Protein 4LCD (pdb70)

B-factor: mean 96.41, std 29.05, range [37.35, 209.16]

Secondary structure (DSSP, 8-state):
-TTS-PPPTTEEEE--TT---EEEETTTTEEESS-TTSPPPPPSS--HHHHHHHHHHHHHTTSGGG-PPSSEEEEEE-GGGHHHHHHHHHHTS-TTGGGSEEEEEE---TTHHHHHHHHHHHHHT-GGGTSEEESSSS---EEE-GGGGGSTTHHHHHHHHHHHHHHHHHTT------B-HHHHHHHTTPPP-GGGHHHH-HHHHHHHTTTTTS--TTT--EESEEEEEETTEEEEEESSTTTTTSEE-TTTHHHHHHHHHIIIIIGGGHHHHHHHHHHHTTTS-HHHHTTS-HHHHHHHHH-B-S--HHHHHHTEEEES--TT-HHHHHHHHHHHHS-HHHHHHHHHHHTS-S-B-TTGGGG-B-SSSB--EEEE--S-TTSPPEEETTTTEEE----SSHHHHHHHHHHHHHHHS--/--S-PPPTTEEEEE-TT--EEEEETTTTEEESS-TTSPPPP-SS--HHHHHHHHHHHHHHHSGGG--EEEEEEEEEEGGGHHHHHHHHHHTS-HHHHHEEEEEEEE----STTHHHHHHHHHT-GGGSSEEESSSS---EEE-TTGGGSTTHHHHHHHHHHHHHHHHHTT------B-HHHHHHHHTPPP-GGGHHHH-TTHHHHHHHHHHS----BSEEEEEETTEEEEEESSTTGGGSB--TTSTTHHHHHHHIIIIIGGGHHHHHHHHHHHTTTS-HHHHTTS-HHHHHHHHH-B-S--HHHHHTSEE-SS--TTSHHHHHHHHHHHHS-HHHHHHHHHHHHS-S-B-TT-GGG-B-SSSB--EE--B-S-TTSPPEEEGGGTEEEB---SSHHHHHHHHHHHHHHTS--/----S---/---S-GGGGGG---/--EEEE-TT--EEE----TTSBHHHHHHHHHHHH---TTTEEEESTT----TTSBTTTT---TTEEEEEEE----/-EEEEEETTS-EEEEE--TT-BHHHHHHHHHHHH---STTEEEESSS-B--TTSBTTTTT--TT--EEEEE--B-

Structure (mmCIF, N/CA/C/O backbone):
data_4LCD
#
_entry.id   4LCD
#
_cell.length_a   83.046
_cell.length_b   78.923
_cell.length_c   96.722
_cell.angle_alpha   90.00
_cell.angle_beta   101.67
_cell.angle_gamma   90.00
#
_symmetry.space_group_name_H-M   'P 1 21 1'
#
loop_
_entity.id
_entity.type
_entity.pdbx_description
1 polymer 'E3 ubiquitin-protein ligase RSP5'
2 polymer 'Protein SNA3'
3 polymer Ubiquitin
#
loop_
_atom_site.group_PDB
_atom_site.id
_atom_site.type_symbol
_atom_site.label_atom_id
_atom_site.label_alt_id
_atom_site.label_comp_id
_atom_site.label_asym_id
_atom_site.label_entity_id
_atom_site.label_seq_id
_atom_site.pdbx_PDB_ins_code
_atom_site.Cartn_x
_atom_site.Cartn_y
_atom_site.Cartn_z
_atom_site.occupancy
_atom_site.B_iso_or_equiv
_atom_site.auth_seq_id
_atom_site.auth_comp_id
_atom_site.auth_asym_id
_atom_site.auth_atom_id
_atom_site.pdbx_PDB_model_num
ATOM 1 N N . VAL A 1 6 ? 28.519 13.903 -56.426 1.00 118.75 383 VAL A N 1
ATOM 2 C CA . VAL A 1 6 ? 27.084 13.852 -56.191 1.00 117.52 383 VAL A CA 1
ATOM 3 C C . VAL A 1 6 ? 26.508 15.254 -56.059 1.00 117.58 383 VAL A C 1
ATOM 4 O O . VAL A 1 6 ? 25.793 15.563 -55.105 1.00 115.37 383 VAL A O 1
ATOM 6 N N . SER A 1 7 ? 26.820 16.093 -57.047 1.00 119.91 384 SER A N 1
ATOM 7 C CA . SER A 1 7 ? 26.431 17.497 -57.041 1.00 120.01 384 SER A CA 1
ATOM 8 C C . SER A 1 7 ? 24.939 17.754 -57.313 1.00 119.51 384 SER A C 1
ATOM 9 O O . SER A 1 7 ? 24.563 18.860 -57.697 1.00 120.67 384 SER A O 1
ATOM 12 N N . GLN A 1 8 ? 24.096 16.738 -57.120 1.00 118.17 385 GLN A N 1
ATOM 13 C CA . GLN A 1 8 ? 22.645 16.938 -57.088 1.00 117.39 385 GLN A CA 1
ATOM 14 C C . GLN A 1 8 ? 22.227 17.464 -55.704 1.00 113.84 385 GLN A C 1
ATOM 15 O O . GLN A 1 8 ? 21.074 17.865 -55.484 1.00 113.39 385 GLN A O 1
ATOM 21 N N . LEU A 1 9 ? 23.187 17.458 -54.781 1.00 110.73 386 LEU A N 1
ATOM 22 C CA . LEU A 1 9 ? 22.985 17.951 -53.429 1.00 106.54 386 LEU A CA 1
ATOM 23 C C . LEU A 1 9 ? 23.732 19.280 -53.257 1.00 103.68 386 LEU A C 1
ATOM 24 O O . LEU A 1 9 ? 23.817 19.835 -52.162 1.00 101.98 386 LEU A O 1
ATOM 29 N N . GLY A 1 10 ? 24.271 19.791 -54.358 1.00 103.05 387 GLY A N 1
ATOM 30 C CA . GLY A 1 10 ? 25.086 20.994 -54.328 1.00 101.60 387 GLY A CA 1
ATOM 31 C C . GLY A 1 10 ? 26.569 20.699 -54.175 1.00 99.05 387 GLY A C 1
ATOM 32 O O . GLY A 1 10 ? 26.942 19.712 -53.545 1.00 98.33 387 GLY A O 1
ATOM 33 N N . PRO A 1 11 ? 27.424 21.547 -54.760 1.00 97.51 388 PRO A N 1
ATOM 34 C CA . PRO A 1 11 ? 28.882 21.398 -54.680 1.00 96.78 388 PRO A CA 1
ATOM 35 C C . PRO A 1 11 ? 29.413 21.744 -53.302 1.00 94.41 388 PRO A C 1
ATOM 36 O O . PRO A 1 11 ? 28.798 22.534 -52.586 1.00 93.50 388 PRO A O 1
ATOM 40 N N . LEU A 1 12 ? 30.548 21.144 -52.949 1.00 93.33 389 LEU A N 1
ATOM 41 C CA . LEU A 1 12 ? 31.159 21.274 -51.628 1.00 90.85 389 LEU A CA 1
ATOM 42 C C . LEU A 1 12 ? 31.498 22.738 -51.288 1.00 93.76 389 LEU A C 1
ATOM 43 O O . LEU A 1 12 ? 31.538 23.585 -52.180 1.00 95.94 389 LEU A O 1
ATOM 48 N N . PRO A 1 13 ? 31.712 23.044 -49.990 1.00 94.47 390 PRO A N 1
ATOM 49 C CA . PRO A 1 13 ? 32.176 24.376 -49.566 1.00 97.90 390 PRO A CA 1
ATOM 50 C C . PRO A 1 13 ? 33.658 24.624 -49.865 1.00 102.28 390 PRO A C 1
ATOM 51 O O . PRO A 1 13 ? 34.388 23.668 -50.105 1.00 102.91 390 PRO A O 1
ATOM 55 N N . SER A 1 14 ? 34.087 25.883 -49.834 1.00 105.71 391 SER A N 1
ATOM 56 C CA . SER A 1 14 ? 35.478 26.225 -50.100 1.00 110.20 391 SER A CA 1
ATOM 57 C C . SER A 1 14 ? 36.442 25.503 -49.158 1.00 110.28 391 SER A C 1
ATOM 58 O O . SER A 1 14 ? 36.253 25.491 -47.943 1.00 108.12 391 SER A O 1
ATOM 61 N N . GLY A 1 15 ? 37.471 24.893 -49.737 1.00 113.33 392 GLY A N 1
ATOM 62 C CA . GLY A 1 15 ? 38.479 24.171 -48.977 1.00 114.52 392 GLY A CA 1
ATOM 63 C C . GLY A 1 15 ? 38.048 22.798 -48.485 1.00 112.91 392 GLY A C 1
ATOM 64 O O . GLY A 1 15 ? 38.370 22.409 -47.360 1.00 112.59 392 GLY A O 1
ATOM 65 N N . TRP A 1 16 ? 37.328 22.051 -49.325 1.00 112.03 393 TRP A N 1
ATOM 66 C CA . TRP A 1 16 ? 36.807 20.739 -48.939 1.00 109.12 393 TRP A CA 1
ATOM 67 C C . TRP A 1 16 ? 37.018 19.678 -50.000 1.00 108.10 393 TRP A C 1
ATOM 68 O O . TRP A 1 16 ? 36.664 19.850 -51.167 1.00 106.77 393 TRP A O 1
ATOM 79 N N . GLU A 1 17 ? 37.555 18.548 -49.565 1.00 108.56 394 GLU A N 1
ATOM 80 C CA . GLU A 1 17 ? 37.834 17.438 -50.457 1.00 109.12 394 GLU A CA 1
ATOM 81 C C . GLU A 1 17 ? 37.110 16.193 -49.937 1.00 104.40 394 GLU A C 1
ATOM 82 O O . GLU A 1 17 ? 36.945 16.003 -48.727 1.00 101.26 394 GLU A O 1
ATOM 84 N N . MET A 1 18 ? 36.661 15.353 -50.862 1.00 105.73 395 MET A N 1
ATOM 85 C CA . MET A 1 18 ? 35.921 14.161 -50.498 1.00 105.22 395 MET A CA 1
ATOM 86 C C . MET A 1 18 ? 36.579 12.937 -51.096 1.00 107.12 395 MET A C 1
ATOM 87 O O . MET A 1 18 ? 36.502 12.721 -52.295 1.00 108.76 395 MET A O 1
ATOM 92 N N . ARG A 1 19 ? 37.230 12.137 -50.259 1.00 107.52 396 ARG A N 1
ATOM 93 C CA . ARG A 1 19 ? 37.916 10.935 -50.728 1.00 109.19 396 ARG A CA 1
ATOM 94 C C . ARG A 1 19 ? 37.201 9.665 -50.267 1.00 107.48 396 ARG A C 1
ATOM 95 O O . ARG A 1 19 ? 36.218 9.735 -49.535 1.00 105.84 396 ARG A O 1
ATOM 103 N N . LEU A 1 20 ? 37.693 8.505 -50.693 1.00 107.48 397 LEU A N 1
ATOM 104 C CA . LEU A 1 20 ? 37.075 7.251 -50.297 1.00 105.03 397 LEU A CA 1
ATOM 105 C C . LEU A 1 20 ? 38.027 6.527 -49.367 1.00 105.33 397 LEU A C 1
ATOM 106 O O . LEU A 1 20 ? 39.247 6.633 -49.511 1.00 106.77 397 LEU A O 1
ATOM 111 N N . THR A 1 21 ? 37.465 5.843 -48.378 1.00 104.34 398 THR A N 1
ATOM 112 C CA . THR A 1 21 ? 38.232 4.934 -47.540 1.00 105.67 398 THR A CA 1
ATOM 113 C C . THR A 1 21 ? 38.718 3.743 -48.373 1.00 108.04 398 THR A C 1
ATOM 114 O O . THR A 1 21 ? 38.281 3.557 -49.515 1.00 108.64 398 THR A O 1
ATOM 118 N N . ASN A 1 22 ? 39.606 2.931 -47.792 1.00 109.43 399 ASN A N 1
ATOM 119 C CA . ASN A 1 22 ? 40.141 1.723 -48.438 1.00 110.99 399 ASN A CA 1
ATOM 120 C C . ASN A 1 22 ? 39.048 0.759 -48.891 1.00 109.95 399 ASN A C 1
ATOM 121 O O . ASN A 1 22 ? 39.308 -0.192 -49.634 1.00 111.82 399 ASN A O 1
ATOM 126 N N . THR A 1 23 ? 37.829 1.020 -48.429 1.00 106.84 400 THR A N 1
ATOM 127 C CA . THR A 1 23 ? 36.673 0.195 -48.726 1.00 105.98 400 THR A CA 1
ATOM 128 C C . THR A 1 23 ? 35.539 1.005 -49.355 1.00 103.63 400 THR A C 1
ATOM 129 O O . THR A 1 23 ? 34.376 0.593 -49.304 1.00 103.22 400 THR A O 1
ATOM 133 N N . ALA A 1 24 ? 35.888 2.153 -49.937 1.00 102.14 401 ALA A N 1
ATOM 134 C CA . ALA A 1 24 ? 34.929 3.027 -50.628 1.00 100.00 401 ALA A CA 1
ATOM 135 C C . ALA A 1 24 ? 33.761 3.493 -49.750 1.00 97.31 401 ALA A C 1
ATOM 136 O O . ALA A 1 24 ? 32.594 3.453 -50.154 1.00 95.88 401 ALA A O 1
ATOM 138 N N . ARG A 1 25 ? 34.092 3.929 -48.544 1.00 97.03 402 ARG A N 1
ATOM 139 C CA . ARG A 1 25 ? 33.101 4.474 -47.637 1.00 96.40 402 ARG A CA 1
ATOM 140 C C . ARG A 1 25 ? 33.346 5.961 -47.450 1.00 94.65 402 ARG A C 1
ATOM 141 O O . ARG A 1 25 ? 34.244 6.355 -46.708 1.00 95.46 402 ARG A O 1
ATOM 149 N N . VAL A 1 26 ? 32.529 6.774 -48.118 1.00 92.16 403 VAL A N 1
ATOM 150 C CA . VAL A 1 26 ? 32.759 8.216 -48.252 1.00 89.79 403 VAL A CA 1
ATOM 151 C C . VAL A 1 26 ? 33.107 8.928 -46.939 1.00 88.04 403 VAL A C 1
ATOM 152 O O . VAL A 1 26 ? 32.445 8.744 -45.914 1.00 86.25 403 VAL A O 1
ATOM 156 N N . TYR A 1 27 ? 34.182 9.711 -46.983 1.00 88.52 404 TYR A N 1
ATOM 157 C CA . TYR A 1 27 ? 34.594 10.570 -45.873 1.00 87.28 404 TYR A CA 1
ATOM 158 C C . TYR A 1 27 ? 35.101 11.865 -46.480 1.00 86.19 404 TYR A C 1
ATOM 159 O O . TYR A 1 27 ? 35.327 11.930 -47.690 1.00 85.78 404 TYR A O 1
ATOM 168 N N . PHE A 1 28 ? 35.249 12.898 -45.651 1.00 85.95 405 PHE A N 1
ATOM 169 C CA . PHE A 1 28 ? 35.554 14.235 -46.158 1.00 85.93 405 PHE A CA 1
ATOM 170 C C . PHE A 1 28 ? 36.792 14.859 -45.540 1.00 88.88 405 PHE A C 1
ATOM 171 O O . PHE A 1 28 ? 37.232 14.471 -44.468 1.00 89.65 405 PHE A O 1
ATOM 179 N N . VAL A 1 29 ? 37.345 15.849 -46.223 1.00 90.65 406 VAL A N 1
ATOM 180 C CA . VAL A 1 29 ? 38.581 16.465 -45.779 1.00 92.82 406 VAL A CA 1
ATOM 181 C C . VAL A 1 29 ? 38.371 17.961 -45.616 1.00 94.28 406 VAL A C 1
ATOM 182 O O . VAL A 1 29 ? 38.008 18.649 -46.573 1.00 94.10 406 VAL A O 1
ATOM 186 N N . ASP A 1 30 ? 38.584 18.465 -44.404 1.00 96.60 407 ASP A N 1
ATOM 187 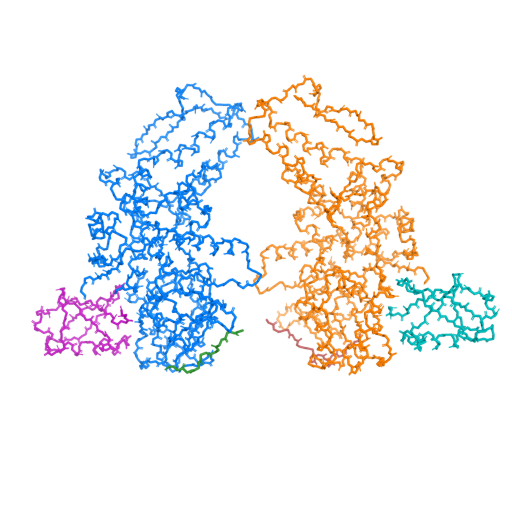C CA . ASP A 1 30 ? 38.503 19.903 -44.168 1.00 99.60 407 ASP A CA 1
ATOM 188 C C . ASP A 1 30 ? 39.880 20.544 -44.294 1.00 103.82 407 ASP A C 1
ATOM 189 O O . ASP A 1 30 ? 40.711 20.438 -43.396 1.00 104.71 407 ASP A O 1
ATOM 194 N N . HIS A 1 31 ? 40.116 21.203 -45.422 1.00 107.17 408 HIS A N 1
ATOM 195 C CA . HIS A 1 31 ? 41.399 21.843 -45.670 1.00 112.12 408 HIS A CA 1
ATOM 196 C C . HIS A 1 31 ? 41.536 23.072 -44.790 1.00 115.43 408 HIS A C 1
ATOM 197 O O . HIS A 1 31 ? 42.617 23.636 -44.634 1.00 117.91 408 HIS A O 1
ATOM 204 N N . ASN A 1 32 ? 40.420 23.485 -44.214 1.00 115.96 409 ASN A N 1
ATOM 205 C CA . ASN A 1 32 ? 40.415 24.612 -43.314 1.00 118.84 409 ASN A CA 1
ATOM 206 C C . ASN A 1 32 ? 40.769 24.188 -41.897 1.00 118.72 409 ASN A C 1
ATOM 207 O O . ASN A 1 32 ? 41.593 24.826 -41.242 1.00 121.64 409 ASN A O 1
ATOM 212 N N . THR A 1 33 ? 40.159 23.111 -41.425 1.00 115.79 410 THR A N 1
ATOM 213 C CA . THR A 1 33 ? 40.311 22.731 -40.034 1.00 115.59 410 THR A CA 1
ATOM 214 C C . THR A 1 33 ? 41.547 21.854 -39.850 1.00 117.42 410 THR A C 1
ATOM 215 O O . THR A 1 33 ? 41.882 21.478 -38.730 1.00 118.79 410 THR A O 1
ATOM 219 N N . LYS A 1 34 ? 42.237 21.544 -40.947 1.00 119.42 411 LYS A N 1
ATOM 220 C CA . LYS A 1 34 ? 43.215 20.450 -40.942 1.00 122.17 411 LYS A CA 1
ATOM 221 C C . LYS A 1 34 ? 42.617 19.232 -40.229 1.00 119.18 411 LYS A C 1
ATOM 222 O O . LYS A 1 34 ? 43.134 18.782 -39.204 1.00 122.04 411 LYS A O 1
ATOM 224 N N . THR A 1 35 ? 41.490 18.749 -40.734 1.00 116.97 412 THR A N 1
ATOM 225 C CA . THR A 1 35 ? 40.849 17.584 -40.163 1.00 116.49 412 THR A CA 1
ATOM 226 C C . THR A 1 35 ? 40.053 16.880 -41.232 1.00 115.89 412 THR A C 1
ATOM 227 O O . THR A 1 35 ? 40.018 17.304 -42.396 1.00 117.13 412 THR A O 1
ATOM 231 N N . THR A 1 36 ? 39.412 15.792 -40.815 1.00 113.84 413 THR A N 1
ATOM 232 C CA . THR A 1 36 ? 38.588 14.980 -41.691 1.00 111.06 413 THR A CA 1
ATOM 233 C C . THR A 1 36 ? 37.361 14.471 -40.933 1.00 106.83 413 THR A C 1
ATOM 234 O O . THR A 1 36 ? 37.393 14.362 -39.712 1.00 107.27 413 THR A O 1
ATOM 238 N N . THR A 1 37 ? 36.287 14.154 -41.655 1.00 102.63 414 THR A N 1
ATOM 239 C CA . THR A 1 37 ? 35.054 13.673 -41.021 1.00 98.54 414 THR A CA 1
ATOM 240 C C . THR A 1 37 ? 34.135 12.845 -41.932 1.00 95.24 414 THR A C 1
ATOM 241 O O . THR A 1 37 ? 34.239 12.899 -43.160 1.00 94.62 414 THR A O 1
ATOM 245 N N . TRP A 1 38 ? 33.237 12.081 -41.316 1.00 93.30 415 TRP A N 1
ATOM 246 C CA . TRP A 1 38 ? 32.255 11.294 -42.059 1.00 91.91 415 TRP A CA 1
ATOM 247 C C . TRP A 1 38 ? 31.126 12.177 -42.558 1.00 88.98 415 TRP A C 1
ATOM 248 O O . TRP A 1 38 ? 30.537 11.921 -43.609 1.00 88.48 415 TRP A O 1
ATOM 259 N N . ASP A 1 39 ? 30.824 13.221 -41.790 1.00 87.12 416 ASP A N 1
ATOM 260 C CA . ASP A 1 39 ? 29.753 14.150 -42.129 1.00 84.53 416 ASP A CA 1
ATOM 261 C C . ASP A 1 39 ? 30.037 14.942 -43.390 1.00 83.07 416 ASP A C 1
ATOM 262 O O . ASP A 1 39 ? 31.131 15.483 -43.562 1.00 83.84 416 ASP A O 1
ATOM 267 N N . ASP A 1 40 ? 29.030 15.020 -44.253 1.00 81.11 417 ASP A N 1
ATOM 268 C CA . ASP A 1 40 ? 29.064 15.893 -45.411 1.00 79.26 417 ASP A CA 1
ATOM 269 C C . ASP A 1 40 ? 28.851 17.330 -44.922 1.00 77.75 417 ASP A C 1
ATOM 270 O O . ASP A 1 40 ? 27.858 17.624 -44.259 1.00 76.55 417 ASP A O 1
ATOM 275 N N . PRO A 1 41 ? 29.797 18.232 -45.226 1.00 77.16 418 PRO A N 1
ATOM 276 C CA . PRO A 1 41 ? 29.618 19.616 -44.805 1.00 75.96 418 PRO A CA 1
ATOM 277 C C . PRO A 1 41 ? 28.417 20.280 -45.481 1.00 74.28 418 PRO A C 1
ATOM 278 O O . PRO A 1 41 ? 28.005 21.348 -45.029 1.00 75.94 418 PRO A O 1
ATOM 282 N N . ARG A 1 42 ? 27.878 19.681 -46.540 1.00 70.96 419 ARG A N 1
ATOM 283 C CA . ARG A 1 42 ? 26.763 20.264 -47.274 1.00 69.08 419 ARG A CA 1
ATOM 284 C C . ARG A 1 42 ? 25.467 19.731 -46.741 1.00 68.12 419 ARG A C 1
ATOM 285 O O . ARG A 1 42 ? 24.427 19.887 -47.365 1.00 67.14 419 ARG A O 1
ATOM 293 N N . LEU A 1 43 ? 25.534 19.070 -45.600 1.00 66.33 420 LEU A N 1
ATOM 294 C CA . LEU A 1 43 ? 24.363 18.420 -45.018 1.00 69.65 420 LEU A CA 1
ATOM 295 C C . LEU A 1 43 ? 24.485 18.518 -43.508 1.00 70.48 420 LEU A C 1
ATOM 296 O O . LEU A 1 43 ? 25.594 18.627 -42.992 1.00 71.48 420 LEU A O 1
ATOM 301 N N . PRO A 1 44 ? 23.349 18.501 -42.792 1.00 64.04 421 PRO A N 1
ATOM 302 C CA . PRO A 1 44 ? 23.394 18.635 -41.341 1.00 73.24 421 PRO A CA 1
ATOM 303 C C . PRO A 1 44 ? 24.334 17.626 -40.721 1.00 72.65 421 PRO A C 1
ATOM 304 O O . PRO A 1 44 ? 24.442 16.516 -41.223 1.00 73.79 421 PRO A O 1
ATOM 308 N N . SER A 1 45 ? 25.012 18.004 -39.650 1.00 76.21 422 SER A N 1
ATOM 309 C CA . SER A 1 45 ? 25.960 17.129 -38.966 1.00 80.05 422 SER A CA 1
ATOM 310 C C . SER A 1 45 ? 25.299 15.884 -38.390 1.00 82.27 422 SER A C 1
ATOM 311 O O . SER A 1 45 ? 24.090 15.854 -38.187 1.00 83.55 422 SER A O 1
ATOM 314 N N . SER A 1 46 ? 26.097 14.868 -38.093 1.00 86.77 423 SER A N 1
ATOM 315 C CA . SER A 1 46 ? 25.562 13.618 -37.588 1.00 89.65 423 SER A CA 1
ATOM 316 C C . SER A 1 46 ? 24.991 13.826 -36.204 1.00 92.17 423 SER A C 1
ATOM 317 O O . SER A 1 46 ? 25.349 14.780 -35.505 1.00 93.32 423 SER A O 1
ATOM 320 N N . LEU A 1 47 ? 24.107 12.919 -35.812 1.00 94.06 424 LEU A N 1
ATOM 321 C CA . LEU A 1 47 ? 23.554 12.930 -34.475 1.00 95.49 424 LEU A CA 1
ATOM 322 C C . LEU A 1 47 ? 24.253 11.942 -33.541 1.00 99.45 424 LEU A C 1
ATOM 323 O O . LEU A 1 47 ? 24.434 10.768 -33.882 1.00 100.50 424 LEU A O 1
ATOM 328 N N . ASP A 1 48 ? 24.625 12.430 -32.356 1.00 101.74 425 ASP A N 1
ATOM 329 C CA . ASP A 1 48 ? 25.209 11.586 -31.319 1.00 104.60 425 ASP A CA 1
ATOM 330 C C . ASP A 1 48 ? 24.128 10.759 -30.649 1.00 106.09 425 ASP A C 1
ATOM 331 O O . ASP A 1 48 ? 23.054 11.267 -30.365 1.00 105.74 425 ASP A O 1
ATOM 333 N N . GLN A 1 49 ? 24.425 9.493 -30.381 1.00 108.22 426 GLN A N 1
ATOM 334 C CA . GLN A 1 49 ? 23.495 8.612 -29.662 1.00 110.19 426 GLN A CA 1
ATOM 335 C C . GLN A 1 49 ? 22.900 9.283 -28.409 1.00 110.74 426 GLN A C 1
ATOM 336 O O . GLN A 1 49 ? 23.510 10.195 -27.829 1.00 110.43 426 GLN A O 1
ATOM 338 N N . ASN A 1 50 ? 21.708 8.816 -28.031 1.00 111.27 427 ASN A N 1
ATOM 339 C CA . ASN A 1 50 ? 20.839 9.437 -27.020 1.00 111.71 427 ASN A CA 1
ATOM 340 C C . ASN A 1 50 ? 20.101 10.722 -27.454 1.00 108.35 427 ASN A C 1
ATOM 341 O O . ASN A 1 50 ? 19.613 11.475 -26.609 1.00 109.29 427 ASN A O 1
ATOM 343 N N . VAL A 1 51 ? 20.000 10.953 -28.759 1.00 104.70 428 VAL A N 1
ATOM 344 C CA . VAL A 1 51 ? 19.353 12.158 -29.285 1.00 101.31 428 VAL A CA 1
ATOM 345 C C . VAL A 1 51 ? 17.900 11.891 -29.716 1.00 99.90 428 VAL A C 1
ATOM 346 O O . VAL A 1 51 ? 17.625 10.927 -30.433 1.00 99.47 428 VAL A O 1
ATOM 350 N N . PRO A 1 52 ? 16.966 12.732 -29.246 1.00 99.76 429 PRO A N 1
ATOM 351 C CA . PRO A 1 52 ? 15.529 12.525 -29.448 1.00 100.35 429 PRO A CA 1
ATOM 352 C C . PRO A 1 52 ? 15.168 12.242 -30.898 1.00 99.36 429 PRO A C 1
ATOM 353 O O . PRO A 1 52 ? 15.782 12.788 -31.807 1.00 96.72 429 PRO A O 1
ATOM 357 N N . GLN A 1 53 ? 14.177 11.382 -31.096 1.00 91.89 430 GLN A N 1
ATOM 358 C CA . GLN A 1 53 ? 13.742 10.994 -32.426 1.00 91.86 430 GLN A CA 1
ATOM 359 C C . GLN A 1 53 ? 13.415 12.220 -33.249 1.00 90.45 430 GLN A C 1
ATOM 360 O O . GLN A 1 53 ? 13.815 12.302 -34.410 1.00 90.43 430 GLN A O 1
ATOM 366 N N . TYR A 1 54 ? 12.734 13.187 -32.640 1.00 89.48 431 TYR A N 1
ATOM 367 C CA . TYR A 1 54 ? 12.312 14.371 -33.370 1.00 87.32 431 TYR A CA 1
ATOM 368 C C . TYR A 1 54 ? 13.495 15.037 -34.072 1.00 85.34 431 TYR A C 1
ATOM 369 O O . TYR A 1 54 ? 13.332 15.648 -35.130 1.00 83.48 431 TYR A O 1
ATOM 378 N N . LYS A 1 55 ? 14.683 14.866 -33.491 1.00 85.32 432 LYS A N 1
ATOM 379 C CA . LYS A 1 55 ? 15.904 15.519 -33.968 1.00 83.01 432 LYS A CA 1
ATOM 380 C C . LYS A 1 55 ? 16.612 14.709 -35.044 1.00 79.91 432 LYS A C 1
ATOM 381 O O . LYS A 1 55 ? 17.054 15.253 -36.057 1.00 77.87 432 LYS A O 1
ATOM 387 N N . ARG A 1 56 ? 16.722 13.407 -34.792 1.00 79.43 433 ARG A N 1
ATOM 388 C CA . ARG A 1 56 ? 17.279 12.456 -35.740 1.00 77.98 433 ARG A CA 1
ATOM 389 C C . ARG A 1 56 ? 16.401 12.405 -36.971 1.00 74.45 433 ARG A C 1
ATOM 390 O O . ARG A 1 56 ? 16.903 12.421 -38.090 1.00 74.42 433 ARG A O 1
ATOM 398 N N . ASP A 1 57 ? 15.088 12.351 -36.759 1.00 71.79 434 ASP A N 1
ATOM 399 C CA . ASP A 1 57 ? 14.136 12.366 -37.862 1.00 69.85 434 ASP A CA 1
ATOM 400 C C . ASP A 1 57 ? 14.148 13.703 -38.590 1.00 67.48 434 ASP A C 1
ATOM 401 O O . ASP A 1 57 ? 13.721 13.816 -39.741 1.00 67.01 434 ASP A O 1
ATOM 406 N N . PHE A 1 58 ? 14.614 14.738 -37.908 1.00 65.63 435 PHE A N 1
ATOM 407 C CA . PHE A 1 58 ? 14.667 16.036 -38.528 1.00 62.63 435 PHE A CA 1
ATOM 408 C C . PHE A 1 58 ? 15.836 16.095 -39.497 1.00 61.44 435 PHE A C 1
ATOM 409 O O . PHE A 1 58 ? 15.660 16.457 -40.642 1.00 60.85 435 PHE A O 1
ATOM 417 N N . ARG A 1 59 ? 17.023 15.717 -39.039 1.00 62.10 436 ARG A N 1
ATOM 418 C CA . ARG A 1 59 ? 18.205 15.669 -39.895 1.00 63.22 436 ARG A CA 1
ATOM 419 C C . ARG A 1 59 ? 17.955 14.810 -41.130 1.00 64.70 436 ARG A C 1
ATOM 420 O O . ARG A 1 59 ? 18.498 15.078 -42.201 1.00 65.44 436 ARG A O 1
ATOM 428 N N . ARG A 1 60 ? 17.100 13.794 -40.977 1.00 65.48 437 ARG A N 1
ATOM 429 C CA . ARG A 1 60 ? 16.742 12.870 -42.047 1.00 65.82 437 ARG A CA 1
ATOM 430 C C . ARG A 1 60 ? 15.892 13.547 -43.119 1.00 64.29 437 ARG A C 1
ATOM 431 O O . ARG A 1 60 ? 16.183 13.428 -44.311 1.00 65.39 437 ARG A O 1
ATOM 439 N N . LYS A 1 61 ? 14.839 14.241 -42.696 1.00 62.31 438 LYS A N 1
ATOM 440 C CA . LYS A 1 61 ? 13.958 14.980 -43.600 1.00 61.63 438 LYS A CA 1
ATOM 441 C C . LYS A 1 61 ? 14.639 16.186 -44.259 1.00 61.66 438 LYS A C 1
ATOM 442 O O . LYS A 1 61 ? 14.236 16.625 -45.337 1.00 62.79 438 LYS A O 1
ATOM 448 N N . VAL A 1 62 ? 15.648 16.741 -43.598 1.00 59.49 439 VAL A N 1
ATOM 449 C CA . VAL A 1 62 ? 16.374 17.854 -44.163 1.00 56.25 439 VAL A CA 1
ATOM 450 C C . VAL A 1 62 ? 17.127 17.332 -45.362 1.00 55.45 439 VAL A C 1
ATOM 451 O O . VAL A 1 62 ? 17.099 17.966 -46.397 1.00 54.81 439 VAL A O 1
ATOM 455 N N . ILE A 1 63 ? 17.769 16.174 -45.261 1.00 56.56 440 ILE A N 1
ATOM 456 C CA . ILE A 1 63 ? 18.472 15.663 -46.438 1.00 58.95 440 ILE A CA 1
ATOM 457 C C . ILE A 1 63 ? 17.508 15.327 -47.553 1.00 60.65 440 ILE A C 1
ATOM 458 O O . ILE A 1 63 ? 17.839 15.468 -48.730 1.00 61.85 440 ILE A O 1
ATOM 463 N N . TYR A 1 64 ? 16.343 14.816 -47.199 1.00 61.42 441 TYR A N 1
ATOM 464 C CA . TYR A 1 64 ? 15.396 14.430 -48.220 1.00 64.43 441 TYR A CA 1
ATOM 465 C C . TYR A 1 64 ? 15.040 15.683 -48.989 1.00 65.22 441 TYR A C 1
ATOM 466 O O . TYR A 1 64 ? 15.049 15.721 -50.225 1.00 66.15 441 TYR A O 1
ATOM 475 N N . PHE A 1 65 ? 14.752 16.728 -48.224 1.00 65.19 442 PHE A N 1
ATOM 476 C CA . PHE A 1 65 ? 14.260 17.983 -48.763 1.00 65.37 442 PHE A CA 1
ATOM 477 C C . PHE A 1 65 ? 15.354 18.718 -49.515 1.00 67.57 442 PHE A C 1
ATOM 478 O O . PHE A 1 65 ? 15.079 19.516 -50.404 1.00 68.84 442 PHE A O 1
ATOM 486 N N . ARG A 1 66 ? 16.600 18.439 -49.168 1.00 68.45 443 ARG A N 1
ATOM 487 C CA . ARG A 1 66 ? 17.712 19.140 -49.780 1.00 70.05 443 ARG A CA 1
ATOM 488 C C . ARG A 1 66 ? 18.291 18.454 -51.003 1.00 74.44 443 ARG A C 1
ATOM 489 O O . ARG A 1 66 ? 19.306 18.889 -51.545 1.00 76.88 443 ARG A O 1
ATOM 497 N N . SER A 1 67 ? 17.632 17.395 -51.450 1.00 76.07 444 SER A N 1
ATOM 498 C CA . SER A 1 67 ? 18.132 16.605 -52.555 1.00 78.95 444 SER A CA 1
ATOM 499 C C . SER A 1 67 ? 17.258 16.771 -53.775 1.00 79.11 444 SER A C 1
ATOM 500 O O . SER A 1 67 ? 17.705 16.533 -54.899 1.00 81.33 444 SER A O 1
ATOM 503 N N . GLN A 1 68 ? 16.015 17.188 -53.557 1.00 77.28 445 GLN A N 1
ATOM 504 C CA . GLN A 1 68 ? 15.066 17.284 -54.657 1.00 78.49 445 GLN A CA 1
ATOM 505 C C . GLN A 1 68 ? 15.493 18.389 -55.609 1.00 79.60 445 GLN A C 1
ATOM 506 O O . GLN A 1 68 ? 16.010 1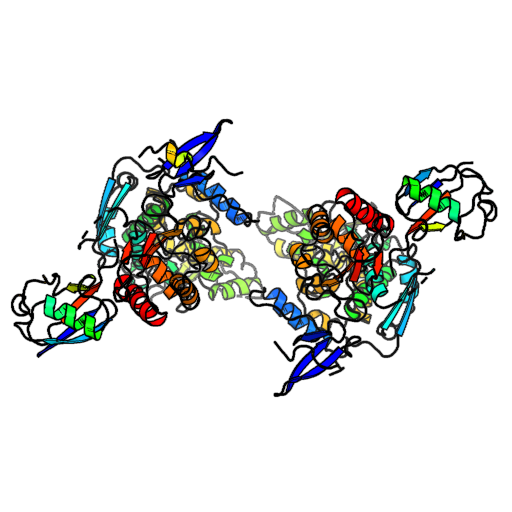9.413 -55.162 1.00 78.79 445 GLN A O 1
ATOM 512 N N . PRO A 1 69 ? 15.317 18.161 -56.926 1.00 80.61 446 PRO A N 1
ATOM 513 C CA . PRO A 1 69 ? 15.730 19.118 -57.962 1.00 81.74 446 PRO A CA 1
ATOM 514 C C . PRO A 1 69 ? 15.135 20.513 -57.731 1.00 80.12 446 PRO A C 1
ATOM 515 O O . PRO A 1 69 ? 15.760 21.532 -58.041 1.00 81.17 446 PRO A O 1
ATOM 519 N N . ALA A 1 70 ? 13.936 20.540 -57.170 1.00 77.46 447 ALA A N 1
ATOM 520 C CA . ALA A 1 70 ? 13.258 21.773 -56.863 1.00 76.16 447 ALA A CA 1
ATOM 521 C C . ALA A 1 70 ? 13.993 22.653 -55.842 1.00 74.76 447 ALA A C 1
ATOM 522 O O . ALA A 1 70 ? 13.742 23.848 -55.769 1.00 74.92 447 ALA A O 1
ATOM 524 N N . LEU A 1 71 ? 14.878 22.070 -55.044 1.00 73.44 448 LEU A N 1
ATOM 525 C CA . LEU A 1 71 ? 15.599 22.835 -54.026 1.00 70.62 448 LEU A CA 1
ATOM 526 C C . LEU A 1 71 ? 17.068 23.024 -54.403 1.00 71.61 448 LEU A C 1
ATOM 527 O O . LEU A 1 71 ? 17.942 22.986 -53.542 1.00 71.42 448 LEU A O 1
ATOM 532 N N . ARG A 1 72 ? 17.335 23.227 -55.689 1.00 72.98 449 ARG A N 1
ATOM 533 C CA . ARG A 1 72 ? 18.707 23.248 -56.170 1.00 75.46 449 ARG A CA 1
ATOM 534 C C . ARG A 1 72 ? 19.051 24.632 -56.695 1.00 75.02 449 ARG A C 1
ATOM 535 O O . ARG A 1 72 ? 18.355 25.164 -57.566 1.00 75.12 449 ARG A O 1
ATOM 543 N N . ILE A 1 73 ? 20.124 25.214 -56.165 1.00 74.40 450 ILE A N 1
ATOM 544 C CA . ILE A 1 73 ? 20.556 26.548 -56.574 1.00 74.24 450 ILE A CA 1
ATOM 545 C C . ILE A 1 73 ? 20.810 26.553 -58.067 1.00 77.27 450 ILE A C 1
ATOM 546 O O . ILE A 1 73 ? 21.312 25.576 -58.613 1.00 80.13 450 ILE A O 1
ATOM 551 N N . LEU A 1 74 ? 20.436 27.646 -58.729 1.00 76.59 451 LEU A N 1
ATOM 552 C CA . LEU A 1 74 ? 20.627 27.781 -60.164 1.00 78.30 451 LEU A CA 1
ATOM 553 C C . LEU A 1 74 ? 21.977 28.412 -60.487 1.00 81.48 451 LEU A C 1
ATOM 554 O O . LEU A 1 74 ? 22.560 29.099 -59.648 1.00 79.71 451 LEU A O 1
ATOM 559 N N . PRO A 1 75 ? 22.497 28.149 -61.698 1.00 87.25 452 PRO A N 1
ATOM 560 C CA . PRO A 1 75 ? 23.803 28.718 -62.042 1.00 91.75 452 PRO A CA 1
ATOM 561 C C . PRO A 1 75 ? 23.747 30.237 -62.076 1.00 93.53 452 PRO A C 1
ATOM 562 O O . PRO A 1 75 ? 22.716 30.820 -62.448 1.00 92.51 452 PRO A O 1
ATOM 566 N N . GLY A 1 76 ? 24.858 30.868 -61.705 1.00 96.00 453 GLY A N 1
ATOM 567 C CA . GLY A 1 76 ? 24.941 32.318 -61.693 1.00 96.04 453 GLY A CA 1
ATOM 568 C C . GLY A 1 76 ? 24.661 32.887 -60.317 1.00 92.70 453 GLY A C 1
ATOM 569 O O . GLY A 1 76 ? 24.779 32.186 -59.311 1.00 91.66 453 GLY A O 1
ATOM 570 N N . GLN A 1 77 ? 24.308 34.164 -60.271 1.00 91.43 454 GLN A N 1
ATOM 571 C CA . GLN A 1 77 ? 24.104 34.865 -59.009 1.00 88.62 454 GLN A CA 1
ATOM 572 C C . GLN A 1 77 ? 22.992 35.909 -59.116 1.00 86.01 454 GLN A C 1
ATOM 573 O O . GLN A 1 77 ? 22.595 36.292 -60.220 1.00 87.04 454 GLN A O 1
ATOM 579 N N . LEU A 1 78 ? 22.492 36.353 -57.964 1.00 82.56 455 LEU A N 1
ATOM 580 C CA . LEU A 1 78 ? 21.493 37.423 -57.909 1.00 80.10 455 LEU A CA 1
ATOM 581 C C . LEU A 1 78 ? 21.944 38.505 -56.937 1.00 78.59 455 LEU A C 1
ATOM 582 O O . LEU A 1 78 ? 22.416 38.209 -55.835 1.00 76.98 455 LEU A O 1
ATOM 587 N N . HIS A 1 79 ? 21.809 39.761 -57.350 1.00 78.83 456 HIS A N 1
ATOM 588 C CA . HIS A 1 79 ? 22.307 40.860 -56.530 1.00 78.03 456 HIS A CA 1
ATOM 589 C C . HIS A 1 79 ? 21.182 41.575 -55.805 1.00 74.27 456 HIS A C 1
ATOM 590 O O . HIS A 1 79 ? 20.179 41.959 -56.406 1.00 74.03 456 HIS A O 1
ATOM 597 N N . ILE A 1 80 ? 21.349 41.744 -54.501 1.00 71.67 457 ILE A N 1
ATOM 598 C CA . ILE A 1 80 ? 20.402 42.540 -53.755 1.00 69.55 457 ILE A CA 1
ATOM 599 C C . ILE A 1 80 ? 21.101 43.742 -53.129 1.00 68.98 457 ILE A C 1
ATOM 600 O O . ILE A 1 80 ? 21.889 43.601 -52.197 1.00 66.78 457 ILE A O 1
ATOM 605 N N . LYS A 1 81 ? 20.821 44.916 -53.682 1.00 70.00 458 LYS A N 1
ATOM 606 C CA . LYS A 1 81 ? 21.328 46.157 -53.138 1.00 68.60 458 LYS A CA 1
ATOM 607 C C . LYS A 1 81 ? 20.295 46.804 -52.211 1.00 62.53 458 LYS A C 1
ATOM 608 O O . LYS A 1 81 ? 19.248 47.269 -52.660 1.00 59.33 458 LYS A O 1
ATOM 610 N N . VAL A 1 82 ? 20.586 46.825 -50.915 1.00 60.12 459 VAL A N 1
ATOM 611 C CA . VAL A 1 82 ? 19.713 47.491 -49.958 1.00 58.40 459 VAL A CA 1
ATOM 612 C C . VAL A 1 82 ? 20.484 48.406 -48.972 1.00 66.96 459 VAL A C 1
ATOM 613 O O . VAL A 1 82 ? 21.684 48.243 -48.755 1.00 67.81 459 VAL A O 1
ATOM 617 N N . ARG A 1 83 ? 19.810 49.404 -48.412 1.00 67.16 460 ARG A N 1
ATOM 618 C CA . ARG A 1 83 ? 20.432 50.198 -47.361 1.00 69.03 460 ARG A CA 1
ATOM 619 C C . ARG A 1 83 ? 19.891 49.743 -46.022 1.00 68.71 460 ARG A C 1
ATOM 620 O O . ARG A 1 83 ? 18.720 49.395 -45.907 1.00 66.49 460 ARG A O 1
ATOM 628 N N . ARG A 1 84 ? 20.746 49.747 -45.010 1.00 71.38 461 ARG A N 1
ATOM 629 C CA . ARG A 1 84 ? 20.378 49.153 -43.734 1.00 72.26 461 ARG A CA 1
ATOM 630 C C . ARG A 1 84 ? 19.155 49.848 -43.119 1.00 73.01 461 ARG A C 1
ATOM 631 O O . ARG A 1 84 ? 18.188 49.190 -42.748 1.00 72.75 461 ARG A O 1
ATOM 639 N N . LYS A 1 85 ? 19.168 51.176 -43.038 1.00 73.63 462 LYS A N 1
ATOM 640 C CA . LYS A 1 85 ? 18.010 51.884 -42.499 1.00 72.48 462 LYS A CA 1
ATOM 641 C C . LYS A 1 85 ? 16.779 51.784 -43.406 1.00 69.63 462 LYS A C 1
ATOM 642 O O . LYS A 1 85 ? 15.724 52.330 -43.079 1.00 70.01 462 LYS A O 1
ATOM 648 N N . ASN A 1 86 ? 16.912 51.120 -44.547 1.00 66.84 463 ASN A N 1
ATOM 649 C CA . ASN A 1 86 ? 15.827 51.068 -45.506 1.00 64.30 463 ASN A CA 1
ATOM 650 C C . ASN A 1 86 ? 15.586 49.649 -45.950 1.00 62.08 463 ASN A C 1
ATOM 651 O O . ASN A 1 86 ? 14.880 49.400 -46.930 1.00 61.58 463 ASN A O 1
ATOM 656 N N . ILE A 1 87 ? 16.170 48.720 -45.203 1.00 60.27 464 ILE A N 1
ATOM 657 C CA . ILE A 1 87 ? 16.160 47.300 -45.552 1.00 57.93 464 ILE A CA 1
ATOM 658 C C . ILE A 1 87 ? 14.777 46.801 -45.936 1.00 54.10 464 ILE A C 1
ATOM 659 O O . ILE A 1 87 ? 14.663 45.973 -46.813 1.00 53.27 464 ILE A O 1
ATOM 664 N N . PHE A 1 88 ? 13.717 47.315 -45.324 1.00 51.75 465 PHE A N 1
ATOM 665 C CA . PHE A 1 88 ? 12.416 46.762 -45.660 1.00 49.76 465 PHE A CA 1
ATOM 666 C C . PHE A 1 88 ? 11.894 47.181 -47.010 1.00 49.49 465 PHE A C 1
ATOM 667 O O . PHE A 1 88 ? 11.540 46.348 -47.819 1.00 49.69 465 PHE A O 1
ATOM 675 N N . GLU A 1 89 ? 11.836 48.478 -47.249 1.00 52.11 466 GLU A N 1
ATOM 676 C CA . GLU A 1 89 ? 11.292 49.002 -48.492 1.00 52.54 466 GLU A CA 1
ATOM 677 C C . GLU A 1 89 ? 12.229 48.754 -49.644 1.00 55.38 466 GLU A C 1
ATOM 678 O O . GLU A 1 89 ? 11.795 48.622 -50.777 1.00 55.76 466 GLU A O 1
ATOM 684 N N . ASP A 1 90 ? 13.519 48.689 -49.350 1.00 57.16 467 ASP A N 1
ATOM 685 C CA . ASP A 1 90 ? 14.518 48.387 -50.362 1.00 50.78 467 ASP A CA 1
ATOM 686 C C . ASP A 1 90 ? 14.425 46.934 -50.807 1.00 59.21 467 ASP A C 1
ATOM 687 O O . ASP A 1 90 ? 14.396 46.657 -52.006 1.00 62.16 467 ASP A O 1
ATOM 692 N N . ALA A 1 91 ? 14.407 46.010 -49.836 1.00 55.94 468 ALA A N 1
ATOM 693 C CA . ALA A 1 91 ? 14.270 44.600 -50.109 1.00 48.82 468 ALA A CA 1
ATOM 694 C C . ALA A 1 91 ? 13.034 44.378 -50.935 1.00 59.57 468 ALA A C 1
ATOM 695 O O . ALA A 1 91 ? 13.047 43.584 -51.868 1.00 60.32 468 ALA A O 1
ATOM 697 N N . TYR A 1 92 ? 11.961 45.080 -50.608 1.00 57.11 469 TYR A N 1
ATOM 698 C CA . TYR A 1 92 ? 10.717 44.873 -51.324 1.00 56.88 469 TYR A CA 1
ATOM 699 C C . TYR A 1 92 ? 10.939 45.092 -52.794 1.00 59.00 469 TYR A C 1
ATOM 700 O O . TYR A 1 92 ? 10.520 44.278 -53.620 1.00 60.74 469 TYR A O 1
ATOM 709 N N . GLN A 1 93 ? 11.579 46.207 -53.135 1.00 60.70 470 GLN A N 1
ATOM 710 C CA . GLN A 1 93 ? 11.778 46.510 -54.531 1.00 61.76 470 GLN A CA 1
ATOM 711 C C . GLN A 1 93 ? 12.752 45.515 -55.088 1.00 61.60 470 GLN A C 1
ATOM 712 O O . GLN A 1 93 ? 12.407 44.800 -56.010 1.00 63.01 470 GLN A O 1
ATOM 718 N N . GLU A 1 94 ? 13.937 45.417 -54.482 1.00 60.45 471 GLU A N 1
ATOM 719 C CA . GLU A 1 94 ? 15.012 44.559 -54.996 1.00 61.44 471 GLU A CA 1
ATOM 720 C C . GLU A 1 94 ? 14.609 43.107 -55.256 1.00 60.45 471 GLU A C 1
ATOM 721 O O . GLU A 1 94 ? 15.287 42.411 -56.001 1.00 62.10 471 GLU A O 1
ATOM 727 N N . ILE A 1 95 ? 13.506 42.675 -54.649 1.00 57.61 472 ILE A N 1
ATOM 728 C CA . ILE A 1 95 ? 13.055 41.282 -54.696 1.00 56.45 472 ILE A CA 1
ATOM 729 C C . ILE A 1 95 ? 11.781 41.033 -55.512 1.00 55.11 472 ILE A C 1
ATOM 730 O O . ILE A 1 95 ? 11.742 40.113 -56.318 1.00 56.32 472 ILE A O 1
ATOM 735 N N . MET A 1 96 ? 10.743 41.834 -55.310 1.00 53.26 473 MET A N 1
ATOM 736 C CA . MET A 1 96 ? 9.495 41.662 -56.051 1.00 53.35 473 MET A CA 1
ATOM 737 C C . MET A 1 96 ? 9.625 41.939 -57.552 1.00 58.10 473 MET A C 1
ATOM 738 O O . MET A 1 96 ? 8.657 41.803 -58.305 1.00 59.09 473 MET A O 1
ATOM 743 N N . ARG A 1 97 ? 10.825 42.337 -57.974 1.00 61.61 474 ARG A N 1
ATOM 744 C CA . ARG A 1 97 ? 11.125 42.651 -59.367 1.00 65.93 474 ARG A CA 1
ATOM 745 C C . ARG A 1 97 ? 11.877 41.523 -60.045 1.00 67.85 474 ARG A C 1
ATOM 746 O O . ARG A 1 97 ? 12.156 41.594 -61.249 1.00 70.22 474 ARG A O 1
ATOM 754 N N . GLN A 1 98 ? 12.225 40.487 -59.273 1.00 66.97 475 GLN A N 1
ATOM 755 C CA . GLN A 1 98 ? 12.858 39.301 -59.821 1.00 67.77 475 GLN A CA 1
ATOM 756 C C . GLN A 1 98 ? 11.828 38.188 -59.954 1.00 67.41 475 GLN A C 1
ATOM 757 O O . GLN A 1 98 ? 10.914 38.096 -59.162 1.00 65.85 475 GLN A O 1
ATOM 763 N N . THR A 1 99 ? 11.974 37.355 -60.975 1.00 69.81 476 THR A N 1
ATOM 764 C CA . THR A 1 99 ? 11.131 36.181 -61.136 1.00 69.96 476 THR A CA 1
ATOM 765 C C . THR A 1 99 ? 11.544 35.087 -60.130 1.00 68.37 476 THR A C 1
ATOM 766 O O . THR A 1 99 ? 12.587 35.195 -59.488 1.00 65.44 476 THR A O 1
ATOM 770 N N . PRO A 1 100 ? 10.725 34.029 -59.988 1.00 71.19 477 PRO A N 1
ATOM 771 C CA . PRO A 1 100 ? 11.148 32.934 -59.101 1.00 72.01 477 PRO A CA 1
ATOM 772 C C . PRO A 1 100 ? 12.476 32.263 -59.495 1.00 75.34 477 PRO A C 1
ATOM 773 O O . PRO A 1 100 ? 13.233 31.874 -58.612 1.00 74.41 477 PRO A O 1
ATOM 777 N N . GLU A 1 101 ? 12.748 32.129 -60.788 1.00 79.64 478 GLU A N 1
ATOM 778 C CA . GLU A 1 101 ? 13.941 31.410 -61.252 1.00 84.09 478 GLU A CA 1
ATOM 779 C C . GLU A 1 101 ? 15.156 32.252 -60.951 1.00 84.88 478 GLU A C 1
ATOM 780 O O . GLU A 1 101 ? 16.168 31.761 -60.455 1.00 85.68 478 GLU A O 1
ATOM 786 N N . ASP A 1 102 ? 15.040 33.536 -61.259 1.00 84.79 479 ASP A N 1
ATOM 787 C CA . ASP A 1 102 ? 16.091 34.480 -60.961 1.00 84.04 479 ASP A CA 1
ATOM 788 C C . ASP A 1 102 ? 16.371 34.442 -59.457 1.00 79.44 479 ASP A C 1
ATOM 789 O O . ASP A 1 102 ? 17.524 34.443 -59.035 1.00 79.29 479 ASP A O 1
ATOM 794 N N . LEU A 1 103 ? 15.313 34.362 -58.659 1.00 75.88 480 LEU A N 1
ATOM 795 C CA . LEU A 1 103 ? 15.446 34.332 -57.192 1.00 72.90 480 LEU A CA 1
ATOM 796 C C . LEU A 1 103 ? 16.065 33.056 -56.610 1.00 72.16 480 LEU A C 1
ATOM 797 O O . LEU A 1 103 ? 16.213 32.944 -55.391 1.00 69.56 480 LEU A O 1
ATOM 802 N N . LYS A 1 104 ? 16.412 32.103 -57.476 1.00 74.17 481 LYS A N 1
ATOM 803 C CA . LYS A 1 104 ? 16.999 30.837 -57.031 1.00 74.17 481 LYS A CA 1
ATOM 804 C C . LYS A 1 104 ? 18.523 30.769 -57.208 1.00 76.11 481 LYS A C 1
ATOM 805 O O . LYS A 1 104 ? 19.163 29.836 -56.724 1.00 76.82 481 LYS A O 1
ATOM 811 N N . LYS A 1 105 ? 19.102 31.762 -57.884 1.00 76.96 482 LYS A N 1
ATOM 812 C CA . LYS A 1 105 ? 20.550 31.831 -58.037 1.00 78.94 482 LYS A CA 1
ATOM 813 C C . LYS A 1 105 ? 21.207 32.168 -56.703 1.00 78.31 482 LYS A C 1
ATOM 814 O O . LYS A 1 105 ? 20.516 32.390 -55.719 1.00 76.31 482 LYS A O 1
ATOM 820 N N . ARG A 1 106 ? 22.532 32.197 -56.645 1.00 80.85 483 ARG A N 1
ATOM 821 C CA . ARG A 1 106 ? 23.198 32.591 -55.402 1.00 81.07 483 ARG A CA 1
ATOM 822 C C . ARG A 1 106 ? 22.819 34.022 -55.026 1.00 80.61 483 ARG A C 1
ATOM 823 O O . ARG A 1 106 ? 22.500 34.827 -55.897 1.00 80.59 483 ARG A O 1
ATOM 831 N N . LEU A 1 107 ? 22.837 34.327 -53.731 1.00 80.99 484 LEU A N 1
ATOM 832 C CA . LEU A 1 107 ? 22.532 35.677 -53.240 1.00 82.05 484 LEU A CA 1
ATOM 833 C C . LEU A 1 107 ? 23.778 36.507 -52.910 1.00 87.28 484 LEU A C 1
ATOM 834 O O . LEU A 1 107 ? 24.530 36.187 -51.996 1.00 87.98 484 LEU A O 1
ATOM 839 N N . MET A 1 108 ? 23.991 37.587 -53.645 1.00 91.77 485 MET A N 1
ATOM 840 C CA . MET A 1 108 ? 25.079 38.497 -53.317 1.00 96.17 485 MET A CA 1
ATOM 841 C C . MET A 1 108 ? 24.466 39.771 -52.768 1.00 95.88 485 MET A C 1
ATOM 842 O O . MET A 1 108 ? 24.081 40.668 -53.519 1.00 97.46 485 MET A O 1
ATOM 847 N N . ILE A 1 109 ? 24.339 39.846 -51.452 1.00 93.59 486 ILE A N 1
ATOM 848 C CA . ILE A 1 109 ? 23.687 40.999 -50.861 1.00 91.46 486 ILE A CA 1
ATOM 849 C C . ILE A 1 109 ? 24.724 42.022 -50.424 1.00 91.44 486 ILE A C 1
ATOM 850 O O . ILE A 1 109 ? 25.724 41.669 -49.792 1.00 91.01 486 ILE A O 1
ATOM 855 N N . LYS A 1 110 ? 24.499 43.282 -50.797 1.00 91.38 487 LYS A N 1
ATOM 856 C CA . LYS A 1 110 ? 25.418 44.348 -50.445 1.00 91.64 487 LYS A CA 1
ATOM 857 C C . LYS A 1 110 ? 24.672 45.488 -49.787 1.00 89.73 487 LYS A C 1
ATOM 858 O O . LYS A 1 110 ? 23.811 46.103 -50.406 1.00 87.56 487 LYS A O 1
ATOM 860 N N . PHE A 1 111 ? 24.984 45.757 -48.520 1.00 91.69 488 PHE A N 1
ATOM 861 C CA . PHE A 1 111 ? 24.494 46.968 -47.859 1.00 93.74 488 PHE A CA 1
ATOM 862 C C . PHE A 1 111 ? 25.212 48.180 -48.447 1.00 97.49 488 PHE A C 1
ATOM 863 O O . PHE A 1 111 ? 26.441 48.181 -48.566 1.00 100.08 488 PHE A O 1
ATOM 871 N N . ASP A 1 112 ? 24.455 49.209 -48.821 1.00 98.41 489 ASP A N 1
ATOM 872 C CA . ASP A 1 112 ? 25.058 50.398 -49.420 1.00 102.30 489 ASP A CA 1
ATOM 873 C C . ASP A 1 112 ? 26.031 51.139 -48.505 1.00 105.38 489 ASP A C 1
ATOM 874 O O . ASP A 1 112 ? 25.726 51.431 -47.345 1.00 104.14 489 ASP A O 1
ATOM 879 N N . GLY A 1 113 ? 27.208 51.433 -49.050 1.00 109.98 490 GLY A N 1
ATOM 880 C CA . GLY A 1 113 ? 28.215 52.225 -48.363 1.00 114.35 490 GLY A CA 1
ATOM 881 C C . GLY A 1 113 ? 29.143 51.491 -47.408 1.00 117.04 490 GLY A C 1
ATOM 882 O O . GLY A 1 113 ? 29.946 52.126 -46.705 1.00 119.96 490 GLY A O 1
ATOM 883 N N . TYR A 1 119 ? 29.266 39.618 -48.859 1.00 101.79 496 TYR A N 1
ATOM 884 C CA . TYR A 1 119 ? 28.654 38.585 -49.698 1.00 100.11 496 TYR A CA 1
ATOM 885 C C . TYR A 1 119 ? 27.941 37.481 -48.919 1.00 97.12 496 TYR A C 1
ATOM 886 O O . TYR A 1 119 ? 26.896 37.702 -48.308 1.00 93.08 496 TYR A O 1
ATOM 888 N N . GLY A 1 120 ? 28.517 36.285 -48.998 1.00 99.47 497 GLY A N 1
ATOM 889 C CA . GLY A 1 120 ? 27.989 35.086 -48.352 1.00 98.32 497 GLY A CA 1
ATOM 890 C C . GLY A 1 120 ? 27.495 35.278 -46.927 1.00 96.47 497 GLY A C 1
ATOM 891 O O . GLY A 1 120 ? 26.327 35.025 -46.642 1.00 94.46 497 GLY A O 1
ATOM 892 N N . GLY A 1 121 ? 28.365 35.768 -46.046 1.00 96.94 498 GLY A N 1
ATOM 893 C CA . GLY A 1 121 ? 28.003 36.030 -44.660 1.00 94.46 498 GLY A CA 1
ATOM 894 C C . GLY A 1 121 ? 27.090 37.227 -44.450 1.00 91.11 498 GLY A C 1
ATOM 895 O O . GLY A 1 121 ? 26.567 37.440 -43.350 1.00 90.51 498 GLY A O 1
ATOM 896 N N . VAL A 1 122 ? 26.913 38.022 -45.506 1.00 88.48 499 VAL A N 1
ATOM 897 C CA . VAL A 1 122 ? 25.954 39.123 -45.492 1.00 83.61 499 VAL A CA 1
ATOM 898 C C . VAL A 1 122 ? 24.531 38.580 -45.613 1.00 78.20 499 VAL A C 1
ATOM 899 O O . VAL A 1 122 ? 23.566 39.244 -45.240 1.00 75.34 499 VAL A O 1
ATOM 903 N N . SER A 1 123 ? 24.410 37.342 -46.100 1.00 76.31 500 SER A N 1
ATOM 904 C CA . SER A 1 123 ? 23.102 36.716 -46.281 1.00 70.97 500 SER A CA 1
ATOM 905 C C . SER A 1 123 ? 22.435 36.460 -44.939 1.00 66.76 500 SER A C 1
ATOM 906 O O . SER A 1 123 ? 21.229 36.641 -44.796 1.00 63.57 500 SER A O 1
ATOM 909 N N . ARG A 1 124 ? 23.236 36.055 -43.953 1.00 66.71 501 ARG A N 1
ATOM 910 C CA . ARG A 1 124 ? 22.730 35.752 -42.614 1.00 64.48 501 ARG A CA 1
ATOM 911 C C . ARG A 1 124 ? 22.236 37.010 -41.964 1.00 63.69 501 ARG A C 1
ATOM 912 O O . ARG A 1 124 ? 21.095 37.072 -41.508 1.00 61.76 501 ARG A O 1
ATOM 920 N N . GLU A 1 125 ? 23.107 38.022 -41.950 1.00 65.93 502 GLU A N 1
ATOM 921 C CA . GLU A 1 125 ? 22.782 39.362 -41.438 1.00 66.57 502 GLU A CA 1
ATOM 922 C C . GLU A 1 125 ? 21.622 40.025 -42.182 1.00 63.74 502 GLU A C 1
ATOM 923 O O . GLU A 1 125 ? 20.844 40.757 -41.615 1.00 62.89 502 GLU A O 1
ATOM 929 N N . PHE A 1 126 ? 21.503 39.749 -43.463 1.00 63.50 503 PHE A N 1
ATOM 930 C CA . PHE A 1 126 ? 20.386 40.248 -44.247 1.00 61.58 503 PHE A CA 1
ATOM 931 C C . PHE A 1 126 ? 19.037 39.664 -43.818 1.00 58.36 503 PHE A C 1
ATOM 932 O O . PHE A 1 126 ? 18.062 40.394 -43.646 1.00 56.68 503 PHE A O 1
ATOM 940 N N . PHE A 1 127 ? 18.982 38.347 -43.664 1.00 57.65 504 PHE A N 1
ATOM 941 C CA . PHE A 1 127 ? 17.712 37.693 -43.402 1.00 55.90 504 PHE A CA 1
ATOM 942 C C . PHE A 1 127 ? 17.301 37.880 -41.978 1.00 56.28 504 PHE A C 1
ATOM 943 O O . PHE A 1 127 ? 16.125 38.061 -41.669 1.00 54.90 504 PHE A O 1
ATOM 951 N N . PHE A 1 128 ? 18.282 37.830 -41.103 1.00 57.99 505 PHE A N 1
ATOM 952 C CA . PHE A 1 128 ? 17.987 38.037 -39.719 1.00 58.70 505 PHE A CA 1
ATOM 953 C C . PHE A 1 128 ? 17.367 39.426 -39.528 1.00 58.76 505 PHE A C 1
ATOM 954 O O . PHE A 1 128 ? 16.377 39.585 -38.828 1.00 59.53 505 PHE A O 1
ATOM 962 N N . LEU A 1 129 ? 17.942 40.427 -40.177 1.00 58.65 506 LEU A N 1
ATOM 963 C CA . LEU A 1 129 ? 17.490 41.817 -40.063 1.00 58.06 506 LEU A CA 1
ATOM 964 C C . LEU A 1 129 ? 16.193 42.172 -40.785 1.00 57.23 506 LEU A C 1
ATOM 965 O O . LEU A 1 129 ? 15.434 43.017 -40.325 1.00 58.29 506 LEU A O 1
ATOM 970 N N . LEU A 1 130 ? 15.973 41.590 -41.945 1.00 56.15 507 LEU A N 1
ATOM 971 C CA . LEU A 1 130 ? 14.792 41.910 -42.707 1.00 55.91 507 LEU A CA 1
ATOM 972 C C . LEU A 1 130 ? 13.565 41.330 -42.023 1.00 59.13 507 LEU A C 1
ATOM 973 O O . LEU A 1 130 ? 12.493 41.913 -42.059 1.00 59.54 507 LEU A O 1
ATOM 978 N N . SER A 1 131 ? 13.736 40.184 -41.384 1.00 62.39 508 SER A N 1
ATOM 979 C CA . SER A 1 131 ? 12.626 39.477 -40.744 1.00 64.32 508 SER A CA 1
ATOM 980 C C . SER A 1 131 ? 12.141 40.223 -39.529 1.00 65.17 508 SER A C 1
ATOM 981 O O . SER A 1 131 ? 10.949 40.212 -39.206 1.00 64.75 508 SER A O 1
ATOM 984 N N . HIS A 1 132 ? 13.074 40.873 -38.860 1.00 67.45 509 HIS A N 1
ATOM 985 C CA . HIS A 1 132 ? 12.720 41.840 -37.816 1.00 70.10 509 HIS A CA 1
ATOM 986 C C . HIS A 1 132 ? 11.748 42.909 -38.279 1.00 67.21 509 HIS A C 1
ATOM 987 O O . HIS A 1 132 ? 10.828 43.256 -37.554 1.00 67.34 509 HIS A O 1
ATOM 994 N N . GLU A 1 133 ? 11.949 43.411 -39.493 1.00 64.32 510 GLU A N 1
ATOM 995 C CA . GLU A 1 133 ? 11.060 44.410 -40.068 1.00 62.72 510 GLU A CA 1
ATOM 996 C C . GLU A 1 133 ? 9.694 43.885 -40.471 1.00 61.80 510 GLU A C 1
ATOM 997 O O . GLU A 1 133 ? 8.691 44.458 -40.069 1.00 62.24 510 GLU A O 1
ATOM 1003 N N . MET A 1 134 ? 9.654 42.831 -41.291 1.00 60.91 511 MET A N 1
ATOM 1004 C CA . MET A 1 134 ? 8.396 42.323 -41.839 1.00 60.45 511 MET A CA 1
ATOM 1005 C C . MET A 1 134 ? 7.452 41.895 -40.729 1.00 59.91 511 MET A C 1
ATOM 1006 O O . MET A 1 134 ? 6.249 42.199 -40.736 1.00 59.32 511 MET A O 1
ATOM 1011 N N . PHE A 1 135 ? 8.034 41.166 -39.785 1.00 55.90 512 PHE A N 1
ATOM 1012 C CA . PHE A 1 135 ? 7.313 40.513 -38.705 1.00 55.23 512 PHE A CA 1
ATOM 1013 C C . PHE A 1 135 ? 7.129 41.429 -37.485 1.00 58.42 512 PHE A C 1
ATOM 1014 O O . PHE A 1 135 ? 6.861 40.961 -36.377 1.00 58.34 512 PHE A O 1
ATOM 1022 N N . ASN A 1 136 ? 7.291 42.727 -37.702 1.00 60.92 513 ASN A N 1
ATOM 1023 C CA . ASN A 1 136 ? 7.051 43.706 -36.671 1.00 65.47 513 ASN A CA 1
ATOM 1024 C C . ASN A 1 136 ? 5.631 44.204 -36.789 1.00 67.60 513 ASN A C 1
ATOM 1025 O O . ASN A 1 136 ? 5.212 44.609 -37.869 1.00 68.43 513 ASN A O 1
ATOM 1030 N N . PRO A 1 137 ? 4.874 44.166 -35.680 1.00 68.55 514 PRO A N 1
ATOM 1031 C CA . PRO A 1 137 ? 3.466 44.587 -35.702 1.00 67.38 514 PRO A CA 1
ATOM 1032 C C . PRO A 1 137 ? 3.307 46.054 -36.031 1.00 67.55 514 PRO A C 1
ATOM 1033 O O . PRO A 1 137 ? 2.200 46.475 -36.353 1.00 67.50 514 PRO A O 1
ATOM 1037 N N . PHE A 1 138 ? 4.398 46.806 -35.958 1.00 68.59 515 PHE A N 1
ATOM 1038 C CA . PHE A 1 138 ? 4.419 48.174 -36.428 1.00 70.34 515 PHE A CA 1
ATOM 1039 C C . PHE A 1 138 ? 3.682 48.319 -37.758 1.00 68.26 515 PHE A C 1
ATOM 1040 O O . PHE A 1 138 ? 2.648 48.979 -37.823 1.00 69.66 515 PHE A O 1
ATOM 1048 N N . TYR A 1 139 ? 4.177 47.666 -38.810 1.00 65.16 516 TYR A N 1
ATOM 1049 C CA . TYR A 1 139 ? 3.622 47.873 -40.147 1.00 63.73 516 TYR A CA 1
ATOM 1050 C C . TYR A 1 139 ? 2.219 47.329 -40.372 1.00 60.69 516 TYR A C 1
ATOM 1051 O O . TYR A 1 139 ? 1.706 47.405 -41.483 1.00 59.89 516 TYR A O 1
ATOM 1060 N N . GLY A 1 140 ? 1.612 46.769 -39.330 1.00 59.90 517 GLY A N 1
ATOM 1061 C CA . GLY A 1 140 ? 0.254 46.243 -39.402 1.00 58.42 517 GLY A CA 1
ATOM 1062 C C . GLY A 1 140 ? 0.127 44.976 -40.223 1.00 54.96 517 GLY A C 1
ATOM 1063 O O . GLY A 1 140 ? -0.985 44.518 -40.500 1.00 55.05 517 GLY A O 1
ATOM 1064 N N . LEU A 1 141 ? 1.268 44.419 -40.619 1.00 51.79 518 LEU A N 1
ATOM 1065 C CA . LEU A 1 141 ? 1.304 43.243 -41.432 1.00 49.28 518 LEU A CA 1
ATOM 1066 C C . LEU A 1 141 ? 1.030 42.054 -40.514 1.00 50.67 518 LEU A C 1
ATOM 1067 O O . LEU A 1 141 ? 0.296 41.121 -40.845 1.00 49.44 518 LEU A O 1
ATOM 1072 N N . PHE A 1 142 ? 1.617 42.112 -39.328 1.00 52.94 519 PHE A N 1
ATOM 1073 C CA . PHE A 1 142 ? 1.422 41.080 -38.348 1.00 53.49 519 PHE A CA 1
ATOM 1074 C C . PHE A 1 142 ? 1.063 41.784 -37.069 1.00 57.51 519 PHE A C 1
ATOM 1075 O O . PHE A 1 142 ? 1.115 43.005 -36.991 1.00 59.67 519 PHE A O 1
ATOM 1083 N N . GLU A 1 143 ? 0.728 41.007 -36.046 1.00 59.16 520 GLU A N 1
ATOM 1084 C CA . GLU A 1 143 ? 0.362 41.536 -34.755 1.00 61.80 520 GLU A CA 1
ATOM 1085 C C . GLU A 1 143 ? 0.715 40.525 -33.714 1.00 65.36 520 GLU A C 1
ATOM 1086 O O . GLU A 1 143 ? 0.537 39.334 -33.930 1.00 64.21 520 GLU A O 1
ATOM 1092 N N . TYR A 1 144 ? 1.225 40.982 -32.576 1.00 70.73 521 TYR A N 1
ATOM 1093 C CA . TYR A 1 144 ? 1.403 40.110 -31.422 1.00 73.55 521 TYR A CA 1
ATOM 1094 C C . TYR A 1 144 ? 0.043 39.580 -31.009 1.00 76.44 521 TYR A C 1
ATOM 1095 O O . TYR A 1 144 ? -0.851 40.360 -30.701 1.00 77.99 521 TYR A O 1
ATOM 1104 N N . SER A 1 145 ? -0.112 38.259 -31.023 1.00 78.58 522 SER A N 1
ATOM 1105 C CA . SER A 1 145 ? -1.358 37.585 -30.607 1.00 82.11 522 SER A CA 1
ATOM 1106 C C . SER A 1 145 ? -1.859 38.088 -29.265 1.00 89.89 522 SER A C 1
ATOM 1107 O O . SER A 1 145 ? -3.055 38.347 -29.082 1.00 92.53 522 SER A O 1
ATOM 1110 N N . ALA A 1 146 ? -0.938 38.219 -28.320 1.00 93.92 523 ALA A N 1
ATOM 1111 C CA . ALA A 1 146 ? -1.275 38.768 -27.019 1.00 99.61 523 ALA A CA 1
ATOM 1112 C C . ALA A 1 146 ? -0.191 39.745 -26.557 1.00 103.04 523 ALA A C 1
ATOM 1113 O O . ALA A 1 146 ? 0.867 39.878 -27.185 1.00 101.31 523 ALA A O 1
ATOM 1115 N N . TYR A 1 147 ? -0.468 40.429 -25.452 1.00 108.01 524 TYR A N 1
ATOM 1116 C CA . TYR A 1 147 ? 0.492 41.348 -24.844 1.00 112.01 524 TYR A CA 1
ATOM 1117 C C . TYR A 1 147 ? 1.536 40.601 -24.023 1.00 112.82 524 TYR A C 1
ATOM 1118 O O . TYR A 1 147 ? 2.494 41.203 -23.518 1.00 114.83 524 TYR A O 1
ATOM 1127 N N . ASP A 1 148 ? 1.310 39.288 -23.884 1.00 111.19 525 ASP A N 1
ATOM 1128 C CA . ASP A 1 148 ? 2.145 38.396 -23.080 1.00 111.68 525 ASP A CA 1
ATOM 1129 C C . ASP A 1 148 ? 3.156 37.684 -23.956 1.00 107.20 525 ASP A C 1
ATOM 1130 O O . ASP A 1 148 ? 4.362 37.883 -23.831 1.00 108.13 525 ASP A O 1
ATOM 1135 N N . ASN A 1 149 ? 2.653 36.835 -24.837 1.00 103.00 526 ASN A N 1
ATOM 1136 C CA . ASN A 1 149 ? 3.521 36.120 -25.754 1.00 100.30 526 ASN A CA 1
ATOM 1137 C C . ASN A 1 149 ? 3.887 37.005 -26.951 1.00 97.32 526 ASN A C 1
ATOM 1138 O O . ASN A 1 149 ? 3.016 37.600 -27.596 1.00 96.09 526 ASN A O 1
ATOM 1143 N N . TYR A 1 150 ? 5.184 37.105 -27.229 1.00 95.89 527 TYR A N 1
ATOM 1144 C CA . TYR A 1 150 ? 5.658 37.954 -28.311 1.00 91.88 527 TYR A CA 1
ATOM 1145 C C . TYR A 1 150 ? 5.807 37.220 -29.639 1.00 85.57 527 TYR A C 1
ATOM 1146 O O . TYR A 1 150 ? 6.505 37.664 -30.543 1.00 83.54 527 TYR A O 1
ATOM 1155 N N . THR A 1 151 ? 5.126 36.089 -29.735 1.00 82.73 528 THR A N 1
ATOM 1156 C CA . THR A 1 151 ? 4.878 35.451 -31.015 1.00 77.65 528 THR A CA 1
ATOM 1157 C C . THR A 1 151 ? 3.805 36.185 -31.820 1.00 73.61 528 THR A C 1
ATOM 1158 O O . THR A 1 151 ? 2.861 36.743 -31.260 1.00 74.31 528 THR A O 1
ATOM 1162 N N . ILE A 1 152 ? 3.940 36.142 -33.140 1.00 69.08 529 ILE A N 1
ATOM 1163 C CA . ILE A 1 152 ? 3.105 36.947 -34.013 1.00 66.27 529 ILE A CA 1
ATOM 1164 C C . ILE A 1 152 ? 2.147 36.112 -34.846 1.00 64.69 529 ILE A C 1
ATOM 1165 O O . ILE A 1 152 ? 2.252 34.900 -34.914 1.00 64.06 529 ILE A O 1
ATOM 1170 N N . GLN A 1 153 ? 1.222 36.790 -35.510 1.00 64.39 530 GLN A N 1
ATOM 1171 C CA . GLN A 1 153 ? 0.278 36.143 -36.416 1.00 62.74 530 GLN A CA 1
ATOM 1172 C C . GLN A 1 153 ? -0.287 37.222 -37.343 1.00 62.88 530 GLN A C 1
ATOM 1173 O O . GLN A 1 153 ? -0.113 38.417 -37.092 1.00 62.93 530 GLN A O 1
ATOM 1179 N N . ILE A 1 154 ? -0.946 36.801 -38.422 1.00 62.57 531 ILE A N 1
ATOM 1180 C CA . ILE A 1 154 ? -1.438 37.750 -39.417 1.00 62.46 531 ILE A CA 1
ATOM 1181 C C . ILE A 1 154 ? -2.449 38.695 -38.815 1.00 65.15 531 ILE A C 1
ATOM 1182 O O . ILE A 1 154 ? -3.437 38.261 -38.229 1.00 66.51 531 ILE A O 1
ATOM 1187 N N . ASN A 1 155 ? -2.194 39.987 -38.943 1.00 66.71 532 ASN A N 1
ATOM 1188 C CA . ASN A 1 155 ? -3.161 40.995 -38.536 1.00 69.32 532 ASN A CA 1
ATOM 1189 C C . ASN A 1 155 ? -4.281 41.087 -39.569 1.00 70.26 532 ASN A C 1
ATOM 1190 O O . ASN A 1 155 ? -4.034 41.428 -40.715 1.00 70.89 532 ASN A O 1
ATOM 1195 N N . PRO A 1 156 ? -5.525 40.795 -39.156 1.00 70.58 533 PRO A N 1
ATOM 1196 C CA . PRO A 1 156 ? -6.674 40.878 -40.067 1.00 71.19 533 PRO A CA 1
ATOM 1197 C C . PRO A 1 156 ? -6.971 42.306 -40.502 1.00 73.67 533 PRO A C 1
ATOM 1198 O O . PRO A 1 156 ? -7.703 42.490 -41.475 1.00 76.34 533 PRO A O 1
ATOM 1202 N N . ASN A 1 157 ? -6.413 43.296 -39.800 1.00 72.88 534 ASN A N 1
ATOM 1203 C CA . ASN A 1 157 ? -6.624 44.706 -40.136 1.00 72.17 534 ASN A CA 1
ATOM 1204 C C . ASN A 1 157 ? -5.575 45.244 -41.099 1.00 68.05 534 ASN A C 1
ATOM 1205 O O . ASN A 1 157 ? -5.472 46.455 -41.287 1.00 69.16 534 ASN A O 1
ATOM 1210 N N . SER A 1 158 ? -4.800 44.340 -41.699 1.00 63.15 535 SER A N 1
ATOM 1211 C CA . SER A 1 158 ? -3.712 44.729 -42.577 1.00 60.75 535 SER A CA 1
ATOM 1212 C C . SER A 1 158 ? -4.205 45.488 -43.820 1.00 60.18 535 SER A C 1
ATOM 1213 O O . SER A 1 158 ? -3.487 46.280 -44.420 1.00 56.40 535 SER A O 1
ATOM 1216 N N . GLY A 1 159 ? -5.454 45.219 -44.182 1.00 63.69 536 GLY A N 1
ATOM 1217 C CA . GLY A 1 159 ? -6.038 45.733 -45.412 1.00 65.79 536 GLY A CA 1
ATOM 1218 C C . GLY A 1 159 ? -6.404 47.200 -45.436 1.00 68.29 536 GLY A C 1
ATOM 1219 O O . GLY A 1 159 ? -6.947 47.700 -46.430 1.00 70.31 536 GLY A O 1
ATOM 1220 N N . ILE A 1 160 ? -6.117 47.893 -44.339 1.00 68.17 537 ILE A N 1
ATOM 1221 C CA . ILE A 1 160 ? -6.267 49.335 -44.291 1.00 69.04 537 ILE A CA 1
ATOM 1222 C C . ILE A 1 160 ? -5.306 49.946 -45.279 1.00 68.17 537 ILE A C 1
ATOM 1223 O O . ILE A 1 160 ? -5.482 51.079 -45.733 1.00 70.28 537 ILE A O 1
ATOM 1228 N N . ASN A 1 161 ? -4.272 49.186 -45.598 1.00 65.58 538 ASN A N 1
ATOM 1229 C CA . ASN A 1 161 ? -3.362 49.565 -46.630 1.00 64.98 538 ASN A CA 1
ATOM 1230 C C . ASN A 1 161 ? -3.664 48.808 -47.875 1.00 63.39 538 ASN A C 1
ATOM 1231 O O . ASN A 1 161 ? -3.325 47.653 -47.953 1.00 61.67 538 ASN A O 1
ATOM 1236 N N . PRO A 1 162 ? -4.219 49.488 -48.884 1.00 64.63 539 PRO A N 1
ATOM 1237 C CA . PRO A 1 162 ? -4.685 48.801 -50.092 1.00 64.36 539 PRO A CA 1
ATOM 1238 C C . PRO A 1 162 ? -3.667 47.826 -50.712 1.00 62.47 539 PRO A C 1
ATOM 1239 O O . PRO A 1 162 ? -4.059 46.738 -51.132 1.00 61.82 539 PRO A O 1
ATOM 1243 N N . GLU A 1 163 ? -2.390 48.190 -50.741 1.00 61.12 540 GLU A N 1
ATOM 1244 C CA . GLU A 1 163 ? -1.389 47.325 -51.332 1.00 60.18 540 GLU A CA 1
ATOM 1245 C C . GLU A 1 163 ? -0.861 46.203 -50.400 1.00 54.86 540 GLU A C 1
ATOM 1246 O O . GLU A 1 163 ? 0.195 45.619 -50.649 1.00 50.87 540 GLU A O 1
ATOM 1252 N N . HIS A 1 164 ? -1.608 45.898 -49.342 1.00 54.50 541 HIS A N 1
ATOM 1253 C CA . HIS A 1 164 ? -1.111 45.023 -48.257 1.00 52.69 541 HIS A CA 1
ATOM 1254 C C . HIS A 1 164 ? -0.907 43.569 -48.655 1.00 52.01 541 HIS A C 1
ATOM 1255 O O . HIS A 1 164 ? -0.045 42.891 -48.102 1.00 50.85 541 HIS A O 1
ATOM 1262 N N . LEU A 1 165 ? -1.717 43.087 -49.601 1.00 52.27 542 LEU A N 1
ATOM 1263 C CA . LEU A 1 165 ? -1.588 41.743 -50.144 1.00 49.83 542 LEU A CA 1
ATOM 1264 C C . LEU A 1 165 ? -0.282 41.557 -50.906 1.00 50.36 542 LEU A C 1
ATOM 1265 O O . LEU A 1 165 ? 0.142 40.429 -51.135 1.00 50.87 542 LEU A O 1
ATOM 1270 N N . ASN A 1 166 ? 0.341 42.647 -51.330 1.00 51.29 543 ASN A N 1
ATOM 1271 C CA . ASN A 1 166 ? 1.620 42.580 -52.003 1.00 51.95 543 ASN A CA 1
ATOM 1272 C C . ASN A 1 166 ? 2.714 42.351 -51.006 1.00 50.35 543 ASN A C 1
ATOM 1273 O O . ASN A 1 166 ? 3.552 41.474 -51.178 1.00 51.45 543 ASN A O 1
ATOM 1278 N N . TYR A 1 167 ? 2.701 43.140 -49.946 1.00 48.80 544 TYR A N 1
ATOM 1279 C CA . TYR A 1 167 ? 3.673 42.988 -48.873 1.00 46.18 544 TYR A CA 1
ATOM 1280 C C . TYR A 1 167 ? 3.708 41.530 -48.381 1.00 43.96 544 TYR A C 1
ATOM 1281 O O . TYR A 1 167 ? 4.773 40.950 -48.141 1.00 42.63 544 TYR A O 1
ATOM 1290 N N . PHE A 1 168 ? 2.545 40.928 -48.215 1.00 43.86 545 PHE A N 1
ATOM 1291 C CA . PHE A 1 168 ? 2.506 39.496 -47.888 1.00 43.96 545 PHE A CA 1
ATOM 1292 C C . PHE A 1 168 ? 3.178 38.576 -48.904 1.00 44.84 545 PHE A C 1
ATOM 1293 O O . PHE A 1 168 ? 3.992 37.728 -48.520 1.00 44.91 545 PHE A O 1
ATOM 1301 N N . LYS A 1 169 ? 2.840 38.723 -50.189 1.00 45.52 546 LYS A N 1
ATOM 1302 C CA . LYS A 1 169 ? 3.540 37.968 -51.235 1.00 45.07 546 LYS A CA 1
ATOM 1303 C C . LYS A 1 169 ? 5.053 38.139 -51.132 1.00 45.45 546 LYS A C 1
ATOM 1304 O O . LYS A 1 169 ? 5.810 37.139 -51.236 1.00 46.59 546 LYS A O 1
ATOM 1310 N N . PHE A 1 170 ? 5.488 39.386 -50.929 1.00 44.36 547 PHE A N 1
ATOM 1311 C CA . PHE A 1 170 ? 6.894 39.693 -50.695 1.00 45.79 547 PHE A CA 1
ATOM 1312 C C . PHE A 1 170 ? 7.446 38.963 -49.479 1.00 46.51 547 PHE A C 1
ATOM 1313 O O . PHE A 1 170 ? 8.517 38.364 -49.537 1.00 46.91 547 PHE A O 1
ATOM 1321 N N . ILE A 1 171 ? 6.714 39.005 -48.372 1.00 46.88 548 ILE A N 1
ATOM 1322 C CA . ILE A 1 171 ? 7.165 38.325 -47.158 1.00 46.92 548 ILE A CA 1
ATOM 1323 C C . ILE A 1 171 ? 7.280 36.822 -47.390 1.00 47.01 548 ILE A C 1
ATOM 1324 O O . ILE A 1 171 ? 8.301 36.208 -47.072 1.00 48.37 548 ILE A O 1
ATOM 1329 N N . GLY A 1 172 ? 6.230 36.247 -47.965 1.00 45.83 549 GLY A N 1
ATOM 1330 C CA . GLY A 1 172 ? 6.235 34.849 -48.372 1.00 45.19 549 GLY A CA 1
ATOM 1331 C C . GLY A 1 172 ? 7.400 34.459 -49.286 1.00 44.26 549 GLY A C 1
ATOM 1332 O O . GLY A 1 172 ? 8.009 33.415 -49.082 1.00 44.67 549 GLY A O 1
ATOM 1333 N N . ARG A 1 173 ? 7.710 35.300 -50.275 1.00 42.74 550 ARG A N 1
ATOM 1334 C CA . ARG A 1 173 ? 8.917 35.129 -51.027 1.00 42.78 550 ARG A CA 1
ATOM 1335 C C . ARG A 1 173 ? 10.126 35.076 -50.132 1.00 42.87 550 ARG A C 1
ATOM 1336 O O . ARG A 1 173 ? 11.025 34.300 -50.340 1.00 42.42 550 ARG A O 1
ATOM 1344 N N . VAL A 1 174 ? 10.145 35.924 -49.126 1.00 43.68 551 VAL A N 1
ATOM 1345 C CA . VAL A 1 174 ? 11.335 36.098 -48.309 1.00 44.31 551 VAL A CA 1
ATOM 1346 C C . VAL A 1 174 ? 11.506 34.962 -47.304 1.00 45.07 551 VAL A C 1
ATOM 1347 O O . VAL A 1 174 ? 12.614 34.482 -47.045 1.00 44.98 551 VAL A O 1
ATOM 1351 N N . VAL A 1 175 ? 10.393 34.538 -46.738 1.00 46.15 552 VAL A N 1
ATOM 1352 C CA . VAL A 1 175 ? 10.431 33.443 -45.805 1.00 46.92 552 VAL A CA 1
ATOM 1353 C C . VAL A 1 175 ? 10.871 32.195 -46.547 1.00 49.15 552 VAL A C 1
ATOM 1354 O O . VAL A 1 175 ? 11.652 31.396 -46.022 1.00 50.20 552 VAL A O 1
ATOM 1358 N N . GLY A 1 176 ? 10.378 32.040 -47.779 1.00 48.99 553 GLY A N 1
ATOM 1359 C CA . GLY A 1 176 ? 10.737 30.918 -48.630 1.00 48.05 553 GLY A CA 1
ATOM 1360 C C . GLY A 1 176 ? 12.160 31.010 -49.125 1.00 48.87 553 GLY A C 1
ATOM 1361 O O . GLY A 1 176 ? 12.839 30.033 -49.336 1.00 49.84 553 GLY A O 1
ATOM 1362 N N . LEU A 1 177 ? 12.623 32.221 -49.307 1.00 50.30 554 LEU A N 1
ATOM 1363 C CA . LEU A 1 177 ? 13.958 32.469 -49.826 1.00 52.16 554 LEU A CA 1
ATOM 1364 C C . LEU A 1 177 ? 14.990 32.106 -48.772 1.00 53.11 554 LEU A C 1
ATOM 1365 O O . LEU A 1 177 ? 16.105 31.756 -49.091 1.00 53.72 554 LEU A O 1
ATOM 1370 N N . GLY A 1 178 ? 14.603 32.229 -47.505 1.00 54.01 555 GLY A N 1
ATOM 1371 C CA . GLY A 1 178 ? 15.484 31.954 -46.388 1.00 55.11 555 GLY A CA 1
ATOM 1372 C C . GLY A 1 178 ? 15.541 30.467 -46.198 1.00 55.69 555 GLY A C 1
ATOM 1373 O O . GLY A 1 178 ? 16.586 29.912 -45.845 1.00 57.54 555 GLY A O 1
ATOM 1374 N N . VAL A 1 179 ? 14.410 29.817 -46.449 1.00 54.52 556 VAL A N 1
ATOM 1375 C CA . VAL A 1 179 ? 14.361 28.358 -46.471 1.00 55.26 556 VAL A CA 1
ATOM 1376 C C . VAL A 1 179 ? 15.150 27.817 -47.655 1.00 56.93 556 VAL A C 1
ATOM 1377 O O . VAL A 1 179 ? 15.847 26.807 -47.527 1.00 58.36 556 VAL A O 1
ATOM 1381 N N . PHE A 1 180 ? 15.051 28.504 -48.797 1.00 56.68 557 PHE A N 1
ATOM 1382 C CA . PHE A 1 180 ? 15.678 28.063 -50.032 1.00 57.27 557 PHE A CA 1
ATOM 1383 C C . PHE A 1 180 ? 17.175 28.218 -49.972 1.00 58.74 557 PHE A C 1
ATOM 1384 O O . PHE A 1 180 ? 17.900 27.322 -50.386 1.00 63.01 557 PHE A O 1
ATOM 1392 N N . HIS A 1 181 ? 17.652 29.328 -49.456 1.00 56.78 558 HIS A N 1
ATOM 1393 C CA . HIS A 1 181 ? 19.087 29.557 -49.419 1.00 58.86 558 HIS A CA 1
ATOM 1394 C C . HIS A 1 181 ? 19.714 29.343 -48.072 1.00 59.39 558 HIS A C 1
ATOM 1395 O O . HIS A 1 181 ? 20.779 29.905 -47.785 1.00 59.21 558 HIS A O 1
ATOM 1402 N N . ARG A 1 182 ? 19.041 28.529 -47.258 1.00 61.46 559 ARG A N 1
ATOM 1403 C CA . ARG A 1 182 ? 19.570 28.050 -45.980 1.00 65.73 559 ARG A CA 1
ATOM 1404 C C . ARG A 1 182 ? 19.876 29.211 -45.060 1.00 66.64 559 ARG A C 1
ATOM 1405 O O . ARG A 1 182 ? 20.974 29.304 -44.485 1.00 69.11 559 ARG A O 1
ATOM 1413 N N . ARG A 1 183 ? 18.903 30.108 -44.944 1.00 64.48 560 ARG A N 1
ATOM 1414 C CA . ARG A 1 183 ? 19.034 31.267 -44.076 1.00 64.68 560 ARG A CA 1
ATOM 1415 C C . ARG A 1 183 ? 17.892 31.320 -43.056 1.00 62.72 560 ARG A C 1
ATOM 1416 O O . ARG A 1 183 ? 16.710 31.123 -43.389 1.00 59.54 560 ARG A O 1
ATOM 1424 N N . PHE A 1 184 ? 18.264 31.579 -41.802 1.00 64.62 561 PHE A N 1
ATOM 1425 C CA . PHE A 1 184 ? 17.299 31.629 -40.709 1.00 64.02 561 PHE A CA 1
ATOM 1426 C C . PHE A 1 184 ? 16.564 32.968 -40.625 1.00 63.64 561 PHE A C 1
ATOM 1427 O O . PHE A 1 184 ? 17.081 34.032 -41.003 1.00 62.88 561 PHE A O 1
ATOM 1435 N N . LEU A 1 185 ? 15.348 32.894 -40.109 1.00 63.35 562 LEU A N 1
ATOM 1436 C CA . LEU A 1 185 ? 14.526 34.051 -39.968 1.00 63.44 562 LEU A CA 1
ATOM 1437 C C . LEU A 1 185 ? 14.125 34.182 -38.511 1.00 67.96 562 LEU A C 1
ATOM 1438 O O . LEU A 1 185 ? 13.929 33.163 -37.837 1.00 68.05 562 LEU A O 1
ATOM 1443 N N . ASP A 1 186 ? 13.994 35.433 -38.028 1.00 71.61 563 ASP A N 1
ATOM 1444 C CA . ASP A 1 186 ? 13.353 35.721 -36.741 1.00 74.87 563 ASP A CA 1
ATOM 1445 C C . ASP A 1 186 ? 11.849 35.478 -36.852 1.00 73.91 563 ASP A C 1
ATOM 1446 O O . ASP A 1 186 ? 11.033 36.354 -36.608 1.00 73.72 563 ASP A O 1
ATOM 1451 N N . ALA A 1 187 ? 11.491 34.272 -37.250 1.00 74.10 564 ALA A N 1
ATOM 1452 C CA . ALA A 1 187 ? 10.105 33.885 -37.298 1.00 73.88 564 ALA A CA 1
ATOM 1453 C C . ALA A 1 187 ? 9.716 33.388 -35.921 1.00 75.90 564 ALA A C 1
ATOM 1454 O O . ALA A 1 187 ? 10.117 32.299 -35.485 1.00 77.46 564 ALA A O 1
ATOM 1456 N N . PHE A 1 188 ? 8.959 34.221 -35.228 1.00 75.17 565 PHE A N 1
ATOM 1457 C CA . PHE A 1 188 ? 8.289 33.796 -34.019 1.00 74.94 565 PHE A CA 1
ATOM 1458 C C . PHE A 1 188 ? 6.793 33.662 -34.310 1.00 70.75 565 PHE A C 1
ATOM 1459 O O . PHE A 1 188 ? 5.988 34.405 -33.771 1.00 71.54 565 PHE A O 1
ATOM 1467 N N . PHE A 1 189 ? 6.422 32.740 -35.191 1.00 66.67 566 PHE A N 1
ATOM 1468 C CA . PHE A 1 189 ? 5.025 32.586 -35.542 1.00 64.54 566 PHE A CA 1
ATOM 1469 C C . PHE A 1 189 ? 4.268 31.836 -34.458 1.00 62.49 566 PHE A C 1
ATOM 1470 O O . PHE A 1 189 ? 4.867 31.091 -33.697 1.00 63.63 566 PHE A O 1
ATOM 1478 N N . VAL A 1 190 ? 2.952 32.030 -34.399 1.00 59.73 567 VAL A N 1
ATOM 1479 C CA . VAL A 1 190 ? 2.073 31.149 -33.654 1.00 58.58 567 VAL A CA 1
ATOM 1480 C C . VAL A 1 190 ? 2.067 29.767 -34.281 1.00 58.25 567 VAL A C 1
ATOM 1481 O O . VAL A 1 190 ? 2.122 29.629 -35.506 1.00 56.18 567 VAL A O 1
ATOM 1485 N N . GLY A 1 191 ? 1.951 28.742 -33.440 1.00 60.20 568 GLY A N 1
ATOM 1486 C CA . GLY A 1 191 ? 1.964 27.369 -33.916 1.00 60.47 568 GLY A CA 1
ATOM 1487 C C . GLY A 1 191 ? 0.996 27.020 -35.042 1.00 58.49 568 GLY A C 1
ATOM 1488 O O . GLY A 1 191 ? 1.240 26.076 -35.803 1.00 57.48 568 GLY A O 1
ATOM 1489 N N . ALA A 1 192 ? -0.097 27.774 -35.145 1.00 57.39 569 ALA A N 1
ATOM 1490 C CA . ALA A 1 192 ? -1.140 27.466 -36.104 1.00 55.83 569 ALA A CA 1
ATOM 1491 C C . ALA A 1 192 ? -0.740 27.888 -37.515 1.00 55.24 569 ALA A C 1
ATOM 1492 O O . ALA A 1 192 ? -1.237 27.359 -38.504 1.00 55.92 569 ALA A O 1
ATOM 1494 N N . LEU A 1 193 ? 0.178 28.838 -37.612 1.00 53.83 570 LEU A N 1
ATOM 1495 C CA . LEU A 1 193 ? 0.580 29.342 -38.913 1.00 51.67 570 LEU A CA 1
ATOM 1496 C C . LEU A 1 193 ? 1.398 28.293 -39.665 1.00 51.51 570 LEU A C 1
ATOM 1497 O O . LEU A 1 193 ? 1.247 28.118 -40.872 1.00 52.04 570 LEU A O 1
ATOM 1502 N N . TYR A 1 194 ? 2.271 27.599 -38.951 1.00 51.40 571 TYR A N 1
ATOM 1503 C CA . TYR A 1 194 ? 3.057 26.552 -39.564 1.00 50.46 571 TYR A CA 1
ATOM 1504 C C . TYR A 1 194 ? 2.167 25.412 -40.085 1.00 49.11 571 TYR A C 1
ATOM 1505 O O . TYR A 1 194 ? 2.438 24.829 -41.130 1.00 48.42 571 TYR A O 1
ATOM 1514 N N . LYS A 1 195 ? 1.121 25.083 -39.345 1.00 49.14 572 LYS A N 1
ATOM 1515 C CA . LYS A 1 195 ? 0.112 24.173 -39.853 1.00 51.28 572 LYS A CA 1
ATOM 1516 C C . LYS A 1 195 ? -0.463 24.625 -41.203 1.00 51.70 572 LYS A C 1
ATOM 1517 O O . LYS A 1 195 ? -0.506 23.868 -42.176 1.00 52.50 572 LYS A O 1
ATOM 1523 N N . MET A 1 196 ? -0.860 25.878 -41.279 1.00 51.72 573 MET A N 1
ATOM 1524 C CA . MET A 1 196 ? -1.371 26.436 -42.529 1.00 51.64 573 MET A CA 1
ATOM 1525 C C . MET A 1 196 ? -0.346 26.415 -43.657 1.00 51.52 573 MET A C 1
ATOM 1526 O O . MET A 1 196 ? -0.696 26.246 -44.818 1.00 52.67 573 MET A O 1
ATOM 1531 N N . MET A 1 197 ? 0.921 26.578 -43.312 1.00 51.45 574 MET A N 1
ATOM 1532 C CA . MET A 1 197 ? 1.985 26.472 -44.301 1.00 51.99 574 MET A CA 1
ATOM 1533 C C . MET A 1 197 ? 2.176 25.044 -44.813 1.00 53.09 574 MET A C 1
ATOM 1534 O O . MET A 1 197 ? 2.824 24.833 -45.832 1.00 52.92 574 MET A O 1
ATOM 1539 N N . LEU A 1 198 ? 1.607 24.072 -44.090 1.00 53.41 575 LEU A N 1
ATOM 1540 C CA . LEU A 1 198 ? 1.674 22.676 -44.483 1.00 53.07 575 LEU A CA 1
ATOM 1541 C C . LEU A 1 198 ? 0.315 22.146 -44.934 1.00 53.12 575 LEU A C 1
ATOM 1542 O O . LEU A 1 198 ? 0.180 20.963 -45.238 1.00 54.91 575 LEU A O 1
ATOM 1547 N N . ARG A 1 199 ? -0.681 23.022 -44.971 1.00 68.35 576 ARG A N 1
ATOM 1548 C CA . ARG A 1 199 ? -2.036 22.679 -45.423 1.00 70.47 576 ARG A CA 1
ATOM 1549 C C . ARG A 1 199 ? -2.708 21.638 -44.522 1.00 70.57 576 ARG A C 1
ATOM 1550 O O . ARG A 1 199 ? -3.625 20.936 -44.932 1.00 70.92 576 ARG A O 1
ATOM 1558 N N . LYS A 1 200 ? -2.224 21.549 -43.289 1.00 70.76 577 LYS A N 1
ATOM 1559 C CA . LYS A 1 200 ? -2.816 20.730 -42.250 1.00 72.09 577 LYS A CA 1
ATOM 1560 C C . LYS A 1 200 ? -3.977 21.450 -41.607 1.00 74.93 577 LYS A C 1
ATOM 1561 O O . LYS A 1 200 ? -3.874 22.638 -41.305 1.00 76.65 577 LYS A O 1
ATOM 1567 N N . LYS A 1 201 ? -5.073 20.733 -41.373 1.00 76.15 578 LYS A N 1
ATOM 1568 C CA . LYS A 1 201 ? -6.268 21.311 -40.765 1.00 78.54 578 LYS A CA 1
ATOM 1569 C C . LYS A 1 201 ? -5.983 21.944 -39.380 1.00 78.52 578 LYS A C 1
ATOM 1570 O O . LYS A 1 201 ? -5.249 21.354 -38.583 1.00 77.49 578 LYS A O 1
ATOM 1576 N N . VAL A 1 202 ? -6.537 23.134 -39.100 1.00 79.69 579 VAL A N 1
ATOM 1577 C CA . VAL A 1 202 ? -6.363 23.752 -37.769 1.00 80.32 579 VAL A CA 1
ATOM 1578 C C . VAL A 1 202 ? -7.439 23.320 -36.769 1.00 81.74 579 VAL A C 1
ATOM 1579 O O . VAL A 1 202 ? -8.636 23.372 -37.053 1.00 83.08 579 VAL A O 1
ATOM 1583 N N . VAL A 1 203 ? -7.003 22.885 -35.596 1.00 81.49 580 VAL A N 1
ATOM 1584 C CA . VAL A 1 203 ? -7.933 22.360 -34.609 1.00 82.64 580 VAL A CA 1
ATOM 1585 C C . VAL A 1 203 ? -8.084 23.352 -33.468 1.00 84.12 580 VAL A C 1
ATOM 1586 O O . VAL A 1 203 ? -7.274 24.268 -33.329 1.00 83.88 580 VAL A O 1
ATOM 1590 N N . LEU A 1 204 ? -9.123 23.163 -32.661 1.00 86.12 581 LEU A N 1
ATOM 1591 C CA . LEU A 1 204 ? -9.487 24.098 -31.601 1.00 88.53 581 LEU A CA 1
ATOM 1592 C C . LEU A 1 204 ? -8.344 24.395 -30.621 1.00 90.56 581 LEU A C 1
ATOM 1593 O O . LEU A 1 204 ? -8.311 25.442 -29.960 1.00 92.02 581 LEU A O 1
ATOM 1598 N N . GLN A 1 205 ? -7.393 23.479 -30.546 1.00 91.25 582 GLN A N 1
ATOM 1599 C CA . GLN A 1 205 ? -6.200 23.686 -29.741 1.00 93.36 582 GLN A CA 1
ATOM 1600 C C . GLN A 1 205 ? -5.453 24.956 -30.159 1.00 93.84 582 GLN A C 1
ATOM 1601 O O . GLN A 1 205 ? -4.958 25.720 -29.321 1.00 94.87 582 GLN A O 1
ATOM 1607 N N . ASP A 1 206 ? -5.403 25.191 -31.465 1.00 92.90 583 ASP A N 1
ATOM 1608 C CA . ASP A 1 206 ? -4.741 26.367 -32.024 1.00 91.88 583 ASP A CA 1
ATOM 1609 C C . ASP A 1 206 ? -5.228 27.692 -31.443 1.00 94.00 583 ASP A C 1
ATOM 1610 O O . ASP A 1 206 ? -4.438 28.619 -31.266 1.00 93.72 583 ASP A O 1
ATOM 1615 N N . MET A 1 207 ? -6.523 27.763 -31.134 1.00 96.21 584 MET A N 1
ATOM 1616 C CA . MET A 1 207 ? -7.144 28.971 -30.589 1.00 98.37 584 MET A CA 1
ATOM 1617 C C . MET A 1 207 ? -6.446 29.437 -29.314 1.00 99.51 584 MET A C 1
ATOM 1618 O O . MET A 1 207 ? -6.552 30.593 -28.924 1.00 99.95 584 MET A O 1
ATOM 1623 N N . GLU A 1 208 ? -5.718 28.525 -28.676 1.00 100.52 585 GLU A N 1
ATOM 1624 C CA . GLU A 1 208 ? -4.957 28.855 -27.477 1.00 103.43 585 GLU A CA 1
ATOM 1625 C C . GLU A 1 208 ? -3.884 29.901 -27.780 1.00 103.37 585 GLU A C 1
ATOM 1626 O O . GLU A 1 208 ? -3.887 30.997 -27.210 1.00 104.53 585 GLU A O 1
ATOM 1632 N N . GLY A 1 209 ? -2.974 29.541 -28.687 1.00 101.85 586 GLY A N 1
ATOM 1633 C CA . GLY A 1 209 ? -1.895 30.418 -29.112 1.00 101.37 586 GLY A CA 1
ATOM 1634 C C . GLY A 1 209 ? -2.355 31.669 -29.844 1.00 101.98 586 GLY A C 1
ATOM 1635 O O . GLY A 1 209 ? -1.682 32.689 -29.793 1.00 102.28 586 GLY A O 1
ATOM 1636 N N . VAL A 1 210 ? -3.491 31.584 -30.533 1.00 102.38 587 VAL A N 1
ATOM 1637 C CA . VAL A 1 210 ? -4.080 32.732 -31.210 1.00 103.52 587 VAL A CA 1
ATOM 1638 C C . VAL A 1 210 ? -4.780 33.627 -30.208 1.00 106.75 587 VAL A C 1
ATOM 1639 O O . VAL A 1 210 ? -4.269 34.686 -29.857 1.00 108.27 587 VAL A O 1
ATOM 1643 N N . ASP A 1 211 ? -5.937 33.192 -29.729 1.00 108.60 588 ASP A N 1
ATOM 1644 C CA . ASP A 1 211 ? -6.736 33.991 -28.805 1.00 111.94 588 ASP A CA 1
ATOM 1645 C C . ASP A 1 211 ? -6.977 33.176 -27.539 1.00 114.57 588 ASP A C 1
ATOM 1646 O O . ASP A 1 211 ? -7.963 32.441 -27.440 1.00 115.34 588 ASP A O 1
ATOM 1651 N N . ALA A 1 212 ? -6.080 33.334 -26.568 1.00 116.15 589 ALA A N 1
ATOM 1652 C CA . ALA A 1 212 ? -6.113 32.575 -25.315 1.00 118.11 589 ALA A CA 1
ATOM 1653 C C . ALA A 1 212 ? -7.421 32.745 -24.542 1.00 120.85 589 ALA A C 1
ATOM 1654 O O . ALA A 1 212 ? -7.750 31.947 -23.666 1.00 121.89 589 ALA A O 1
ATOM 1656 N N . GLU A 1 213 ? -8.161 33.796 -24.865 1.00 122.61 590 GLU A N 1
ATOM 1657 C CA . GLU A 1 213 ? -9.448 34.067 -24.221 1.00 125.69 590 GLU A CA 1
ATOM 1658 C C . GLU A 1 213 ? -10.602 33.213 -24.801 1.00 107.68 590 GLU A C 1
ATOM 1659 O O . GLU A 1 213 ? -11.223 32.417 -24.084 1.00 108.27 590 GLU A O 1
ATOM 1665 N N . VAL A 1 214 ? -10.865 33.384 -26.104 1.00 107.37 591 VAL A N 1
ATOM 1666 C CA . VAL A 1 214 ? -11.912 32.656 -26.848 1.00 108.14 591 VAL A CA 1
ATOM 1667 C C . VAL A 1 214 ? -11.660 31.144 -26.799 1.00 108.03 591 VAL A C 1
ATOM 1668 O O . VAL A 1 214 ? -12.594 30.341 -26.854 1.00 108.86 591 VAL A O 1
ATOM 1672 N N . TYR A 1 215 ? -10.388 30.764 -26.721 1.00 107.03 592 TYR A N 1
ATOM 1673 C CA . TYR A 1 215 ? -10.000 29.375 -26.491 1.00 106.60 592 TYR A CA 1
ATOM 1674 C C . TYR A 1 215 ? -10.731 28.729 -25.316 1.00 110.64 592 TYR A C 1
ATOM 1675 O O . TYR A 1 215 ? -11.507 27.795 -25.514 1.00 111.44 592 TYR A O 1
ATOM 1684 N N . ASN A 1 216 ? -10.467 29.214 -24.099 1.00 113.43 593 ASN A N 1
ATOM 1685 C CA . ASN A 1 216 ? -11.079 28.668 -22.883 1.00 116.61 593 ASN A CA 1
ATOM 1686 C C . ASN A 1 216 ? -12.601 28.674 -22.940 1.00 119.00 593 ASN A C 1
ATOM 1687 O O . ASN A 1 216 ? -13.256 27.783 -22.396 1.00 120.96 593 ASN A O 1
ATOM 1692 N N . SER A 1 217 ? -13.155 29.687 -23.596 1.00 119.09 594 SER A N 1
ATOM 1693 C CA . SER A 1 217 ? -14.593 29.770 -23.812 1.00 120.96 594 SER A CA 1
ATOM 1694 C C . SER A 1 217 ? -15.108 28.630 -24.695 1.00 119.60 594 SER A C 1
ATOM 1695 O O . SER A 1 217 ? -16.060 27.938 -24.337 1.00 120.70 594 SER A O 1
ATOM 1698 N N . LEU A 1 218 ? -14.481 28.447 -25.855 1.00 117.21 595 LEU A N 1
ATOM 1699 C CA . LEU A 1 218 ? -14.912 27.428 -26.811 1.00 115.73 595 LEU A CA 1
ATOM 1700 C C . LEU A 1 218 ? -14.736 26.033 -26.227 1.00 115.55 595 LEU A C 1
ATOM 1701 O O . LEU A 1 218 ? -15.493 25.107 -26.552 1.00 115.64 595 LEU A O 1
ATOM 1706 N N . ASN A 1 219 ? -13.732 25.900 -25.360 1.00 115.69 596 ASN A N 1
ATOM 1707 C CA . ASN A 1 219 ? -13.414 24.621 -24.723 1.00 116.57 596 ASN A CA 1
ATOM 1708 C C . ASN A 1 219 ? -14.269 24.373 -23.489 1.00 120.19 596 ASN A C 1
ATOM 1709 O O . ASN A 1 219 ? -13.971 23.509 -22.681 1.00 120.95 596 ASN A O 1
ATOM 1714 N N . TRP A 1 220 ? -15.333 25.150 -23.352 1.00 122.80 597 TRP A N 1
ATOM 1715 C CA . TRP A 1 220 ? -16.247 25.005 -22.235 1.00 126.48 597 TRP A CA 1
ATOM 1716 C C . TRP A 1 220 ? -17.607 24.526 -22.733 1.00 127.74 597 TRP A C 1
ATOM 1717 O O . TRP A 1 220 ? -18.333 23.827 -22.030 1.00 130.81 597 TRP A O 1
ATOM 1728 N N . MET A 1 221 ? -17.951 24.916 -23.952 1.00 125.81 598 MET A N 1
ATOM 1729 C CA . MET A 1 221 ? -19.241 24.571 -24.531 1.00 126.75 598 MET A CA 1
ATOM 1730 C C . MET A 1 221 ? -19.217 23.170 -25.106 1.00 125.31 598 MET A C 1
ATOM 1731 O O . MET A 1 221 ? -20.214 22.701 -25.651 1.00 126.25 598 MET A O 1
ATOM 1736 N N . LEU A 1 222 ? -18.067 22.513 -25.010 1.00 123.39 599 LEU A N 1
ATOM 1737 C CA . LEU A 1 222 ? -17.918 21.155 -25.524 1.00 122.27 599 LEU A CA 1
ATOM 1738 C C . LEU A 1 222 ? -18.118 20.108 -24.445 1.00 125.22 599 LEU A C 1
ATOM 1739 O O . LEU A 1 222 ? -18.500 18.978 -24.733 1.00 125.73 599 LEU A O 1
ATOM 1744 N N . GLU A 1 223 ? -17.832 20.485 -23.206 1.00 127.55 600 GLU A N 1
ATOM 1745 C CA . GLU A 1 223 ? -17.898 19.553 -22.092 1.00 130.67 600 GLU A CA 1
ATOM 1746 C C . GLU A 1 223 ? -19.043 19.899 -21.139 1.00 133.81 600 GLU A C 1
ATOM 1747 O O . GLU A 1 223 ? -19.786 19.017 -20.694 1.00 135.99 600 GLU A O 1
ATOM 1753 N N . ASN A 1 224 ? -19.182 21.183 -20.829 1.00 133.80 601 ASN A N 1
ATOM 1754 C CA . ASN A 1 224 ? -20.217 21.619 -19.912 1.00 137.14 601 ASN A CA 1
ATOM 1755 C C . ASN A 1 224 ? -21.599 21.686 -20.546 1.00 139.10 601 ASN A C 1
ATOM 1756 O O . ASN A 1 224 ? -21.824 21.181 -21.653 1.00 137.32 601 ASN A O 1
ATOM 1761 N N . SER A 1 225 ? -22.515 22.323 -19.818 1.00 142.96 602 SER A N 1
ATOM 1762 C CA . SER A 1 225 ? -23.878 22.572 -20.281 1.00 145.28 602 SER A CA 1
ATOM 1763 C C . SER A 1 225 ? -23.927 23.732 -21.276 1.00 143.82 602 SER A C 1
ATOM 1764 O O . SER A 1 225 ? -22.957 24.480 -21.407 1.00 142.31 602 SER A O 1
ATOM 1767 N N . ILE A 1 226 ? -25.053 23.892 -21.970 1.00 144.69 603 ILE A N 1
ATOM 1768 C CA . ILE A 1 226 ? -25.168 24.975 -22.947 1.00 143.06 603 ILE A CA 1
ATOM 1769 C C . ILE A 1 226 ? -26.517 25.719 -22.931 1.00 144.85 603 ILE A C 1
ATOM 1770 O O . ILE A 1 226 ? -26.555 26.933 -22.737 1.00 144.72 603 ILE A O 1
ATOM 1772 N N . ASP A 1 227 ? -27.615 24.995 -23.119 1.00 146.39 604 ASP A N 1
ATOM 1773 C CA . ASP A 1 227 ? -28.930 25.628 -23.131 1.00 148.61 604 ASP A CA 1
ATOM 1774 C C . ASP A 1 227 ? -29.322 26.195 -21.797 1.00 150.48 604 ASP A C 1
ATOM 1775 O O . ASP A 1 227 ? -29.077 25.584 -20.756 1.00 151.31 604 ASP A O 1
ATOM 1780 N N . GLY A 1 228 ? -29.931 27.378 -21.849 1.00 150.80 605 GLY A N 1
ATOM 1781 C CA . GLY A 1 228 ? -30.194 28.146 -20.651 1.00 151.95 605 GLY A CA 1
ATOM 1782 C C . GLY A 1 228 ? -28.943 28.776 -20.064 1.00 149.23 605 GLY A C 1
ATOM 1783 O O . GLY A 1 228 ? -29.017 29.429 -19.026 1.00 150.83 605 GLY A O 1
ATOM 1784 N N . VAL A 1 229 ? -27.796 28.577 -20.713 1.00 145.47 606 VAL A N 1
ATOM 1785 C CA . VAL A 1 229 ? -26.566 29.261 -20.326 1.00 143.53 606 VAL A CA 1
ATOM 1786 C C . VAL A 1 229 ? -26.087 30.269 -21.404 1.00 180.98 606 VAL A C 1
ATOM 1787 O O . VAL A 1 229 ? -25.771 31.426 -21.092 1.00 181.64 606 VAL A O 1
ATOM 1789 N N . LEU A 1 230 ? -26.072 29.848 -22.671 1.00 178.12 607 LEU A N 1
ATOM 1790 C CA . LEU A 1 230 ? -25.645 30.733 -23.765 1.00 174.90 607 LEU A CA 1
ATOM 1791 C C . LEU A 1 230 ? -26.394 30.507 -25.096 1.00 174.70 607 LEU A C 1
ATOM 1792 O O . LEU A 1 230 ? -26.637 29.367 -25.498 1.00 174.01 607 LEU A O 1
ATOM 1794 N N . ASP A 1 231 ? -26.750 31.600 -25.775 1.00 175.40 608 ASP A N 1
ATOM 1795 C CA . ASP A 1 231 ? -27.498 31.516 -27.030 1.00 176.26 608 ASP A CA 1
ATOM 1796 C C . ASP A 1 231 ? -26.753 32.204 -28.171 1.00 173.87 608 ASP A C 1
ATOM 1797 O O . ASP A 1 231 ? -26.324 33.346 -28.039 1.00 172.88 608 ASP A O 1
ATOM 1799 N N . LEU A 1 232 ? -26.609 31.495 -29.287 1.00 173.44 609 LEU A N 1
ATOM 1800 C CA . LEU A 1 232 ? -25.838 31.979 -30.424 1.00 171.53 609 LEU A CA 1
ATOM 1801 C C . LEU A 1 232 ? -26.282 31.297 -31.707 1.00 175.63 609 LEU A C 1
ATOM 1802 O O . LEU A 1 232 ? -27.084 30.365 -31.674 1.00 178.27 609 LEU A O 1
ATOM 1804 N N . THR A 1 233 ? -25.759 31.765 -32.834 1.00 176.13 610 THR A N 1
ATOM 1805 C CA . THR A 1 233 ? -26.076 31.172 -34.125 1.00 181.33 610 THR A CA 1
ATOM 1806 C C . THR A 1 233 ? -24.790 30.843 -34.866 1.00 176.00 610 THR A C 1
ATOM 1807 O O . THR A 1 233 ? -23.700 31.090 -34.354 1.00 177.29 610 THR A O 1
ATOM 1811 N N . PHE A 1 234 ? -24.916 30.283 -36.067 1.00 173.29 611 PHE A N 1
ATOM 1812 C CA . PHE A 1 234 ? -23.760 29.929 -36.884 1.00 166.08 611 PHE A CA 1
ATOM 1813 C C . PHE A 1 234 ? -23.205 31.168 -37.572 1.00 165.06 611 PHE A C 1
ATOM 1814 O O . PHE A 1 234 ? -22.905 31.144 -38.769 1.00 165.76 611 PHE A O 1
ATOM 1816 N N . SER A 1 235 ? -23.082 32.246 -36.801 1.00 162.03 612 SER A N 1
ATOM 1817 C CA . SER A 1 235 ? -22.565 33.508 -37.295 1.00 158.20 612 SER A CA 1
ATOM 1818 C C . SER A 1 235 ? -21.678 34.147 -36.240 1.00 154.15 612 SER A C 1
ATOM 1819 O O . SER A 1 235 ? -21.815 33.867 -35.049 1.00 154.91 612 SER A O 1
ATOM 1822 N N . ALA A 1 236 ? -20.775 35.013 -36.681 1.00 149.98 613 ALA A N 1
ATOM 1823 C CA . ALA A 1 236 ? -19.821 35.620 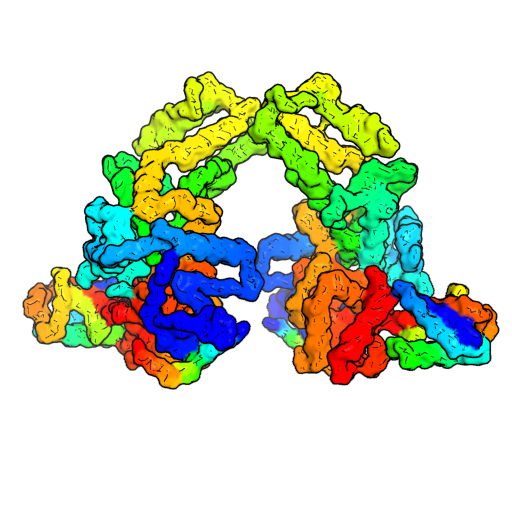-35.773 1.00 145.39 613 ALA A CA 1
ATOM 1824 C C . ALA A 1 236 ? -19.736 37.110 -36.015 1.00 143.19 613 ALA A C 1
ATOM 1825 O O . ALA A 1 236 ? -20.321 37.627 -36.961 1.00 144.82 613 ALA A O 1
ATOM 1827 N N . ASP A 1 237 ? -18.991 37.797 -35.158 1.00 138.74 614 ASP A N 1
ATOM 1828 C CA . ASP A 1 237 ? -18.811 39.238 -35.289 1.00 135.66 614 ASP A CA 1
ATOM 1829 C C . ASP A 1 237 ? -17.365 39.603 -35.597 1.00 129.43 614 ASP A C 1
ATOM 1830 O O . ASP A 1 237 ? -16.446 39.269 -34.852 1.00 127.51 614 ASP A O 1
ATOM 1835 N N . ASP A 1 238 ? -17.170 40.302 -36.706 1.00 126.02 615 ASP A N 1
ATOM 1836 C CA . ASP A 1 238 ? -15.829 40.635 -37.174 1.00 120.62 615 ASP A CA 1
ATOM 1837 C C . ASP A 1 238 ? -15.513 42.098 -36.852 1.00 120.75 615 ASP A C 1
ATOM 1838 O O . ASP A 1 238 ? -16.034 43.010 -37.489 1.00 122.12 615 ASP A O 1
ATOM 1843 N N . GLU A 1 239 ? -14.667 42.311 -35.850 1.00 119.56 616 GLU A N 1
ATOM 1844 C CA . GLU A 1 239 ? -14.255 43.660 -35.478 1.00 120.06 616 GLU A CA 1
ATOM 1845 C C . GLU A 1 239 ? -13.141 44.187 -36.376 1.00 118.90 616 GLU A C 1
ATOM 1846 O O . GLU A 1 239 ? -12.001 43.709 -36.336 1.00 116.12 616 GLU A O 1
ATOM 1848 N N . ARG A 1 240 ? -13.491 45.181 -37.189 1.00 121.16 617 ARG A N 1
ATOM 1849 C CA . ARG A 1 240 ? -12.547 45.828 -38.094 1.00 121.29 617 ARG A CA 1
ATOM 1850 C C . ARG A 1 240 ? -12.757 47.348 -38.149 1.00 124.77 617 ARG A C 1
ATOM 1851 O O . ARG A 1 240 ? -13.703 47.843 -38.776 1.00 126.90 617 ARG A O 1
ATOM 1859 N N . PHE A 1 241 ? -11.869 48.068 -37.466 1.00 125.35 618 PHE A N 1
ATOM 1860 C CA . PHE A 1 241 ? -11.788 49.525 -37.530 1.00 127.47 618 PHE A CA 1
ATOM 1861 C C . PHE A 1 241 ? -12.921 50.245 -36.834 1.00 130.19 618 PHE A C 1
ATOM 1862 O O . PHE A 1 241 ? -13.300 51.358 -37.223 1.00 133.08 618 PHE A O 1
ATOM 1870 N N . GLY A 1 242 ? -13.416 49.648 -35.764 1.00 129.63 619 GLY A N 1
ATOM 1871 C CA . GLY A 1 242 ? -14.403 50.323 -34.954 1.00 132.10 619 GLY A CA 1
ATOM 1872 C C . GLY A 1 242 ? -15.790 49.893 -35.351 1.00 132.53 619 GLY A C 1
ATOM 1873 O O . GLY A 1 242 ? -16.735 50.047 -34.577 1.00 134.26 619 GLY A O 1
ATOM 1874 N N . GLU A 1 243 ? -15.913 49.359 -36.559 1.00 131.07 620 GLU A N 1
ATOM 1875 C CA . GLU A 1 243 ? -17.182 48.830 -37.014 1.00 131.66 620 GLU A CA 1
ATOM 1876 C C . GLU A 1 243 ? -17.213 47.300 -36.898 1.00 128.20 620 GLU A C 1
ATOM 1877 O O . GLU A 1 243 ? -16.179 46.657 -36.699 1.00 125.82 620 GLU A O 1
ATOM 1883 N N . VAL A 1 244 ? -18.402 46.717 -37.004 1.00 127.83 621 VAL A N 1
ATOM 1884 C CA . VAL A 1 244 ? -18.528 45.280 -36.864 1.00 125.48 621 VAL A CA 1
ATOM 1885 C C . VAL A 1 244 ? -19.367 44.734 -38.001 1.00 125.51 621 VAL A C 1
ATOM 1886 O O . VAL A 1 244 ? -20.235 45.425 -38.529 1.00 126.70 621 VAL A O 1
ATOM 1890 N N . VAL A 1 245 ? -19.095 43.487 -38.377 1.00 124.41 622 VAL A N 1
ATOM 1891 C CA . VAL A 1 245 ? -19.866 42.812 -39.411 1.00 125.48 622 VAL A CA 1
ATOM 1892 C C . VAL A 1 245 ? -20.058 41.314 -39.139 1.00 124.97 622 VAL A C 1
ATOM 1893 O O . VAL A 1 245 ? -19.099 40.541 -38.990 1.00 122.97 622 VAL A O 1
ATOM 1897 N N . THR A 1 246 ? -21.329 40.928 -39.090 1.00 127.15 623 THR A N 1
ATOM 1898 C CA . THR A 1 246 ? -21.741 39.552 -38.850 1.00 127.09 623 THR A CA 1
ATOM 1899 C C . THR A 1 246 ? -21.606 38.692 -40.110 1.00 128.44 623 THR A C 1
ATOM 1900 O O . THR A 1 246 ? -22.155 39.021 -41.167 1.00 129.89 623 THR A O 1
ATOM 1904 N N . VAL A 1 247 ? -20.854 37.601 -39.993 1.00 128.73 624 VAL A N 1
ATOM 1905 C CA . VAL A 1 247 ? -20.659 36.702 -41.114 1.00 130.64 624 VAL A CA 1
ATOM 1906 C C . VAL A 1 247 ? -21.195 35.318 -40.800 1.00 134.56 624 VAL A C 1
ATOM 1907 O O . VAL A 1 247 ? -21.117 34.851 -39.668 1.00 133.33 624 VAL A O 1
ATOM 1911 N N . ASP A 1 248 ? -21.744 34.667 -41.816 1.00 139.84 625 ASP A N 1
ATOM 1912 C CA . ASP A 1 248 ? -22.232 33.303 -41.676 1.00 143.90 625 ASP A CA 1
ATOM 1913 C C . ASP A 1 248 ? -21.073 32.309 -41.638 1.00 143.71 625 ASP A C 1
ATOM 1914 O O . ASP A 1 248 ? -20.211 32.318 -42.516 1.00 142.35 625 ASP A O 1
ATOM 1919 N N . LEU A 1 249 ? -21.061 31.446 -40.623 1.00 130.45 626 LEU A N 1
ATOM 1920 C CA . LEU A 1 249 ? -20.062 30.386 -40.526 1.00 131.77 626 LEU A CA 1
ATOM 1921 C C . LEU A 1 249 ? -20.352 29.271 -41.530 1.00 135.98 626 LEU A C 1
ATOM 1922 O O . LEU A 1 249 ? -19.520 28.391 -41.748 1.00 131.88 626 LEU A O 1
ATOM 1927 N N . LYS A 1 250 ? -21.533 29.323 -42.141 1.00 144.81 627 LYS A N 1
ATOM 1928 C CA . LYS A 1 250 ? -21.958 28.350 -43.153 1.00 152.46 627 LYS A CA 1
ATOM 1929 C C . LYS A 1 250 ? -23.229 28.895 -43.807 1.00 153.65 627 LYS A C 1
ATOM 1930 O O . LYS A 1 250 ? -23.817 29.832 -43.266 1.00 152.26 627 LYS A O 1
ATOM 1932 N N . PRO A 1 251 ? -23.647 28.339 -44.973 1.00 156.01 628 PRO A N 1
ATOM 1933 C CA . PRO A 1 251 ? -24.850 28.870 -45.632 1.00 158.65 628 PRO A CA 1
ATOM 1934 C C . PRO A 1 251 ? -26.043 28.986 -44.683 1.00 163.74 628 PRO A C 1
ATOM 1935 O O . PRO A 1 251 ? -26.431 27.994 -44.053 1.00 163.73 628 PRO A O 1
ATOM 1939 N N . ASP A 1 252 ? -26.576 30.205 -44.574 1.00 165.10 629 ASP A N 1
ATOM 1940 C CA . ASP A 1 252 ? -27.707 30.522 -43.700 1.00 168.86 629 ASP A CA 1
ATOM 1941 C C . ASP A 1 252 ? -27.384 30.314 -42.212 1.00 165.70 629 ASP A C 1
ATOM 1942 O O . ASP A 1 252 ? -28.143 29.705 -41.472 1.00 168.42 629 ASP A O 1
ATOM 1944 N N . GLY A 1 253 ? -26.250 30.846 -41.778 1.00 160.70 630 GLY A N 1
ATOM 1945 C CA . GLY A 1 253 ? -25.772 30.623 -40.426 1.00 156.45 630 GLY A CA 1
ATOM 1946 C C . GLY A 1 253 ? -26.386 31.478 -39.329 1.00 155.59 630 GLY A C 1
ATOM 1947 O O . GLY A 1 253 ? -26.522 31.032 -38.191 1.00 155.91 630 GLY A O 1
ATOM 1948 N N . ARG A 1 254 ? -26.752 32.711 -39.656 1.00 154.19 631 ARG A N 1
ATOM 1949 C CA . ARG A 1 254 ? -27.277 33.636 -38.655 1.00 153.00 631 ARG A CA 1
ATOM 1950 C C . ARG A 1 254 ? -28.673 33.250 -38.168 1.00 157.82 631 ARG A C 1
ATOM 1951 O O . ARG A 1 254 ? -29.252 33.932 -37.324 1.00 159.00 631 ARG A O 1
ATOM 1959 N N . ASN A 1 255 ? -29.206 32.158 -38.705 1.00 161.11 632 ASN A N 1
ATOM 1960 C CA . ASN A 1 255 ? -30.543 31.703 -38.352 1.00 167.72 632 ASN A CA 1
ATOM 1961 C C . ASN A 1 255 ? -30.521 30.370 -37.604 1.00 170.39 632 ASN A C 1
ATOM 1962 O O . ASN A 1 255 ? -31.331 30.129 -36.709 1.00 173.11 632 ASN A O 1
ATOM 1967 N N . ILE A 1 256 ? -29.585 29.507 -37.982 1.00 170.75 633 ILE A N 1
ATOM 1968 C CA . ILE A 1 256 ? -29.432 28.199 -37.359 1.00 173.10 633 ILE A CA 1
ATOM 1969 C C . ILE A 1 256 ? -28.792 28.314 -35.978 1.00 173.47 633 ILE A C 1
ATOM 1970 O O . ILE A 1 256 ? -27.575 28.418 -35.857 1.00 169.71 633 ILE A O 1
ATOM 1975 N N . GLU A 1 257 ? -29.622 28.301 -34.938 1.00 177.93 634 GLU A N 1
ATOM 1976 C CA . GLU A 1 257 ? -29.149 28.460 -33.565 1.00 177.17 634 GLU A CA 1
ATOM 1977 C C . GLU A 1 257 ? -28.193 27.343 -33.139 1.00 178.38 634 GLU A C 1
ATOM 1978 O O . GLU A 1 257 ? -28.043 26.338 -33.836 1.00 178.09 634 GLU A O 1
ATOM 1980 N N . VAL A 1 258 ? -27.541 27.538 -31.996 1.00 179.10 635 VAL A N 1
ATOM 1981 C CA . VAL A 1 258 ? -26.597 26.567 -31.443 1.00 183.04 635 VAL A CA 1
ATOM 1982 C C . VAL A 1 258 ? -27.011 26.233 -30.017 1.00 181.29 635 VAL A C 1
ATOM 1983 O O . VAL A 1 258 ? -27.444 27.122 -29.282 1.00 187.50 635 VAL A O 1
ATOM 1987 N N . THR A 1 259 ? -26.885 24.958 -29.643 1.00 177.70 636 THR A N 1
ATOM 1988 C CA . THR A 1 259 ? -27.304 24.454 -28.336 1.00 175.52 636 THR A CA 1
ATOM 1989 C C . THR A 1 259 ? -26.347 23.325 -27.907 1.00 172.78 636 THR A C 1
ATOM 1990 O O . THR A 1 259 ? -25.341 23.082 -28.580 1.00 170.02 636 THR A O 1
ATOM 1992 N N . ASP A 1 260 ? -26.644 22.638 -26.802 1.00 172.45 637 ASP A N 1
ATOM 1993 C CA . ASP A 1 260 ? -25.858 21.466 -26.384 1.00 168.82 637 ASP A CA 1
ATOM 1994 C C . ASP A 1 260 ? -25.817 20.349 -27.452 1.00 162.93 637 ASP A C 1
ATOM 1995 O O . ASP A 1 260 ? -25.025 19.419 -27.343 1.00 162.16 637 ASP A O 1
ATOM 2000 N N . GLY A 1 261 ? -26.675 20.436 -28.468 1.00 158.60 638 GLY A N 1
ATOM 2001 C CA . GLY A 1 261 ? -26.683 19.481 -29.569 1.00 152.42 638 GLY A CA 1
ATOM 2002 C C . GLY A 1 261 ? -26.007 19.974 -30.844 1.00 144.24 638 GLY A C 1
ATOM 2003 O O . GLY A 1 261 ? -25.954 19.256 -31.849 1.00 143.45 638 GLY A O 1
ATOM 2004 N N . ASN A 1 262 ? -25.495 21.205 -30.811 1.00 137.53 639 ASN A N 1
ATOM 2005 C CA . ASN A 1 262 ? -24.842 21.818 -31.974 1.00 129.68 639 ASN A CA 1
ATOM 2006 C C . ASN A 1 262 ? -23.322 21.924 -31.794 1.00 121.52 639 ASN A C 1
ATOM 2007 O O . ASN A 1 262 ? -22.568 21.945 -32.762 1.00 119.24 639 ASN A O 1
ATOM 2012 N N . LYS A 1 263 ? -22.903 21.978 -30.534 1.00 117.42 640 LYS A N 1
ATOM 2013 C CA . LYS A 1 263 ? -21.586 22.454 -30.120 1.00 111.19 640 LYS A CA 1
ATOM 2014 C C . LYS A 1 263 ? -20.406 21.973 -30.966 1.00 106.64 640 LYS A C 1
ATOM 2015 O O . LYS A 1 263 ? -19.454 22.727 -31.181 1.00 103.74 640 LYS A O 1
ATOM 2021 N N . LYS A 1 264 ? -20.463 20.728 -31.431 1.00 106.14 641 LYS A N 1
ATOM 2022 C CA . LYS A 1 264 ? -19.379 20.166 -32.236 1.00 102.60 641 LYS A CA 1
ATOM 2023 C C . LYS A 1 264 ? -19.206 20.974 -33.519 1.00 100.51 641 LYS A C 1
ATOM 2024 O O . LYS A 1 264 ? -18.088 21.248 -33.951 1.00 97.04 641 LYS A O 1
ATOM 2030 N N . GLU A 1 265 ? -20.333 21.353 -34.112 1.00 102.71 642 GLU A N 1
ATOM 2031 C CA . GLU A 1 265 ? -20.354 22.162 -35.329 1.00 102.11 642 GLU A CA 1
ATOM 2032 C C . GLU A 1 265 ? -19.842 23.588 -35.161 1.00 99.00 642 GLU A C 1
ATOM 2033 O O . GLU A 1 265 ? -18.836 23.947 -35.767 1.00 95.99 642 GLU A O 1
ATOM 2039 N N . TYR A 1 266 ? -20.541 24.395 -34.360 1.00 99.70 643 TYR A N 1
ATOM 2040 C CA . TYR A 1 266 ? -20.158 25.790 -34.145 1.00 98.14 643 TYR A CA 1
ATOM 2041 C C . TYR A 1 266 ? -18.680 25.912 -33.796 1.00 95.88 643 TYR A C 1
ATOM 2042 O O . TYR A 1 266 ? -17.924 26.616 -34.477 1.00 94.67 643 TYR A O 1
ATOM 2051 N N . VAL A 1 267 ? -18.269 25.206 -32.750 1.00 95.50 644 VAL A N 1
ATOM 2052 C CA . VAL A 1 267 ? -16.884 25.243 -32.301 1.00 93.01 644 VAL A CA 1
ATOM 2053 C C . VAL A 1 267 ? -15.937 24.880 -33.446 1.00 91.10 644 VAL A C 1
ATOM 2054 O O . VAL A 1 267 ? -14.830 25.417 -33.553 1.00 88.86 644 VAL A O 1
ATOM 2058 N N . GLU A 1 268 ? -16.394 24.005 -34.335 1.00 92.14 645 GLU A N 1
ATOM 2059 C CA . GLU A 1 268 ? -15.553 23.575 -35.443 1.00 90.56 645 GLU A CA 1
ATOM 2060 C C . GLU A 1 268 ? -15.707 24.486 -36.656 1.00 87.90 645 GLU A C 1
ATOM 2061 O O . GLU A 1 268 ? -15.018 24.324 -37.659 1.00 86.82 645 GLU A O 1
ATOM 2067 N N . LEU A 1 269 ? -16.616 25.446 -36.570 1.00 86.51 646 LEU A N 1
ATOM 2068 C CA . LEU A 1 269 ? -16.763 26.414 -37.644 1.00 83.56 646 LEU A CA 1
ATOM 2069 C C . LEU A 1 269 ? -16.199 27.758 -37.248 1.00 81.44 646 LEU A C 1
ATOM 2070 O O . LEU A 1 269 ? -15.651 28.478 -38.072 1.00 79.96 646 LEU A O 1
ATOM 2075 N N . TYR A 1 270 ? -16.328 28.096 -35.979 1.00 82.17 647 TYR A N 1
ATOM 2076 C CA . TYR A 1 270 ? -15.738 29.321 -35.485 1.00 82.03 647 TYR A CA 1
ATOM 2077 C C . TYR A 1 270 ? -14.223 29.262 -35.574 1.00 79.64 647 TYR A C 1
ATOM 2078 O O . TYR A 1 270 ? -13.587 30.182 -36.066 1.00 79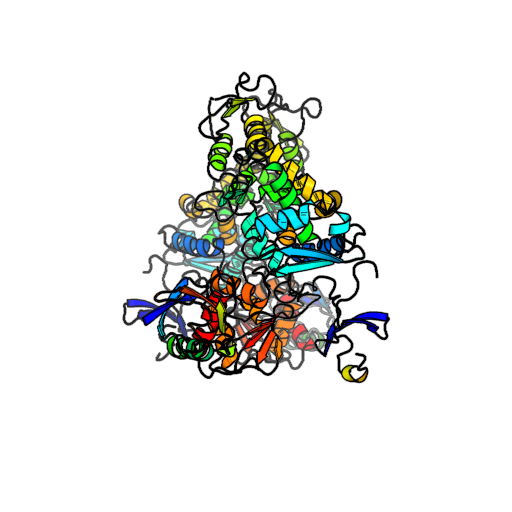.00 647 TYR A O 1
ATOM 2087 N N . THR A 1 271 ? -13.647 28.181 -35.071 1.00 79.19 648 THR A N 1
ATOM 2088 C CA . THR A 1 271 ? -12.202 28.005 -35.092 1.00 76.73 648 THR A CA 1
ATOM 2089 C C . THR A 1 271 ? -11.666 28.205 -36.500 1.00 77.72 648 THR A C 1
ATOM 2090 O O . THR A 1 271 ? -10.728 28.986 -36.710 1.00 76.60 648 THR A O 1
ATOM 2094 N N . GLN A 1 272 ? -12.276 27.522 -37.466 1.00 80.38 649 GLN A N 1
ATOM 2095 C CA . GLN A 1 272 ? -11.846 27.622 -38.864 1.00 81.26 649 GLN A CA 1
ATOM 2096 C C . GLN A 1 272 ? -12.075 29.027 -39.416 1.00 79.91 649 GLN A C 1
ATOM 2097 O O . GLN A 1 272 ? -11.455 29.432 -40.396 1.00 79.05 649 GLN A O 1
ATOM 2103 N N . TRP A 1 273 ? -12.957 29.784 -38.787 1.00 79.92 650 TRP A N 1
ATOM 2104 C CA . TRP A 1 273 ? -13.161 31.164 -39.227 1.00 78.71 650 TRP A CA 1
ATOM 2105 C C . TRP A 1 273 ? -12.172 32.177 -38.633 1.00 75.77 650 TRP A C 1
ATOM 2106 O O . TRP A 1 273 ? -11.478 32.881 -39.370 1.00 74.47 650 TRP A O 1
ATOM 2117 N N . ARG A 1 274 ? -12.143 32.280 -37.312 1.00 75.46 651 ARG A N 1
ATOM 2118 C CA . ARG A 1 274 ? -11.243 33.213 -36.655 1.00 75.17 651 ARG A CA 1
ATOM 2119 C C . ARG A 1 274 ? -9.791 33.012 -37.077 1.00 72.13 651 ARG A C 1
ATOM 2120 O O . ARG A 1 274 ? -9.116 33.966 -37.467 1.00 71.23 651 ARG A O 1
ATOM 2128 N N . ILE A 1 275 ? -9.317 31.775 -37.016 1.00 71.38 652 ILE A N 1
ATOM 2129 C CA . ILE A 1 275 ? -7.919 31.474 -37.319 1.00 69.32 652 ILE A CA 1
ATOM 2130 C C . ILE A 1 275 ? -7.572 31.472 -38.812 1.00 69.43 652 ILE A C 1
ATOM 2131 O O . ILE A 1 275 ? -6.627 32.145 -39.238 1.00 69.34 652 ILE A O 1
ATOM 2136 N N . VAL A 1 276 ? -8.327 30.726 -39.608 1.00 69.87 653 VAL A N 1
ATOM 2137 C CA . VAL A 1 276 ? -7.985 30.586 -41.016 1.00 69.05 653 VAL A CA 1
ATOM 2138 C C . VAL A 1 276 ? -8.648 31.618 -41.925 1.00 69.53 653 VAL A C 1
ATOM 2139 O O . VAL A 1 276 ? -7.972 32.471 -42.494 1.00 68.71 653 VAL A O 1
ATOM 2143 N N . ASP A 1 277 ? -9.966 31.532 -42.053 1.00 70.91 654 ASP A N 1
ATOM 2144 C CA . ASP A 1 277 ? -10.670 32.212 -43.135 1.00 71.65 654 ASP A CA 1
ATOM 2145 C C . ASP A 1 277 ? -10.542 33.705 -43.053 1.00 70.28 654 ASP A C 1
ATOM 2146 O O . ASP A 1 277 ? -10.404 34.380 -44.070 1.00 70.72 654 ASP A O 1
ATOM 2151 N N . ARG A 1 278 ? -10.593 34.205 -41.828 1.00 68.86 655 ARG A N 1
ATOM 2152 C CA . ARG A 1 278 ? -10.620 35.640 -41.556 1.00 67.97 655 ARG A CA 1
ATOM 2153 C C . ARG A 1 278 ? -9.442 36.341 -42.203 1.00 63.85 655 ARG A C 1
ATOM 2154 O O . ARG A 1 278 ? -9.537 37.514 -42.528 1.00 64.76 655 ARG A O 1
ATOM 2162 N N . VAL A 1 279 ? -8.346 35.602 -42.402 1.00 59.69 656 VAL A N 1
ATOM 2163 C CA . VAL A 1 279 ? -7.146 36.094 -43.066 1.00 56.21 656 VAL A CA 1
ATOM 2164 C C . VAL A 1 279 ? -6.857 35.264 -44.325 1.00 56.83 656 VAL A C 1
ATOM 2165 O O . VAL A 1 279 ? -5.713 35.007 -44.682 1.00 55.24 656 VAL A O 1
ATOM 2169 N N . GLN A 1 280 ? -7.927 34.851 -45.002 1.00 59.81 657 GLN A N 1
ATOM 2170 C CA . GLN A 1 280 ? -7.831 34.091 -46.245 1.00 61.80 657 GLN A CA 1
ATOM 2171 C C . GLN A 1 280 ? -7.056 34.788 -47.346 1.00 61.58 657 GLN A C 1
ATOM 2172 O O . GLN A 1 280 ? -6.224 34.177 -47.984 1.00 60.42 657 GLN A O 1
ATOM 2178 N N . GLU A 1 281 ? -7.337 36.077 -47.566 1.00 62.72 658 GLU A N 1
ATOM 2179 C CA . GLU A 1 281 ? -6.661 36.873 -48.595 1.00 61.66 658 GLU A CA 1
ATOM 2180 C C . GLU A 1 281 ? -5.193 37.086 -48.278 1.00 56.34 658 GLU A C 1
ATOM 2181 O O . GLU A 1 281 ? -4.322 36.866 -49.114 1.00 54.75 658 GLU A O 1
ATOM 2187 N N . GLN A 1 282 ? -4.932 37.536 -47.060 1.00 54.14 659 GLN A N 1
ATOM 2188 C CA . GLN A 1 282 ? -3.571 37.798 -46.619 1.00 51.00 659 GLN A CA 1
ATOM 2189 C C . GLN A 1 282 ? -2.726 36.545 -46.718 1.00 49.69 659 GLN A C 1
ATOM 2190 O O . GLN A 1 282 ? -1.636 36.568 -47.249 1.00 48.12 659 GLN A O 1
ATOM 2196 N N . PHE A 1 283 ? -3.248 35.439 -46.198 1.00 50.74 660 PHE A N 1
ATOM 2197 C CA . PHE A 1 283 ? -2.498 34.201 -46.166 1.00 49.93 660 PHE A CA 1
ATOM 2198 C C . PHE A 1 283 ? -2.424 33.574 -47.564 1.00 51.06 660 PHE A C 1
ATOM 2199 O O . PHE A 1 283 ? -1.413 32.953 -47.917 1.00 49.72 660 PHE A O 1
ATOM 2207 N N . LYS A 1 284 ? -3.496 33.715 -48.353 1.00 53.75 661 LYS A N 1
ATOM 2208 C CA . LYS A 1 284 ? -3.496 33.232 -49.736 1.00 55.54 661 LYS A CA 1
ATOM 2209 C C . LYS A 1 284 ? -2.340 33.817 -50.514 1.00 55.38 661 LYS A C 1
ATOM 2210 O O . LYS A 1 284 ? -1.650 33.100 -51.240 1.00 57.05 661 LYS A O 1
ATOM 2216 N N . ALA A 1 285 ? -2.149 35.130 -50.372 1.00 53.09 662 ALA A N 1
ATOM 2217 C CA . ALA A 1 285 ? -1.070 35.838 -51.032 1.00 51.61 662 ALA A CA 1
ATOM 2218 C C . ALA A 1 285 ? 0.295 35.406 -50.496 1.00 47.88 662 ALA A C 1
ATOM 2219 O O . ALA A 1 285 ? 1.238 35.214 -51.246 1.00 46.98 662 ALA A O 1
ATOM 2221 N N . PHE A 1 286 ? 0.386 35.242 -49.193 1.00 46.74 663 PHE A N 1
ATOM 2222 C CA . PHE A 1 286 ? 1.637 34.877 -48.533 1.00 47.27 663 PHE A CA 1
ATOM 2223 C C . PHE A 1 286 ? 2.259 33.597 -49.063 1.00 49.06 663 PHE A C 1
ATOM 2224 O O . PHE A 1 286 ? 3.462 33.522 -49.320 1.00 48.86 663 PHE A O 1
ATOM 2232 N N . MET A 1 287 ? 1.418 32.584 -49.209 1.00 51.26 664 MET A N 1
ATOM 2233 C CA . MET A 1 287 ? 1.827 31.270 -49.680 1.00 53.05 664 MET A CA 1
ATOM 2234 C C . MET A 1 287 ? 2.070 31.264 -51.175 1.00 54.09 664 MET A C 1
ATOM 2235 O O . MET A 1 287 ? 2.891 30.496 -51.666 1.00 53.31 664 MET A O 1
ATOM 2240 N N . ASP A 1 288 ? 1.334 32.129 -51.877 1.00 56.39 665 ASP A N 1
ATOM 2241 C CA . ASP A 1 288 ? 1.572 32.434 -53.281 1.00 59.28 665 ASP A CA 1
ATOM 2242 C C . ASP A 1 288 ? 3.020 32.878 -53.492 1.00 57.35 665 ASP A C 1
ATOM 2243 O O . ASP A 1 288 ? 3.637 32.552 -54.489 1.00 58.44 665 ASP A O 1
ATOM 2248 N N . GLY A 1 289 ? 3.574 33.599 -52.537 1.00 56.14 666 GLY A N 1
ATOM 2249 C CA . GLY A 1 289 ? 4.972 33.990 -52.602 1.00 56.25 666 GLY A CA 1
ATOM 2250 C C . GLY A 1 289 ? 5.942 32.962 -52.050 1.00 55.20 666 GLY A C 1
ATOM 2251 O O . GLY A 1 289 ? 7.010 32.759 -52.614 1.00 54.72 666 GLY A O 1
ATOM 2252 N N . PHE A 1 290 ? 5.577 32.338 -50.935 1.00 54.96 667 PHE A N 1
ATOM 2253 C CA . PHE A 1 290 ? 6.377 31.269 -50.348 1.00 55.84 667 PHE A CA 1
ATOM 2254 C C . PHE A 1 290 ? 6.486 30.097 -51.317 1.00 59.23 667 PHE A C 1
ATOM 2255 O O . PHE A 1 290 ? 7.528 29.454 -51.407 1.00 59.27 667 PHE A O 1
ATOM 2263 N N . ASN A 1 291 ? 5.418 29.858 -52.074 1.00 62.58 668 ASN A N 1
ATOM 2264 C CA . ASN A 1 291 ? 5.398 28.800 -53.101 1.00 65.92 668 ASN A CA 1
ATOM 2265 C C . ASN A 1 291 ? 6.161 29.056 -54.399 1.00 66.78 668 ASN A C 1
ATOM 2266 O O . ASN A 1 291 ? 6.418 28.111 -55.142 1.00 70.59 668 ASN A O 1
ATOM 2271 N N . GLU A 1 292 ? 6.457 30.312 -54.719 1.00 64.10 669 GLU A N 1
ATOM 2272 C CA . GLU A 1 292 ? 7.230 30.597 -55.921 1.00 65.05 669 GLU A CA 1
ATOM 2273 C C . GLU A 1 292 ? 8.618 30.002 -55.774 1.00 64.06 669 GLU A C 1
ATOM 2274 O O . GLU A 1 292 ? 9.295 29.748 -56.766 1.00 67.01 669 GLU A O 1
ATOM 2280 N N . LEU A 1 293 ? 9.006 29.725 -54.529 1.00 60.66 670 LEU A N 1
ATOM 2281 C CA . LEU A 1 293 ? 10.319 29.172 -54.229 1.00 60.54 670 LEU A CA 1
ATOM 2282 C C . LEU A 1 293 ? 10.315 27.774 -53.633 1.00 62.54 670 LEU A C 1
ATOM 2283 O O . LEU A 1 293 ? 11.146 26.948 -54.007 1.00 63.81 670 LEU A O 1
ATOM 2288 N N . ILE A 1 294 ? 9.407 27.514 -52.696 1.00 62.55 671 ILE A N 1
ATOM 2289 C CA . ILE A 1 294 ? 9.381 26.237 -51.969 1.00 63.30 671 ILE A CA 1
ATOM 2290 C C . ILE A 1 294 ? 8.120 25.508 -52.355 1.00 66.99 671 ILE A C 1
ATOM 2291 O O . ILE A 1 294 ? 7.023 25.891 -51.945 1.00 66.01 671 ILE A O 1
ATOM 2296 N N . PRO A 1 295 ? 8.266 24.464 -53.183 1.00 71.84 672 PRO A N 1
ATOM 2297 C CA . PRO A 1 295 ? 7.117 23.704 -53.684 1.00 76.54 672 PRO A CA 1
ATOM 2298 C C . PRO A 1 295 ? 6.320 23.129 -52.515 1.00 80.21 672 PRO A C 1
ATOM 2299 O O . PRO A 1 295 ? 6.893 22.501 -51.622 1.00 80.93 672 PRO A O 1
ATOM 2303 N N . GLU A 1 296 ? 5.017 23.373 -52.509 1.00 82.72 673 GLU A N 1
ATOM 2304 C CA . GLU A 1 296 ? 4.172 22.944 -51.402 1.00 83.81 673 GLU A CA 1
ATOM 2305 C C . GLU A 1 296 ? 4.356 21.460 -51.132 1.00 84.69 673 GLU A C 1
ATOM 2306 O O . GLU A 1 296 ? 4.680 21.057 -50.018 1.00 83.10 673 GLU A O 1
ATOM 2312 N N . ASP A 1 297 ? 4.199 20.656 -52.177 1.00 87.71 674 ASP A N 1
ATOM 2313 C CA . ASP A 1 297 ? 4.333 19.200 -52.085 1.00 89.80 674 ASP A CA 1
ATOM 2314 C C . ASP A 1 297 ? 5.713 18.724 -51.613 1.00 87.20 674 ASP A C 1
ATOM 2315 O O . ASP A 1 297 ? 5.929 17.517 -51.462 1.00 89.08 674 ASP A O 1
ATOM 2320 N N . LEU A 1 298 ? 6.638 19.664 -51.398 1.00 82.57 675 LEU A N 1
ATOM 2321 C CA . LEU A 1 298 ? 7.953 19.347 -50.828 1.00 78.95 675 LEU A CA 1
ATOM 2322 C C . LEU A 1 298 ? 8.083 19.671 -49.344 1.00 73.79 675 LEU A C 1
ATOM 2323 O O . LEU A 1 298 ? 8.527 18.841 -48.564 1.00 73.91 675 LEU A O 1
ATOM 2328 N N . VAL A 1 299 ? 7.700 20.879 -48.961 1.00 69.58 676 VAL A N 1
ATOM 2329 C CA . VAL A 1 299 ? 7.809 21.305 -47.575 1.00 65.95 676 VAL A CA 1
ATOM 2330 C C . VAL A 1 299 ? 6.945 20.418 -46.674 1.00 65.82 676 VAL A C 1
ATOM 2331 O O . VAL A 1 299 ? 7.210 20.287 -45.480 1.00 64.73 676 VAL A O 1
ATOM 2335 N N . THR A 1 300 ? 5.932 19.778 -47.257 1.00 67.19 677 THR A N 1
ATOM 2336 C CA . THR A 1 300 ? 5.003 18.956 -46.480 1.00 67.09 677 THR A CA 1
ATOM 2337 C C . THR A 1 300 ? 5.610 17.674 -45.947 1.00 66.41 677 THR A C 1
ATOM 2338 O O . THR A 1 300 ? 4.913 16.883 -45.328 1.00 66.71 677 THR A O 1
ATOM 2342 N N . VAL A 1 301 ? 6.902 17.461 -46.194 1.00 65.72 678 VAL A N 1
ATOM 2343 C CA . VAL A 1 301 ? 7.618 16.361 -45.566 1.00 66.59 678 VAL A CA 1
ATOM 2344 C C . VAL A 1 301 ? 7.776 16.606 -44.043 1.00 64.49 678 VAL A C 1
ATOM 2345 O O . VAL A 1 301 ? 8.093 15.706 -43.286 1.00 64.79 678 VAL A O 1
ATOM 2349 N N . PHE A 1 302 ? 7.558 17.834 -43.599 1.00 63.18 679 PHE A N 1
ATOM 2350 C CA . PHE A 1 302 ? 7.767 18.167 -42.207 1.00 63.16 679 PHE A CA 1
ATOM 2351 C C . PHE A 1 302 ? 6.428 18.251 -41.492 1.00 66.26 679 PHE A C 1
ATOM 2352 O O . PHE A 1 302 ? 5.397 18.434 -42.130 1.00 67.01 679 PHE A O 1
ATOM 2360 N N . ASP A 1 303 ? 6.439 18.083 -40.173 1.00 68.34 680 ASP A N 1
ATOM 2361 C CA . ASP A 1 303 ? 5.282 18.417 -39.378 1.00 71.06 680 ASP A CA 1
ATOM 2362 C C . ASP A 1 303 ? 5.413 19.878 -38.914 1.00 70.42 680 ASP A C 1
ATOM 2363 O O . ASP A 1 303 ? 6.457 20.531 -39.126 1.00 70.52 680 ASP A O 1
ATOM 2368 N N . GLU A 1 304 ? 4.345 20.408 -38.307 1.00 69.47 681 GLU A N 1
ATOM 2369 C CA . GLU A 1 304 ? 4.288 21.802 -37.913 1.00 65.96 681 GLU A CA 1
ATOM 2370 C C . GLU A 1 304 ? 5.530 22.225 -37.137 1.00 62.85 681 GLU A C 1
ATOM 2371 O O . GLU A 1 304 ? 6.044 23.305 -37.331 1.00 61.44 681 GLU A O 1
ATOM 2377 N N . ARG A 1 305 ? 6.053 21.351 -36.291 1.00 62.57 682 ARG A N 1
ATOM 2378 C CA . ARG A 1 305 ? 7.229 21.696 -35.490 1.00 61.55 682 ARG A CA 1
ATOM 2379 C C . ARG A 1 305 ? 8.474 21.845 -36.343 1.00 62.74 682 ARG A C 1
ATOM 2380 O O . ARG A 1 305 ? 9.159 22.865 -36.282 1.00 62.27 682 ARG A O 1
ATOM 2388 N N . GLU A 1 306 ? 8.769 20.810 -37.124 1.00 63.90 683 GLU A N 1
ATOM 2389 C CA . GLU A 1 306 ? 9.970 20.781 -37.950 1.00 64.57 683 GLU A CA 1
ATOM 2390 C C . GLU A 1 306 ? 10.041 21.988 -38.897 1.00 62.74 683 GLU A C 1
ATOM 2391 O O . GLU A 1 306 ? 11.103 22.584 -39.076 1.00 65.20 683 GLU A O 1
ATOM 2397 N N . LEU A 1 307 ? 8.901 22.347 -39.478 1.00 60.73 684 LEU A N 1
ATOM 2398 C CA . LEU A 1 307 ? 8.818 23.518 -40.354 1.00 55.75 684 LEU A CA 1
ATOM 2399 C C . LEU A 1 307 ? 9.228 24.774 -39.613 1.00 57.21 684 LEU A C 1
ATOM 2400 O O . LEU A 1 307 ? 10.024 25.567 -40.111 1.00 56.83 684 LEU A O 1
ATOM 2405 N N . GLU A 1 308 ? 8.673 24.943 -38.420 1.00 56.23 685 GLU A N 1
ATOM 2406 C CA . GLU A 1 308 ? 9.006 26.081 -37.587 1.00 56.84 685 GLU A CA 1
ATOM 2407 C C . GLU A 1 308 ? 10.496 26.124 -37.265 1.00 55.83 685 GLU A C 1
ATOM 2408 O O . GLU A 1 308 ? 11.082 27.170 -37.062 1.00 57.34 685 GLU A O 1
ATOM 2414 N N . LEU A 1 309 ? 11.124 24.980 -37.224 1.00 55.44 686 LEU A N 1
ATOM 2415 C CA . LEU A 1 309 ? 12.525 24.946 -36.880 1.00 56.29 686 LEU A CA 1
ATOM 2416 C C . LEU A 1 309 ? 13.330 25.222 -38.118 1.00 55.15 686 LEU A C 1
ATOM 2417 O O . LEU A 1 309 ? 14.396 25.822 -38.064 1.00 56.18 686 LEU A O 1
ATOM 2422 N N . LEU A 1 310 ? 12.807 24.762 -39.252 1.00 54.32 687 LEU A N 1
ATOM 2423 C CA . LEU A 1 310 ? 13.493 24.852 -40.527 1.00 51.52 687 LEU A CA 1
ATOM 2424 C C . LEU A 1 310 ? 13.578 26.305 -40.896 1.00 51.43 687 LEU A C 1
ATOM 2425 O O . LEU A 1 310 ? 14.624 26.798 -41.319 1.00 51.31 687 LEU A O 1
ATOM 2430 N N . ILE A 1 311 ? 12.462 27.004 -40.725 1.00 51.54 688 ILE A N 1
ATOM 2431 C CA . ILE A 1 311 ? 12.397 28.416 -41.089 1.00 51.11 688 ILE A CA 1
ATOM 2432 C C . ILE A 1 311 ? 13.278 29.294 -40.209 1.00 51.33 688 ILE A C 1
ATOM 2433 O O . ILE A 1 311 ? 13.983 30.183 -40.707 1.00 51.34 688 ILE A O 1
ATOM 2438 N N . GLY A 1 312 ? 13.267 29.000 -38.920 1.00 51.72 689 GLY A N 1
ATOM 2439 C CA . GLY A 1 312 ? 13.727 29.946 -37.935 1.00 53.00 689 GLY A CA 1
ATOM 2440 C C . GLY A 1 312 ? 14.845 29.521 -37.010 1.00 54.64 689 GLY A C 1
ATOM 2441 O O . GLY A 1 312 ? 15.268 30.307 -36.163 1.00 56.45 689 GLY A O 1
ATOM 2442 N N . GLY A 1 313 ? 15.319 28.294 -37.146 1.00 54.34 690 GLY A N 1
ATOM 2443 C CA . GLY A 1 313 ? 16.367 27.783 -36.274 1.00 54.95 690 GLY A CA 1
ATOM 2444 C C . GLY A 1 313 ? 16.043 27.848 -34.792 1.00 56.23 690 GLY A C 1
ATOM 2445 O O . GLY A 1 313 ? 14.881 27.981 -34.366 1.00 55.19 690 GLY A O 1
ATOM 2446 N N . ILE A 1 314 ? 17.082 27.743 -33.982 1.00 58.56 691 ILE A N 1
ATOM 2447 C CA . ILE A 1 314 ? 16.916 27.769 -32.537 1.00 60.70 691 ILE A CA 1
ATOM 2448 C C . ILE A 1 314 ? 17.258 29.130 -31.987 1.00 63.18 691 ILE A C 1
ATOM 2449 O O . ILE A 1 314 ? 18.411 29.561 -32.063 1.00 64.31 691 ILE A O 1
ATOM 2454 N N . ALA A 1 315 ? 16.256 29.789 -31.408 1.00 64.44 692 ALA A N 1
ATOM 2455 C CA . ALA A 1 315 ? 16.389 31.156 -30.898 1.00 65.46 692 ALA A CA 1
ATOM 2456 C C . ALA A 1 315 ? 17.162 31.226 -29.583 1.00 69.84 692 ALA A C 1
ATOM 2457 O O . ALA A 1 315 ? 17.961 32.148 -29.378 1.00 71.96 692 ALA A O 1
ATOM 2459 N N . GLU A 1 316 ? 16.915 30.258 -28.700 1.00 71.41 693 GLU A N 1
ATOM 2460 C CA . GLU A 1 316 ? 17.556 30.225 -27.391 1.00 74.98 693 GLU A CA 1
ATOM 2461 C C . GLU A 1 316 ? 18.965 29.653 -27.447 1.00 77.13 693 GLU A C 1
ATOM 2462 O O . GLU A 1 316 ? 19.145 28.477 -27.734 1.00 77.77 693 GLU A O 1
ATOM 2464 N N . ILE A 1 317 ? 19.963 30.479 -27.164 1.00 79.40 694 ILE A N 1
ATOM 2465 C CA . ILE A 1 317 ? 21.353 30.029 -27.212 1.00 82.51 694 ILE A CA 1
ATOM 2466 C C . ILE A 1 317 ? 21.695 29.160 -26.021 1.00 87.99 694 ILE A C 1
ATOM 2467 O O . ILE A 1 317 ? 21.419 29.548 -24.891 1.00 91.71 694 ILE A O 1
ATOM 2472 N N . ASP A 1 318 ? 22.279 27.982 -26.268 1.00 89.14 695 ASP A N 1
ATOM 2473 C CA . ASP A 1 318 ? 22.781 27.118 -25.190 1.00 92.85 695 ASP A CA 1
ATOM 2474 C C . ASP A 1 318 ? 24.260 27.396 -24.897 1.00 95.60 695 ASP A C 1
ATOM 2475 O O . ASP A 1 318 ? 25.150 27.051 -25.675 1.00 94.47 695 ASP A O 1
ATOM 2480 N N . ILE A 1 319 ? 24.506 28.015 -23.752 1.00 82.75 696 ILE A N 1
ATOM 2481 C CA . ILE A 1 319 ? 25.850 28.425 -23.362 1.00 84.62 696 ILE A CA 1
ATOM 2482 C C . ILE A 1 319 ? 26.852 27.280 -23.259 1.00 85.33 696 ILE A C 1
ATOM 2483 O O . ILE A 1 319 ? 28.013 27.407 -23.658 1.00 85.49 696 ILE A O 1
ATOM 2488 N N . GLU A 1 320 ? 26.394 26.154 -22.729 1.00 85.95 697 GLU A N 1
ATOM 2489 C CA . GLU A 1 320 ? 27.268 25.003 -22.542 1.00 86.03 697 GLU A CA 1
ATOM 2490 C C . GLU A 1 320 ? 27.578 24.255 -23.831 1.00 83.49 697 GLU A C 1
ATOM 2491 O O . GLU A 1 320 ? 28.591 23.568 -23.921 1.00 84.89 697 GLU A O 1
ATOM 2497 N N . ASP A 1 321 ? 26.701 24.370 -24.819 1.00 79.97 698 ASP A N 1
ATOM 2498 C CA . ASP A 1 321 ? 26.978 23.816 -26.136 1.00 77.65 698 ASP A CA 1
ATOM 2499 C C . ASP A 1 321 ? 27.852 24.778 -26.923 1.00 75.64 698 ASP A C 1
ATOM 2500 O O . ASP A 1 321 ? 28.671 24.369 -27.737 1.00 75.46 698 ASP A O 1
ATOM 2505 N N . TRP A 1 322 ? 27.681 26.066 -26.669 1.00 74.72 699 TRP A N 1
ATOM 2506 C CA . TRP A 1 322 ? 28.471 27.053 -27.361 1.00 74.33 699 TRP A CA 1
ATOM 2507 C C . TRP A 1 322 ? 29.919 26.915 -26.918 1.00 74.19 699 TRP A C 1
ATOM 2508 O O . TRP A 1 322 ? 30.836 26.928 -27.734 1.00 73.41 699 TRP A O 1
ATOM 2519 N N . LYS A 1 323 ? 30.109 26.741 -25.620 1.00 75.75 700 LYS A N 1
ATOM 2520 C CA . LYS A 1 323 ? 31.449 26.679 -25.061 1.00 77.85 700 LYS A CA 1
ATOM 2521 C C . LYS A 1 323 ? 32.158 25.425 -25.513 1.00 78.52 700 LYS A C 1
ATOM 2522 O O . LYS A 1 323 ? 33.368 25.411 -25.715 1.00 78.65 700 LYS A O 1
ATOM 2528 N N . LYS A 1 324 ? 31.377 24.371 -25.680 1.00 79.72 701 LYS A N 1
ATOM 2529 C CA . LYS A 1 324 ? 31.903 23.075 -26.076 1.00 82.48 701 LYS A CA 1
ATOM 2530 C C . LYS A 1 324 ? 32.332 23.015 -27.539 1.00 81.90 701 LYS A C 1
ATOM 2531 O O . LYS A 1 324 ? 33.080 22.115 -27.930 1.00 83.48 701 LYS A O 1
ATOM 2537 N N . HIS A 1 325 ? 31.862 23.970 -28.338 1.00 79.76 702 HIS A N 1
ATOM 2538 C CA . HIS A 1 325 ? 32.094 23.963 -29.781 1.00 79.42 702 HIS A CA 1
ATOM 2539 C C . HIS A 1 325 ? 32.671 25.299 -30.246 1.00 79.88 702 HIS A C 1
ATOM 2540 O O . HIS A 1 325 ? 32.293 25.825 -31.295 1.00 79.15 702 HIS A O 1
ATOM 2547 N N . THR A 1 326 ? 33.577 25.848 -29.445 1.00 81.16 703 THR A N 1
ATOM 2548 C CA . THR A 1 326 ? 34.317 27.036 -29.808 1.00 81.46 703 THR A CA 1
ATOM 2549 C C . THR A 1 326 ? 35.779 26.698 -30.068 1.00 84.05 703 THR A C 1
ATOM 2550 O O . THR A 1 326 ? 36.474 26.175 -29.198 1.00 85.45 703 THR A O 1
ATOM 2554 N N . ASP A 1 327 ? 36.249 26.993 -31.272 1.00 85.47 704 ASP A N 1
ATOM 2555 C CA . ASP A 1 327 ? 37.663 26.834 -31.580 1.00 88.92 704 ASP A CA 1
ATOM 2556 C C . ASP A 1 327 ? 38.472 28.016 -31.069 1.00 90.17 704 ASP A C 1
ATOM 2557 O O . ASP A 1 327 ? 38.010 29.161 -31.081 1.00 88.58 704 ASP A O 1
ATOM 2562 N N . TYR A 1 328 ? 39.696 27.743 -30.637 1.00 93.27 705 TYR A N 1
ATOM 2563 C CA . TYR A 1 328 ? 40.572 28.815 -30.182 1.00 94.80 705 TYR A CA 1
ATOM 2564 C C . TYR A 1 328 ? 41.809 28.948 -31.054 1.00 98.14 705 TYR A C 1
ATOM 2565 O O . TYR A 1 328 ? 42.354 27.948 -31.522 1.00 100.34 705 TYR A O 1
ATOM 2574 N N . ARG A 1 329 ? 42.248 30.187 -31.260 1.00 99.22 706 ARG A N 1
ATOM 2575 C CA . ARG A 1 329 ? 43.450 30.465 -32.033 1.00 103.18 706 ARG A CA 1
ATOM 2576 C C . ARG A 1 329 ? 44.332 31.439 -31.251 1.00 105.64 706 ARG A C 1
ATOM 2577 O O . ARG A 1 329 ? 43.947 32.583 -31.015 1.00 104.34 706 ARG A O 1
ATOM 2585 N N . GLY A 1 330 ? 45.516 30.982 -30.855 1.00 109.68 707 GLY A N 1
ATOM 2586 C CA . GLY A 1 330 ? 46.404 31.783 -30.033 1.00 112.99 707 GLY A CA 1
ATOM 2587 C C . GLY A 1 330 ? 46.003 31.804 -28.565 1.00 113.66 707 GLY A C 1
ATOM 2588 O O . GLY A 1 330 ? 46.571 32.562 -27.776 1.00 114.96 707 GLY A O 1
ATOM 2589 N N . TYR A 1 331 ? 45.020 30.977 -28.206 1.00 113.14 708 TYR A N 1
ATOM 2590 C CA . TYR A 1 331 ? 44.563 30.833 -26.820 1.00 114.03 708 TYR A CA 1
ATOM 2591 C C . TYR A 1 331 ? 44.370 29.374 -26.441 1.00 115.75 708 TYR A C 1
ATOM 2592 O O . TYR A 1 331 ? 44.144 28.518 -27.294 1.00 115.05 708 TYR A O 1
ATOM 2601 N N . GLN A 1 332 ? 44.474 29.102 -25.148 1.00 118.68 709 GLN A N 1
ATOM 2602 C CA . GLN A 1 332 ? 44.096 27.807 -24.611 1.00 120.73 709 GLN A CA 1
ATOM 2603 C C . GLN A 1 332 ? 42.707 27.929 -23.974 1.00 118.85 709 GLN A C 1
ATOM 2604 O O . GLN A 1 332 ? 42.267 29.027 -23.633 1.00 117.58 709 GLN A O 1
ATOM 2610 N N . GLU A 1 333 ? 42.019 26.803 -23.810 1.00 119.01 710 GLU A N 1
ATOM 2611 C CA . GLU A 1 333 ? 40.675 26.799 -23.218 1.00 117.29 710 GLU A CA 1
ATOM 2612 C C . GLU A 1 333 ? 40.653 27.224 -21.746 1.00 117.48 710 GLU A C 1
ATOM 2613 O O . GLU A 1 333 ? 39.591 27.264 -21.122 1.00 116.34 710 GLU A O 1
ATOM 2619 N N . SER A 1 334 ? 41.826 27.538 -21.201 1.00 119.06 711 SER A N 1
ATOM 2620 C CA . SER A 1 334 ? 41.970 27.801 -19.775 1.00 120.08 711 SER A CA 1
ATOM 2621 C C . SER A 1 334 ? 42.721 29.098 -19.492 1.00 120.47 711 SER A C 1
ATOM 2622 O O . SER A 1 334 ? 43.275 29.277 -18.409 1.00 123.32 711 SER A O 1
ATOM 2625 N N . ASP A 1 335 ? 42.733 30.001 -20.467 1.00 117.97 712 ASP A N 1
ATOM 2626 C CA . ASP A 1 335 ? 43.321 31.324 -20.270 1.00 118.55 712 ASP A CA 1
ATOM 2627 C C . ASP A 1 335 ? 42.350 32.296 -19.611 1.00 116.47 712 ASP A C 1
ATOM 2628 O O . ASP A 1 335 ? 41.129 32.118 -19.682 1.00 113.49 712 ASP A O 1
ATOM 2633 N N . GLU A 1 336 ? 42.918 33.335 -18.994 1.00 118.15 713 GLU A N 1
ATOM 2634 C CA . GLU A 1 336 ? 42.165 34.304 -18.200 1.00 117.85 713 GLU A CA 1
ATOM 2635 C C . GLU A 1 336 ? 41.110 35.026 -19.009 1.00 113.71 713 GLU A C 1
ATOM 2636 O O . GLU A 1 336 ? 39.985 35.218 -18.550 1.00 112.77 713 GLU A O 1
ATOM 2642 N N . VAL A 1 337 ? 41.480 35.429 -20.216 1.00 111.36 714 VAL A N 1
ATOM 2643 C CA . VAL A 1 337 ? 40.557 36.130 -21.092 1.00 107.45 714 VAL A CA 1
ATOM 2644 C C . VAL A 1 337 ? 39.378 35.238 -21.487 1.00 103.99 714 VAL A C 1
ATOM 2645 O O . VAL A 1 337 ? 38.216 35.647 -21.368 1.00 103.17 714 VAL A O 1
ATOM 2649 N N . ILE A 1 338 ? 39.682 34.018 -21.934 1.00 101.76 715 ILE A N 1
ATOM 2650 C CA . ILE A 1 338 ? 38.661 33.082 -22.391 1.00 97.40 715 ILE A CA 1
ATOM 2651 C C . ILE A 1 338 ? 37.696 32.720 -21.275 1.00 97.05 715 ILE A C 1
ATOM 2652 O O . ILE A 1 338 ? 36.481 32.852 -21.417 1.00 95.22 715 ILE A O 1
ATOM 2657 N N . GLN A 1 339 ? 38.256 32.263 -20.161 1.00 98.90 716 GLN A N 1
ATOM 2658 C CA . GLN A 1 339 ? 37.480 31.964 -18.970 1.00 99.25 716 GLN A CA 1
ATOM 2659 C C . GLN A 1 339 ? 36.594 33.160 -18.597 1.00 98.06 716 GLN A C 1
ATOM 2660 O O . GLN A 1 339 ? 35.398 33.005 -18.335 1.00 96.85 716 GLN A O 1
ATOM 2666 N N . TRP A 1 340 ? 37.191 34.351 -18.600 1.00 98.39 717 TRP A N 1
ATOM 2667 C CA . TRP A 1 340 ? 36.451 35.595 -18.418 1.00 97.89 717 TRP A CA 1
ATOM 2668 C C . TRP A 1 340 ? 35.364 35.791 -19.466 1.00 94.17 717 TRP A C 1
ATOM 2669 O O . TRP A 1 340 ? 34.239 36.151 -19.133 1.00 94.20 717 TRP A O 1
ATOM 2680 N N . PHE A 1 341 ? 35.698 35.560 -20.732 1.00 90.97 718 PHE A N 1
ATOM 2681 C CA . PHE A 1 341 ? 34.715 35.707 -21.792 1.00 87.34 718 PHE A CA 1
ATOM 2682 C C . PHE A 1 341 ? 33.457 34.898 -21.484 1.00 85.83 718 PHE A C 1
ATOM 2683 O O . PHE A 1 341 ? 32.337 35.417 -21.537 1.00 85.17 718 PHE A O 1
ATOM 2691 N N . TRP A 1 342 ? 33.650 33.621 -21.155 1.00 85.20 719 TRP A N 1
ATOM 2692 C CA . TRP A 1 342 ? 32.521 32.730 -20.907 1.00 83.07 719 TRP A CA 1
ATOM 2693 C C . TRP A 1 342 ? 31.810 33.124 -19.636 1.00 86.29 719 TRP A C 1
ATOM 2694 O O . TRP A 1 342 ? 30.645 32.788 -19.427 1.00 85.97 719 TRP A O 1
ATOM 2705 N N . LYS A 1 343 ? 32.533 33.811 -18.766 1.00 89.95 720 LYS A N 1
ATOM 2706 C CA . LYS A 1 343 ? 31.921 34.334 -17.564 1.00 93.61 720 LYS A CA 1
ATOM 2707 C C . LYS A 1 343 ? 30.917 35.431 -17.912 1.00 93.82 720 LYS A C 1
ATOM 2708 O O . LYS A 1 343 ? 29.816 35.460 -17.373 1.00 94.62 720 LYS A O 1
ATOM 2714 N N . ALA A 1 344 ? 31.292 36.320 -18.826 1.00 93.18 721 ALA A N 1
ATOM 2715 C CA . ALA A 1 344 ? 30.394 37.380 -19.271 1.00 92.64 721 ALA A CA 1
ATOM 2716 C C . ALA A 1 344 ? 29.136 36.777 -19.858 1.00 90.76 721 ALA A C 1
ATOM 2717 O O . ALA A 1 344 ? 28.020 37.211 -19.565 1.00 91.40 721 ALA A O 1
ATOM 2719 N N . VAL A 1 345 ? 29.328 35.764 -20.687 1.00 88.93 722 VAL A N 1
ATOM 2720 C CA . VAL A 1 345 ? 28.210 35.068 -21.296 1.00 87.93 722 VAL A CA 1
ATOM 2721 C C . VAL A 1 345 ? 27.244 34.505 -20.248 1.00 90.36 722 VAL A C 1
ATOM 2722 O O . VAL A 1 345 ? 26.037 34.753 -20.332 1.00 90.40 722 VAL A O 1
ATOM 2726 N N . SER A 1 346 ? 27.781 33.789 -19.256 1.00 92.71 723 SER A N 1
ATOM 2727 C CA . SER A 1 346 ? 26.974 33.203 -18.188 1.00 95.53 723 SER A CA 1
ATOM 2728 C C . SER A 1 346 ? 26.109 34.271 -17.521 1.00 98.06 723 SER A C 1
ATOM 2729 O O . SER A 1 346 ? 24.900 34.097 -17.336 1.00 98.38 723 SER A O 1
ATOM 2732 N N . GLU A 1 347 ? 26.736 35.391 -17.186 1.00 100.32 724 GLU A N 1
ATOM 2733 C CA . GLU A 1 347 ? 26.040 36.503 -16.562 1.00 103.68 724 GLU A CA 1
ATOM 2734 C C . GLU A 1 347 ? 24.988 37.112 -17.479 1.00 102.27 724 GLU A C 1
ATOM 2735 O O . GLU A 1 347 ? 23.885 37.449 -17.047 1.00 104.55 724 GLU A O 1
ATOM 2741 N N . TRP A 1 348 ? 25.328 37.253 -18.748 1.00 98.96 725 TRP A N 1
ATOM 2742 C CA . TRP A 1 348 ? 24.419 37.879 -19.690 1.00 97.79 725 TRP A CA 1
ATOM 2743 C C . TRP A 1 348 ? 23.116 37.114 -19.847 1.00 97.34 725 TRP A C 1
ATOM 2744 O O . TRP A 1 348 ? 23.106 35.881 -19.858 1.00 96.51 725 TRP A O 1
ATOM 2755 N N . ASP A 1 349 ? 22.013 37.841 -19.969 1.00 98.31 726 ASP A N 1
ATOM 2756 C CA . ASP A 1 349 ? 20.758 37.204 -20.347 1.00 98.33 726 ASP A CA 1
ATOM 2757 C C . ASP A 1 349 ? 20.842 36.703 -21.794 1.00 94.81 726 ASP A C 1
ATOM 2758 O O . ASP A 1 349 ? 21.820 36.996 -22.485 1.00 93.22 726 ASP A O 1
ATOM 2763 N N . ASN A 1 350 ? 19.821 35.972 -22.253 1.00 94.11 727 ASN A N 1
ATOM 2764 C CA . ASN A 1 350 ? 19.745 35.508 -23.649 1.00 91.38 727 ASN A CA 1
ATOM 2765 C C . ASN A 1 350 ? 19.914 36.665 -24.659 1.00 90.43 727 ASN A C 1
ATOM 2766 O O . ASN A 1 350 ? 20.695 36.553 -25.609 1.00 87.82 727 ASN A O 1
ATOM 2771 N N . GLU A 1 351 ? 19.184 37.765 -24.448 1.00 92.58 728 GLU A N 1
ATOM 2772 C CA . GLU A 1 351 ? 19.218 38.908 -25.367 1.00 92.34 728 GLU A CA 1
ATOM 2773 C C . GLU A 1 351 ? 20.618 39.463 -25.509 1.00 90.10 728 GLU A C 1
ATOM 2774 O O . GLU A 1 351 ? 21.070 39.762 -26.611 1.00 88.42 728 GLU A O 1
ATOM 2780 N N . GLN A 1 352 ? 21.299 39.599 -24.384 1.00 91.00 729 GLN A N 1
ATOM 2781 C CA . GLN A 1 352 ? 22.675 40.065 -24.374 1.00 91.50 729 GLN A CA 1
ATOM 2782 C C . GLN A 1 352 ? 23.582 39.092 -25.115 1.00 88.85 729 GLN A C 1
ATOM 2783 O O . GLN A 1 352 ? 24.581 39.502 -25.705 1.00 88.42 729 GLN A O 1
ATOM 2789 N N . ARG A 1 353 ? 23.241 37.800 -25.069 1.00 87.13 730 ARG A N 1
ATOM 2790 C CA . ARG A 1 353 ? 24.012 36.778 -25.775 1.00 84.08 730 ARG A CA 1
ATOM 2791 C C . ARG A 1 353 ? 23.719 36.829 -27.263 1.00 79.80 730 ARG A C 1
ATOM 2792 O O . ARG A 1 353 ? 24.630 36.833 -28.095 1.00 78.13 730 ARG A O 1
ATOM 2800 N N . ALA A 1 354 ? 22.430 36.870 -27.580 1.00 78.31 731 ALA A N 1
ATOM 2801 C CA . ALA A 1 354 ? 21.970 36.903 -28.960 1.00 75.89 731 ALA A CA 1
ATOM 2802 C C . ALA A 1 354 ? 22.597 38.060 -29.709 1.00 74.56 731 ALA A C 1
ATOM 2803 O O . ALA A 1 354 ? 23.030 37.905 -30.846 1.00 74.14 731 ALA A O 1
ATOM 2805 N N . ARG A 1 355 ? 22.649 39.215 -29.057 1.00 74.21 732 ARG A N 1
ATOM 2806 C CA . ARG A 1 355 ? 23.268 40.404 -29.625 1.00 73.09 732 ARG A CA 1
ATOM 2807 C C . ARG A 1 355 ? 24.764 40.216 -29.878 1.00 71.40 732 ARG A C 1
ATOM 2808 O O . ARG A 1 355 ? 25.320 40.798 -30.803 1.00 71.20 732 ARG A O 1
ATOM 2816 N N . LEU A 1 356 ? 25.413 39.407 -29.051 1.00 70.88 733 LEU A N 1
ATOM 2817 C CA . LEU A 1 356 ? 26.832 39.108 -29.233 1.00 70.45 733 LEU A CA 1
ATOM 2818 C C . LEU A 1 356 ? 27.034 38.180 -30.428 1.00 68.38 733 LEU A C 1
ATOM 2819 O O . LEU A 1 356 ? 28.000 38.308 -31.185 1.00 68.22 733 LEU A O 1
ATOM 2824 N N . LEU A 1 357 ? 26.110 37.238 -30.582 1.00 66.37 734 LEU A N 1
ATOM 2825 C CA . LEU A 1 357 ? 26.143 36.302 -31.689 1.00 64.30 734 LEU A CA 1
ATOM 2826 C C . LEU A 1 357 ? 25.804 36.993 -32.999 1.00 64.58 734 LEU A C 1
ATOM 2827 O O . LEU A 1 357 ? 26.434 36.753 -34.029 1.00 64.10 734 LEU A O 1
ATOM 2832 N N . GLN A 1 358 ? 24.790 37.853 -32.934 1.00 65.71 735 GLN A N 1
ATOM 2833 C CA . GLN A 1 358 ? 24.392 38.723 -34.025 1.00 66.35 735 GLN A CA 1
ATOM 2834 C C . GLN A 1 358 ? 25.572 39.581 -34.482 1.00 67.04 735 GLN A C 1
ATOM 2835 O O . GLN A 1 358 ? 25.705 39.915 -35.666 1.00 67.98 735 GLN A O 1
ATOM 2841 N N . PHE A 1 359 ? 26.437 39.914 -33.538 1.00 66.84 736 PHE A N 1
ATOM 2842 C CA . PHE A 1 359 ? 27.626 40.702 -33.811 1.00 67.51 736 PHE A CA 1
ATOM 2843 C C . PHE A 1 359 ? 28.703 39.878 -34.496 1.00 67.33 736 PHE A C 1
ATOM 2844 O O . PHE A 1 359 ? 29.295 40.313 -35.490 1.00 68.58 736 PHE A O 1
ATOM 2852 N N . THR A 1 360 ? 28.934 38.679 -33.984 1.00 66.50 737 THR A N 1
ATOM 2853 C CA . THR A 1 360 ? 30.061 37.857 -34.435 1.00 66.54 737 THR A CA 1
ATOM 2854 C C . THR A 1 360 ? 29.732 37.067 -35.689 1.00 66.91 737 THR A C 1
ATOM 2855 O O . THR A 1 360 ? 30.553 36.928 -36.586 1.00 67.66 737 THR A O 1
ATOM 2859 N N . THR A 1 361 ? 28.520 36.546 -35.754 1.00 66.72 738 THR A N 1
ATOM 2860 C CA . THR A 1 361 ? 28.158 35.715 -36.893 1.00 66.39 738 THR A CA 1
ATOM 2861 C C . THR A 1 361 ? 27.267 36.453 -37.883 1.00 65.61 738 THR A C 1
ATOM 2862 O O . THR A 1 361 ? 27.279 36.165 -39.069 1.00 65.82 738 THR A O 1
ATOM 2866 N N . GLY A 1 362 ? 26.487 37.406 -37.395 1.00 65.22 739 GLY A N 1
ATOM 2867 C CA . GLY A 1 362 ? 25.558 38.112 -38.251 1.00 65.38 739 GLY A CA 1
ATOM 2868 C C . GLY A 1 362 ? 24.119 37.817 -37.899 1.00 64.20 739 GLY A C 1
ATOM 2869 O O . GLY A 1 362 ? 23.214 38.495 -38.340 1.00 63.12 739 GLY A O 1
ATOM 2870 N N . THR A 1 363 ? 23.912 36.796 -37.086 1.00 64.91 740 THR A N 1
ATOM 2871 C CA . THR A 1 363 ? 22.567 36.406 -36.690 1.00 65.72 740 THR A CA 1
ATOM 2872 C C . THR A 1 363 ? 22.577 35.728 -35.326 1.00 67.42 740 THR A C 1
ATOM 2873 O O . THR A 1 363 ? 23.622 35.286 -34.840 1.00 66.20 740 THR A O 1
ATOM 2877 N N . SER A 1 364 ? 21.397 35.679 -34.709 1.00 70.08 741 SER A N 1
ATOM 2878 C CA . SER A 1 364 ? 21.225 35.136 -33.357 1.00 71.10 741 SER A CA 1
ATOM 2879 C C . SER A 1 364 ? 20.563 33.764 -33.418 1.00 70.82 741 SER A C 1
ATOM 2880 O O . SER A 1 364 ? 20.331 33.144 -32.394 1.00 71.05 741 SER A O 1
ATOM 2883 N N . ARG A 1 365 ? 20.243 33.309 -34.625 1.00 71.31 742 ARG A N 1
ATOM 2884 C CA . ARG A 1 365 ? 19.734 31.962 -34.833 1.00 72.33 742 ARG A CA 1
ATOM 2885 C C . ARG A 1 365 ? 20.832 30.919 -34.918 1.00 73.61 742 ARG A C 1
ATOM 2886 O O . ARG A 1 365 ? 21.959 31.210 -35.324 1.00 74.22 742 ARG A O 1
ATOM 2894 N N . ILE A 1 366 ? 20.467 29.693 -34.549 1.00 74.18 743 ILE A N 1
ATOM 2895 C CA . ILE A 1 366 ? 21.377 28.556 -34.444 1.00 73.49 743 ILE A CA 1
ATOM 2896 C C . ILE A 1 366 ? 20.644 27.302 -34.957 1.00 73.43 743 ILE A C 1
ATOM 2897 O O . ILE A 1 366 ? 19.432 27.162 -34.753 1.00 73.58 743 ILE A O 1
ATOM 2902 N N . PRO A 1 367 ? 21.355 26.413 -35.670 1.00 73.69 744 PRO A N 1
ATOM 2903 C CA . PRO A 1 367 ? 20.789 25.140 -36.137 1.00 74.67 744 PRO A CA 1
ATOM 2904 C C . PRO A 1 367 ? 20.298 24.221 -35.007 1.00 74.96 744 PRO A C 1
ATOM 2905 O O . PRO A 1 367 ? 20.739 24.344 -33.855 1.00 75.03 744 PRO A O 1
ATOM 2909 N N . VAL A 1 368 ? 19.392 23.302 -35.352 1.00 74.89 745 VAL A N 1
ATOM 2910 C CA . VAL A 1 368 ? 18.849 22.345 -34.397 1.00 74.49 745 VAL A CA 1
ATOM 2911 C C . VAL A 1 368 ? 19.948 21.430 -33.866 1.00 76.29 745 VAL A C 1
ATOM 2912 O O . VAL A 1 368 ? 19.911 21.027 -32.709 1.00 77.76 745 VAL A O 1
ATOM 2914 N N . ASN A 1 369 ? 20.936 21.133 -34.711 1.00 76.89 746 ASN A N 1
ATOM 2915 C CA . ASN A 1 369 ? 22.133 20.377 -34.298 1.00 77.90 746 ASN A CA 1
ATOM 2916 C C . ASN A 1 369 ? 23.053 21.132 -33.322 1.00 74.36 746 ASN A C 1
ATOM 2917 O O . ASN A 1 369 ? 24.125 20.643 -32.940 1.00 74.04 746 ASN A O 1
ATOM 2922 N N . GLY A 1 370 ? 22.620 22.325 -32.915 1.00 71.36 747 GLY A N 1
ATOM 2923 C CA . GLY A 1 370 ? 23.404 23.155 -32.025 1.00 68.85 747 GLY A CA 1
ATOM 2924 C C . GLY A 1 370 ? 24.602 23.798 -32.700 1.00 66.46 747 GLY A C 1
ATOM 2925 O O . GLY A 1 370 ? 24.692 23.863 -33.928 1.00 64.96 747 GLY A O 1
ATOM 2926 N N . PHE A 1 371 ? 25.519 24.289 -31.875 1.00 66.49 748 PHE A N 1
ATOM 2927 C CA . PHE A 1 371 ? 26.756 24.927 -32.318 1.00 66.60 748 PHE A CA 1
ATOM 2928 C C . PHE A 1 371 ? 27.745 23.992 -32.984 1.00 70.59 748 PHE A C 1
ATOM 2929 O O . PHE A 1 371 ? 28.738 24.446 -33.543 1.00 70.72 748 PHE A O 1
ATOM 2937 N N . LYS A 1 372 ? 27.495 22.689 -32.884 1.00 74.76 749 LYS A N 1
ATOM 2938 C CA . LYS A 1 372 ? 28.349 21.686 -33.520 1.00 78.86 749 LYS A CA 1
ATOM 2939 C C . LYS A 1 372 ? 28.404 21.942 -35.018 1.00 80.56 749 LYS A C 1
ATOM 2940 O O . LYS A 1 372 ? 29.423 21.694 -35.656 1.00 83.33 749 LYS A O 1
ATOM 2946 N N . ASP A 1 373 ? 27.301 22.469 -35.548 1.00 78.99 750 ASP A N 1
ATOM 2947 C CA . ASP A 1 373 ? 27.088 22.611 -36.979 1.00 79.57 750 ASP A CA 1
ATOM 2948 C C . ASP A 1 373 ? 26.771 24.060 -37.352 1.00 73.39 750 ASP A C 1
ATOM 2949 O O . ASP A 1 373 ? 26.084 24.330 -38.343 1.00 70.76 750 ASP A O 1
ATOM 2954 N N . LEU A 1 374 ? 27.271 24.981 -36.540 1.00 71.20 751 LEU A N 1
ATOM 2955 C CA . LEU A 1 374 ? 27.119 26.405 -36.812 1.00 68.85 751 LEU A CA 1
ATOM 2956 C C . LEU A 1 374 ? 27.608 26.700 -38.223 1.00 69.37 751 LEU A C 1
ATOM 2957 O O . LEU A 1 374 ? 28.696 26.270 -38.601 1.00 71.05 751 LEU A O 1
ATOM 2962 N N . GLN A 1 375 ? 26.791 27.412 -39.000 1.00 68.15 752 GLN A N 1
ATOM 2963 C CA . GLN A 1 375 ? 27.124 27.710 -40.388 1.00 69.02 752 GLN A CA 1
ATOM 2964 C C . GLN A 1 375 ? 27.833 29.051 -40.529 1.00 68.60 752 GLN A C 1
ATOM 2965 O O . GLN A 1 375 ? 27.498 30.006 -39.848 1.00 68.14 752 GLN A O 1
ATOM 2971 N N . GLY A 1 376 ? 28.831 29.108 -41.394 1.00 70.24 753 GLY A N 1
ATOM 2972 C CA . GLY A 1 376 ? 29.439 30.351 -41.807 1.00 71.68 753 GLY A CA 1
ATOM 2973 C C . GLY A 1 376 ? 28.928 30.745 -43.182 1.00 76.06 753 GLY A C 1
ATOM 2974 O O . GLY A 1 376 ? 27.872 30.291 -43.623 1.00 76.04 753 GLY A O 1
ATOM 2975 N N . SER A 1 377 ? 29.682 31.593 -43.870 1.00 80.93 754 SER A N 1
ATOM 2976 C CA . SER A 1 377 ? 29.318 32.026 -45.216 1.00 86.16 754 SER A CA 1
ATOM 2977 C C . SER A 1 377 ? 29.546 30.911 -46.227 1.00 90.92 754 SER A C 1
ATOM 2978 O O . SER A 1 377 ? 28.665 30.575 -47.023 1.00 92.31 754 SER A O 1
ATOM 2981 N N . ASP A 1 378 ? 30.749 30.352 -46.189 1.00 94.39 755 ASP A N 1
ATOM 2982 C CA . ASP A 1 378 ? 31.189 29.369 -47.174 1.00 99.67 755 ASP A CA 1
ATOM 2983 C C . ASP A 1 378 ? 30.527 28.025 -46.914 1.00 98.91 755 ASP A C 1
ATOM 2984 O O . ASP A 1 378 ? 29.854 27.459 -47.776 1.00 100.54 755 ASP A O 1
ATOM 2989 N N . GLY A 1 379 ? 30.721 27.531 -45.699 1.00 96.28 756 GLY A N 1
ATOM 2990 C CA . GLY A 1 379 ? 30.200 26.251 -45.265 1.00 94.42 756 GLY A CA 1
ATOM 2991 C C . GLY A 1 379 ? 30.303 26.221 -43.752 1.00 90.01 756 GLY A C 1
ATOM 2992 O O . GLY A 1 379 ? 30.110 27.238 -43.098 1.00 86.85 756 GLY A O 1
ATOM 2993 N N . PRO A 1 380 ? 30.603 25.050 -43.187 1.00 89.78 757 PRO A N 1
ATOM 2994 C CA . PRO A 1 380 ? 30.882 24.894 -41.754 1.00 87.39 757 PRO A CA 1
ATOM 2995 C C . PRO A 1 380 ? 32.016 25.795 -41.250 1.00 86.57 757 PRO A C 1
ATOM 2996 O O . PRO A 1 380 ? 33.108 25.826 -41.823 1.00 88.74 757 PRO A O 1
ATOM 3000 N N . ARG A 1 381 ? 31.734 26.515 -40.167 1.00 83.60 758 ARG A N 1
ATOM 3001 C CA . ARG A 1 381 ? 32.682 27.408 -39.522 1.00 82.52 758 ARG A CA 1
ATOM 3002 C C . ARG A 1 381 ? 32.293 27.461 -38.058 1.00 80.19 758 ARG A C 1
ATOM 3003 O O . ARG A 1 381 ? 31.260 28.018 -37.702 1.00 77.79 758 ARG A O 1
ATOM 3011 N N . ARG A 1 382 ? 33.112 26.874 -37.201 1.00 81.38 759 ARG A N 1
ATOM 3012 C CA . ARG A 1 382 ? 32.825 26.896 -35.781 1.00 80.73 759 ARG A CA 1
ATOM 3013 C C . ARG A 1 382 ? 33.075 28.295 -35.220 1.00 79.30 759 ARG A C 1
ATOM 3014 O O . ARG A 1 382 ? 33.927 29.023 -35.730 1.00 81.02 759 ARG A O 1
ATOM 3022 N N . PHE A 1 383 ? 32.324 28.671 -34.185 1.00 76.51 760 PHE A N 1
ATOM 3023 C CA . PHE A 1 383 ? 32.565 29.918 -33.483 1.00 74.56 760 PHE A CA 1
ATOM 3024 C C . PHE A 1 383 ? 34.008 29.956 -33.020 1.00 75.65 760 PHE A C 1
ATOM 3025 O O . PHE A 1 383 ? 34.485 29.010 -32.408 1.00 75.23 760 PHE A O 1
ATOM 3033 N N . THR A 1 384 ? 34.710 31.042 -33.327 1.00 77.09 761 THR A N 1
ATOM 3034 C CA . THR A 1 384 ? 36.145 31.079 -33.067 1.00 79.76 761 THR A CA 1
ATOM 3035 C C . THR A 1 384 ? 36.580 32.315 -32.287 1.00 80.21 761 THR A C 1
ATOM 3036 O O . THR A 1 384 ? 36.207 33.430 -32.629 1.00 79.79 761 THR A O 1
ATOM 3040 N N . ILE A 1 385 ? 37.394 32.110 -31.251 1.00 80.71 762 ILE A N 1
ATOM 3041 C CA . ILE A 1 385 ? 38.034 33.218 -30.547 1.00 80.32 762 ILE A CA 1
ATOM 3042 C C . ILE A 1 385 ? 39.553 33.228 -30.748 1.00 84.27 762 ILE A C 1
ATOM 3043 O O . ILE A 1 385 ? 40.231 32.262 -30.413 1.00 86.08 762 ILE A O 1
ATOM 3048 N N . GLU A 1 386 ? 40.080 34.323 -31.292 1.00 86.50 763 GLU A N 1
ATOM 3049 C CA . GLU A 1 386 ? 41.500 34.414 -31.628 1.00 90.90 763 GLU A CA 1
ATOM 3050 C C . GLU A 1 386 ? 42.204 35.542 -30.870 1.00 92.16 763 GLU A C 1
ATOM 3051 O O . GLU A 1 386 ? 41.623 36.594 -30.655 1.00 90.50 763 GLU A O 1
ATOM 3057 N N . LYS A 1 387 ? 43.454 35.310 -30.472 1.00 95.59 764 LYS A N 1
ATOM 3058 C CA . LYS A 1 387 ? 44.284 36.349 -29.868 1.00 98.54 764 LYS A CA 1
ATOM 3059 C C . LYS A 1 387 ? 44.745 37.397 -30.876 1.00 100.57 764 LYS A C 1
ATOM 3060 O O . LYS A 1 387 ? 45.683 37.166 -31.641 1.00 102.96 764 LYS A O 1
ATOM 3066 N N . ALA A 1 388 ? 44.098 38.558 -30.856 1.00 99.95 765 ALA A N 1
ATOM 3067 C CA . ALA A 1 388 ? 44.509 39.665 -31.708 1.00 101.74 765 ALA A CA 1
ATOM 3068 C C . ALA A 1 388 ? 44.020 41.000 -31.157 1.00 102.01 765 ALA A C 1
ATOM 3069 O O . ALA A 1 388 ? 43.081 41.048 -30.365 1.00 100.32 765 ALA A O 1
ATOM 3071 N N . GLY A 1 389 ? 44.670 42.080 -31.579 1.00 104.38 766 GLY A N 1
ATOM 3072 C CA . GLY A 1 389 ? 44.314 43.409 -31.127 1.00 105.29 766 GLY A CA 1
ATOM 3073 C C . GLY A 1 389 ? 44.890 43.727 -29.761 1.00 107.53 766 GLY A C 1
ATOM 3074 O O . GLY A 1 389 ? 45.205 42.825 -28.984 1.00 107.68 766 GLY A O 1
ATOM 3075 N N . GLU A 1 390 ? 45.030 45.019 -29.474 1.00 109.47 767 GLU A N 1
ATOM 3076 C CA . GLU A 1 390 ? 45.627 45.474 -28.224 1.00 112.06 767 GLU A CA 1
ATOM 3077 C C . GLU A 1 390 ? 44.584 45.704 -27.148 1.00 110.53 767 GLU A C 1
ATOM 3078 O O . GLU A 1 390 ? 43.386 45.699 -27.423 1.00 107.40 767 GLU A O 1
ATOM 3084 N N . VAL A 1 391 ? 45.054 45.918 -25.923 1.00 113.44 768 VAL A N 1
ATOM 3085 C CA . VAL A 1 391 ? 44.176 45.968 -24.759 1.00 113.81 768 VAL A CA 1
ATOM 3086 C C . VAL A 1 391 ? 43.109 47.057 -24.870 1.00 114.29 768 VAL A C 1
ATOM 3087 O O . VAL A 1 391 ? 41.937 46.818 -24.577 1.00 112.36 768 VAL A O 1
ATOM 3091 N N . GLN A 1 392 ? 43.509 48.242 -25.322 1.00 117.14 769 GLN A N 1
ATOM 3092 C CA . GLN A 1 392 ? 42.577 49.355 -25.452 1.00 117.50 769 GLN A CA 1
ATOM 3093 C C . GLN A 1 392 ? 41.705 49.227 -26.696 1.00 114.09 769 GLN A C 1
ATOM 3094 O O . GLN A 1 392 ? 40.818 50.046 -26.914 1.00 113.91 769 GLN A O 1
ATOM 3100 N N . GLN A 1 393 ? 41.956 48.194 -27.501 1.00 111.90 770 GLN A N 1
ATOM 3101 C CA . GLN A 1 393 ? 41.174 47.956 -28.715 1.00 108.74 770 GLN A CA 1
ATOM 3102 C C . GLN A 1 393 ? 39.894 47.180 -28.468 1.00 104.32 770 GLN A C 1
ATOM 3103 O O . GLN A 1 393 ? 39.878 46.197 -27.738 1.00 103.04 770 GLN A O 1
ATOM 3109 N N . LEU A 1 394 ? 38.823 47.637 -29.095 1.00 102.61 771 LEU A N 1
ATOM 3110 C CA . LEU A 1 394 ? 37.556 46.936 -29.043 1.00 99.79 771 LEU A CA 1
ATOM 3111 C C . LEU A 1 394 ? 37.689 45.562 -29.701 1.00 98.31 771 LEU A C 1
ATOM 3112 O O . LEU A 1 394 ? 38.483 45.382 -30.635 1.00 99.30 771 LEU A O 1
ATOM 3117 N N . PRO A 1 395 ? 36.915 44.584 -29.206 1.00 96.04 772 PRO A N 1
ATOM 3118 C CA . PRO A 1 395 ? 36.788 43.300 -29.884 1.00 94.25 772 PRO A CA 1
ATOM 3119 C C . PRO A 1 395 ? 36.244 43.490 -31.295 1.00 94.25 772 PRO A C 1
ATOM 3120 O O . PRO A 1 395 ? 35.290 44.242 -31.486 1.00 94.20 772 PRO A O 1
ATOM 3124 N N . LYS A 1 396 ? 36.846 42.805 -32.262 1.00 94.92 773 LYS A N 1
ATOM 3125 C CA . LYS A 1 396 ? 36.419 42.877 -33.659 1.00 95.02 773 LYS A CA 1
ATOM 3126 C C . LYS A 1 396 ? 35.864 41.541 -34.155 1.00 93.31 773 LYS A C 1
ATOM 3127 O O . LYS A 1 396 ? 36.067 40.500 -33.523 1.00 93.08 773 LYS A O 1
ATOM 3129 N N . SER A 1 397 ? 35.184 41.561 -35.298 1.00 92.33 774 SER A N 1
ATOM 3130 C CA . SER A 1 397 ? 34.623 40.326 -35.835 1.00 90.44 774 SER A CA 1
ATOM 3131 C C . SER A 1 397 ? 34.616 40.253 -37.351 1.00 90.93 774 SER A C 1
ATOM 3132 O O . SER A 1 397 ? 34.694 41.259 -38.051 1.00 91.78 774 SER A O 1
ATOM 3135 N N . HIS A 1 398 ? 34.516 39.033 -37.846 1.00 90.99 775 HIS A N 1
ATOM 3136 C CA . HIS A 1 398 ? 34.402 38.799 -39.267 1.00 92.71 775 HIS A CA 1
ATOM 3137 C C . HIS A 1 398 ? 33.203 37.904 -39.475 1.00 91.79 775 HIS A C 1
ATOM 3138 O O . HIS A 1 398 ? 33.322 36.688 -39.382 1.00 91.14 775 HIS A O 1
ATOM 3145 N N . THR A 1 399 ? 32.054 38.506 -39.771 1.00 91.99 776 THR A N 1
ATOM 3146 C CA . THR A 1 399 ? 30.785 37.784 -39.763 1.00 91.53 776 THR A CA 1
ATOM 3147 C C . THR A 1 399 ? 30.713 36.610 -40.737 1.00 91.95 776 THR A C 1
ATOM 3148 O O . THR A 1 399 ? 29.785 35.816 -40.680 1.00 91.21 776 THR A O 1
ATOM 3152 N N . CYS A 1 400 ? 31.685 36.505 -41.629 1.00 93.38 777 CYS A N 1
ATOM 3153 C CA . CYS A 1 400 ? 31.748 35.388 -42.558 1.00 93.82 777 CYS A CA 1
ATOM 3154 C C . CYS A 1 400 ? 32.596 34.235 -41.989 1.00 93.06 777 CYS A C 1
ATOM 3155 O O . CYS A 1 400 ? 32.542 33.105 -42.474 1.00 94.60 777 CYS A O 1
ATOM 3158 N N . PHE A 1 401 ? 33.371 34.515 -40.953 1.00 90.80 778 PHE A N 1
ATOM 3159 C CA . PHE A 1 401 ? 34.293 33.523 -40.416 1.00 89.72 778 PHE A CA 1
ATOM 3160 C C . PHE A 1 401 ? 33.839 33.001 -39.065 1.00 87.34 778 PHE A C 1
ATOM 3161 O O . PHE A 1 401 ? 34.365 32.003 -38.570 1.00 88.44 778 PHE A O 1
ATOM 3169 N N . ASN A 1 402 ? 32.866 33.681 -38.467 1.00 84.97 779 ASN A N 1
ATOM 3170 C CA . ASN A 1 402 ? 32.439 33.405 -37.091 1.00 83.23 779 ASN A CA 1
ATOM 3171 C C . ASN A 1 402 ? 33.549 33.554 -36.061 1.00 85.43 779 ASN A C 1
ATOM 3172 O O . ASN A 1 402 ? 33.556 32.854 -35.043 1.00 85.17 779 ASN A O 1
ATOM 3177 N N . ARG A 1 403 ? 34.487 34.465 -36.316 1.00 87.86 780 ARG A N 1
ATOM 3178 C CA . ARG A 1 403 ? 35.608 34.648 -35.399 1.00 90.12 780 ARG A CA 1
ATOM 3179 C C . ARG A 1 403 ? 35.612 36.024 -34.773 1.00 89.73 780 ARG A C 1
ATOM 3180 O O . ARG A 1 403 ? 35.117 36.985 -35.360 1.00 90.19 780 ARG A O 1
ATOM 3188 N N . VAL A 1 404 ? 36.168 36.105 -33.568 1.00 89.29 781 VAL A N 1
ATOM 3189 C CA . VAL A 1 404 ? 36.305 37.369 -32.856 1.00 88.72 781 VAL A CA 1
ATOM 3190 C C . VAL A 1 404 ? 37.732 37.573 -32.324 1.00 89.54 781 VAL A C 1
ATOM 3191 O O . VAL A 1 404 ? 38.178 36.871 -31.411 1.00 90.37 781 VAL A O 1
ATOM 3195 N N . ASP A 1 405 ? 38.454 38.519 -32.934 1.00 89.04 782 ASP A N 1
ATOM 3196 C CA . ASP A 1 405 ? 39.796 38.866 -32.488 1.00 89.55 782 ASP A CA 1
ATOM 3197 C C . ASP A 1 405 ? 39.687 39.483 -31.095 1.00 89.14 782 ASP A C 1
ATOM 3198 O O . ASP A 1 405 ? 39.442 40.667 -30.957 1.00 89.56 782 ASP A O 1
ATOM 3203 N N . LEU A 1 406 ? 39.820 38.664 -30.061 1.00 88.89 783 LEU A N 1
ATOM 3204 C CA . LEU A 1 406 ? 39.695 39.153 -28.696 1.00 89.22 783 LEU A CA 1
ATOM 3205 C C . LEU A 1 406 ? 41.072 39.454 -28.118 1.00 92.59 783 LEU A C 1
ATOM 3206 O O . LEU A 1 406 ? 41.850 38.538 -27.860 1.00 94.10 783 LEU A O 1
ATOM 3211 N N . PRO A 1 407 ? 41.384 40.743 -27.919 1.00 94.18 784 PRO A N 1
ATOM 3212 C CA . PRO A 1 407 ? 42.669 41.121 -27.327 1.00 97.75 784 PRO A CA 1
ATOM 3213 C C . PRO A 1 407 ? 42.846 40.479 -25.959 1.00 99.44 784 PRO A C 1
ATOM 3214 O O . PRO A 1 407 ? 41.850 40.148 -25.324 1.00 98.06 784 PRO A O 1
ATOM 3218 N N . GLN A 1 408 ? 44.085 40.279 -25.522 1.00 102.60 785 GLN A N 1
ATOM 3219 C CA . GLN A 1 408 ? 44.313 39.674 -24.217 1.00 104.15 785 GLN A CA 1
ATOM 3220 C C . GLN A 1 408 ? 44.295 40.728 -23.130 1.00 106.90 785 GLN A C 1
ATOM 3221 O O . GLN A 1 408 ? 45.344 41.165 -22.667 1.00 110.02 785 GLN A O 1
ATOM 3227 N N . TYR A 1 409 ? 43.092 41.138 -22.741 1.00 106.40 786 TYR A N 1
ATOM 3228 C CA . TYR A 1 409 ? 42.917 42.175 -21.737 1.00 110.01 786 TYR A CA 1
ATOM 3229 C C . TYR A 1 409 ? 43.561 41.745 -20.430 1.00 113.52 786 TYR A C 1
ATOM 3230 O O . TYR A 1 409 ? 43.583 40.564 -20.090 1.00 112.78 786 TYR A O 1
ATOM 3239 N N . VAL A 1 410 ? 44.083 42.721 -19.701 1.00 117.73 787 VAL A N 1
ATOM 3240 C CA . VAL A 1 410 ? 44.866 42.445 -18.510 1.00 121.53 787 VAL A CA 1
ATOM 3241 C C . VAL A 1 410 ? 43.975 42.036 -17.346 1.00 122.01 787 VAL A C 1
ATOM 3242 O O . VAL A 1 410 ? 44.370 41.215 -16.521 1.00 123.93 787 VAL A O 1
ATOM 3246 N N . ASP A 1 411 ? 42.772 42.602 -17.289 1.00 120.84 788 ASP A N 1
ATOM 3247 C CA . ASP A 1 411 ? 41.841 42.316 -16.198 1.00 121.82 788 ASP A CA 1
ATOM 3248 C C . ASP A 1 411 ? 40.400 42.102 -16.668 1.00 117.69 788 ASP A C 1
ATOM 3249 O O . ASP A 1 411 ? 40.079 42.313 -17.830 1.00 114.51 788 ASP A O 1
ATOM 3254 N N . TYR A 1 412 ? 39.542 41.656 -15.758 1.00 118.12 789 TYR A N 1
ATOM 3255 C CA . TYR A 1 412 ? 38.177 41.306 -16.122 1.00 114.98 789 TYR A CA 1
ATOM 3256 C C . TYR A 1 412 ? 37.358 42.535 -16.466 1.00 114.73 789 TYR A C 1
ATOM 3257 O O . TYR A 1 412 ? 36.866 42.661 -17.584 1.00 111.42 789 TYR A O 1
ATOM 3266 N N . ASP A 1 413 ? 37.230 43.441 -15.495 1.00 118.80 790 ASP A N 1
ATOM 3267 C CA . ASP A 1 413 ? 36.303 44.578 -15.577 1.00 119.32 790 ASP A CA 1
ATOM 3268 C C . ASP A 1 413 ? 36.565 45.428 -16.814 1.00 117.49 790 ASP A C 1
ATOM 3269 O O . ASP A 1 413 ? 35.650 46.050 -17.355 1.00 115.81 790 ASP A O 1
ATOM 3274 N N . SER A 1 414 ? 37.823 45.439 -17.249 1.00 118.12 791 SER A N 1
ATOM 3275 C CA . SER A 1 414 ? 38.242 46.178 -18.437 1.00 117.19 791 SER A CA 1
ATOM 3276 C C . SER A 1 414 ? 37.890 45.433 -19.721 1.00 112.75 791 SER A C 1
ATOM 3277 O O . SER A 1 414 ? 37.624 46.061 -20.745 1.00 111.82 791 SER A O 1
ATOM 3280 N N . MET A 1 415 ? 37.914 44.102 -19.676 1.00 110.03 792 MET A N 1
ATOM 3281 C CA . MET A 1 415 ? 37.560 43.308 -20.848 1.00 105.36 792 MET A CA 1
ATOM 3282 C C . MET A 1 415 ? 36.054 43.351 -21.084 1.00 103.12 792 MET A C 1
ATOM 3283 O O . MET A 1 415 ? 35.589 43.610 -22.193 1.00 101.06 792 MET A O 1
ATOM 3288 N N . LYS A 1 416 ? 35.295 43.121 -20.021 1.00 103.94 793 LYS A N 1
ATOM 3289 C CA . LYS A 1 416 ? 33.840 43.104 -20.099 1.00 102.11 793 LYS A CA 1
ATOM 3290 C C . LYS A 1 416 ? 33.298 44.471 -20.500 1.00 103.02 793 LYS A C 1
ATOM 3291 O O . LYS A 1 416 ? 32.142 44.603 -20.892 1.00 101.50 793 LYS A O 1
ATOM 3297 N N . GLN A 1 417 ? 34.149 45.487 -20.409 1.00 105.94 794 GLN A N 1
ATOM 3298 C CA . GLN A 1 417 ? 33.781 46.840 -20.812 1.00 107.27 794 GLN A CA 1
ATOM 3299 C C . GLN A 1 417 ? 33.883 47.036 -22.328 1.00 103.38 794 GLN A C 1
ATOM 3300 O O . GLN A 1 417 ? 32.923 47.448 -22.974 1.00 101.49 794 GLN A O 1
ATOM 3306 N N . LYS A 1 418 ? 35.059 46.760 -22.885 1.00 102.40 795 LYS A N 1
ATOM 3307 C CA . LYS A 1 418 ? 35.273 46.932 -24.310 1.00 100.15 795 LYS A CA 1
ATOM 3308 C C . LYS A 1 418 ? 34.446 45.918 -25.098 1.00 97.05 795 LYS A C 1
ATOM 3309 O O . LYS A 1 418 ? 34.033 46.179 -26.225 1.00 96.46 795 LYS A O 1
ATOM 3315 N N . LEU A 1 419 ? 34.175 44.763 -24.502 1.00 95.35 796 LEU A N 1
ATOM 3316 C CA . LEU A 1 419 ? 33.362 43.762 -25.182 1.00 91.48 796 LEU A CA 1
ATOM 3317 C C . LEU A 1 419 ? 31.921 44.223 -25.314 1.00 90.37 796 LEU A C 1
ATOM 3318 O O . LEU A 1 419 ? 31.212 43.828 -26.231 1.00 88.09 796 LEU A O 1
ATOM 3323 N N . THR A 1 420 ? 31.497 45.088 -24.407 1.00 92.40 797 THR A N 1
ATOM 3324 C CA . THR A 1 420 ? 30.108 45.507 -24.377 1.00 91.61 797 THR A CA 1
ATOM 3325 C C . THR A 1 420 ? 29.820 46.591 -25.415 1.00 90.33 797 THR A C 1
ATOM 3326 O O . THR A 1 420 ? 28.937 46.434 -26.255 1.00 88.14 797 THR A O 1
ATOM 3330 N N . LEU A 1 421 ? 30.592 47.672 -25.368 1.00 91.86 798 LEU A N 1
ATOM 3331 C CA . LEU A 1 421 ? 30.436 48.773 -26.307 1.00 91.71 798 LEU A CA 1
ATOM 3332 C C . LEU A 1 421 ? 30.654 48.304 -27.749 1.00 88.76 798 LEU A C 1
ATOM 3333 O O . LEU A 1 421 ? 30.181 48.933 -28.692 1.00 88.96 798 LEU A O 1
ATOM 3338 N N . ALA A 1 422 ? 31.359 47.192 -27.923 1.00 86.32 799 ALA A N 1
ATOM 3339 C CA . ALA A 1 422 ? 31.521 46.597 -29.252 1.00 83.21 799 ALA A CA 1
ATOM 3340 C C . ALA A 1 422 ? 30.211 46.045 -29.804 1.00 80.77 799 ALA A C 1
ATOM 3341 O O . ALA A 1 422 ? 29.925 46.199 -30.987 1.00 79.85 799 ALA A O 1
ATOM 3343 N N . VAL A 1 423 ? 29.434 45.393 -28.940 1.00 80.54 800 VAL A N 1
ATOM 3344 C CA . VAL A 1 423 ? 28.154 44.790 -29.317 1.00 79.45 800 VAL A CA 1
ATOM 3345 C C . VAL A 1 423 ? 26.998 45.791 -29.170 1.00 81.33 800 VAL A C 1
ATOM 3346 O O . VAL A 1 423 ? 26.036 45.786 -29.951 1.00 80.40 800 VAL A O 1
ATOM 3350 N N . GLU A 1 424 ? 27.117 46.659 -28.168 1.00 83.90 801 GLU A N 1
ATOM 3351 C CA . GLU A 1 424 ? 26.126 47.685 -27.928 1.00 85.67 801 GLU A CA 1
ATOM 3352 C C . GLU A 1 424 ? 26.150 48.774 -28.996 1.00 86.88 801 GLU A C 1
ATOM 3353 O O . GLU A 1 424 ? 25.109 49.320 -29.347 1.00 87.26 801 GLU A O 1
ATOM 3355 N N . GLU A 1 425 ? 27.330 49.092 -29.516 1.00 87.83 802 GLU A N 1
ATOM 3356 C CA . GLU A 1 425 ? 27.419 50.153 -30.507 1.00 89.81 802 GLU A CA 1
ATOM 3357 C C . GLU A 1 425 ? 27.319 49.661 -31.948 1.00 88.72 802 GLU A C 1
ATOM 3358 O O . GLU A 1 425 ? 26.783 50.356 -32.805 1.00 89.12 802 GLU A O 1
ATOM 3360 N N . THR A 1 426 ? 27.821 48.461 -32.224 1.00 88.21 803 THR A N 1
ATOM 3361 C CA . THR A 1 426 ? 27.808 47.962 -33.603 1.00 87.12 803 THR A CA 1
ATOM 3362 C C . THR A 1 426 ? 26.424 47.480 -33.979 1.00 88.27 803 THR A C 1
ATOM 3363 O O . THR A 1 426 ? 25.901 47.820 -35.034 1.00 88.04 803 THR A O 1
ATOM 3367 N N . ILE A 1 427 ? 25.827 46.691 -33.099 1.00 90.30 804 ILE A N 1
ATOM 3368 C CA . ILE A 1 427 ? 24.510 46.126 -33.354 1.00 92.37 804 ILE A CA 1
ATOM 3369 C C . ILE A 1 427 ? 23.610 46.409 -32.155 1.00 95.40 804 ILE A C 1
ATOM 3370 O O . ILE A 1 427 ? 23.322 45.533 -31.342 1.00 95.36 804 ILE A O 1
ATOM 3375 N N . GLY A 1 428 ? 23.201 47.662 -32.027 1.00 98.72 805 GLY A N 1
ATOM 3376 C CA . GLY A 1 428 ? 22.540 48.116 -30.821 1.00 101.95 805 GLY A CA 1
ATOM 3377 C C . GLY A 1 428 ? 21.082 47.717 -30.737 1.00 102.97 805 GLY A C 1
ATOM 3378 O O . GLY A 1 428 ? 20.219 48.579 -30.749 1.00 104.95 805 GLY A O 1
ATOM 3379 N N . PHE A 1 429 ? 20.796 46.424 -30.648 1.00 102.34 806 PHE A N 1
ATOM 3380 C CA . PHE A 1 429 ? 19.407 45.946 -30.577 1.00 103.73 806 PHE A CA 1
ATOM 3381 C C . PHE A 1 429 ? 18.718 46.372 -29.279 1.00 106.04 806 PHE A C 1
ATOM 3382 O O . PHE A 1 429 ? 18.314 47.528 -29.126 1.00 108.23 806 PHE A O 1
ATOM 3390 N N . SER B 1 7 ? 11.231 13.863 17.168 1.00 132.63 384 SER B N 1
ATOM 3391 C CA . SER B 1 7 ? 10.687 15.203 17.001 1.00 132.13 384 SER B CA 1
ATOM 3392 C C . SER B 1 7 ? 9.195 15.156 16.686 1.00 126.40 384 SER B C 1
ATOM 3393 O O . SER B 1 7 ? 8.366 14.975 17.581 1.00 124.90 384 SER B O 1
ATOM 3396 N N . GLN B 1 8 ? 8.859 15.322 15.410 1.00 122.31 385 GLN B N 1
ATOM 3397 C CA . GLN B 1 8 ? 7.467 15.299 14.978 1.00 118.02 385 GLN B CA 1
ATOM 3398 C C . GLN B 1 8 ? 7.321 14.592 13.635 1.00 114.71 385 GLN B C 1
ATOM 3399 O O . GLN B 1 8 ? 6.238 14.146 13.272 1.00 114.47 385 GLN B O 1
ATOM 3401 N N . LEU B 1 9 ? 8.425 14.490 12.900 1.00 111.92 386 LEU B N 1
ATOM 3402 C CA . LEU B 1 9 ? 8.419 13.834 11.594 1.00 106.87 386 LEU B CA 1
ATOM 3403 C C . LEU B 1 9 ? 8.943 12.401 11.675 1.00 104.52 386 LEU B C 1
ATOM 3404 O O . LEU B 1 9 ? 8.375 11.472 11.080 1.00 101.96 386 LEU B O 1
ATOM 3406 N N . GLY B 1 10 ? 10.025 12.235 12.430 1.00 104.61 387 GLY B N 1
ATOM 3407 C CA . GLY B 1 10 ? 10.685 10.952 12.588 1.00 103.13 387 GLY B CA 1
ATOM 3408 C C . GLY B 1 10 ? 11.899 11.140 13.475 1.00 103.60 387 GLY B C 1
ATOM 3409 O O . GLY B 1 10 ? 12.535 12.188 13.431 1.00 105.42 387 GLY B O 1
ATOM 3410 N N . PRO B 1 11 ? 12.184 10.160 14.337 1.00 101.60 388 PRO B N 1
ATOM 3411 C CA . PRO B 1 11 ? 13.436 10.110 15.095 1.00 101.29 388 PRO B CA 1
ATOM 3412 C C . PRO B 1 11 ? 14.649 9.868 14.202 1.00 97.74 388 PRO B C 1
ATOM 3413 O O . PRO B 1 11 ? 14.569 9.081 13.266 1.00 96.12 388 PRO B O 1
ATOM 3417 N N . LEU B 1 12 ? 15.753 10.548 14.501 1.00 96.70 389 LEU B N 1
ATOM 3418 C CA . LEU B 1 12 ? 16.992 10.446 13.726 1.00 93.89 389 LEU B CA 1
ATOM 3419 C C . LEU B 1 12 ? 17.498 9.002 13.709 1.00 93.11 389 LEU B C 1
ATOM 3420 O O . LEU B 1 12 ? 17.466 8.321 14.733 1.00 93.76 389 LEU B O 1
ATOM 3425 N N . PRO B 1 13 ? 17.931 8.515 12.532 1.00 91.44 390 PRO B N 1
ATOM 3426 C CA . PRO B 1 13 ? 18.454 7.150 12.380 1.00 90.68 390 PRO B CA 1
ATOM 3427 C C . PRO B 1 13 ? 19.757 6.945 13.139 1.00 92.68 390 PRO B C 1
ATOM 3428 O O . PRO B 1 13 ? 20.421 7.924 13.476 1.00 94.72 390 PRO B O 1
ATOM 3432 N N . SER B 1 14 ? 20.113 5.688 13.386 1.00 92.58 391 SER B N 1
ATOM 3433 C CA . SER B 1 14 ? 21.321 5.328 14.137 1.00 94.27 391 SER B CA 1
ATOM 3434 C C . SER B 1 14 ? 22.578 6.039 13.645 1.00 93.88 391 SER B C 1
ATOM 3435 O O . SER B 1 14 ? 22.843 6.085 12.440 1.00 92.08 391 SER B O 1
ATOM 3438 N N . GLY B 1 15 ? 23.346 6.584 14.590 1.00 95.61 392 GLY B N 1
ATOM 3439 C CA . GLY B 1 15 ? 24.620 7.215 14.293 1.00 97.21 392 GLY B CA 1
ATOM 3440 C C . GLY B 1 15 ? 24.490 8.620 13.731 1.00 97.82 392 GLY B C 1
ATOM 3441 O O . GLY B 1 15 ? 25.389 9.117 13.035 1.00 98.26 392 GLY B O 1
ATOM 3442 N N . TRP B 1 16 ? 23.360 9.263 14.031 1.00 97.79 393 TRP B N 1
ATOM 3443 C CA . TRP B 1 16 ? 23.104 10.631 13.590 1.00 97.89 393 TRP B CA 1
ATOM 3444 C C . TRP B 1 16 ? 22.765 11.543 14.765 1.00 100.29 393 TRP B C 1
ATOM 3445 O O . TRP B 1 16 ? 22.409 11.085 15.853 1.00 101.58 393 TRP B O 1
ATOM 3456 N N . GLU B 1 17 ? 22.851 12.845 14.522 1.00 101.03 394 GLU B N 1
ATOM 3457 C CA . GLU B 1 17 ? 22.525 13.844 15.519 1.00 103.05 394 GLU B CA 1
ATOM 3458 C C . GLU B 1 17 ? 22.286 15.159 14.784 1.00 102.56 394 GLU B C 1
ATOM 3459 O O . GLU B 1 17 ? 22.882 15.410 13.732 1.00 102.50 394 GLU B O 1
ATOM 3465 N N . MET B 1 18 ? 21.386 15.977 15.329 1.00 101.76 395 MET B N 1
ATOM 3466 C CA . MET B 1 18 ? 21.096 17.296 14.796 1.00 99.87 395 MET B CA 1
ATOM 3467 C C . MET B 1 18 ? 21.977 18.285 15.532 1.00 101.77 395 MET B C 1
ATOM 3468 O O . MET B 1 18 ? 22.526 17.945 16.576 1.00 102.79 395 MET B O 1
ATOM 3473 N N . ARG B 1 19 ? 22.096 19.500 14.999 1.00 102.51 396 ARG B N 1
ATOM 3474 C CA . ARG B 1 19 ? 22.927 20.543 15.594 1.00 105.62 396 ARG B CA 1
ATOM 3475 C C . ARG B 1 19 ? 22.738 21.903 14.950 1.00 104.89 396 ARG B C 1
ATOM 3476 O O . ARG B 1 19 ? 22.113 22.029 13.903 1.00 102.54 396 ARG B O 1
ATOM 3484 N N . LEU B 1 20 ? 23.311 22.920 15.586 1.00 107.21 397 LEU B N 1
ATOM 3485 C CA . LEU B 1 20 ? 23.144 24.291 15.153 1.00 107.32 397 LEU B CA 1
ATOM 3486 C C . LEU B 1 20 ? 24.495 24.949 14.911 1.00 110.68 397 LEU B C 1
ATOM 3487 O O . LEU B 1 20 ? 25.402 24.866 15.743 1.00 112.85 397 LEU B O 1
ATOM 3492 N N . THR B 1 21 ? 24.625 25.592 13.759 1.00 111.69 398 THR B N 1
ATOM 3493 C CA . THR B 1 21 ? 25.767 26.455 13.503 1.00 115.96 398 THR B CA 1
ATOM 3494 C C . THR B 1 21 ? 25.761 27.669 14.450 1.00 120.19 398 THR B C 1
ATOM 3495 O O . THR B 1 21 ? 24.755 27.970 15.110 1.00 119.94 398 THR B O 1
ATOM 3499 N N . ASN B 1 22 ? 26.881 28.385 14.498 1.00 124.03 399 ASN B N 1
ATOM 3500 C CA . ASN B 1 22 ? 26.981 29.605 15.287 1.00 127.81 399 ASN B CA 1
ATOM 3501 C C . ASN B 1 22 ? 26.005 30.687 14.806 1.00 128.61 399 ASN B C 1
ATOM 3502 O O . ASN B 1 22 ? 26.007 31.818 15.300 1.00 131.57 399 ASN B O 1
ATOM 3504 N N . THR B 1 23 ? 25.183 30.332 13.824 1.00 126.05 400 THR B N 1
ATOM 3505 C CA . THR B 1 23 ? 24.140 31.209 13.308 1.00 125.12 400 THR B CA 1
ATOM 3506 C C . THR B 1 23 ? 22.756 30.620 13.569 1.00 121.96 400 THR B C 1
ATOM 3507 O O . THR B 1 23 ? 21.751 31.156 13.100 1.00 120.51 400 THR B O 1
ATOM 3511 N N . ALA B 1 24 ? 22.725 29.523 14.328 1.00 120.80 401 ALA B N 1
ATOM 3512 C CA . ALA B 1 24 ? 21.495 28.794 14.634 1.00 118.32 401 ALA B CA 1
ATOM 3513 C C . ALA B 1 24 ? 20.765 28.300 13.383 1.00 114.86 401 ALA B C 1
ATOM 3514 O O . ALA B 1 24 ? 19.547 28.431 13.266 1.00 113.46 401 ALA B O 1
ATOM 3516 N N . ARG B 1 25 ? 21.527 27.748 12.445 1.00 113.62 402 ARG B N 1
ATOM 3517 C CA . ARG B 1 25 ? 20.963 27.094 11.275 1.00 110.84 402 ARG B CA 1
ATOM 3518 C C . ARG B 1 25 ? 21.265 25.601 11.296 1.00 107.30 402 ARG B C 1
ATOM 3519 O O . ARG B 1 25 ? 22.429 25.196 11.346 1.00 107.69 402 ARG B O 1
ATOM 3527 N N . VAL B 1 26 ? 20.206 24.794 11.240 1.00 103.49 403 VAL B N 1
ATOM 3528 C CA . VAL B 1 26 ? 20.305 23.349 11.432 1.00 100.40 403 VAL B CA 1
ATOM 3529 C C . VAL B 1 26 ? 21.198 22.622 10.414 1.00 97.99 403 VAL B C 1
ATOM 3530 O O . VAL B 1 26 ? 21.062 22.797 9.199 1.00 97.15 403 VAL B O 1
ATOM 3534 N N . TYR B 1 27 ? 22.127 21.823 10.933 1.00 96.64 404 TYR B N 1
ATOM 3535 C CA . TYR B 1 27 ? 22.944 20.936 10.123 1.00 93.98 404 TYR B CA 1
ATOM 3536 C C . TYR B 1 27 ? 22.995 19.588 10.817 1.00 91.88 404 TYR B C 1
ATOM 3537 O O . TYR B 1 27 ? 22.586 19.474 11.969 1.00 92.27 404 TYR B O 1
ATOM 3546 N N . PHE B 1 28 ? 23.441 18.556 10.103 1.00 89.23 405 PHE B N 1
ATOM 3547 C CA . PHE B 1 28 ? 23.381 17.203 10.652 1.00 86.79 405 PHE B CA 1
ATOM 3548 C C . PHE B 1 28 ? 24.713 16.483 10.717 1.00 89.14 405 PHE B C 1
ATOM 3549 O O . PHE B 1 28 ? 25.529 16.564 9.798 1.00 88.71 405 PHE B O 1
ATOM 3557 N N . VAL B 1 29 ? 24.892 15.743 11.807 1.00 91.35 406 VAL B N 1
ATOM 3558 C CA . VAL B 1 29 ? 26.113 15.007 12.057 1.00 93.51 406 VAL B CA 1
ATOM 3559 C C . VAL B 1 29 ? 25.887 13.518 11.847 1.00 92.84 406 VAL B C 1
ATOM 3560 O O . VAL B 1 29 ? 25.077 12.894 12.534 1.00 91.47 406 VAL B O 1
ATOM 3564 N N . ASP B 1 30 ? 26.613 12.959 10.889 1.00 94.37 407 ASP B N 1
ATOM 3565 C CA . ASP B 1 30 ? 26.563 11.530 10.627 1.00 95.43 407 ASP B CA 1
ATOM 3566 C C . ASP B 1 30 ? 27.765 10.825 11.237 1.00 99.00 407 ASP B C 1
ATOM 3567 O O . ASP B 1 30 ? 28.819 10.733 10.603 1.00 100.37 407 ASP B O 1
ATOM 3572 N N . HIS B 1 31 ? 27.594 10.318 12.456 1.00 100.47 408 HIS B N 1
ATOM 3573 C CA . HIS B 1 31 ? 28.684 9.688 13.186 1.00 103.31 408 HIS B CA 1
ATOM 3574 C C . HIS B 1 31 ? 29.235 8.489 12.423 1.00 102.34 408 HIS B C 1
ATOM 3575 O O . HIS B 1 31 ? 30.364 8.052 12.652 1.00 103.54 408 HIS B O 1
ATOM 3582 N N . ASN B 1 32 ? 28.425 7.973 11.508 1.00 100.15 409 ASN B N 1
ATOM 3583 C CA . ASN B 1 32 ? 28.801 6.857 10.653 1.00 99.55 409 ASN B CA 1
ATOM 3584 C C . ASN B 1 32 ? 29.872 7.207 9.627 1.00 101.65 409 ASN B C 1
ATOM 3585 O O . ASN B 1 32 ? 30.978 6.675 9.670 1.00 103.80 409 ASN B O 1
ATOM 3590 N N . THR B 1 33 ? 29.539 8.089 8.692 1.00 101.47 410 THR B N 1
ATOM 3591 C CA . THR B 1 33 ? 30.452 8.403 7.603 1.00 102.93 410 THR B CA 1
ATOM 3592 C C . THR B 1 33 ? 31.581 9.319 8.031 1.00 105.98 410 THR B C 1
ATOM 3593 O O . THR B 1 33 ? 32.407 9.688 7.201 1.00 107.14 410 THR B O 1
ATOM 3597 N N . LYS B 1 34 ? 31.608 9.701 9.306 1.00 107.72 411 LYS B N 1
ATOM 3598 C CA . LYS B 1 34 ? 32.545 10.718 9.777 1.00 110.69 411 LYS B CA 1
ATOM 3599 C C . LYS B 1 34 ? 32.446 11.958 8.889 1.00 110.02 411 LYS B C 1
ATOM 3600 O O . LYS B 1 34 ? 33.459 12.508 8.450 1.00 111.04 411 LYS B O 1
ATOM 3606 N N . THR B 1 35 ? 31.219 12.342 8.572 1.00 108.42 412 THR B N 1
ATOM 3607 C CA . THR B 1 35 ? 30.974 13.530 7.778 1.00 109.27 412 THR B CA 1
ATOM 3608 C C . THR B 1 35 ? 29.624 14.123 8.149 1.00 108.59 412 THR B C 1
ATOM 3609 O O . THR B 1 35 ? 28.753 13.430 8.687 1.00 106.77 412 THR B O 1
ATOM 3613 N N . THR B 1 36 ? 29.469 15.413 7.843 1.00 109.74 413 THR B N 1
ATOM 3614 C CA . THR B 1 36 ? 28.261 16.165 8.179 1.00 108.90 413 THR B CA 1
ATOM 3615 C C . THR B 1 36 ? 27.558 16.710 6.938 1.00 106.86 413 THR B C 1
ATOM 3616 O O . THR B 1 36 ? 28.100 16.647 5.836 1.00 107.38 413 THR B O 1
ATOM 3620 N N . THR B 1 37 ? 26.357 17.254 7.123 1.00 104.58 414 THR B N 1
ATOM 3621 C CA . THR B 1 37 ? 25.571 17.763 5.998 1.00 102.11 414 THR B CA 1
ATOM 3622 C C . THR B 1 37 ? 24.413 18.666 6.402 1.00 99.68 414 THR B C 1
ATOM 3623 O O . THR B 1 37 ? 24.011 18.709 7.566 1.00 98.69 414 THR B O 1
ATOM 3627 N N . TRP B 1 38 ? 23.872 19.374 5.418 1.00 99.26 415 TRP B N 1
ATOM 3628 C CA . TRP B 1 38 ? 22.675 20.181 5.632 1.00 99.57 415 TRP B CA 1
ATOM 3629 C C . TRP B 1 38 ? 21.409 19.325 5.600 1.00 96.80 415 TRP B C 1
ATOM 3630 O O . TRP B 1 38 ? 20.477 19.549 6.382 1.00 96.86 415 TRP B O 1
ATOM 3641 N N . ASP B 1 39 ? 21.367 18.366 4.676 1.00 93.96 416 ASP B N 1
ATOM 3642 C CA . ASP B 1 39 ? 20.171 17.545 4.471 1.00 90.38 416 ASP B CA 1
ATOM 3643 C C . ASP B 1 39 ? 19.807 16.691 5.684 1.00 87.74 416 ASP B C 1
ATOM 3644 O O . ASP B 1 39 ? 20.679 16.113 6.333 1.00 88.34 416 ASP B O 1
ATOM 3649 N N . ASP B 1 40 ? 18.507 16.625 5.970 1.00 84.49 417 ASP B N 1
ATOM 3650 C CA . ASP B 1 40 ? 17.960 15.787 7.032 1.00 81.78 417 ASP B CA 1
ATOM 3651 C C . ASP B 1 40 ? 17.863 14.364 6.500 1.00 79.50 417 ASP B C 1
ATOM 3652 O O . ASP B 1 40 ? 17.122 14.098 5.551 1.00 79.03 417 ASP B O 1
ATOM 3657 N N . PRO B 1 41 ? 18.628 13.431 7.093 1.00 78.44 418 PRO B N 1
ATOM 3658 C CA . PRO B 1 41 ? 18.664 12.029 6.650 1.00 75.61 418 PRO B CA 1
ATOM 3659 C C . PRO B 1 41 ? 17.298 11.322 6.747 1.00 72.93 418 PRO B C 1
ATOM 3660 O O . PRO B 1 41 ? 17.094 10.311 6.067 1.00 73.44 418 PRO B O 1
ATOM 3664 N N . ARG B 1 42 ? 16.387 11.841 7.572 1.00 70.53 419 ARG B N 1
ATOM 3665 C CA . ARG B 1 42 ? 15.011 11.355 7.665 1.00 67.91 419 ARG B CA 1
ATOM 3666 C C . ARG B 1 42 ? 14.151 11.820 6.506 1.00 67.78 419 ARG B C 1
ATOM 3667 O O . ARG B 1 42 ? 12.945 11.558 6.477 1.00 67.07 419 ARG B O 1
ATOM 3675 N N . LEU B 1 43 ? 14.761 12.523 5.555 1.00 68.83 420 LEU B N 1
ATOM 3676 C CA . LEU B 1 43 ? 14.030 13.101 4.438 1.00 68.97 420 LEU B CA 1
ATOM 3677 C C . LEU B 1 43 ? 14.897 12.975 3.212 1.00 71.04 420 LEU B C 1
ATOM 3678 O O . LEU B 1 43 ? 16.112 12.840 3.335 1.00 72.60 420 LEU B O 1
ATOM 3683 N N . PRO B 1 44 ? 14.282 13.008 2.021 1.00 71.70 421 PRO B N 1
ATOM 3684 C CA . PRO B 1 44 ? 15.032 12.874 0.771 1.00 74.32 421 PRO B CA 1
ATOM 3685 C C . PRO B 1 44 ? 16.080 13.965 0.594 1.00 79.29 421 PRO B C 1
ATOM 3686 O O . PRO B 1 44 ? 15.926 15.064 1.113 1.00 79.28 421 PRO B O 1
ATOM 3690 N N . SER B 1 45 ? 17.142 13.660 -0.141 1.00 84.32 422 SER B N 1
ATOM 3691 C CA . SER B 1 45 ? 18.223 14.620 -0.352 1.00 89.67 422 SER B CA 1
ATOM 3692 C C . SER B 1 45 ? 17.778 15.794 -1.223 1.00 92.71 422 SER B C 1
ATOM 3693 O O . SER B 1 45 ? 16.881 15.659 -2.056 1.00 92.55 422 SER B O 1
ATOM 3696 N N . SER B 1 46 ? 18.387 16.955 -1.022 1.00 96.55 423 SER B N 1
ATOM 3697 C CA . SER B 1 46 ? 18.024 18.133 -1.803 1.00 99.21 423 SER B CA 1
ATOM 3698 C C . SER B 1 46 ? 18.416 17.965 -3.266 1.00 102.61 423 SER B C 1
ATOM 3699 O O . SER B 1 46 ? 19.524 17.542 -3.569 1.00 103.68 423 SER B O 1
ATOM 3701 N N . LEU B 1 47 ? 17.502 18.294 -4.169 1.00 104.85 424 LEU B N 1
ATOM 3702 C CA . LEU B 1 47 ? 17.805 18.275 -5.589 1.00 108.01 424 LEU B CA 1
ATOM 3703 C C . LEU B 1 47 ? 18.762 19.422 -5.958 1.00 112.55 424 LEU B C 1
ATOM 3704 O O . LEU B 1 47 ? 18.888 20.409 -5.222 1.00 113.65 424 LEU B O 1
ATOM 3706 N N . ASP B 1 48 ? 19.417 19.284 -7.111 1.00 115.12 425 ASP B N 1
ATOM 3707 C CA . ASP B 1 48 ? 20.398 20.256 -7.596 1.00 118.05 425 ASP B CA 1
ATOM 3708 C C . ASP B 1 48 ? 20.661 20.053 -9.089 1.00 119.62 425 ASP B C 1
ATOM 3709 O O . ASP B 1 48 ? 20.072 19.167 -9.716 1.00 119.37 425 ASP B O 1
ATOM 3711 N N . GLN B 1 49 ? 21.540 20.881 -9.649 1.00 121.30 426 GLN B N 1
ATOM 3712 C CA . GLN B 1 49 ? 21.981 20.756 -11.045 1.00 122.02 426 GLN B CA 1
ATOM 3713 C C . GLN B 1 49 ? 20.842 20.803 -12.076 1.00 120.29 426 GLN B C 1
ATOM 3714 O O . GLN B 1 49 ? 20.815 20.010 -13.023 1.00 120.52 426 GLN B O 1
ATOM 3716 N N . ASN B 1 50 ? 19.908 21.732 -11.871 1.00 118.35 427 ASN B N 1
ATOM 3717 C CA . ASN B 1 50 ? 18.735 21.896 -12.734 1.00 116.38 427 ASN B CA 1
ATOM 3718 C C . ASN B 1 50 ? 17.832 20.656 -12.811 1.00 113.21 427 ASN B C 1
ATOM 3719 O O . ASN B 1 50 ? 17.381 20.263 -13.894 1.00 113.89 427 ASN B O 1
ATOM 3721 N N . VAL B 1 51 ? 17.579 20.051 -11.651 1.00 109.61 428 VAL B N 1
ATOM 3722 C CA . VAL B 1 51 ? 16.602 18.974 -11.539 1.00 105.98 428 VAL B CA 1
ATOM 3723 C C . VAL B 1 51 ? 15.224 19.465 -11.984 1.00 104.48 428 VAL B C 1
ATOM 3724 O O . VAL B 1 51 ? 14.798 20.561 -11.605 1.00 104.40 428 VAL B O 1
ATOM 3728 N N . PRO B 1 52 ? 14.547 18.676 -12.837 1.00 103.52 429 PRO B N 1
ATOM 3729 C CA . PRO B 1 52 ? 13.261 19.068 -13.425 1.00 102.84 429 PRO B CA 1
ATOM 3730 C C . PRO B 1 52 ? 12.271 19.418 -12.336 1.00 100.48 429 PRO B C 1
ATOM 3731 O O . PRO B 1 52 ? 12.156 18.675 -11.365 1.00 98.55 429 PRO B O 1
ATOM 3735 N N . GLN B 1 53 ? 11.578 20.538 -12.497 1.00 101.11 430 GLN B N 1
ATOM 3736 C CA . GLN B 1 53 ? 10.572 20.975 -11.541 1.00 99.96 430 GLN B CA 1
ATOM 3737 C C . GLN B 1 53 ? 9.683 19.820 -11.072 1.00 98.85 430 GLN B C 1
ATOM 3738 O O . GLN B 1 53 ? 9.312 19.769 -9.904 1.00 98.52 430 GLN B O 1
ATOM 3740 N N . TYR B 1 54 ? 9.380 18.881 -11.963 1.00 98.40 431 TYR B N 1
ATOM 3741 C CA . TYR B 1 54 ? 8.608 17.697 -11.590 1.00 96.82 431 TYR B CA 1
ATOM 3742 C C . TYR B 1 54 ? 9.237 16.944 -10.389 1.00 83.98 431 TYR B C 1
ATOM 3743 O O . TYR B 1 54 ? 8.536 16.464 -9.489 1.00 80.88 431 TYR B O 1
ATOM 3752 N N . LYS B 1 55 ? 10.561 16.847 -10.392 1.00 86.06 432 LYS B N 1
ATOM 3753 C CA . LYS B 1 55 ? 11.292 15.965 -9.482 1.00 85.22 432 LYS B CA 1
ATOM 3754 C C . LYS B 1 55 ? 11.513 16.691 -8.164 1.00 83.99 432 LYS B C 1
ATOM 3755 O O . LYS B 1 55 ? 11.407 16.114 -7.074 1.00 82.37 432 LYS B O 1
ATOM 3761 N N . ARG B 1 56 ? 11.823 17.977 -8.306 1.00 84.83 433 ARG B N 1
ATOM 3762 C CA . ARG B 1 56 ? 11.810 18.926 -7.206 1.00 84.29 433 ARG B CA 1
ATOM 3763 C C . ARG B 1 56 ? 10.438 18.936 -6.560 1.00 81.78 433 ARG B C 1
ATOM 3764 O O . ARG B 1 56 ? 10.327 18.888 -5.344 1.00 81.31 433 ARG B O 1
ATOM 3772 N N . ASP B 1 57 ? 9.392 18.975 -7.379 1.00 80.43 434 ASP B N 1
ATOM 3773 C CA . ASP B 1 57 ? 8.023 18.931 -6.865 1.00 78.62 434 ASP B CA 1
ATOM 3774 C C . ASP B 1 57 ? 7.719 17.632 -6.130 1.00 75.33 434 ASP B C 1
ATOM 3775 O O . ASP B 1 57 ? 6.803 17.573 -5.313 1.00 74.33 434 ASP B O 1
ATOM 3780 N N . PHE B 1 58 ? 8.457 16.578 -6.454 1.00 73.38 435 PHE B N 1
ATOM 3781 C CA . PHE B 1 58 ? 8.218 15.303 -5.809 1.00 70.72 435 PHE B CA 1
ATOM 3782 C C . PHE B 1 58 ? 8.703 15.371 -4.374 1.00 70.42 435 PHE B C 1
ATOM 3783 O O . PHE B 1 58 ? 7.928 15.140 -3.450 1.00 70.42 435 PHE B O 1
ATOM 3791 N N . ARG B 1 59 ? 9.981 15.723 -4.208 1.00 70.64 436 ARG B N 1
ATOM 3792 C CA . ARG B 1 59 ? 10.638 15.836 -2.899 1.00 70.33 436 ARG B CA 1
ATOM 3793 C C . ARG B 1 59 ? 9.776 16.676 -1.976 1.00 68.58 436 ARG B C 1
ATOM 3794 O O . ARG B 1 59 ? 9.509 16.296 -0.842 1.00 67.95 436 ARG B O 1
ATOM 3802 N N . ARG B 1 60 ? 9.317 17.804 -2.503 1.00 68.14 437 ARG B N 1
ATOM 3803 C CA . ARG B 1 60 ? 8.440 18.728 -1.805 1.00 68.26 437 ARG B CA 1
ATOM 3804 C C . ARG B 1 60 ? 7.219 18.029 -1.222 1.00 66.96 437 ARG B C 1
ATOM 3805 O O . ARG B 1 60 ? 6.928 18.152 -0.028 1.00 67.72 437 ARG B O 1
ATOM 3813 N N . LYS B 1 61 ? 6.504 17.302 -2.071 1.00 65.34 438 LYS B N 1
ATOM 3814 C CA . LYS B 1 61 ? 5.290 16.616 -1.662 1.00 64.13 438 LYS B CA 1
ATOM 3815 C C . LYS B 1 61 ? 5.590 15.436 -0.756 1.00 65.34 438 LYS B C 1
ATOM 3816 O O . LYS B 1 61 ? 4.723 14.987 -0.002 1.00 65.80 438 LYS B O 1
ATOM 3822 N N . VAL B 1 62 ? 6.809 14.906 -0.854 1.00 65.47 439 VAL B N 1
ATOM 3823 C CA . VAL B 1 62 ? 7.189 13.749 -0.050 1.00 63.99 439 VAL B CA 1
ATOM 3824 C C . VAL B 1 62 ? 7.352 14.186 1.395 1.00 64.12 439 VAL B C 1
ATOM 3825 O O . VAL B 1 62 ? 6.754 13.600 2.282 1.00 63.01 439 VAL B O 1
ATOM 3829 N N . ILE B 1 63 ? 8.130 15.240 1.621 1.00 66.55 440 ILE B N 1
ATOM 3830 C CA . ILE B 1 63 ? 8.264 15.841 2.955 1.00 68.59 440 ILE B CA 1
ATOM 3831 C C . ILE B 1 63 ? 6.910 16.274 3.528 1.00 69.43 440 ILE B C 1
ATOM 3832 O O . ILE B 1 63 ? 6.673 16.147 4.729 1.00 70.25 440 ILE B O 1
ATOM 3837 N N . TYR B 1 64 ? 6.037 16.807 2.683 1.00 69.55 441 TYR B N 1
ATOM 3838 C CA . TYR B 1 64 ? 4.689 17.098 3.126 1.00 70.85 441 TYR B CA 1
ATOM 3839 C C . TYR B 1 64 ? 4.021 15.813 3.654 1.00 70.48 441 TYR B C 1
ATOM 3840 O O . TYR B 1 64 ? 3.363 15.819 4.702 1.00 71.24 441 TYR B O 1
ATOM 3849 N N . PHE B 1 65 ? 4.226 14.711 2.933 1.00 69.02 442 PHE B N 1
ATOM 3850 C CA . PHE B 1 65 ? 3.531 13.469 3.210 1.00 67.76 442 PHE B CA 1
ATOM 3851 C C . PHE B 1 65 ? 4.008 12.876 4.528 1.00 69.14 442 PHE B C 1
ATOM 3852 O O . PHE B 1 65 ? 3.231 12.702 5.464 1.00 70.40 442 PHE B O 1
ATOM 3860 N N . ARG B 1 66 ? 5.300 12.598 4.616 1.00 68.92 443 ARG B N 1
ATOM 3861 C CA . ARG B 1 66 ? 5.818 11.873 5.754 1.00 68.97 443 ARG B CA 1
ATOM 3862 C C . ARG B 1 66 ? 5.845 12.671 7.053 1.00 69.70 443 ARG B C 1
ATOM 3863 O O . ARG B 1 66 ? 6.261 12.164 8.090 1.00 70.98 443 ARG B O 1
ATOM 3871 N N . SER B 1 67 ? 5.367 13.898 6.996 1.00 69.59 444 SER B N 1
ATOM 3872 C CA . SER B 1 67 ? 5.376 14.772 8.151 1.00 71.49 444 SER B CA 1
ATOM 3873 C C . SER B 1 67 ? 4.023 14.789 8.834 1.00 72.79 444 SER B C 1
ATOM 3874 O O . SER B 1 67 ? 3.928 15.176 9.999 1.00 73.67 444 SER B O 1
ATOM 3877 N N . GLN B 1 68 ? 2.977 14.386 8.114 1.00 73.24 445 GLN B N 1
ATOM 3878 C CA . GLN B 1 68 ? 1.628 14.415 8.671 1.00 75.90 445 GLN B CA 1
ATOM 3879 C C . GLN B 1 68 ? 1.524 13.375 9.770 1.00 77.95 445 GLN B C 1
ATOM 3880 O O . GLN B 1 68 ? 2.121 12.300 9.667 1.00 77.93 445 GLN B O 1
ATOM 3886 N N . PRO B 1 69 ? 0.779 13.701 10.840 1.00 78.91 446 PRO B N 1
ATOM 3887 C CA . PRO B 1 69 ? 0.619 12.813 11.994 1.00 79.41 446 PRO B CA 1
ATOM 3888 C C . PRO B 1 69 ? 0.126 11.413 11.611 1.00 78.48 446 PRO B C 1
ATOM 3889 O O . PRO B 1 69 ? 0.343 10.440 12.346 1.00 79.50 446 PRO B O 1
ATOM 3893 N N . ALA B 1 70 ? -0.524 11.320 10.460 1.00 75.88 447 ALA B N 1
ATOM 3894 C CA . ALA B 1 70 ? -1.068 10.065 9.996 1.00 74.25 447 ALA B CA 1
ATOM 3895 C C . ALA B 1 70 ? 0.004 9.057 9.542 1.00 72.49 447 ALA B C 1
ATOM 3896 O O . ALA B 1 70 ? -0.257 7.863 9.462 1.00 72.10 447 ALA B O 1
ATOM 3898 N N . LEU B 1 71 ? 1.202 9.539 9.253 1.00 71.03 448 LEU B N 1
ATOM 3899 C CA . LEU B 1 71 ? 2.270 8.688 8.756 1.00 68.77 448 LEU B CA 1
ATOM 3900 C C . LEU B 1 71 ? 3.336 8.522 9.813 1.00 70.53 448 LEU B C 1
ATOM 3901 O O . LEU B 1 71 ? 4.523 8.611 9.510 1.00 70.06 448 LEU B O 1
ATOM 3906 N N . ARG B 1 72 ? 2.912 8.325 11.058 1.00 73.28 449 ARG B N 1
ATOM 3907 C CA . ARG B 1 72 ? 3.846 8.251 12.177 1.00 76.79 449 ARG B CA 1
ATOM 3908 C C . ARG B 1 72 ? 4.006 6.824 12.669 1.00 76.40 449 ARG B C 1
ATOM 3909 O O . ARG B 1 72 ? 3.029 6.173 13.033 1.00 76.58 449 ARG B O 1
ATOM 3917 N N . ILE B 1 73 ? 5.245 6.344 12.680 1.00 76.08 450 ILE B N 1
ATOM 3918 C CA . ILE B 1 73 ? 5.523 4.985 13.141 1.00 76.11 450 ILE B CA 1
ATOM 3919 C C . ILE B 1 73 ? 5.109 4.846 14.588 1.00 76.94 450 ILE B C 1
ATOM 3920 O O . ILE B 1 73 ? 5.779 5.357 15.489 1.00 79.33 450 ILE B O 1
ATOM 3925 N N . LEU B 1 74 ? 3.996 4.151 14.795 1.00 75.08 451 LEU B N 1
ATOM 3926 C CA . LEU B 1 74 ? 3.456 3.950 16.118 1.00 76.11 451 LEU B CA 1
ATOM 3927 C C . LEU B 1 74 ? 4.474 3.221 17.000 1.00 78.79 451 LEU B C 1
ATOM 3928 O O . LEU B 1 74 ? 5.394 2.574 16.506 1.00 77.77 451 LEU B O 1
ATOM 3933 N N . PRO B 1 75 ? 4.358 3.391 18.319 1.00 82.93 452 PRO B N 1
ATOM 3934 C CA . PRO B 1 75 ? 5.293 2.740 19.245 1.00 85.71 452 PRO B CA 1
ATOM 3935 C C . PRO B 1 75 ? 5.098 1.232 19.312 1.00 87.09 452 PRO B C 1
ATOM 3936 O O . PRO B 1 75 ? 3.969 0.741 19.245 1.00 86.22 452 PRO B O 1
ATOM 3940 N N . GLY B 1 76 ? 6.206 0.514 19.464 1.00 89.54 453 GLY B N 1
ATOM 3941 C CA . GLY B 1 76 ? 6.197 -0.938 19.523 1.00 90.99 453 GLY B CA 1
ATOM 3942 C C . GLY B 1 76 ? 6.910 -1.571 18.337 1.00 90.25 453 GLY B C 1
ATOM 3943 O O . GLY B 1 76 ? 7.485 -0.895 17.492 1.00 88.52 453 GLY B O 1
ATOM 3944 N N . GLN B 1 77 ? 6.894 -2.892 18.274 1.00 91.99 454 GLN B N 1
ATOM 3945 C CA . GLN B 1 77 ? 7.462 -3.581 17.129 1.00 91.47 454 GLN B CA 1
ATOM 3946 C C . GLN B 1 77 ? 6.541 -4.719 16.738 1.00 90.73 454 GLN B C 1
ATOM 3947 O O . GLN B 1 77 ? 6.185 -5.530 17.587 1.00 92.03 454 GLN B O 1
ATOM 3953 N N . LEU B 1 78 ? 6.130 -4.753 15.466 1.00 89.19 455 LEU B N 1
ATOM 3954 C CA . LEU B 1 78 ? 5.366 -5.887 14.931 1.00 88.97 455 LEU B CA 1
ATOM 3955 C C . LEU B 1 78 ? 6.318 -6.951 14.395 1.00 87.53 455 LEU B C 1
ATOM 3956 O O . LEU B 1 78 ? 7.328 -6.642 13.755 1.00 86.52 455 LEU B O 1
ATOM 3961 N N . HIS B 1 79 ? 5.987 -8.208 14.670 1.00 87.42 456 HIS B N 1
ATOM 3962 C CA . HIS B 1 79 ? 6.836 -9.320 14.259 1.00 87.17 456 HIS B CA 1
ATOM 3963 C C . HIS B 1 79 ? 6.201 -10.221 13.196 1.00 84.83 456 HIS B C 1
ATOM 3964 O O . HIS B 1 79 ? 5.210 -10.908 13.448 1.00 85.49 456 HIS B O 1
ATOM 3971 N N . ILE B 1 80 ? 6.803 -10.232 12.013 1.00 82.09 457 ILE B N 1
ATOM 3972 C CA . ILE B 1 80 ? 6.348 -11.098 10.940 1.00 79.96 457 ILE B CA 1
ATOM 3973 C C . ILE B 1 80 ? 7.365 -12.220 10.690 1.00 79.76 457 ILE B C 1
ATOM 3974 O O . ILE B 1 80 ? 8.542 -11.963 10.461 1.00 79.96 457 ILE B O 1
ATOM 3979 N N . LYS B 1 81 ? 6.922 -13.466 10.754 1.00 78.79 458 LYS B N 1
ATOM 3980 C CA . LYS B 1 81 ? 7.807 -14.551 10.389 1.00 78.18 458 LYS B CA 1
ATOM 3981 C C . LYS B 1 81 ? 7.280 -15.294 9.169 1.00 76.51 458 LYS B C 1
ATOM 3982 O O . LYS B 1 81 ? 6.179 -15.845 9.185 1.00 76.19 458 LYS B O 1
ATOM 3988 N N . VAL B 1 82 ? 8.071 -15.296 8.104 1.00 75.42 459 VAL B N 1
ATOM 3989 C CA . VAL B 1 82 ? 7.674 -15.955 6.871 1.00 74.83 459 VAL B CA 1
ATOM 3990 C C . VAL B 1 82 ? 8.822 -16.797 6.300 1.00 75.98 459 VAL B C 1
ATOM 3991 O O . VAL B 1 82 ? 9.982 -16.444 6.433 1.00 76.53 459 VAL B O 1
ATOM 3995 N N . ARG B 1 83 ? 8.500 -17.919 5.669 1.00 76.61 460 ARG B N 1
ATOM 3996 C CA . ARG B 1 83 ? 9.519 -18.696 4.981 1.00 77.43 460 ARG B CA 1
ATOM 3997 C C . ARG B 1 83 ? 9.689 -18.151 3.574 1.00 78.26 460 ARG B C 1
ATOM 3998 O O . ARG B 1 83 ? 8.710 -17.791 2.914 1.00 77.51 460 ARG B O 1
ATOM 4006 N N . ARG B 1 84 ? 10.932 -18.069 3.119 1.00 79.70 461 ARG B N 1
ATOM 4007 C CA . ARG B 1 84 ? 11.213 -17.469 1.822 1.00 79.44 461 ARG B CA 1
ATOM 4008 C C . ARG B 1 84 ? 10.472 -18.180 0.680 1.00 80.08 461 ARG B C 1
ATOM 4009 O O . ARG B 1 84 ? 9.955 -17.525 -0.224 1.00 79.18 461 ARG B O 1
ATOM 4017 N N . LYS B 1 85 ? 10.400 -19.513 0.740 1.00 81.61 462 LYS B N 1
ATOM 4018 C CA . LYS B 1 85 ? 9.728 -20.298 -0.292 1.00 82.12 462 LYS B CA 1
ATOM 4019 C C . LYS B 1 85 ? 8.212 -20.364 -0.102 1.00 80.54 462 LYS B C 1
ATOM 4020 O O . LYS B 1 85 ? 7.530 -21.144 -0.759 1.00 80.96 462 LYS B O 1
ATOM 4026 N N . ASN B 1 86 ? 7.694 -19.540 0.798 1.00 79.16 463 ASN B N 1
ATOM 4027 C CA . ASN B 1 86 ? 6.265 -19.484 1.068 1.00 78.68 463 ASN B CA 1
ATOM 4028 C C . ASN B 1 86 ? 5.819 -18.053 1.361 1.00 76.45 463 ASN B C 1
ATOM 4029 O O . ASN B 1 86 ? 4.721 -17.830 1.875 1.00 75.94 463 ASN B O 1
ATOM 4034 N N . ILE B 1 87 ? 6.674 -17.092 1.014 1.00 74.76 464 ILE B N 1
ATOM 4035 C CA . ILE B 1 87 ? 6.457 -15.680 1.354 1.00 71.67 464 ILE B CA 1
ATOM 4036 C C . ILE B 1 87 ? 5.048 -15.172 1.051 1.00 68.79 464 ILE B C 1
ATOM 4037 O O . ILE B 1 87 ? 4.520 -14.360 1.778 1.00 67.52 464 ILE B O 1
ATOM 4042 N N . PHE B 1 88 ? 4.408 -15.684 0.017 1.00 68.13 465 PHE B N 1
ATOM 4043 C CA . PHE B 1 88 ? 3.091 -15.171 -0.320 1.00 66.56 465 PHE B CA 1
ATOM 4044 C C . PHE B 1 88 ? 1.998 -15.610 0.648 1.00 65.46 465 PHE B C 1
ATOM 4045 O O . PHE B 1 88 ? 1.299 -14.787 1.224 1.00 62.30 465 PHE B O 1
ATOM 4053 N N . GLU B 1 89 ? 1.847 -16.921 0.813 1.00 68.73 466 GLU B N 1
ATOM 4054 C CA . GLU B 1 89 ? 0.736 -17.476 1.585 1.00 69.81 466 GLU B CA 1
ATOM 4055 C C . GLU B 1 89 ? 0.999 -17.385 3.063 1.00 70.17 466 GLU B C 1
ATOM 4056 O O . GLU B 1 89 ? 0.076 -17.467 3.871 1.00 71.30 466 GLU B O 1
ATOM 4062 N N . ASP B 1 90 ? 2.273 -17.237 3.404 1.00 69.05 467 ASP B N 1
ATOM 4063 C CA . ASP B 1 90 ? 2.683 -17.029 4.778 1.00 68.73 467 ASP B CA 1
ATOM 4064 C C . ASP B 1 90 ? 2.396 -15.599 5.227 1.00 66.50 467 ASP B C 1
ATOM 4065 O O . ASP B 1 90 ? 1.709 -15.382 6.242 1.00 66.01 467 ASP B O 1
ATOM 4070 N N . ALA B 1 91 ? 2.952 -14.631 4.487 1.00 64.30 468 ALA B N 1
ATOM 4071 C CA . ALA B 1 91 ? 2.742 -13.232 4.763 1.00 62.21 468 ALA B CA 1
ATOM 4072 C C . ALA B 1 91 ? 1.258 -12.953 4.851 1.00 62.89 468 ALA B C 1
ATOM 4073 O O . ALA B 1 91 ? 0.841 -12.195 5.702 1.00 64.34 468 ALA B O 1
ATOM 4075 N N . TYR B 1 92 ? 0.450 -13.569 3.995 1.00 61.64 469 TYR B N 1
ATOM 4076 C CA . TYR B 1 92 ? -0.975 -13.324 4.079 1.00 59.71 469 TYR B CA 1
ATOM 4077 C C . TYR B 1 92 ? -1.443 -13.598 5.496 1.00 63.01 469 TYR B C 1
ATOM 4078 O O . TYR B 1 92 ? -2.147 -12.783 6.082 1.00 63.59 469 TYR B O 1
ATOM 4087 N N . GLN B 1 93 ? -1.077 -14.755 6.047 1.00 65.61 470 GLN B N 1
ATOM 4088 C CA . GLN B 1 93 ? -1.523 -15.136 7.379 1.00 68.07 470 GLN B CA 1
ATOM 4089 C C . GLN B 1 93 ? -0.889 -14.218 8.406 1.00 69.72 470 GLN B C 1
ATOM 4090 O O . GLN B 1 93 ? -1.591 -13.629 9.224 1.00 70.66 470 GLN B O 1
ATOM 4096 N N . GLU B 1 94 ? 0.429 -14.041 8.320 1.00 70.90 471 GLU B N 1
ATOM 4097 C CA . GLU B 1 94 ? 1.174 -13.187 9.264 1.00 72.38 471 GLU B CA 1
ATOM 4098 C C . GLU B 1 94 ? 0.826 -11.702 9.189 1.00 69.46 471 GLU B C 1
ATOM 4099 O O . GLU B 1 94 ? 1.463 -10.900 9.856 1.00 70.10 471 GLU B O 1
ATOM 4105 N N . ILE B 1 95 ? -0.162 -11.335 8.384 1.00 66.54 472 ILE B N 1
ATOM 4106 C CA . ILE B 1 95 ? -0.509 -9.921 8.194 1.00 64.83 472 ILE B CA 1
ATOM 4107 C C . ILE B 1 95 ? -2.013 -9.669 8.317 1.00 64.06 472 ILE B C 1
ATOM 4108 O O . ILE B 1 95 ? -2.440 -8.709 8.935 1.00 63.44 472 ILE B O 1
ATOM 4113 N N . MET B 1 96 ? -2.828 -10.531 7.739 1.00 64.54 473 MET B N 1
ATOM 4114 C CA . MET B 1 96 ? -4.259 -10.279 7.736 1.00 64.37 473 MET B CA 1
ATOM 4115 C C . MET B 1 96 ? -4.852 -10.411 9.121 1.00 67.12 473 MET B C 1
ATOM 4116 O O . MET B 1 96 ? -5.985 -10.014 9.358 1.00 66.80 473 MET B O 1
ATOM 4121 N N . ARG B 1 97 ? -4.075 -10.987 10.028 1.00 66.24 474 ARG B N 1
ATOM 4122 C CA . ARG B 1 97 ? -4.493 -11.177 11.409 1.00 70.57 474 ARG B CA 1
ATOM 4123 C C . ARG B 1 97 ? -4.156 -9.961 12.292 1.00 71.86 474 ARG B C 1
ATOM 4124 O O . ARG B 1 97 ? -4.550 -9.895 13.460 1.00 75.37 474 ARG B O 1
ATOM 4132 N N . GLN B 1 98 ? -3.405 -9.012 11.743 1.00 68.99 475 GLN B N 1
ATOM 4133 C CA . GLN B 1 98 ? -3.025 -7.824 12.486 1.00 68.54 475 GLN B CA 1
ATOM 4134 C C . GLN B 1 98 ? -3.988 -6.701 12.203 1.00 66.89 475 GLN B C 1
ATOM 4135 O O . GLN B 1 98 ? -4.866 -6.819 11.365 1.00 64.94 475 GLN B O 1
ATOM 4141 N N . THR B 1 99 ? -3.821 -5.606 12.926 1.00 68.38 476 THR B N 1
ATOM 4142 C CA . THR B 1 99 ? -4.676 -4.446 12.783 1.00 67.79 476 THR B CA 1
ATOM 4143 C C . THR B 1 99 ? -3.832 -3.356 12.141 1.00 68.74 476 THR B C 1
ATOM 4144 O O . THR B 1 99 ? -2.601 -3.439 12.163 1.00 69.25 476 THR B O 1
ATOM 4148 N N . PRO B 1 100 ? -4.481 -2.336 11.556 1.00 69.82 477 PRO B N 1
ATOM 4149 C CA . PRO B 1 100 ? -3.750 -1.160 11.064 1.00 70.58 477 PRO B CA 1
ATOM 4150 C C . PRO B 1 100 ? -2.778 -0.569 12.092 1.00 74.24 477 PRO B C 1
ATOM 4151 O O . PRO B 1 100 ? -1.693 -0.134 11.710 1.00 74.27 477 PRO B O 1
ATOM 4155 N N . GLU B 1 101 ? -3.159 -0.567 13.369 1.00 77.38 478 GLU B N 1
ATOM 4156 C CA . GLU B 1 101 ? -2.301 -0.029 14.424 1.00 81.14 478 GLU B CA 1
ATOM 4157 C C . GLU B 1 101 ? -1.094 -0.916 14.628 1.00 82.49 478 GLU B C 1
ATOM 4158 O O . GLU B 1 101 ? 0.046 -0.459 14.496 1.00 83.59 478 GLU B O 1
ATOM 4160 N N . ASP B 1 102 ? -1.351 -2.186 14.945 1.00 82.18 479 ASP B N 1
ATOM 4161 C CA . ASP B 1 102 ? -0.276 -3.137 15.143 1.00 82.27 479 ASP B CA 1
ATOM 4162 C C . ASP B 1 102 ? 0.671 -3.039 13.954 1.00 78.23 479 ASP B C 1
ATOM 4163 O O . ASP B 1 102 ? 1.888 -3.057 14.119 1.00 79.56 479 ASP B O 1
ATOM 4168 N N . LEU B 1 103 ? 0.097 -2.840 12.769 1.00 73.89 480 LEU B N 1
ATOM 4169 C CA . LEU B 1 103 ? 0.862 -2.651 11.531 1.00 71.12 480 LEU B CA 1
ATOM 4170 C C . LEU B 1 103 ? 1.626 -1.325 11.381 1.00 70.34 480 LEU B C 1
ATOM 4171 O O . LEU B 1 103 ? 2.547 -1.246 10.568 1.00 70.28 480 LEU B O 1
ATOM 4176 N N . LYS B 1 104 ? 1.264 -0.291 12.135 1.00 69.56 481 LYS B N 1
ATOM 4177 C CA . LYS B 1 104 ? 1.998 0.974 12.022 1.00 69.27 481 LYS B CA 1
ATOM 4178 C C . LYS B 1 104 ? 3.241 1.039 12.909 1.00 71.06 481 LYS B C 1
ATOM 4179 O O . LYS B 1 104 ? 4.089 1.925 12.744 1.00 71.90 481 LYS B O 1
ATOM 4185 N N . LYS B 1 105 ? 3.340 0.101 13.850 1.00 71.63 482 LYS B N 1
ATOM 4186 C CA . LYS B 1 105 ? 4.535 -0.035 14.661 1.00 74.01 482 LYS B CA 1
ATOM 4187 C C . LYS B 1 105 ? 5.707 -0.432 13.774 1.00 74.51 482 LYS B C 1
ATOM 4188 O O . LYS B 1 105 ? 5.505 -0.741 12.607 1.00 72.07 482 LYS B O 1
ATOM 4194 N N . ARG B 1 106 ? 6.924 -0.418 14.308 1.00 78.60 483 ARG B N 1
ATOM 4195 C CA . ARG B 1 106 ? 8.095 -0.780 13.518 1.00 80.40 483 ARG B CA 1
ATOM 4196 C C . ARG B 1 106 ? 7.948 -2.219 13.055 1.00 80.92 483 ARG B C 1
ATOM 4197 O O . ARG B 1 106 ? 7.300 -3.021 13.722 1.00 80.96 483 ARG B O 1
ATOM 4205 N N . LEU B 1 107 ? 8.523 -2.549 11.901 1.00 81.95 484 LEU B N 1
ATOM 4206 C CA . LEU B 1 107 ? 8.338 -3.885 11.340 1.00 82.73 484 LEU B CA 1
ATOM 4207 C C . LEU B 1 107 ? 9.543 -4.821 11.517 1.00 87.90 484 LEU B C 1
ATOM 4208 O O . LEU B 1 107 ? 10.664 -4.515 11.125 1.00 89.20 484 LEU B O 1
ATOM 4213 N N . MET B 1 108 ? 9.298 -5.974 12.115 1.00 91.64 485 MET B N 1
ATOM 4214 C CA . MET B 1 108 ? 10.344 -6.968 12.255 1.00 96.65 485 MET B CA 1
ATOM 4215 C C . MET B 1 108 ? 10.023 -8.217 11.432 1.00 96.12 485 MET B C 1
ATOM 4216 O O . MET B 1 108 ? 9.037 -8.923 11.676 1.00 96.04 485 MET B O 1
ATOM 4221 N N . ILE B 1 109 ? 10.860 -8.478 10.441 1.00 95.52 486 ILE B N 1
ATOM 4222 C CA . ILE B 1 109 ? 10.598 -9.571 9.541 1.00 93.84 486 ILE B CA 1
ATOM 4223 C C . ILE B 1 109 ? 11.633 -10.658 9.729 1.00 95.78 486 ILE B C 1
ATOM 4224 O O . ILE B 1 109 ? 12.839 -10.396 9.811 1.00 96.41 486 ILE B O 1
ATOM 4229 N N . LYS B 1 110 ? 11.135 -11.887 9.827 1.00 96.68 487 LYS B N 1
ATOM 4230 C CA . LYS B 1 110 ? 11.978 -13.057 9.913 1.00 99.43 487 LYS B CA 1
ATOM 4231 C C . LYS B 1 110 ? 11.736 -13.950 8.704 1.00 95.14 487 LYS B C 1
ATOM 4232 O O . LYS B 1 110 ? 10.614 -14.398 8.473 1.00 90.95 487 LYS B O 1
ATOM 4234 N N . PHE B 1 111 ? 12.790 -14.179 7.925 1.00 98.34 488 PHE B N 1
ATOM 4235 C CA . PHE B 1 111 ? 12.798 -15.243 6.925 1.00 101.49 488 PHE B CA 1
ATOM 4236 C C . PHE B 1 111 ? 13.145 -16.592 7.574 1.00 106.52 488 PHE B C 1
ATOM 4237 O O . PHE B 1 111 ? 14.327 -16.938 7.694 1.00 110.46 488 PHE B O 1
ATOM 4245 N N . ASP B 1 112 ? 12.110 -17.332 7.986 1.00 106.75 489 ASP B N 1
ATOM 4246 C CA . ASP B 1 112 ? 12.261 -18.575 8.719 1.00 111.08 489 ASP B CA 1
ATOM 4247 C C . ASP B 1 112 ? 13.270 -19.450 7.997 1.00 114.63 489 ASP B C 1
ATOM 4248 O O . ASP B 1 112 ? 13.173 -19.649 6.783 1.00 112.95 489 ASP B O 1
ATOM 4253 N N . GLY B 1 113 ? 14.270 -19.924 8.738 1.00 119.64 490 GLY B N 1
ATOM 4254 C CA . GLY B 1 113 ? 15.306 -20.777 8.180 1.00 122.96 490 GLY B CA 1
ATOM 4255 C C . GLY B 1 113 ? 16.514 -20.023 7.662 1.00 124.03 490 GLY B C 1
ATOM 4256 O O . GLY B 1 113 ? 17.135 -20.436 6.685 1.00 124.94 490 GLY B O 1
ATOM 4257 N N . GLY B 1 120 ? 17.307 -7.762 11.532 1.00 117.85 497 GLY B N 1
ATOM 4258 C CA . GLY B 1 120 ? 16.708 -6.445 11.626 1.00 116.27 497 GLY B CA 1
ATOM 4259 C C . GLY B 1 120 ? 16.760 -5.689 10.309 1.00 114.02 497 GLY B C 1
ATOM 4260 O O . GLY B 1 120 ? 16.069 -4.680 10.132 1.00 112.62 497 GLY B O 1
ATOM 4261 N N . GLY B 1 121 ? 17.584 -6.172 9.382 1.00 113.87 498 GLY B N 1
ATOM 4262 C CA . GLY B 1 121 ? 17.762 -5.518 8.096 1.00 111.19 498 GLY B CA 1
ATOM 4263 C C . GLY B 1 121 ? 17.218 -6.349 6.956 1.00 106.71 498 GLY B C 1
ATOM 4264 O O . GLY B 1 121 ? 17.903 -6.584 5.958 1.00 107.38 498 GLY B O 1
ATOM 4265 N N . VAL B 1 122 ? 15.980 -6.807 7.117 1.00 102.23 499 VAL B N 1
ATOM 4266 C CA . VAL B 1 122 ? 15.340 -7.655 6.123 1.00 98.06 499 VAL B CA 1
ATOM 4267 C C . VAL B 1 122 ? 13.960 -7.096 5.752 1.00 92.96 499 VAL B C 1
ATOM 4268 O O . VAL B 1 122 ? 12.968 -7.825 5.687 1.00 91.18 499 VAL B O 1
ATOM 4272 N N . SER B 1 123 ? 13.890 -5.786 5.518 1.00 90.41 500 SER B N 1
ATOM 4273 C CA . SER B 1 123 ? 12.606 -5.150 5.216 1.00 84.67 500 SER B CA 1
ATOM 4274 C C . SER B 1 123 ? 12.480 -4.798 3.735 1.00 81.29 500 SER B C 1
ATOM 4275 O O . SER B 1 123 ? 11.428 -4.981 3.117 1.00 77.46 500 SER B O 1
ATOM 4278 N N . ARG B 1 124 ? 13.575 -4.317 3.159 1.00 82.67 501 ARG B N 1
ATOM 4279 C CA . ARG B 1 124 ? 13.596 -3.953 1.753 1.00 80.64 501 ARG B CA 1
ATOM 4280 C C . ARG B 1 124 ? 13.535 -5.217 0.905 1.00 80.89 501 ARG B C 1
ATOM 4281 O O . ARG B 1 124 ? 13.295 -5.169 -0.304 1.00 80.95 501 ARG B O 1
ATOM 4289 N N . GLU B 1 125 ? 13.763 -6.352 1.562 1.00 80.66 502 GLU B N 1
ATOM 4290 C CA . GLU B 1 125 ? 13.835 -7.642 0.910 1.00 78.42 502 GLU B CA 1
ATOM 4291 C C . GLU B 1 125 ? 12.527 -8.399 1.007 1.00 74.01 502 GLU B C 1
ATOM 4292 O O . GLU B 1 125 ? 12.244 -9.288 0.222 1.00 73.56 502 GLU B O 1
ATOM 4298 N N . PHE B 1 126 ? 11.729 -8.049 1.993 1.00 71.46 503 PHE B N 1
ATOM 4299 C CA . PHE B 1 126 ? 10.424 -8.652 2.140 1.00 67.60 503 PHE B CA 1
ATOM 4300 C C . PHE B 1 126 ? 9.464 -8.189 1.042 1.00 65.91 503 PHE B C 1
ATOM 4301 O O . PHE B 1 126 ? 8.925 -9.007 0.302 1.00 63.93 503 PHE B O 1
ATOM 4309 N N . PHE B 1 127 ? 9.284 -6.870 0.927 1.00 66.62 504 PHE B N 1
ATOM 4310 C CA . PHE B 1 127 ? 8.318 -6.291 -0.007 1.00 65.13 504 PHE B CA 1
ATOM 4311 C C . PHE B 1 127 ? 8.715 -6.523 -1.438 1.00 67.15 504 PHE B C 1
ATOM 4312 O O . PHE B 1 127 ? 7.885 -6.619 -2.342 1.00 65.74 504 PHE B O 1
ATOM 4320 N N . PHE B 1 128 ? 10.014 -6.596 -1.636 1.00 70.47 505 PHE B N 1
ATOM 4321 C CA . PHE B 1 128 ? 10.521 -6.873 -2.937 1.00 71.88 505 PHE B CA 1
ATOM 4322 C C . PHE B 1 128 ? 10.158 -8.292 -3.383 1.00 71.68 505 PHE B C 1
ATOM 4323 O O . PHE B 1 128 ? 9.499 -8.476 -4.402 1.00 71.25 505 PHE B O 1
ATOM 4331 N N . LEU B 1 129 ? 10.566 -9.296 -2.614 1.00 72.63 506 LEU B N 1
ATOM 4332 C CA . LEU B 1 129 ? 10.264 -10.684 -2.944 1.00 72.73 506 LEU B CA 1
ATOM 4333 C C . LEU B 1 129 ? 8.781 -11.019 -2.830 1.00 70.74 506 LEU B C 1
ATOM 4334 O O . LEU B 1 129 ? 8.329 -12.024 -3.371 1.00 72.42 506 LEU B O 1
ATOM 4339 N N . LEU B 1 130 ? 8.032 -10.202 -2.111 1.00 68.00 507 LEU B N 1
ATOM 4340 C CA . LEU B 1 130 ? 6.617 -10.458 -1.920 1.00 66.22 507 LEU B CA 1
ATOM 4341 C C . LEU B 1 130 ? 5.781 -9.870 -3.039 1.00 65.73 507 LEU B C 1
ATOM 4342 O O . LEU B 1 130 ? 4.755 -10.422 -3.421 1.00 63.79 507 LEU B O 1
ATOM 4347 N N . SER B 1 131 ? 6.219 -8.734 -3.559 1.00 68.53 508 SER B N 1
ATOM 4348 C CA . SER B 1 131 ? 5.467 -8.038 -4.599 1.00 69.84 508 SER B CA 1
ATOM 4349 C C . SER B 1 131 ? 5.416 -8.868 -5.873 1.00 70.59 508 SER B C 1
ATOM 4350 O O . SER B 1 131 ? 4.353 -8.995 -6.489 1.00 69.77 508 SER B O 1
ATOM 4353 N N . HIS B 1 132 ? 6.551 -9.455 -6.244 1.00 72.90 509 HIS B N 1
ATOM 4354 C CA . HIS B 1 132 ? 6.591 -10.391 -7.373 1.00 75.20 509 HIS B CA 1
ATOM 4355 C C . HIS B 1 132 ? 5.479 -11.424 -7.262 1.00 73.22 509 HIS B C 1
ATOM 4356 O O . HIS B 1 132 ? 4.735 -11.660 -8.216 1.00 74.23 509 HIS B O 1
ATOM 4363 N N . GLU B 1 133 ? 5.357 -12.028 -6.088 1.00 70.61 510 GLU B N 1
ATOM 4364 C CA . GLU B 1 133 ? 4.288 -12.987 -5.854 1.00 69.08 510 GLU B CA 1
ATOM 4365 C C . GLU B 1 133 ? 2.894 -12.374 -6.008 1.00 66.33 510 GLU B C 1
ATOM 4366 O O . GLU B 1 133 ? 1.997 -12.991 -6.580 1.00 66.02 510 GLU B O 1
ATOM 4372 N N . MET B 1 134 ? 2.708 -11.162 -5.498 1.00 64.45 511 MET B N 1
ATOM 4373 C CA . MET B 1 134 ? 1.391 -10.552 -5.524 1.00 62.72 511 MET B CA 1
ATOM 4374 C C . MET B 1 134 ? 0.996 -10.214 -6.942 1.00 61.56 511 MET B C 1
ATOM 4375 O O . MET B 1 134 ? -0.111 -10.525 -7.405 1.00 61.32 511 MET B O 1
ATOM 4380 N N . PHE B 1 135 ? 1.935 -9.561 -7.610 1.00 60.37 512 PHE B N 1
ATOM 4381 C CA . PHE B 1 135 ? 1.717 -8.942 -8.908 1.00 59.05 512 PHE B CA 1
ATOM 4382 C C . PHE B 1 135 ? 2.120 -9.883 -10.059 1.00 61.35 512 PHE B C 1
ATOM 4383 O O . PHE B 1 135 ? 2.625 -9.427 -11.092 1.00 62.34 512 PHE B O 1
ATOM 4391 N N . ASN B 1 136 ? 1.905 -11.191 -9.865 1.00 61.48 513 ASN B N 1
ATOM 4392 C CA . ASN B 1 136 ? 2.131 -12.184 -10.894 1.00 62.57 513 ASN B CA 1
ATOM 4393 C C . ASN B 1 136 ? 0.789 -12.682 -11.378 1.00 63.77 513 ASN B C 1
ATOM 4394 O O . ASN B 1 136 ? -0.036 -13.072 -10.554 1.00 63.32 513 ASN B O 1
ATOM 4399 N N . PRO B 1 137 ? 0.547 -12.639 -12.716 1.00 65.63 514 PRO B N 1
ATOM 4400 C CA . PRO B 1 137 ? -0.733 -13.128 -13.257 1.00 66.06 514 PRO B CA 1
ATOM 4401 C C . PRO B 1 137 ? -0.962 -14.616 -12.983 1.00 65.82 514 PRO B C 1
ATOM 4402 O O . PRO B 1 137 ? -2.106 -15.076 -13.011 1.00 65.81 514 PRO B O 1
ATOM 4406 N N . PHE B 1 138 ? 0.115 -15.337 -12.702 1.00 67.02 515 PHE B N 1
ATOM 4407 C CA . PHE B 1 138 ? 0.030 -16.732 -12.307 1.00 70.04 515 PHE B CA 1
ATOM 4408 C C . PHE B 1 138 ? -1.105 -16.974 -11.321 1.00 69.60 515 PHE B C 1
ATOM 4409 O O . PHE B 1 138 ? -1.787 -18.004 -11.395 1.00 72.04 515 PHE B O 1
ATOM 4417 N N . TYR B 1 139 ? -1.316 -16.022 -10.411 1.00 66.35 516 TYR B N 1
ATOM 4418 C CA . TYR B 1 139 ? -2.294 -16.202 -9.349 1.00 65.15 516 TYR B CA 1
ATOM 4419 C C . TYR B 1 139 ? -3.708 -15.777 -9.722 1.00 64.39 516 TYR B C 1
ATOM 4420 O O . TYR B 1 139 ? -4.664 -16.040 -8.981 1.00 63.86 516 TYR B O 1
ATOM 4429 N N . GLY B 1 140 ? -3.833 -15.131 -10.879 1.00 64.31 517 GLY B N 1
ATOM 4430 C CA . GLY B 1 140 ? -5.126 -14.723 -11.408 1.00 63.03 517 GLY B CA 1
ATOM 4431 C C . GLY B 1 140 ? -5.714 -13.513 -10.722 1.00 59.08 517 GLY B C 1
ATOM 4432 O O . GLY B 1 140 ? -6.880 -13.191 -10.932 1.00 58.58 517 GLY B O 1
ATOM 4433 N N . LEU B 1 141 ? -4.907 -12.872 -9.881 1.00 56.55 518 LEU B N 1
ATOM 4434 C CA . LEU B 1 141 ? -5.276 -11.635 -9.217 1.00 55.16 518 LEU B CA 1
ATOM 4435 C C . LEU B 1 141 ? -5.039 -10.455 -10.169 1.00 55.36 518 LEU B C 1
ATOM 4436 O O . LEU B 1 141 ? -5.908 -9.617 -10.374 1.00 54.72 518 LEU B O 1
ATOM 4441 N N . PHE B 1 142 ? -3.849 -10.433 -10.761 1.00 55.73 519 PHE B N 1
ATOM 4442 C CA . PHE B 1 142 ? -3.487 -9.470 -11.776 1.00 55.69 519 PHE B CA 1
ATOM 4443 C C . PHE B 1 142 ? -3.275 -10.166 -13.121 1.00 58.91 519 PHE B C 1
ATOM 4444 O O . PHE B 1 142 ? -3.264 -11.380 -13.215 1.00 59.27 519 PHE B O 1
ATOM 4452 N N . GLU B 1 143 ? -3.100 -9.372 -14.170 1.00 61.94 520 GLU B N 1
ATOM 4453 C CA . GLU B 1 143 ? -2.885 -9.893 -15.491 1.00 65.31 520 GLU B CA 1
ATOM 4454 C C . GLU B 1 143 ? -1.997 -8.945 -16.262 1.00 69.07 520 GLU B C 1
ATOM 4455 O O . GLU B 1 143 ? -2.110 -7.746 -16.109 1.00 68.12 520 GLU B O 1
ATOM 4461 N N . TYR B 1 144 ? -1.090 -9.488 -17.069 1.00 74.77 521 TYR B N 1
ATOM 4462 C CA . TYR B 1 144 ? -0.328 -8.681 -18.007 1.00 80.52 521 TYR B CA 1
ATOM 4463 C C . TYR B 1 144 ? -1.277 -8.083 -19.028 1.00 87.67 521 TYR B C 1
ATOM 4464 O O . TYR B 1 144 ? -2.206 -8.758 -19.478 1.00 87.96 521 TYR B O 1
ATOM 4473 N N . SER B 1 145 ? -1.031 -6.823 -19.398 1.00 94.80 522 SER B N 1
ATOM 4474 C CA . SER B 1 145 ? -1.834 -6.123 -20.408 1.00 103.79 522 SER B CA 1
ATOM 4475 C C . SER B 1 145 ? -1.883 -6.903 -21.731 1.00 113.80 522 SER B C 1
ATOM 4476 O O . SER B 1 145 ? -2.866 -6.834 -22.475 1.00 116.80 522 SER B O 1
ATOM 4479 N N . ALA B 1 146 ? -0.815 -7.647 -22.010 1.00 119.65 523 ALA B N 1
ATOM 4480 C CA . ALA B 1 146 ? -0.791 -8.606 -23.112 1.00 127.47 523 ALA B CA 1
ATOM 4481 C C . ALA B 1 146 ? 0.405 -9.554 -22.985 1.00 131.47 523 ALA B C 1
ATOM 4482 O O . ALA B 1 146 ? 1.212 -9.432 -22.059 1.00 129.86 523 ALA B O 1
ATOM 4484 N N . TYR B 1 147 ? 0.521 -10.499 -23.918 1.00 136.70 524 TYR B N 1
ATOM 4485 C CA . TYR B 1 147 ? 1.645 -11.443 -23.939 1.00 138.56 524 TYR B CA 1
ATOM 4486 C C . TYR B 1 147 ? 2.957 -10.759 -24.346 1.00 140.05 524 TYR B C 1
ATOM 4487 O O . TYR B 1 147 ? 3.990 -11.408 -24.535 1.00 139.95 524 TYR B O 1
ATOM 4489 N N . ASP B 1 148 ? 2.896 -9.440 -24.487 1.00 141.78 525 ASP B N 1
ATOM 4490 C CA . ASP B 1 148 ? 4.058 -8.640 -24.832 1.00 144.30 525 ASP B CA 1
ATOM 4491 C C . ASP B 1 148 ? 4.294 -7.552 -23.780 1.00 138.74 525 ASP B C 1
ATOM 4492 O O . ASP B 1 148 ? 5.436 -7.282 -23.396 1.00 137.32 525 ASP B O 1
ATOM 4494 N N . ASN B 1 149 ? 3.211 -6.938 -23.310 1.00 136.51 526 ASN B N 1
ATOM 4495 C CA . ASN B 1 149 ? 3.305 -5.895 -22.294 1.00 133.95 526 ASN B CA 1
ATOM 4496 C C . ASN B 1 149 ? 3.922 -6.381 -20.982 1.00 128.23 526 ASN B C 1
ATOM 4497 O O . ASN B 1 149 ? 3.633 -7.472 -20.495 1.00 127.54 526 ASN B O 1
ATOM 4502 N N . TYR B 1 150 ? 4.781 -5.542 -20.430 1.00 124.59 527 TYR B N 1
ATOM 4503 C CA . TYR B 1 150 ? 5.570 -5.845 -19.245 1.00 119.10 527 TYR B CA 1
ATOM 4504 C C . TYR B 1 150 ? 4.848 -5.441 -17.964 1.00 110.63 527 TYR B C 1
ATOM 4505 O O . TYR B 1 150 ? 5.188 -5.896 -16.874 1.00 108.15 527 TYR B O 1
ATOM 4514 N N . THR B 1 151 ? 3.851 -4.574 -18.096 1.00 105.34 528 THR B N 1
ATOM 4515 C CA . THR B 1 151 ? 3.095 -4.097 -16.940 1.00 96.00 528 THR B CA 1
ATOM 4516 C C . THR B 1 151 ? 1.907 -5.007 -16.620 1.00 89.61 528 THR B C 1
ATOM 4517 O O . THR B 1 151 ? 1.689 -6.014 -17.309 1.00 90.85 528 THR B O 1
ATOM 4521 N N . ILE B 1 152 ? 1.146 -4.650 -15.584 1.00 82.17 529 ILE B N 1
ATOM 4522 C CA . ILE B 1 152 ? -0.008 -5.447 -15.141 1.00 76.36 529 ILE B CA 1
ATOM 4523 C C . ILE B 1 152 ? -1.212 -4.608 -14.764 1.00 73.55 529 ILE B C 1
ATOM 4524 O O . ILE B 1 152 ? -1.150 -3.392 -14.734 1.00 73.51 529 ILE B O 1
ATOM 4529 N N . GLN B 1 153 ? -2.302 -5.288 -14.440 1.00 71.53 530 GLN B N 1
ATOM 4530 C CA . GLN B 1 153 ? -3.553 -4.638 -14.067 1.00 70.42 530 GLN B CA 1
ATOM 4531 C C . GLN B 1 153 ? -4.486 -5.698 -13.497 1.00 69.52 530 GLN B C 1
ATOM 4532 O O . GLN B 1 153 ? -4.203 -6.891 -13.605 1.00 69.42 530 GLN B O 1
ATOM 4538 N N . ILE B 1 154 ? -5.592 -5.270 -12.890 1.00 69.09 531 ILE B N 1
ATOM 4539 C CA . ILE B 1 154 ? -6.503 -6.210 -12.239 1.00 68.24 531 ILE B CA 1
ATOM 4540 C C . ILE B 1 154 ? -7.116 -7.153 -13.253 1.00 70.17 531 ILE B C 1
ATOM 4541 O O . ILE B 1 154 ? -7.741 -6.699 -14.216 1.00 72.31 531 ILE B O 1
ATOM 4546 N N . ASN B 1 155 ? -6.928 -8.456 -13.034 1.00 69.88 532 ASN B N 1
ATOM 4547 C CA . ASN B 1 155 ? -7.587 -9.469 -13.838 1.00 72.06 532 ASN B CA 1
ATOM 4548 C C . ASN B 1 155 ? -9.042 -9.610 -13.441 1.00 73.45 532 ASN B C 1
ATOM 4549 O O . ASN B 1 155 ? -9.350 -9.983 -12.315 1.00 72.40 532 ASN B O 1
ATOM 4554 N N . PRO B 1 156 ? -9.949 -9.304 -14.374 1.00 76.45 533 PRO B N 1
ATOM 4555 C CA . PRO B 1 156 ? -11.393 -9.341 -14.120 1.00 77.72 533 PRO B CA 1
ATOM 4556 C C . PRO B 1 156 ? -11.923 -10.771 -13.930 1.00 78.76 533 PRO B C 1
ATOM 4557 O O . PRO B 1 156 ? -13.111 -10.961 -13.662 1.00 80.31 533 PRO B O 1
ATOM 4561 N N . ASN B 1 157 ? -11.043 -11.760 -14.061 1.00 77.75 534 ASN B N 1
ATOM 4562 C CA . ASN B 1 157 ? -11.416 -13.159 -13.895 1.00 78.21 534 ASN B CA 1
ATOM 4563 C C . ASN B 1 157 ? -10.867 -13.734 -12.590 1.00 75.12 534 ASN B C 1
ATOM 4564 O O . ASN B 1 157 ? -10.716 -14.955 -12.452 1.00 75.33 534 ASN B O 1
ATOM 4569 N N . SER B 1 158 ? -10.566 -12.846 -11.643 1.00 72.51 535 SER B N 1
ATOM 4570 C CA . SER B 1 158 ? -10.065 -13.247 -10.327 1.00 70.57 535 SER B CA 1
ATOM 4571 C C . SER B 1 158 ? -11.125 -14.001 -9.517 1.00 70.23 535 SER B C 1
ATOM 4572 O O . SER B 1 158 ? -10.806 -14.787 -8.635 1.00 68.84 535 SER B O 1
ATOM 4575 N N . GLY B 1 159 ? -12.387 -13.754 -9.848 1.00 71.93 536 GLY B N 1
ATOM 4576 C CA . GLY B 1 159 ? -13.522 -14.333 -9.151 1.00 73.24 536 GLY B CA 1
ATOM 4577 C C . GLY B 1 159 ? -13.673 -15.835 -9.275 1.00 75.07 536 GLY B C 1
ATOM 4578 O O . GLY B 1 159 ? -14.593 -16.423 -8.701 1.00 75.53 536 GLY B O 1
ATOM 4579 N N . ILE B 1 160 ? -12.774 -16.450 -10.045 1.00 76.40 537 ILE B N 1
ATOM 4580 C CA . ILE B 1 160 ? -12.663 -17.908 -10.143 1.00 78.40 537 ILE B CA 1
ATOM 4581 C C . ILE B 1 160 ? -12.291 -18.489 -8.775 1.00 77.04 537 ILE B C 1
ATOM 4582 O O . ILE B 1 160 ? -12.672 -19.603 -8.434 1.00 78.93 537 ILE B O 1
ATOM 4587 N N . ASN B 1 161 ? -11.553 -17.711 -7.995 1.00 74.16 538 ASN B N 1
ATOM 4588 C CA . ASN B 1 161 ? -11.269 -18.045 -6.622 1.00 73.20 538 ASN B CA 1
ATOM 4589 C C . ASN B 1 161 ? -12.218 -17.338 -5.680 1.00 72.76 538 ASN B C 1
ATOM 4590 O O . ASN B 1 161 ? -12.093 -16.137 -5.481 1.00 69.54 538 ASN B O 1
ATOM 4595 N N . PRO B 1 162 ? -13.138 -18.099 -5.048 1.00 75.08 539 PRO B N 1
ATOM 4596 C CA . PRO B 1 162 ? -14.186 -17.508 -4.203 1.00 76.24 539 PRO B CA 1
ATOM 4597 C C . PRO B 1 162 ? -13.687 -16.515 -3.146 1.00 75.70 539 PRO B C 1
ATOM 4598 O O . PRO B 1 162 ? -14.490 -15.801 -2.550 1.00 76.32 539 PRO B O 1
ATOM 4602 N N . GLU B 1 163 ? -12.381 -16.464 -2.924 1.00 75.07 540 GLU B N 1
ATOM 4603 C CA . GLU B 1 163 ? -11.846 -15.582 -1.910 1.00 75.11 540 GLU B CA 1
ATOM 4604 C C . GLU B 1 163 ? -10.882 -14.540 -2.467 1.00 72.78 540 GLU B C 1
ATOM 4605 O O . GLU B 1 163 ? -10.011 -14.037 -1.745 1.00 71.36 540 GLU B O 1
ATOM 4611 N N . HIS B 1 164 ? -11.048 -14.207 -3.745 1.00 71.74 541 HIS B N 1
ATOM 4612 C CA . HIS B 1 164 ? -10.169 -13.255 -4.429 1.00 67.32 541 HIS B CA 1
ATOM 4613 C C . HIS B 1 164 ? -10.158 -11.906 -3.773 1.00 64.15 541 HIS B C 1
ATOM 4614 O O . HIS B 1 164 ? -9.120 -11.247 -3.741 1.00 63.39 541 HIS B O 1
ATOM 4621 N N . LEU B 1 165 ? -11.296 -11.509 -3.213 1.00 62.48 542 LEU B N 1
ATOM 4622 C CA . LEU B 1 165 ? -11.396 -10.199 -2.549 1.00 59.24 542 LEU B CA 1
ATOM 4623 C C . LEU B 1 165 ? -10.455 -10.103 -1.358 1.00 57.21 542 LEU B C 1
ATOM 4624 O O . LEU B 1 165 ? -9.767 -9.116 -1.192 1.00 55.50 542 LEU B O 1
ATOM 4629 N N . ASN B 1 166 ? -10.411 -11.145 -0.539 1.00 58.56 543 ASN B N 1
ATOM 4630 C CA . ASN B 1 166 ? -9.555 -11.131 0.628 1.00 59.42 543 ASN B CA 1
ATOM 4631 C C . ASN B 1 166 ? -8.097 -11.025 0.229 1.00 59.64 543 ASN B C 1
ATOM 4632 O O . ASN B 1 166 ? -7.278 -10.500 0.968 1.00 61.52 543 ASN B O 1
ATOM 4637 N N . TYR B 1 167 ? -7.775 -11.501 -0.960 1.00 58.10 544 TYR B N 1
ATOM 4638 C CA . TYR B 1 167 ? -6.417 -11.392 -1.467 1.00 55.42 544 TYR B CA 1
ATOM 4639 C C . TYR B 1 167 ? -6.128 -9.976 -1.967 1.00 52.85 544 TYR B C 1
ATOM 4640 O O . TYR B 1 167 ? -5.004 -9.470 -1.862 1.00 51.74 544 TYR B O 1
ATOM 4649 N N . PHE B 1 168 ? -7.135 -9.328 -2.529 1.00 51.74 545 PHE B N 1
ATOM 4650 C CA . PHE B 1 168 ? -6.950 -7.923 -2.885 1.00 50.65 545 PHE B CA 1
ATOM 4651 C C . PHE B 1 168 ? -6.840 -7.042 -1.652 1.00 51.93 545 PHE B C 1
ATOM 4652 O O . PHE B 1 168 ? -6.079 -6.075 -1.641 1.00 52.27 545 PHE B O 1
ATOM 4660 N N . LYS B 1 169 ? -7.624 -7.351 -0.614 1.00 52.66 546 LYS B N 1
ATOM 4661 C CA . LYS B 1 169 ? -7.530 -6.574 0.602 1.00 52.14 546 LYS B CA 1
ATOM 4662 C C . LYS B 1 169 ? -6.127 -6.708 1.162 1.00 51.69 546 LYS B C 1
ATOM 4663 O O . LYS B 1 169 ? -5.501 -5.705 1.545 1.00 52.15 546 LYS B O 1
ATOM 4669 N N . PHE B 1 170 ? -5.630 -7.939 1.167 1.00 50.81 547 PHE B N 1
ATOM 4670 C CA . PHE B 1 170 ? -4.259 -8.231 1.593 1.00 51.69 547 PHE B CA 1
ATOM 4671 C C . PHE B 1 170 ? -3.217 -7.508 0.756 1.00 51.10 547 PHE B C 1
ATOM 4672 O O . PHE B 1 170 ? -2.301 -6.899 1.290 1.00 51.90 547 PHE B O 1
ATOM 4680 N N . ILE B 1 171 ? -3.362 -7.580 -0.564 1.00 50.01 548 ILE B N 1
ATOM 4681 C CA . ILE B 1 171 ? -2.511 -6.806 -1.480 1.00 48.51 548 ILE B CA 1
ATOM 4682 C C . ILE B 1 171 ? -2.597 -5.284 -1.217 1.00 47.67 548 ILE B C 1
ATOM 4683 O O . ILE B 1 171 ? -1.586 -4.580 -1.221 1.00 46.88 548 ILE B O 1
ATOM 4688 N N . GLY B 1 172 ? -3.801 -4.800 -0.949 1.00 47.97 549 GLY B N 1
ATOM 4689 C CA . GLY B 1 172 ? -3.991 -3.430 -0.527 1.00 49.34 549 GLY B CA 1
ATOM 4690 C C . GLY B 1 172 ? -3.285 -3.053 0.776 1.00 50.40 549 GLY B C 1
ATOM 4691 O O . GLY B 1 172 ? -2.711 -1.966 0.884 1.00 51.24 549 GLY B O 1
ATOM 4692 N N . ARG B 1 173 ? -3.322 -3.939 1.772 1.00 50.39 550 ARG B N 1
ATOM 4693 C CA . ARG B 1 173 ? -2.542 -3.714 2.973 1.00 51.92 550 ARG B CA 1
ATOM 4694 C C . ARG B 1 173 ? -1.050 -3.676 2.678 1.00 53.47 550 ARG B C 1
ATOM 4695 O O . ARG B 1 173 ? -0.341 -2.764 3.108 1.00 55.94 550 ARG B O 1
ATOM 4703 N N . VAL B 1 174 ? -0.574 -4.650 1.918 1.00 51.93 551 VAL B N 1
ATOM 4704 C CA . VAL B 1 174 ? 0.864 -4.780 1.682 1.00 50.97 551 VAL B CA 1
ATOM 4705 C C . VAL B 1 174 ? 1.454 -3.582 0.941 1.00 52.10 551 VAL B C 1
ATOM 4706 O O . VAL B 1 174 ? 2.567 -3.126 1.243 1.00 52.02 551 VAL B O 1
ATOM 4710 N N . VAL B 1 175 ? 0.695 -3.061 -0.018 1.00 53.08 552 VAL B N 1
ATOM 4711 C CA . VAL B 1 175 ? 1.137 -1.872 -0.735 1.00 55.00 552 VAL B CA 1
ATOM 4712 C C . VAL B 1 175 ? 1.091 -0.672 0.185 1.00 59.59 552 VAL B C 1
ATOM 4713 O O . VAL B 1 175 ? 2.078 0.036 0.311 1.00 63.01 552 VAL B O 1
ATOM 4717 N N . GLY B 1 176 ? -0.048 -0.447 0.845 1.00 60.17 553 GLY B N 1
ATOM 4718 C CA . GLY B 1 176 ? -0.166 0.610 1.840 1.00 61.54 553 GLY B CA 1
ATOM 4719 C C . GLY B 1 176 ? 0.936 0.555 2.889 1.00 62.62 553 GLY B C 1
ATOM 4720 O O . GLY B 1 176 ? 1.343 1.556 3.442 1.00 65.46 553 GLY B O 1
ATOM 4721 N N . LEU B 1 177 ? 1.429 -0.645 3.146 1.00 60.87 554 LEU B N 1
ATOM 4722 C CA . LEU B 1 177 ? 2.504 -0.872 4.101 1.00 60.15 554 LEU B CA 1
ATOM 4723 C C . LEU B 1 177 ? 3.853 -0.379 3.581 1.00 58.79 554 LEU B C 1
ATOM 4724 O O . LEU B 1 177 ? 4.598 0.231 4.308 1.00 60.23 554 LEU B O 1
ATOM 4729 N N . GLY B 1 178 ? 4.174 -0.656 2.329 1.00 56.74 555 GLY B N 1
ATOM 4730 C CA . GLY B 1 178 ? 5.455 -0.251 1.778 1.00 56.78 555 GLY B CA 1
ATOM 4731 C C . GLY B 1 178 ? 5.592 1.259 1.687 1.00 56.88 555 GLY B C 1
ATOM 4732 O O . GLY B 1 178 ? 6.692 1.814 1.777 1.00 57.76 555 GLY B O 1
ATOM 4733 N N . VAL B 1 179 ? 4.459 1.924 1.501 1.00 55.93 556 VAL B N 1
ATOM 4734 C CA . VAL B 1 179 ? 4.430 3.368 1.450 1.00 57.69 556 VAL B CA 1
ATOM 4735 C C . VAL B 1 179 ? 4.650 3.913 2.853 1.00 61.06 556 VAL B C 1
ATOM 4736 O O . VAL B 1 179 ? 5.265 4.970 3.052 1.00 64.59 556 VAL B O 1
ATOM 4740 N N . PHE B 1 180 ? 4.128 3.184 3.830 1.00 60.32 557 PHE B N 1
ATOM 4741 C CA . PHE B 1 180 ? 4.155 3.624 5.196 1.00 62.23 557 PHE B CA 1
ATOM 4742 C C . PHE B 1 180 ? 5.568 3.537 5.718 1.00 65.68 557 PHE B C 1
ATOM 4743 O O . PHE B 1 180 ? 6.133 4.540 6.173 1.00 69.87 557 PHE B O 1
ATOM 4751 N N . HIS B 1 181 ? 6.148 2.354 5.655 1.00 68.65 558 HIS B N 1
ATOM 4752 C CA . HIS B 1 181 ? 7.476 2.151 6.200 1.00 71.47 558 HIS B CA 1
ATOM 4753 C C . HIS B 1 181 ? 8.580 2.434 5.196 1.00 74.37 558 HIS B C 1
ATOM 4754 O O . HIS B 1 181 ? 9.724 2.007 5.395 1.00 74.36 558 HIS B O 1
ATOM 4761 N N . ARG B 1 182 ? 8.225 3.140 4.121 1.00 77.24 559 ARG B N 1
ATOM 4762 C CA . ARG B 1 182 ? 9.171 3.558 3.077 1.00 80.40 559 ARG B CA 1
ATOM 4763 C C . ARG B 1 182 ? 9.886 2.382 2.447 1.00 80.73 559 ARG B C 1
ATOM 4764 O O . ARG B 1 182 ? 11.123 2.355 2.384 1.00 81.81 559 ARG B O 1
ATOM 4772 N N . ARG B 1 183 ? 9.111 1.411 1.989 1.00 79.76 560 ARG B N 1
ATOM 4773 C CA . ARG B 1 183 ? 9.698 0.286 1.286 1.00 80.29 560 ARG B CA 1
ATOM 4774 C C . ARG B 1 183 ? 9.135 0.233 -0.133 1.00 78.21 560 ARG B C 1
ATOM 4775 O O . ARG B 1 183 ? 7.952 0.542 -0.362 1.00 76.52 560 ARG B O 1
ATOM 4783 N N . PHE B 1 184 ? 9.995 -0.123 -1.085 1.00 78.39 561 PHE B N 1
ATOM 4784 C CA . PHE B 1 184 ? 9.589 -0.188 -2.483 1.00 77.81 561 PHE B CA 1
ATOM 4785 C C . PHE B 1 184 ? 8.973 -1.528 -2.884 1.00 76.54 561 PHE B C 1
ATOM 4786 O O . PHE B 1 184 ? 9.289 -2.578 -2.341 1.00 75.86 561 PHE B O 1
ATOM 4794 N N . LEU B 1 185 ? 8.080 -1.454 -3.857 1.00 76.08 562 LEU B N 1
ATOM 4795 C CA . LEU B 1 185 ? 7.417 -2.609 -4.391 1.00 75.87 562 LEU B CA 1
ATOM 4796 C C . LEU B 1 185 ? 7.737 -2.711 -5.875 1.00 78.02 562 LEU B C 1
ATOM 4797 O O . LEU B 1 185 ? 8.170 -1.727 -6.499 1.00 77.83 562 LEU B O 1
ATOM 4802 N N . ASP B 1 186 ? 7.546 -3.915 -6.427 1.00 79.72 563 ASP B N 1
ATOM 4803 C CA . ASP B 1 186 ? 7.650 -4.132 -7.859 1.00 81.38 563 ASP B CA 1
ATOM 4804 C C . ASP B 1 186 ? 6.256 -4.084 -8.437 1.00 79.79 563 ASP B C 1
ATOM 4805 O O . ASP B 1 186 ? 5.819 -5.011 -9.120 1.00 79.78 563 ASP B O 1
ATOM 4810 N N . ALA B 1 187 ? 5.584 -2.963 -8.192 1.00 79.17 564 ALA B N 1
ATOM 4811 C CA . ALA B 1 187 ? 4.264 -2.687 -8.752 1.00 79.91 564 ALA B CA 1
ATOM 4812 C C . ALA B 1 187 ? 4.351 -1.840 -10.027 1.00 82.39 564 ALA B C 1
ATOM 4813 O O . ALA B 1 187 ? 4.349 -0.606 -9.979 1.00 83.26 564 ALA B O 1
ATOM 4815 N N . PHE B 1 188 ? 4.430 -2.533 -11.163 1.00 83.22 565 PHE B N 1
ATOM 4816 C CA . PHE B 1 188 ? 4.480 -1.928 -12.490 1.00 83.97 565 PHE B CA 1
ATOM 4817 C C . PHE B 1 188 ? 3.067 -1.894 -12.995 1.00 80.04 565 PHE B C 1
ATOM 4818 O O . PHE B 1 188 ? 2.735 -2.560 -13.970 1.00 81.74 565 PHE B O 1
ATOM 4826 N N . PHE B 1 189 ? 2.212 -1.180 -12.276 1.00 74.74 566 PHE B N 1
ATOM 4827 C CA . PHE B 1 189 ? 0.833 -1.050 -12.695 1.00 72.42 566 PHE B CA 1
ATOM 4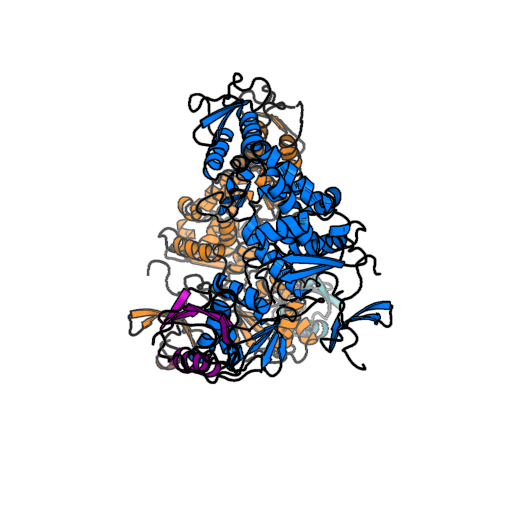828 C C . PHE B 1 189 ? 0.741 -0.292 -14.029 1.00 70.62 566 PHE B C 1
ATOM 4829 O O . PHE B 1 189 ? 1.685 0.394 -14.452 1.00 70.76 566 PHE B O 1
ATOM 4837 N N . VAL B 1 190 ? -0.399 -0.428 -14.694 1.00 68.59 567 VAL B N 1
ATOM 4838 C CA . VAL B 1 190 ? -0.736 0.458 -15.784 1.00 67.83 567 VAL B CA 1
ATOM 4839 C C . VAL B 1 190 ? -1.131 1.818 -15.215 1.00 66.14 567 VAL B C 1
ATOM 4840 O O . VAL B 1 190 ? -1.482 1.933 -14.043 1.00 64.20 567 VAL B O 1
ATOM 4844 N N . GLY B 1 191 ? -1.067 2.841 -16.055 1.00 66.46 568 GLY B N 1
ATOM 4845 C CA . GLY B 1 191 ? -1.333 4.189 -15.612 1.00 65.86 568 GLY B CA 1
ATOM 4846 C C . GLY B 1 191 ? -2.693 4.350 -14.965 1.00 64.82 568 GLY B C 1
ATOM 4847 O O . GLY B 1 191 ? -2.865 5.154 -14.051 1.00 61.13 568 GLY B O 1
ATOM 4848 N N . ALA B 1 192 ? -3.653 3.564 -15.435 1.00 64.92 569 ALA B N 1
ATOM 4849 C CA . ALA B 1 192 ? -5.048 3.772 -15.080 1.00 64.56 569 ALA B CA 1
ATOM 4850 C C . ALA B 1 192 ? -5.273 3.520 -13.605 1.00 64.94 569 ALA B C 1
ATOM 4851 O O . ALA B 1 192 ? -6.088 4.180 -12.969 1.00 65.98 569 ALA B O 1
ATOM 4853 N N . LEU B 1 193 ? -4.531 2.566 -13.056 1.00 64.97 570 LEU B N 1
ATOM 4854 C CA . LEU B 1 193 ? -4.677 2.175 -11.652 1.00 64.54 570 LEU B CA 1
ATOM 4855 C C . LEU B 1 193 ? -4.238 3.262 -10.685 1.00 63.93 570 LEU B C 1
ATOM 4856 O O . LEU B 1 193 ? -4.927 3.519 -9.696 1.00 63.65 570 LEU B O 1
ATOM 4861 N N . TYR B 1 194 ? -3.084 3.878 -10.963 1.00 58.67 571 TYR B N 1
ATOM 4862 C CA . TYR B 1 194 ? -2.572 4.970 -10.152 1.00 58.45 571 TYR B CA 1
ATOM 4863 C C . TYR B 1 194 ? -3.604 6.098 -10.082 1.00 61.37 571 TYR B C 1
ATOM 4864 O O . TYR B 1 194 ? -3.789 6.713 -9.046 1.00 58.76 571 TYR B O 1
ATOM 4873 N N . LYS B 1 195 ? -4.281 6.363 -11.185 1.00 59.61 572 LYS B N 1
ATOM 4874 C CA . LYS B 1 195 ? -5.401 7.271 -11.157 1.00 64.17 572 LYS B CA 1
ATOM 4875 C C . LYS B 1 195 ? -6.519 6.780 -10.244 1.00 66.12 572 LYS B C 1
ATOM 4876 O O . LYS B 1 195 ? -6.936 7.486 -9.328 1.00 67.55 572 LYS B O 1
ATOM 4882 N N . MET B 1 196 ? -6.993 5.568 -10.468 1.00 67.16 573 MET B N 1
ATOM 4883 C CA . MET B 1 196 ? -8.043 4.987 -9.628 1.00 69.20 573 MET B CA 1
ATOM 4884 C C . MET B 1 196 ? -7.738 5.044 -8.125 1.00 69.93 573 MET B C 1
ATOM 4885 O O . MET B 1 196 ? -8.636 5.260 -7.312 1.00 70.12 573 MET B O 1
ATOM 4890 N N . MET B 1 197 ? -6.471 4.862 -7.771 1.00 70.65 574 MET B N 1
ATOM 4891 C CA . MET B 1 197 ? -6.039 4.997 -6.388 1.00 71.45 574 MET B CA 1
ATOM 4892 C C . MET B 1 197 ? -6.206 6.419 -5.867 1.00 71.72 574 MET B C 1
ATOM 4893 O O . MET B 1 197 ? -6.403 6.635 -4.666 1.00 71.35 574 MET B O 1
ATOM 4898 N N . LEU B 1 198 ? -6.100 7.386 -6.770 1.00 71.46 575 LEU B N 1
ATOM 4899 C CA . LEU B 1 198 ? -6.216 8.789 -6.396 1.00 71.82 575 LEU B CA 1
ATOM 4900 C C . LEU B 1 198 ? -7.654 9.280 -6.581 1.00 74.12 575 LEU B C 1
ATOM 4901 O O . LEU B 1 198 ? -7.967 10.454 -6.345 1.00 74.43 575 LEU B O 1
ATOM 4906 N N . ARG B 1 199 ? -8.525 8.359 -6.991 1.00 76.25 576 ARG B N 1
ATOM 4907 C CA . ARG B 1 199 ? -9.926 8.665 -7.287 1.00 80.17 576 ARG B CA 1
ATOM 4908 C C . ARG B 1 199 ? -10.072 9.694 -8.422 1.00 83.74 576 ARG B C 1
ATOM 4909 O O . ARG B 1 199 ? -11.067 10.413 -8.505 1.00 85.07 576 ARG B O 1
ATOM 4917 N N . LYS B 1 200 ? -9.061 9.761 -9.286 1.00 85.62 577 LYS B N 1
ATOM 4918 C CA . LYS B 1 200 ? -9.118 10.569 -10.497 1.00 88.79 577 LYS B CA 1
ATOM 4919 C C . LYS B 1 200 ? -9.913 9.865 -11.577 1.00 88.93 577 LYS B C 1
ATOM 4920 O O . LYS B 1 200 ? -9.731 8.672 -11.800 1.00 88.31 577 LYS B O 1
ATOM 4926 N N . LYS B 1 201 ? -10.794 10.601 -12.247 1.00 89.41 578 LYS B N 1
ATOM 4927 C CA . LYS B 1 201 ? -11.606 10.023 -13.307 1.00 88.30 578 LYS B CA 1
ATOM 4928 C C . LYS B 1 201 ? -10.698 9.489 -14.399 1.00 86.17 578 LYS B C 1
ATOM 4929 O O . LYS B 1 201 ? -9.698 10.120 -14.739 1.00 85.64 578 LYS B O 1
ATOM 4931 N N . VAL B 1 202 ? -11.031 8.311 -14.922 1.00 85.61 579 VAL B N 1
ATOM 4932 C CA . VAL B 1 202 ? -10.266 7.724 -16.022 1.00 85.44 579 VAL B CA 1
ATOM 4933 C C . VAL B 1 202 ? -10.789 8.194 -17.372 1.00 87.16 579 VAL B C 1
ATOM 4934 O O . VAL B 1 202 ? -11.992 8.196 -17.627 1.00 87.63 579 VAL B O 1
ATOM 4938 N N . VAL B 1 203 ? -9.873 8.613 -18.232 1.00 88.32 580 VAL B N 1
ATOM 4939 C CA . VAL B 1 203 ? -10.265 9.092 -19.539 1.00 90.94 580 VAL B CA 1
ATOM 4940 C C . VAL B 1 203 ? -9.888 8.069 -20.594 1.00 91.79 580 VAL B C 1
ATOM 4941 O O . VAL B 1 203 ? -9.138 7.143 -20.315 1.00 91.00 580 VAL B O 1
ATOM 4945 N N . LEU B 1 204 ? -10.415 8.247 -21.801 1.00 94.62 581 LEU B N 1
ATOM 4946 C CA . LEU B 1 204 ? -10.150 7.342 -22.914 1.00 97.58 581 LEU B CA 1
ATOM 4947 C C . LEU B 1 204 ? -8.660 7.131 -23.156 1.00 100.52 581 LEU B C 1
ATOM 4948 O O . LEU B 1 204 ? -8.227 6.034 -23.495 1.00 101.13 581 LEU B O 1
ATOM 4953 N N . GLN B 1 205 ? -7.876 8.189 -22.990 1.00 102.58 582 GLN B N 1
ATOM 4954 C CA . GLN B 1 205 ? -6.436 8.127 -23.243 1.00 104.36 582 GLN B CA 1
ATOM 4955 C C . GLN B 1 205 ? -5.779 7.013 -22.418 1.00 104.65 582 GLN B C 1
ATOM 4956 O O . GLN B 1 205 ? -4.862 6.335 -22.874 1.00 105.18 582 GLN B O 1
ATOM 4962 N N . ASP B 1 206 ? -6.282 6.817 -21.208 1.00 105.10 583 ASP B N 1
ATOM 4963 C CA . ASP B 1 206 ? -5.786 5.777 -20.310 1.00 105.98 583 ASP B CA 1
ATOM 4964 C C . ASP B 1 206 ? -5.883 4.361 -20.896 1.00 106.69 583 ASP B C 1
ATOM 4965 O O . ASP B 1 206 ? -5.112 3.475 -20.530 1.00 105.85 583 ASP B O 1
ATOM 4970 N N . MET B 1 207 ? -6.831 4.163 -21.805 1.00 108.61 584 MET B N 1
ATOM 4971 C CA . MET B 1 207 ? -7.006 2.896 -22.509 1.00 110.54 584 MET B CA 1
ATOM 4972 C C . MET B 1 207 ? -5.739 2.439 -23.251 1.00 112.55 584 MET B C 1
ATOM 4973 O O . MET B 1 207 ? -5.624 1.270 -23.642 1.00 113.50 584 MET B O 1
ATOM 4978 N N . GLU B 1 208 ? -4.802 3.366 -23.445 1.00 113.22 585 GLU B N 1
ATOM 4979 C CA . GLU B 1 208 ? -3.500 3.069 -24.042 1.00 115.07 585 GLU B CA 1
ATOM 4980 C C . GLU B 1 208 ? -2.843 1.824 -23.449 1.00 114.68 585 GLU B C 1
ATOM 4981 O O . GLU B 1 208 ? -2.540 0.872 -24.168 1.00 116.42 585 GLU B O 1
ATOM 4987 N N . GLY B 1 209 ? -2.624 1.844 -22.138 1.00 112.54 586 GLY B N 1
ATOM 4988 C CA . GLY B 1 209 ? -2.098 0.692 -21.430 1.00 112.30 586 GLY B CA 1
ATOM 4989 C C . GLY B 1 209 ? -3.146 -0.373 -21.121 1.00 112.33 586 GLY B C 1
ATOM 4990 O O . GLY B 1 209 ? -2.836 -1.565 -21.089 1.00 113.51 586 GLY B O 1
ATOM 4991 N N . VAL B 1 210 ? -4.385 0.053 -20.893 1.00 111.03 587 VAL B N 1
ATOM 4992 C CA . VAL B 1 210 ? -5.450 -0.865 -20.490 1.00 110.07 587 VAL B CA 1
ATOM 4993 C C . VAL B 1 210 ? -5.743 -1.870 -21.580 1.00 111.22 587 VAL B C 1
ATOM 4994 O O . VAL B 1 210 ? -5.775 -3.071 -21.342 1.00 111.54 587 VAL B O 1
ATOM 4998 N N . ASP B 1 211 ? -5.940 -1.367 -22.784 1.00 112.83 588 ASP B N 1
ATOM 4999 C CA . ASP B 1 211 ? -6.162 -2.228 -23.929 1.00 116.17 588 ASP B CA 1
ATOM 5000 C C . ASP B 1 211 ? -5.797 -1.450 -25.183 1.00 119.00 588 ASP B C 1
ATOM 5001 O O . ASP B 1 211 ? -6.662 -0.850 -25.820 1.00 120.20 588 ASP B O 1
ATOM 5006 N N . ALA B 1 212 ? -4.510 -1.486 -25.533 1.00 120.03 589 ALA B N 1
ATOM 5007 C CA . ALA B 1 212 ? -3.969 -0.770 -26.687 1.00 121.79 589 ALA B CA 1
ATOM 5008 C C . ALA B 1 212 ? -4.758 -1.030 -27.978 1.00 123.69 589 ALA B C 1
ATOM 5009 O O . ALA B 1 212 ? -4.667 -0.261 -28.933 1.00 125.98 589 ALA B O 1
ATOM 5011 N N . GLU B 1 213 ? -5.537 -2.110 -27.985 1.00 122.78 590 GLU B N 1
ATOM 5012 C CA . GLU B 1 213 ? -6.351 -2.513 -29.133 1.00 123.93 590 GLU B CA 1
ATOM 5013 C C . GLU B 1 213 ? -7.732 -1.838 -29.196 1.00 121.66 590 GLU B C 1
ATOM 5014 O O . GLU B 1 213 ? -8.134 -1.329 -30.240 1.00 122.85 590 GLU B O 1
ATOM 5020 N N . VAL B 1 214 ? -8.462 -1.856 -28.084 1.00 118.79 591 VAL B N 1
ATOM 5021 C CA . VAL B 1 214 ? -9.769 -1.198 -28.018 1.00 117.73 591 VAL B CA 1
ATOM 5022 C C . VAL B 1 214 ? -9.597 0.334 -27.989 1.00 115.58 591 VAL B C 1
ATOM 5023 O O . VAL B 1 214 ? -10.484 1.082 -28.407 1.00 115.91 591 VAL B O 1
ATOM 5027 N N . TYR B 1 215 ? -8.435 0.782 -27.520 1.00 113.25 592 TYR B N 1
ATOM 5028 C CA . TYR B 1 215 ? -8.067 2.192 -27.523 1.00 111.43 592 TYR B CA 1
ATOM 5029 C C . TYR B 1 215 ? -8.190 2.784 -28.903 1.00 112.86 592 TYR B C 1
ATOM 5030 O O . TYR B 1 215 ? -8.665 3.900 -29.067 1.00 113.50 592 TYR B O 1
ATOM 5039 N N . ASN B 1 216 ? -7.759 2.030 -29.902 1.00 113.86 593 ASN B N 1
ATOM 5040 C CA . ASN B 1 216 ? -7.848 2.497 -31.275 1.00 114.98 593 ASN B CA 1
ATOM 5041 C C . ASN B 1 216 ? -9.260 2.370 -31.799 1.00 113.77 593 ASN B C 1
ATOM 5042 O O . ASN B 1 216 ? -9.790 3.302 -32.381 1.00 114.26 593 ASN B O 1
ATOM 5047 N N . SER B 1 217 ? -9.870 1.215 -31.561 1.00 112.43 594 SER B N 1
ATOM 5048 C CA . SER B 1 217 ? -11.198 0.941 -32.086 1.00 112.80 594 SER B CA 1
ATOM 5049 C C . SER B 1 217 ? -12.160 1.986 -31.570 1.00 111.07 594 SER B C 1
ATOM 5050 O O . SER B 1 217 ? -12.948 2.532 -32.327 1.00 112.20 594 SER B O 1
ATOM 5053 N N . LEU B 1 218 ? -12.073 2.284 -30.280 1.00 108.79 595 LEU B N 1
ATOM 5054 C CA . LEU B 1 218 ? -12.924 3.319 -29.689 1.00 108.01 595 LEU B CA 1
ATOM 5055 C C . LEU B 1 218 ? -12.619 4.703 -30.232 1.00 107.56 595 LEU B C 1
ATOM 5056 O O . LEU B 1 218 ? -13.511 5.386 -30.713 1.00 108.64 595 LEU B O 1
ATOM 5061 N N . ASN B 1 219 ? -11.355 5.107 -30.155 1.00 106.27 596 ASN B N 1
ATOM 5062 C CA . ASN B 1 219 ? -10.948 6.443 -30.592 1.00 106.63 596 ASN B CA 1
ATOM 5063 C C . ASN B 1 219 ? -11.271 6.710 -32.058 1.00 109.68 596 ASN B C 1
ATOM 5064 O O . ASN B 1 219 ? -11.868 7.727 -32.410 1.00 110.32 596 ASN B O 1
ATOM 5069 N N . TRP B 1 220 ? -10.876 5.771 -32.898 1.00 111.81 597 TRP B N 1
ATOM 5070 C CA . TRP B 1 220 ? -11.163 5.804 -34.314 1.00 115.77 597 TRP B CA 1
ATOM 5071 C C . TRP B 1 220 ? -12.630 6.122 -34.613 1.00 117.69 597 TRP B C 1
ATOM 5072 O O . TRP B 1 220 ? -12.953 6.691 -35.655 1.00 120.87 597 TRP B O 1
ATOM 5083 N N . MET B 1 221 ? -13.521 5.718 -33.714 1.00 116.47 598 MET B N 1
ATOM 5084 C CA . MET B 1 221 ? -14.949 6.025 -33.836 1.00 117.72 598 MET B CA 1
ATOM 5085 C C . MET B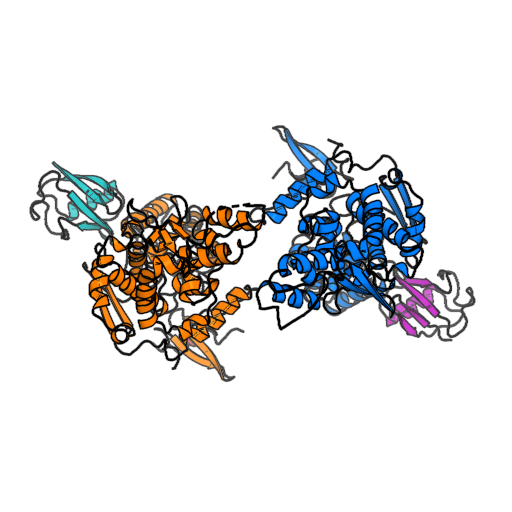 1 221 ? -15.264 7.493 -33.629 1.00 116.55 598 MET B C 1
ATOM 5086 O O . MET B 1 221 ? -16.391 7.921 -33.866 1.00 117.19 598 MET B O 1
ATOM 5088 N N . LEU B 1 222 ? -14.288 8.253 -33.144 1.00 115.27 599 LEU B N 1
ATOM 5089 C CA . LEU B 1 222 ? -14.493 9.678 -32.883 1.00 115.72 599 LEU B CA 1
ATOM 5090 C C . LEU B 1 222 ? -13.819 10.517 -33.970 1.00 118.64 599 LEU B C 1
ATOM 5091 O O . LEU B 1 222 ? -13.980 11.739 -34.026 1.00 119.69 599 LEU B O 1
ATOM 5096 N N . GLU B 1 223 ? -13.073 9.841 -34.835 1.00 119.92 600 GLU B N 1
ATOM 5097 C CA . GLU B 1 223 ? -12.328 10.507 -35.877 1.00 122.21 600 GLU B CA 1
ATOM 5098 C C . GLU B 1 223 ? -12.951 10.294 -37.244 1.00 124.64 600 GLU B C 1
ATOM 5099 O O . GLU B 1 223 ? -12.631 11.003 -38.196 1.00 127.36 600 GLU B O 1
ATOM 5105 N N . ASN B 1 224 ? -13.848 9.325 -37.353 1.00 123.80 601 ASN B N 1
ATOM 5106 C CA . ASN B 1 224 ? -14.405 9.000 -38.656 1.00 126.15 601 ASN B CA 1
ATOM 5107 C C . ASN B 1 224 ? -15.934 8.922 -38.671 1.00 127.82 601 ASN B C 1
ATOM 5108 O O . ASN B 1 224 ? -16.607 9.279 -37.699 1.00 125.06 601 ASN B O 1
ATOM 5113 N N . SER B 1 225 ? -16.469 8.474 -39.804 1.00 132.87 602 SER B N 1
ATOM 5114 C CA . SER B 1 225 ? -17.895 8.223 -39.951 1.00 135.91 602 SER B CA 1
ATOM 5115 C C . SER B 1 225 ? -18.158 6.782 -39.580 1.00 138.19 602 SER B C 1
ATOM 5116 O O . SER B 1 225 ? -17.944 5.886 -40.396 1.00 141.17 602 SER B O 1
ATOM 5119 N N . ILE B 1 226 ? -18.600 6.553 -38.347 1.00 137.14 603 ILE B N 1
ATOM 5120 C CA . ILE B 1 226 ? -18.860 5.197 -37.872 1.00 137.74 603 ILE B CA 1
ATOM 5121 C C . ILE B 1 226 ? -20.197 4.646 -38.398 1.00 141.63 603 ILE B C 1
ATOM 5122 O O . ILE B 1 226 ? -20.365 3.438 -38.559 1.00 143.04 603 ILE B O 1
ATOM 5124 N N . ASP B 1 227 ? -21.143 5.541 -38.673 1.00 143.52 604 ASP B N 1
ATOM 5125 C CA . ASP B 1 227 ? -22.461 5.143 -39.157 1.00 146.85 604 ASP B CA 1
ATOM 5126 C C . ASP B 1 227 ? -22.374 4.588 -40.579 1.00 151.00 604 ASP B C 1
ATOM 5127 O O . ASP B 1 227 ? -21.749 5.190 -41.458 1.00 152.67 604 ASP B O 1
ATOM 5132 N N . LEU B 1 232 ? -25.133 -0.722 -33.247 1.00 129.35 609 LEU B N 1
ATOM 5133 C CA . LEU B 1 232 ? -24.640 -0.811 -31.871 1.00 126.18 609 LEU B CA 1
ATOM 5134 C C . LEU B 1 232 ? -25.460 0.078 -30.942 1.00 125.55 609 LEU B C 1
ATOM 5135 O O . LEU B 1 232 ? -26.103 1.024 -31.390 1.00 127.19 609 LEU B O 1
ATOM 5140 N N . THR B 1 233 ? -25.447 -0.236 -29.648 1.00 123.70 610 THR B N 1
ATOM 5141 C CA . THR B 1 233 ? -26.187 0.543 -28.658 1.00 123.31 610 THR B CA 1
ATOM 5142 C C . THR B 1 233 ? -25.408 0.580 -27.350 1.00 121.16 610 THR B C 1
ATOM 5143 O O . THR B 1 233 ? -24.296 0.063 -27.277 1.00 119.48 610 THR B O 1
ATOM 5147 N N . PHE B 1 234 ? -26.000 1.181 -26.319 1.00 121.77 611 PHE B N 1
ATOM 5148 C CA . PHE B 1 234 ? -25.406 1.198 -24.980 1.00 120.29 611 PHE B CA 1
ATOM 5149 C C . PHE B 1 234 ? -25.394 -0.181 -24.315 1.00 120.93 611 PHE B C 1
ATOM 5150 O O . PHE B 1 234 ? -26.311 -0.554 -23.587 1.00 122.24 611 PHE B O 1
ATOM 5158 N N . SER B 1 235 ? -24.329 -0.933 -24.549 1.00 120.13 612 SER B N 1
ATOM 5159 C CA . SER B 1 235 ? -24.266 -2.300 -24.067 1.00 120.39 612 SER B CA 1
ATOM 5160 C C . SER B 1 235 ? -22.809 -2.730 -24.050 1.00 118.39 612 SER B C 1
ATOM 5161 O O . SER B 1 235 ? -21.947 -2.011 -24.548 1.00 116.71 612 SER B O 1
ATOM 5164 N N . ALA B 1 236 ? -22.530 -3.894 -23.471 1.00 118.48 613 ALA B N 1
ATOM 5165 C CA . ALA B 1 236 ? -21.159 -4.381 -23.399 1.00 116.31 613 ALA B CA 1
ATOM 5166 C C . ALA B 1 236 ? -21.110 -5.883 -23.201 1.00 116.13 613 ALA B C 1
ATOM 5167 O O . ALA B 1 236 ? -21.684 -6.408 -22.249 1.00 115.58 613 ALA B O 1
ATOM 5169 N N . ASP B 1 237 ? -20.413 -6.567 -24.103 1.00 117.04 614 ASP B N 1
ATOM 5170 C CA . ASP B 1 237 ? -20.195 -8.005 -23.967 1.00 118.76 614 ASP B CA 1
ATOM 5171 C C . ASP B 1 237 ? -19.070 -8.313 -22.993 1.00 115.53 614 ASP B C 1
ATOM 5172 O O . ASP B 1 237 ? -17.901 -7.987 -23.232 1.00 113.67 614 ASP B O 1
ATOM 5177 N N . ASP B 1 238 ? -19.455 -8.961 -21.896 1.00 114.73 615 ASP B N 1
ATOM 5178 C CA . ASP B 1 238 ? -18.570 -9.252 -20.780 1.00 111.47 615 ASP B CA 1
ATOM 5179 C C . ASP B 1 238 ? -18.006 -10.659 -20.902 1.00 112.96 615 ASP B C 1
ATOM 5180 O O . ASP B 1 238 ? -18.688 -11.613 -20.557 1.00 114.61 615 ASP B O 1
ATOM 5182 N N . GLU B 1 239 ? -16.773 -10.799 -21.382 1.00 113.10 616 GLU B N 1
ATOM 5183 C CA . GLU B 1 239 ? -16.168 -12.128 -21.484 1.00 115.96 616 GLU B CA 1
ATOM 5184 C C . GLU B 1 239 ? -15.589 -12.630 -20.161 1.00 115.19 616 GLU B C 1
ATOM 5185 O O . GLU B 1 239 ? -14.521 -12.196 -19.719 1.00 112.49 616 GLU B O 1
ATOM 5187 N N . ARG B 1 240 ? -16.305 -13.569 -19.549 1.00 117.30 617 ARG B N 1
ATOM 5188 C CA . ARG B 1 240 ? -15.886 -14.172 -18.295 1.00 115.95 617 ARG B CA 1
ATOM 5189 C C . ARG B 1 240 ? -16.019 -15.701 -18.344 1.00 118.83 617 ARG B C 1
ATOM 5190 O O . ARG B 1 240 ? -17.117 -16.257 -18.212 1.00 121.08 617 ARG B O 1
ATOM 5192 N N . PHE B 1 241 ? -14.882 -16.362 -18.555 1.00 118.68 618 PHE B N 1
ATOM 5193 C CA . PHE B 1 241 ? -14.772 -17.824 -18.507 1.00 120.43 618 PHE B CA 1
ATOM 5194 C C . PHE B 1 241 ? -15.527 -18.548 -19.617 1.00 124.20 618 PHE B C 1
ATOM 5195 O O . PHE B 1 241 ? -16.126 -19.597 -19.387 1.00 127.60 618 PHE B O 1
ATOM 5203 N N . GLY B 1 242 ? -15.473 -18.008 -20.826 1.00 123.88 619 GLY B N 1
ATOM 5204 C CA . GLY B 1 242 ? -16.077 -18.673 -21.960 1.00 127.02 619 GLY B CA 1
ATOM 5205 C C . GLY B 1 242 ? -17.541 -18.348 -22.126 1.00 127.61 619 GLY B C 1
ATOM 5206 O O . GLY B 1 242 ? -18.111 -18.551 -23.192 1.00 130.50 619 GLY B O 1
ATOM 5207 N N . GLU B 1 243 ? -18.159 -17.852 -21.066 1.00 125.15 620 GLU B N 1
ATOM 5208 C CA . GLU B 1 243 ? -19.510 -17.351 -21.170 1.00 126.15 620 GLU B CA 1
ATOM 5209 C C . GLU B 1 243 ? -19.424 -15.831 -21.364 1.00 123.61 620 GLU B C 1
ATOM 5210 O O . GLU B 1 243 ? -18.356 -15.238 -21.156 1.00 120.73 620 GLU B O 1
ATOM 5212 N N . VAL B 1 244 ? -20.519 -15.229 -21.830 1.00 124.85 621 VAL B N 1
ATOM 5213 C CA . VAL B 1 244 ? -20.670 -13.779 -21.922 1.00 122.81 621 VAL B CA 1
ATOM 5214 C C . VAL B 1 244 ? -22.146 -13.523 -21.710 1.00 124.87 621 VAL B C 1
ATOM 5215 O O . VAL B 1 244 ? -22.972 -14.303 -22.171 1.00 127.88 621 VAL B O 1
ATOM 5219 N N . VAL B 1 245 ? -22.458 -12.479 -20.940 1.00 123.68 622 VAL B N 1
ATOM 5220 C CA . VAL B 1 245 ? -23.791 -11.865 -20.898 1.00 126.21 622 VAL B CA 1
ATOM 5221 C C . VAL B 1 245 ? -23.612 -10.351 -20.995 1.00 125.19 622 VAL B C 1
ATOM 5222 O O . VAL B 1 245 ? -22.687 -9.815 -20.402 1.00 121.78 622 VAL B O 1
ATOM 5226 N N . THR B 1 246 ? -24.438 -9.665 -21.785 1.00 128.56 623 THR B N 1
ATOM 5227 C CA . THR B 1 246 ? -24.253 -8.225 -21.986 1.00 128.46 623 THR B CA 1
ATOM 5228 C C . THR B 1 246 ? -24.906 -7.402 -20.871 1.00 129.38 623 THR B C 1
ATOM 5229 O O . THR B 1 246 ? -25.959 -7.781 -20.358 1.00 130.89 623 THR B O 1
ATOM 5233 N N . VAL B 1 247 ? -24.269 -6.295 -20.479 1.00 129.26 624 VAL B N 1
ATOM 5234 C CA . VAL B 1 247 ? -24.852 -5.399 -19.482 1.00 131.13 624 VAL B CA 1
ATOM 5235 C C . VAL B 1 247 ? -25.197 -4.037 -20.045 1.00 135.31 624 VAL B C 1
ATOM 5236 O O . VAL B 1 247 ? -24.585 -3.574 -21.005 1.00 134.14 624 VAL B O 1
ATOM 5240 N N . ASP B 1 248 ? -26.182 -3.393 -19.428 1.00 140.90 625 ASP B N 1
ATOM 5241 C CA . ASP B 1 248 ? -26.547 -2.024 -19.782 1.00 145.87 625 ASP B CA 1
ATOM 5242 C C . ASP B 1 248 ? -25.644 -0.990 -19.098 1.00 147.22 625 ASP B C 1
ATOM 5243 O O . ASP B 1 248 ? -25.406 -1.061 -17.893 1.00 145.94 625 ASP B O 1
ATOM 5248 N N . LEU B 1 249 ? -25.160 -0.020 -19.869 1.00 151.56 626 LEU B N 1
ATOM 5249 C CA . LEU B 1 249 ? -24.343 1.062 -19.326 1.00 153.45 626 LEU B CA 1
ATOM 5250 C C . LEU B 1 249 ? -25.196 2.136 -18.640 1.00 160.20 626 LEU B C 1
ATOM 5251 O O . LEU B 1 249 ? -24.672 3.142 -18.164 1.00 157.79 626 LEU B O 1
ATOM 5256 N N . LYS B 1 250 ? -26.507 1.899 -18.604 1.00 166.95 627 LYS B N 1
ATOM 5257 C CA . LYS B 1 250 ? -27.508 2.808 -18.036 1.00 172.22 627 LYS B CA 1
ATOM 5258 C C . LYS B 1 250 ? -28.885 2.165 -18.235 1.00 180.25 627 LYS B C 1
ATOM 5259 O O . LYS B 1 250 ? -28.986 1.195 -18.983 1.00 178.61 627 LYS B O 1
ATOM 5261 N N . PRO B 1 251 ? -29.942 2.680 -17.564 1.00 191.56 628 PRO B N 1
ATOM 5262 C CA . PRO B 1 251 ? -31.270 2.067 -17.733 1.00 198.72 628 PRO B CA 1
ATOM 5263 C C . PRO B 1 251 ? -31.689 1.898 -19.198 1.00 202.34 628 PRO B C 1
ATOM 5264 O O . PRO B 1 251 ? -31.553 2.834 -19.989 1.00 201.93 628 PRO B O 1
ATOM 5268 N N . ASP B 1 252 ? -32.159 0.697 -19.539 1.00 202.65 629 ASP B N 1
ATOM 5269 C CA . ASP B 1 252 ? -32.608 0.365 -20.894 1.00 205.51 629 ASP B CA 1
ATOM 5270 C C . ASP B 1 252 ? -31.486 0.500 -21.927 1.00 204.56 629 ASP B C 1
ATOM 5271 O O . ASP B 1 252 ? -31.738 0.622 -23.126 1.00 209.16 629 ASP B O 1
ATOM 5273 N N . GLY B 1 253 ? -30.250 0.453 -21.446 1.00 199.23 630 GLY B N 1
ATOM 5274 C CA . GLY B 1 253 ? -29.075 0.719 -22.255 1.00 193.10 630 GLY B CA 1
ATOM 5275 C C . GLY B 1 253 ? -29.041 0.097 -23.638 1.00 190.37 630 GLY B C 1
ATOM 5276 O O . GLY B 1 253 ? -28.868 0.800 -24.629 1.00 191.03 630 GLY B O 1
ATOM 5277 N N . ARG B 1 254 ? -29.194 -1.219 -23.714 1.00 185.87 631 ARG B N 1
ATOM 5278 C CA . ARG B 1 254 ? -29.105 -1.919 -24.991 1.00 183.46 631 ARG B CA 1
ATOM 5279 C C . ARG B 1 254 ? -30.216 -1.491 -25.945 1.00 181.31 631 ARG B C 1
ATOM 5280 O O . ARG B 1 254 ? -30.129 -1.722 -27.150 1.00 181.86 631 ARG B O 1
ATOM 5288 N N . ASN B 1 255 ? -31.260 -0.874 -25.399 1.00 181.34 632 ASN B N 1
ATOM 5289 C CA . ASN B 1 255 ? -32.374 -0.372 -26.202 1.00 182.89 632 ASN B CA 1
ATOM 5290 C C . ASN B 1 255 ? -32.338 1.142 -26.486 1.00 177.83 632 ASN B C 1
ATOM 5291 O O . ASN B 1 255 ? -33.385 1.777 -26.636 1.00 178.69 632 ASN B O 1
ATOM 5293 N N . ILE B 1 256 ? -31.138 1.713 -26.550 1.00 177.44 633 ILE B N 1
ATOM 5294 C CA . ILE B 1 256 ? -30.958 3.135 -26.819 1.00 177.19 633 ILE B CA 1
ATOM 5295 C C . ILE B 1 256 ? -29.736 3.261 -27.717 1.00 172.28 633 ILE B C 1
ATOM 5296 O O . ILE B 1 256 ? -28.604 3.342 -27.236 1.00 168.94 633 ILE B O 1
ATOM 5301 N N . GLU B 1 257 ? -29.989 3.271 -29.028 1.00 171.99 634 GLU B N 1
ATOM 5302 C CA . GLU B 1 257 ? -28.954 3.134 -30.063 1.00 167.26 634 GLU B CA 1
ATOM 5303 C C . GLU B 1 257 ? -28.040 4.343 -30.170 1.00 162.15 634 GLU B C 1
ATOM 5304 O O . GLU B 1 257 ? -28.492 5.492 -30.155 1.00 163.55 634 GLU B O 1
ATOM 5310 N N . VAL B 1 258 ? -26.746 4.087 -30.274 1.00 156.29 635 VAL B N 1
ATOM 5311 C CA . VAL B 1 258 ? -25.796 5.168 -30.379 1.00 151.59 635 VAL B CA 1
ATOM 5312 C C . VAL B 1 258 ? -25.157 5.132 -31.761 1.00 150.02 635 VAL B C 1
ATOM 5313 O O . VAL B 1 258 ? -24.233 4.347 -32.005 1.00 147.77 635 VAL B O 1
ATOM 5315 N N . THR B 1 259 ? -25.688 5.947 -32.671 1.00 150.56 636 THR B N 1
ATOM 5316 C CA . THR B 1 259 ? -25.091 6.134 -33.990 1.00 149.17 636 THR B CA 1
ATOM 5317 C C . THR B 1 259 ? -24.173 7.362 -33.999 1.00 145.20 636 THR B C 1
ATOM 5318 O O . THR B 1 259 ? -23.855 7.875 -32.927 1.00 142.53 636 THR B O 1
ATOM 5320 N N . ASP B 1 260 ? -23.764 7.838 -35.181 1.00 145.41 637 ASP B N 1
ATOM 5321 C CA . ASP B 1 260 ? -22.948 9.069 -35.297 1.00 142.78 637 ASP B CA 1
ATOM 5322 C C . ASP B 1 260 ? -23.420 10.291 -34.449 1.00 162.81 637 ASP B C 1
ATOM 5323 O O . ASP B 1 260 ? -22.639 11.201 -34.169 1.00 160.69 637 ASP B O 1
ATOM 5328 N N . GLY B 1 261 ? -24.694 10.306 -34.059 1.00 165.20 638 GLY B N 1
ATOM 5329 C CA . GLY B 1 261 ? -25.231 11.311 -33.151 1.00 164.97 638 GLY B CA 1
ATOM 5330 C C . GLY B 1 261 ? -25.201 10.958 -31.665 1.00 161.83 638 GLY B C 1
ATOM 5331 O O . GLY B 1 261 ? -25.777 11.672 -30.833 1.00 162.50 638 GLY B O 1
ATOM 5332 N N . ASN B 1 262 ? -24.540 9.852 -31.325 1.00 158.32 639 ASN B N 1
ATOM 5333 C CA . ASN B 1 262 ? -24.325 9.481 -29.921 1.00 155.86 639 ASN B CA 1
ATOM 5334 C C . ASN B 1 262 ? -23.019 8.738 -29.669 1.00 150.81 639 ASN B C 1
ATOM 5335 O O . ASN B 1 262 ? -22.982 7.772 -28.915 1.00 146.61 639 ASN B O 1
ATOM 5340 N N . LYS B 1 263 ? -21.950 9.197 -30.305 1.00 153.87 640 LYS B N 1
ATOM 5341 C CA . LYS B 1 263 ? -20.636 8.610 -30.106 1.00 153.05 640 LYS B CA 1
ATOM 5342 C C . LYS B 1 263 ? -19.881 9.384 -29.033 1.00 146.22 640 LYS B C 1
ATOM 5343 O O . LYS B 1 263 ? -18.656 9.323 -28.955 1.00 144.30 640 LYS B O 1
ATOM 5345 N N . LYS B 1 264 ? -20.614 10.131 -28.216 1.00 142.73 641 LYS B N 1
ATOM 5346 C CA . LYS B 1 264 ? -19.986 10.974 -27.202 1.00 136.76 641 LYS B CA 1
ATOM 5347 C C . LYS B 1 264 ? -20.112 10.373 -25.811 1.00 131.38 641 LYS B C 1
ATOM 5348 O O . LYS B 1 264 ? -19.132 10.279 -25.075 1.00 127.86 641 LYS B O 1
ATOM 5350 N N . GLU B 1 265 ? -21.327 9.972 -25.459 1.00 132.66 642 GLU B N 1
ATOM 5351 C CA . GLU B 1 265 ? -21.584 9.335 -24.177 1.00 130.26 642 GLU B CA 1
ATOM 5352 C C . GLU B 1 265 ? -21.211 7.853 -24.223 1.00 124.42 642 GLU B C 1
ATOM 5353 O O . GLU B 1 265 ? -20.909 7.255 -23.198 1.00 122.02 642 GLU B O 1
ATOM 5359 N N . TYR B 1 266 ? -21.235 7.260 -25.412 1.00 121.22 643 TYR B N 1
ATOM 5360 C CA . TYR B 1 266 ? -20.869 5.860 -25.544 1.00 115.44 643 TYR B CA 1
ATOM 5361 C C . TYR B 1 266 ? -19.439 5.680 -25.102 1.00 111.71 643 TYR B C 1
ATOM 5362 O O . TYR B 1 266 ? -19.165 5.046 -24.076 1.00 111.33 643 TYR B O 1
ATOM 5371 N N . VAL B 1 267 ? -18.535 6.273 -25.868 1.00 108.63 644 VAL B N 1
ATOM 5372 C CA . VAL B 1 267 ? -17.106 6.138 -25.645 1.00 103.21 644 VAL B CA 1
ATOM 5373 C C . VAL B 1 267 ? -16.732 6.410 -24.204 1.00 98.86 644 VAL B C 1
ATOM 5374 O O . VAL B 1 267 ? -15.892 5.713 -23.621 1.00 95.87 644 VAL B O 1
ATOM 5378 N N . GLU B 1 268 ? -17.388 7.410 -23.630 1.00 98.88 645 GLU B N 1
ATOM 5379 C CA . GLU B 1 268 ? -17.208 7.737 -22.235 1.00 96.57 645 GLU B CA 1
ATOM 5380 C C . GLU B 1 268 ? -17.779 6.631 -21.339 1.00 93.71 645 GLU B C 1
ATOM 5381 O O . GLU B 1 268 ? -17.031 6.027 -20.565 1.00 91.91 645 GLU B O 1
ATOM 5387 N N . LEU B 1 269 ? -19.077 6.339 -21.452 1.00 93.09 646 LEU B N 1
ATOM 5388 C CA . LEU B 1 269 ? -19.714 5.370 -20.560 1.00 89.83 646 LEU B CA 1
ATOM 5389 C C . LEU B 1 269 ? -19.097 3.983 -20.703 1.00 87.80 646 LEU B C 1
ATOM 5390 O O . LEU B 1 269 ? -19.118 3.175 -19.771 1.00 86.29 646 LEU B O 1
ATOM 5395 N N . TYR B 1 270 ? -18.542 3.715 -21.876 1.00 87.61 647 TYR B N 1
ATOM 5396 C CA . TYR B 1 270 ? -17.868 2.459 -22.107 1.00 86.44 647 TYR B CA 1
ATOM 5397 C C . TYR B 1 270 ? -16.546 2.407 -21.355 1.00 82.65 647 TYR B C 1
ATOM 5398 O O . TYR B 1 270 ? -16.252 1.425 -20.681 1.00 81.35 647 TYR B O 1
ATOM 5407 N N . THR B 1 271 ? -15.750 3.463 -21.474 1.00 81.02 648 THR B N 1
ATOM 5408 C CA . THR B 1 271 ? -14.462 3.534 -20.791 1.00 77.49 648 THR B CA 1
ATOM 5409 C C . THR B 1 271 ? -14.608 3.347 -19.288 1.00 76.49 648 THR B C 1
ATOM 5410 O O . THR B 1 271 ? -13.750 2.758 -18.631 1.00 74.87 648 THR B O 1
ATOM 5414 N N . GLN B 1 272 ? -15.710 3.840 -18.741 1.00 77.66 649 GLN B N 1
ATOM 5415 C CA . GLN B 1 272 ? -15.991 3.676 -17.313 1.00 76.71 649 GLN B CA 1
ATOM 5416 C C . GLN B 1 272 ? -16.280 2.230 -16.961 1.00 75.54 649 GLN B C 1
ATOM 5417 O O . GLN B 1 272 ? -15.909 1.752 -15.905 1.00 73.34 649 GLN B O 1
ATOM 5423 N N . TRP B 1 273 ? -16.959 1.532 -17.855 1.00 77.00 650 TRP B N 1
ATOM 5424 C CA . TRP B 1 273 ? -17.250 0.142 -17.614 1.00 75.86 650 TRP B CA 1
ATOM 5425 C C . TRP B 1 273 ? -16.008 -0.727 -17.802 1.00 73.22 650 TRP B C 1
ATOM 5426 O O . TRP B 1 273 ? -15.664 -1.514 -16.920 1.00 72.30 650 TRP B O 1
ATOM 5437 N N . ARG B 1 274 ? -15.340 -0.602 -18.942 1.00 72.88 651 ARG B N 1
ATOM 5438 C CA . ARG B 1 274 ? -14.215 -1.485 -19.253 1.00 72.29 651 ARG B CA 1
ATOM 5439 C C . ARG B 1 274 ? -13.129 -1.394 -18.200 1.00 69.79 651 ARG B C 1
ATOM 5440 O O . ARG B 1 274 ? -12.769 -2.382 -17.560 1.00 69.51 651 ARG B O 1
ATOM 5448 N N . ILE B 1 275 ? -12.629 -0.190 -18.012 1.00 68.66 652 ILE B N 1
ATOM 5449 C CA . ILE B 1 275 ? -11.492 0.058 -17.136 1.00 65.80 652 ILE B CA 1
ATOM 5450 C C . ILE B 1 275 ? -11.833 0.006 -15.647 1.00 66.14 652 ILE B C 1
ATOM 5451 O O . ILE B 1 275 ? -11.105 -0.589 -14.862 1.00 64.78 652 ILE B O 1
ATOM 5456 N N . VAL B 1 276 ? -12.931 0.633 -15.260 1.00 68.47 653 VAL B N 1
ATOM 5457 C CA . VAL B 1 276 ? -13.263 0.719 -13.845 1.00 69.45 653 VAL B CA 1
ATOM 5458 C C . VAL B 1 276 ? -14.338 -0.270 -13.425 1.00 71.19 653 VAL B C 1
ATOM 5459 O O . VAL B 1 276 ? -14.043 -1.217 -12.733 1.00 69.77 653 VAL B O 1
ATOM 5463 N N . ASP B 1 277 ? -15.567 -0.062 -13.879 1.00 75.41 654 ASP B N 1
ATOM 5464 C CA . ASP B 1 277 ? -16.730 -0.694 -13.267 1.00 78.78 654 ASP B CA 1
ATOM 5465 C C . ASP B 1 277 ? -16.621 -2.203 -13.245 1.00 78.75 654 ASP B C 1
ATOM 5466 O O . ASP B 1 277 ? -17.063 -2.862 -12.297 1.00 78.39 654 ASP B O 1
ATOM 5471 N N . ARG B 1 278 ? -16.046 -2.743 -14.310 1.00 78.86 655 ARG B N 1
ATOM 5472 C CA . ARG B 1 278 ? -15.923 -4.190 -14.473 1.00 78.79 655 ARG B CA 1
ATOM 5473 C C . ARG B 1 278 ? -15.164 -4.812 -13.310 1.00 74.19 655 ARG B C 1
ATOM 5474 O O . ARG B 1 278 ? -15.495 -5.909 -12.864 1.00 74.96 655 ARG B O 1
ATOM 5482 N N . VAL B 1 279 ? -14.145 -4.111 -12.822 1.00 69.49 656 VAL B N 1
ATOM 5483 C CA . VAL B 1 279 ? -13.353 -4.619 -11.713 1.00 65.30 656 VAL B CA 1
ATOM 5484 C C . VAL B 1 279 ? -13.647 -3.876 -10.407 1.00 63.61 656 VAL B C 1
ATOM 5485 O O . VAL B 1 279 ? -12.763 -3.679 -9.580 1.00 59.21 656 VAL B O 1
ATOM 5489 N N . GLN B 1 280 ? -14.900 -3.473 -10.227 1.00 66.80 657 GLN B N 1
ATOM 5490 C CA . GLN B 1 280 ? -15.312 -2.681 -9.066 1.00 65.82 657 GLN B CA 1
ATOM 5491 C C . GLN B 1 280 ? -15.003 -3.369 -7.739 1.00 64.07 657 GLN B C 1
ATOM 5492 O O . GLN B 1 280 ? -14.392 -2.768 -6.850 1.00 60.03 657 GLN B O 1
ATOM 5494 N N . GLU B 1 281 ? -15.434 -4.639 -7.640 1.00 65.69 658 GLU B N 1
ATOM 5495 C CA . GLU B 1 281 ? -15.307 -5.476 -6.452 1.00 66.67 658 GLU B CA 1
ATOM 5496 C C . GLU B 1 281 ? -13.847 -5.673 -6.077 1.00 62.84 658 GLU B C 1
ATOM 5497 O O . GLU B 1 281 ? -13.465 -5.521 -4.926 1.00 62.00 658 GLU B O 1
ATOM 5503 N N . GLN B 1 282 ? -13.041 -6.046 -7.060 1.00 62.19 659 GLN B N 1
ATOM 5504 C CA . GLN B 1 282 ? -11.617 -6.267 -6.846 1.00 59.94 659 GLN B CA 1
ATOM 5505 C C . GLN B 1 282 ? -10.974 -4.999 -6.301 1.00 58.20 659 GLN B C 1
ATOM 5506 O O . GLN B 1 282 ? -10.362 -5.024 -5.245 1.00 57.62 659 GLN B O 1
ATOM 5512 N N . PHE B 1 283 ? -11.140 -3.896 -7.035 1.00 57.08 660 PHE B N 1
ATOM 5513 C CA . PHE B 1 283 ? -10.457 -2.638 -6.757 1.00 56.01 660 PHE B CA 1
ATOM 5514 C C . PHE B 1 283 ? -10.874 -1.990 -5.438 1.00 57.18 660 PHE B C 1
ATOM 5515 O O . PHE B 1 283 ? -10.045 -1.472 -4.676 1.00 54.98 660 PHE B O 1
ATOM 5523 N N . LYS B 1 284 ? -12.179 -1.991 -5.211 1.00 56.87 661 LYS B N 1
ATOM 5524 C CA . LYS B 1 284 ? -12.737 -1.725 -3.907 1.00 61.55 661 LYS B CA 1
ATOM 5525 C C . LYS B 1 284 ? -12.027 -2.472 -2.753 1.00 60.81 661 LYS B C 1
ATOM 5526 O O . LYS B 1 284 ? -11.588 -1.843 -1.799 1.00 62.64 661 LYS B O 1
ATOM 5532 N N . ALA B 1 285 ? -11.898 -3.804 -2.835 1.00 60.86 662 ALA B N 1
ATOM 5533 C CA . ALA B 1 285 ? -11.254 -4.590 -1.778 1.00 60.05 662 ALA B CA 1
ATOM 5534 C C . ALA B 1 285 ? -9.788 -4.196 -1.597 1.00 58.62 662 ALA B C 1
ATOM 5535 O O . ALA B 1 285 ? -9.253 -4.208 -0.494 1.00 59.75 662 ALA B O 1
ATOM 5537 N N . PHE B 1 286 ? -9.148 -3.838 -2.691 1.00 58.17 663 PHE B N 1
ATOM 5538 C CA . PHE B 1 286 ? -7.798 -3.294 -2.651 1.00 57.29 663 PHE B CA 1
ATOM 5539 C C . PHE B 1 286 ? -7.715 -2.002 -1.825 1.00 59.37 663 PHE B C 1
ATOM 5540 O O . PHE B 1 286 ? -7.028 -1.930 -0.806 1.00 58.87 663 PHE B O 1
ATOM 5548 N N . MET B 1 287 ? -8.420 -0.976 -2.273 1.00 62.58 664 MET B N 1
ATOM 5549 C CA . MET B 1 287 ? -8.371 0.327 -1.612 1.00 65.28 664 MET B CA 1
ATOM 5550 C C . MET B 1 287 ? -8.804 0.224 -0.163 1.00 67.79 664 MET B C 1
ATOM 5551 O O . MET B 1 287 ? -8.172 0.803 0.725 1.00 68.50 664 MET B O 1
ATOM 5556 N N . ASP B 1 288 ? -9.863 -0.551 0.068 1.00 69.33 665 ASP B N 1
ATOM 5557 C CA . ASP B 1 288 ? -10.334 -0.868 1.413 1.00 71.97 665 ASP B CA 1
ATOM 5558 C C . ASP B 1 288 ? -9.168 -1.352 2.298 1.00 70.92 665 ASP B C 1
ATOM 5559 O O . ASP B 1 288 ? -9.183 -1.184 3.506 1.00 71.60 665 ASP B O 1
ATOM 5564 N N . GLY B 1 289 ? -8.148 -1.935 1.682 1.00 69.88 666 GLY B N 1
ATOM 5565 C CA . GLY B 1 289 ? -6.967 -2.360 2.406 1.00 69.83 666 GLY B CA 1
ATOM 5566 C C . GLY B 1 289 ? -5.838 -1.354 2.350 1.00 69.67 666 GLY B C 1
ATOM 5567 O O . GLY B 1 289 ? -5.042 -1.254 3.273 1.00 70.93 666 GLY B O 1
ATOM 5568 N N . PHE B 1 290 ? -5.748 -0.619 1.256 1.00 68.50 667 PHE B N 1
ATOM 5569 C CA . PHE B 1 290 ? -4.716 0.408 1.129 1.00 67.99 667 PHE B CA 1
ATOM 5570 C C . PHE B 1 290 ? -5.000 1.537 2.112 1.00 71.44 667 PHE B C 1
ATOM 5571 O O . PHE B 1 290 ? -4.091 2.055 2.764 1.00 72.38 667 PHE B O 1
ATOM 5579 N N . ASN B 1 291 ? -6.277 1.886 2.234 1.00 73.45 668 ASN B N 1
ATOM 5580 C CA . ASN B 1 291 ? -6.709 2.954 3.129 1.00 76.56 668 ASN B CA 1
ATOM 5581 C C . ASN B 1 291 ? -6.702 2.598 4.611 1.00 77.97 668 ASN B C 1
ATOM 5582 O O . ASN B 1 291 ? -6.926 3.454 5.455 1.00 80.32 668 ASN B O 1
ATOM 5587 N N . GLU B 1 292 ? -6.482 1.335 4.939 1.00 77.18 669 GLU B N 1
ATOM 5588 C CA . GLU B 1 292 ? -6.381 0.967 6.337 1.00 79.09 669 GLU B CA 1
ATOM 5589 C C . GLU B 1 292 ? -5.083 1.492 6.916 1.00 80.39 669 GLU B C 1
ATOM 5590 O O . GLU B 1 292 ? -4.968 1.680 8.117 1.00 83.31 669 GLU B O 1
ATOM 5596 N N . LEU B 1 293 ? -4.112 1.764 6.055 1.00 78.85 670 LEU B N 1
ATOM 5597 C CA . LEU B 1 293 ? -2.799 2.148 6.536 1.00 80.48 670 LEU B CA 1
ATOM 5598 C C . LEU B 1 293 ? -2.420 3.522 6.014 1.00 82.90 670 LEU B C 1
ATOM 5599 O O . LEU B 1 293 ? -1.907 4.362 6.754 1.00 85.86 670 LEU B O 1
ATOM 5604 N N . ILE B 1 294 ? -2.673 3.765 4.738 1.00 81.84 671 ILE B N 1
ATOM 5605 C CA . ILE B 1 294 ? -2.422 5.087 4.181 1.00 83.14 671 ILE B CA 1
ATOM 5606 C C . ILE B 1 294 ? -3.738 5.807 4.013 1.00 85.24 671 ILE B C 1
ATOM 5607 O O . ILE B 1 294 ? -4.597 5.368 3.251 1.00 83.23 671 ILE B O 1
ATOM 5612 N N . PRO B 1 295 ? -3.906 6.918 4.744 1.00 90.00 672 PRO B N 1
ATOM 5613 C CA . PRO B 1 295 ? -5.094 7.773 4.667 1.00 92.89 672 PRO B CA 1
ATOM 5614 C C . PRO B 1 295 ? -5.309 8.239 3.235 1.00 94.03 672 PRO B C 1
ATOM 5615 O O . PRO B 1 295 ? -4.370 8.724 2.600 1.00 94.22 672 PRO B O 1
ATOM 5619 N N . GLU B 1 296 ? -6.525 8.077 2.731 1.00 94.63 673 GLU B N 1
ATOM 5620 C CA . GLU B 1 296 ? -6.822 8.449 1.358 1.00 94.21 673 GLU B CA 1
ATOM 5621 C C . GLU B 1 296 ? -6.549 9.919 1.105 1.00 94.39 673 GLU B C 1
ATOM 5622 O O . GLU B 1 296 ? -5.779 10.271 0.216 1.00 93.25 673 GLU B O 1
ATOM 5628 N N . ASP B 1 297 ? -7.156 10.779 1.920 1.00 95.86 674 ASP B N 1
ATOM 5629 C CA . ASP B 1 297 ? -6.986 12.222 1.789 1.00 97.11 674 ASP B CA 1
ATOM 5630 C C . ASP B 1 297 ? -5.549 12.712 1.986 1.00 94.14 674 ASP B C 1
ATOM 5631 O O . ASP B 1 297 ? -5.305 13.915 1.992 1.00 96.45 674 ASP B O 1
ATOM 5636 N N . LEU B 1 298 ? -4.606 11.794 2.158 1.00 89.33 675 LEU B N 1
ATOM 5637 C CA . LEU B 1 298 ? -3.196 12.152 2.276 1.00 87.39 675 LEU B CA 1
ATOM 5638 C C . LEU B 1 298 ? -2.393 11.874 1.012 1.00 83.86 675 LEU B C 1
ATOM 5639 O O . LEU B 1 298 ? -1.531 12.657 0.635 1.00 83.85 675 LEU B O 1
ATOM 5644 N N . VAL B 1 299 ? -2.673 10.743 0.379 1.00 81.02 676 VAL B N 1
ATOM 5645 C CA . VAL B 1 299 ? -1.954 10.313 -0.809 1.00 77.97 676 VAL B CA 1
ATOM 5646 C C . VAL B 1 299 ? -2.316 11.229 -1.982 1.00 77.65 676 VAL B C 1
ATOM 5647 O O . VAL B 1 299 ? -1.516 11.402 -2.904 1.00 78.02 676 VAL B O 1
ATOM 5651 N N . THR B 1 300 ? -3.494 11.858 -1.910 1.00 77.47 677 THR B N 1
ATOM 5652 C CA . THR B 1 300 ? -4.024 12.668 -3.013 1.00 77.11 677 THR B CA 1
ATOM 5653 C C . THR B 1 300 ? -3.213 13.929 -3.284 1.00 78.22 677 THR B C 1
ATOM 5654 O O . THR B 1 300 ? -3.520 14.690 -4.201 1.00 78.78 677 THR B O 1
ATOM 5658 N N . VAL B 1 301 ? -2.187 14.153 -2.472 1.00 79.14 678 VAL B N 1
ATOM 5659 C CA . VAL B 1 301 ? -1.258 15.235 -2.712 1.00 81.33 678 VAL B CA 1
ATOM 5660 C C . VAL B 1 301 ? -0.418 14.914 -3.959 1.00 80.21 678 VAL B C 1
ATOM 5661 O O . VAL B 1 301 ? 0.112 15.809 -4.616 1.00 82.70 678 VAL B O 1
ATOM 5665 N N . PHE B 1 302 ? -0.303 13.642 -4.293 1.00 77.56 679 PHE B N 1
ATOM 5666 C CA . PHE B 1 302 ? 0.508 13.248 -5.422 1.00 77.53 679 PHE B CA 1
ATOM 5667 C C . PHE B 1 302 ? -0.333 13.203 -6.700 1.00 79.39 679 PHE B C 1
ATOM 5668 O O . PHE B 1 302 ? -1.542 12.973 -6.646 1.00 79.00 679 PHE B O 1
ATOM 5676 N N . ASP B 1 303 ? 0.299 13.452 -7.848 1.00 81.75 680 ASP B N 1
ATOM 5677 C CA . ASP B 1 303 ? -0.335 13.146 -9.123 1.00 83.68 680 ASP B CA 1
ATOM 5678 C C . ASP B 1 303 ? -0.064 11.673 -9.506 1.00 82.99 680 ASP B C 1
ATOM 5679 O O . ASP B 1 303 ? 0.703 10.955 -8.828 1.00 82.93 680 ASP B O 1
ATOM 5684 N N . GLU B 1 304 ? -0.706 11.206 -10.578 1.00 84.50 681 GLU B N 1
ATOM 5685 C CA . GLU B 1 304 ? -0.621 9.803 -10.957 1.00 81.92 681 GLU B CA 1
ATOM 5686 C C . GLU B 1 304 ? 0.821 9.418 -11.210 1.00 78.87 681 GLU B C 1
ATOM 5687 O O . GLU B 1 304 ? 1.224 8.311 -10.935 1.00 77.83 681 GLU B O 1
ATOM 5693 N N . ARG B 1 305 ? 1.610 10.355 -11.724 1.00 78.43 682 ARG B N 1
ATOM 5694 C CA . ARG B 1 305 ? 2.987 10.046 -12.089 1.00 76.95 682 ARG B CA 1
ATOM 5695 C C . ARG B 1 305 ? 3.828 9.906 -10.853 1.00 74.16 682 ARG B C 1
ATOM 5696 O O . ARG B 1 305 ? 4.725 9.083 -10.799 1.00 74.87 682 ARG B O 1
ATOM 5704 N N . GLU B 1 306 ? 3.531 10.692 -9.844 1.00 71.68 683 GLU B N 1
ATOM 5705 C CA . GLU B 1 306 ? 4.368 10.681 -8.669 1.00 70.36 683 GLU B CA 1
ATOM 5706 C C . GLU B 1 306 ? 4.044 9.505 -7.761 1.00 68.85 683 GLU B C 1
ATOM 5707 O O . GLU B 1 306 ? 4.947 8.811 -7.275 1.00 69.82 683 GLU B O 1
ATOM 5713 N N . LEU B 1 307 ? 2.755 9.274 -7.540 1.00 66.69 684 LEU B N 1
ATOM 5714 C CA . LEU B 1 307 ? 2.304 8.129 -6.743 1.00 64.90 684 LEU B CA 1
ATOM 5715 C C . LEU B 1 307 ? 2.992 6.842 -7.180 1.00 68.01 684 LEU B C 1
ATOM 5716 O O . LEU B 1 307 ? 3.373 6.038 -6.338 1.00 70.19 684 LEU B O 1
ATOM 5721 N N . GLU B 1 308 ? 3.168 6.664 -8.490 1.00 69.22 685 GLU B N 1
ATOM 5722 C CA . GLU B 1 308 ? 3.907 5.535 -9.031 1.00 69.75 685 GLU B CA 1
ATOM 5723 C C . GLU B 1 308 ? 5.366 5.532 -8.567 1.00 67.52 685 GLU B C 1
ATOM 5724 O O . GLU B 1 308 ? 5.990 4.479 -8.460 1.00 66.76 685 GLU B O 1
ATOM 5730 N N . LEU B 1 309 ? 5.909 6.707 -8.279 1.00 66.69 686 LEU B N 1
ATOM 5731 C CA . LEU B 1 309 ? 7.296 6.794 -7.826 1.00 66.28 686 LEU B CA 1
ATOM 5732 C C . LEU B 1 309 ? 7.354 6.452 -6.336 1.00 67.29 686 LEU B C 1
ATOM 5733 O O . LEU B 1 309 ? 8.266 5.758 -5.841 1.00 68.21 686 LEU B O 1
ATOM 5738 N N . LEU B 1 310 ? 6.336 6.923 -5.635 1.00 66.44 687 LEU B N 1
ATOM 5739 C CA . LEU B 1 310 ? 6.255 6.758 -4.206 1.00 66.55 687 LEU B CA 1
ATOM 5740 C C . LEU B 1 310 ? 6.151 5.295 -3.820 1.00 65.66 687 LEU B C 1
ATOM 5741 O O . LEU B 1 310 ? 6.794 4.848 -2.861 1.00 58.02 687 LEU B O 1
ATOM 5746 N N . ILE B 1 311 ? 5.348 4.556 -4.580 1.00 65.09 688 ILE B N 1
ATOM 5747 C CA . ILE B 1 311 ? 5.080 3.140 -4.303 1.00 64.76 688 ILE B CA 1
ATOM 5748 C C . ILE B 1 311 ? 6.241 2.211 -4.669 1.00 65.72 688 ILE B C 1
ATOM 5749 O O . ILE B 1 311 ? 6.652 1.355 -3.877 1.00 65.28 688 ILE B O 1
ATOM 5754 N N . GLY B 1 312 ? 6.788 2.439 -5.853 1.00 67.22 689 GLY B N 1
ATOM 5755 C CA . GLY B 1 312 ? 7.662 1.475 -6.481 1.00 70.00 689 GLY B CA 1
ATOM 5756 C C . GLY B 1 312 ? 9.036 2.003 -6.807 1.00 71.34 689 GLY B C 1
ATOM 5757 O O . GLY B 1 312 ? 9.918 1.236 -7.156 1.00 72.46 689 GLY B O 1
ATOM 5758 N N . GLY B 1 313 ? 9.219 3.312 -6.704 1.00 71.38 690 GLY B N 1
ATOM 5759 C CA . GLY B 1 313 ? 10.495 3.920 -7.041 1.00 72.08 690 GLY B CA 1
ATOM 5760 C C . GLY B 1 313 ? 10.964 3.651 -8.463 1.00 73.81 690 GLY B C 1
ATOM 5761 O O . GLY B 1 313 ? 10.175 3.334 -9.364 1.00 73.18 690 GLY B O 1
ATOM 5762 N N . ILE B 1 314 ? 12.271 3.775 -8.657 1.00 76.66 691 ILE B N 1
ATOM 5763 C CA . ILE B 1 314 ? 12.879 3.732 -9.989 1.00 80.23 691 ILE B CA 1
ATOM 5764 C C . ILE B 1 314 ? 13.503 2.383 -10.328 1.00 83.68 691 ILE B C 1
ATOM 5765 O O . ILE B 1 314 ? 14.537 1.997 -9.767 1.00 84.05 691 ILE B O 1
ATOM 5770 N N . ALA B 1 315 ? 12.881 1.707 -11.287 1.00 86.53 692 ALA B N 1
ATOM 5771 C CA . ALA B 1 315 ? 13.239 0.351 -11.711 1.00 88.87 692 ALA B CA 1
ATOM 5772 C C . ALA B 1 315 ? 14.570 0.272 -12.444 1.00 92.09 692 ALA B C 1
ATOM 5773 O O . ALA B 1 315 ? 15.385 -0.628 -12.197 1.00 93.29 692 ALA B O 1
ATOM 5775 N N . GLU B 1 316 ? 14.756 1.198 -13.374 1.00 94.12 693 GLU B N 1
ATOM 5776 C CA . GLU B 1 316 ? 15.894 1.173 -14.268 1.00 97.18 693 GLU B CA 1
ATOM 5777 C C . GLU B 1 316 ? 17.090 1.796 -13.586 1.00 98.39 693 GLU B C 1
ATOM 5778 O O . GLU B 1 316 ? 17.176 3.007 -13.450 1.00 98.36 693 GLU B O 1
ATOM 5780 N N . ILE B 1 317 ? 18.010 0.951 -13.147 1.00 99.82 694 ILE B N 1
ATOM 5781 C CA . ILE B 1 317 ? 19.212 1.413 -12.468 1.00 100.51 694 ILE B CA 1
ATOM 5782 C C . ILE B 1 317 ? 20.060 2.311 -13.349 1.00 102.34 694 ILE B C 1
ATOM 5783 O O . ILE B 1 317 ? 20.534 1.883 -14.398 1.00 103.55 694 ILE B O 1
ATOM 5788 N N . ASP B 1 318 ? 20.242 3.558 -12.919 1.00 102.60 695 ASP B N 1
ATOM 5789 C CA . ASP B 1 318 ? 21.179 4.453 -13.596 1.00 104.73 695 ASP B CA 1
ATOM 5790 C C . ASP B 1 318 ? 22.606 4.120 -13.164 1.00 106.05 695 ASP B C 1
ATOM 5791 O O . ASP B 1 318 ? 23.036 4.464 -12.064 1.00 105.40 695 ASP B O 1
ATOM 5796 N N . ILE B 1 319 ? 23.322 3.426 -14.041 1.00 108.17 696 ILE B N 1
ATOM 5797 C CA . ILE B 1 319 ? 24.677 2.987 -13.745 1.00 109.92 696 ILE B CA 1
ATOM 5798 C C . ILE B 1 319 ? 25.603 4.159 -13.489 1.00 112.02 696 ILE B C 1
ATOM 5799 O O . ILE B 1 319 ? 26.382 4.147 -12.538 1.00 111.82 696 ILE B O 1
ATOM 5804 N N . GLU B 1 320 ? 25.514 5.176 -14.335 1.00 114.51 697 GLU B N 1
ATOM 5805 C CA . GLU B 1 320 ? 26.365 6.343 -14.173 1.00 116.95 697 GLU B CA 1
ATOM 5806 C C . GLU B 1 320 ? 26.089 7.048 -12.852 1.00 116.20 697 GLU B C 1
ATOM 5807 O O . GLU B 1 320 ? 26.993 7.613 -12.248 1.00 116.49 697 GLU B O 1
ATOM 5813 N N . ASP B 1 321 ? 24.840 6.995 -12.406 1.00 115.76 698 ASP B N 1
ATOM 5814 C CA . ASP B 1 321 ? 24.463 7.516 -11.097 1.00 115.90 698 ASP B CA 1
ATOM 5815 C C . ASP B 1 321 ? 24.960 6.612 -9.966 1.00 114.76 698 ASP B C 1
ATOM 5816 O O . ASP B 1 321 ? 25.397 7.089 -8.916 1.00 114.81 698 ASP B O 1
ATOM 5821 N N . TRP B 1 322 ? 24.884 5.305 -10.190 1.00 113.98 699 TRP B N 1
ATOM 5822 C CA . TRP B 1 322 ? 25.339 4.326 -9.219 1.00 113.53 699 TRP B CA 1
ATOM 5823 C C . TRP B 1 322 ? 26.827 4.517 -8.944 1.00 114.13 699 TRP B C 1
ATOM 5824 O O . TRP B 1 322 ? 27.253 4.689 -7.801 1.00 114.28 699 TRP B O 1
ATOM 5835 N N . LYS B 1 323 ? 27.606 4.511 -10.015 1.00 114.67 700 LYS B N 1
ATOM 5836 C CA . LYS B 1 323 ? 29.047 4.690 -9.928 1.00 116.38 700 LYS B CA 1
ATOM 5837 C C . LYS B 1 323 ? 29.406 6.033 -9.312 1.00 121.01 700 LYS B C 1
ATOM 5838 O O . LYS B 1 323 ? 30.403 6.159 -8.603 1.00 126.09 700 LYS B O 1
ATOM 5840 N N . LYS B 1 324 ? 28.581 7.035 -9.584 1.00 121.58 701 LYS B N 1
ATOM 5841 C CA . LYS B 1 324 ? 28.793 8.374 -9.046 1.00 120.62 701 LYS B CA 1
ATOM 5842 C C . LYS B 1 324 ? 28.578 8.482 -7.533 1.00 121.91 701 LYS B C 1
ATOM 5843 O O . LYS B 1 324 ? 28.945 9.482 -6.929 1.00 124.05 701 LYS B O 1
ATOM 5845 N N . HIS B 1 325 ? 27.983 7.463 -6.923 1.00 121.83 702 HIS B N 1
ATOM 5846 C CA . HIS B 1 325 ? 27.673 7.508 -5.493 1.00 121.98 702 HIS B CA 1
ATOM 5847 C C . HIS B 1 325 ? 27.968 6.190 -4.782 1.00 119.81 702 HIS B C 1
ATOM 5848 O O . HIS B 1 325 ? 27.060 5.415 -4.484 1.00 117.86 702 HIS B O 1
ATOM 5855 N N . THR B 1 326 ? 29.246 5.969 -4.489 1.00 119.99 703 THR B N 1
ATOM 5856 C CA . THR B 1 326 ? 29.709 4.749 -3.851 1.00 118.51 703 THR B CA 1
ATOM 5857 C C . THR B 1 326 ? 30.881 5.068 -2.935 1.00 118.57 703 THR B C 1
ATOM 5858 O O . THR B 1 326 ? 31.765 5.830 -3.308 1.00 119.97 703 THR B O 1
ATOM 5862 N N . ASP B 1 327 ? 30.874 4.509 -1.728 1.00 117.32 704 ASP B N 1
ATOM 5863 C CA . ASP B 1 327 ? 31.994 4.671 -0.800 1.00 118.59 704 ASP B CA 1
ATOM 5864 C C . ASP B 1 327 ? 32.920 3.454 -0.823 1.00 118.79 704 ASP B C 1
ATOM 5865 O O . ASP B 1 327 ? 32.458 2.323 -0.959 1.00 118.00 704 ASP B O 1
ATOM 5870 N N . TYR B 1 328 ? 34.223 3.687 -0.684 1.00 120.07 705 TYR B N 1
ATOM 5871 C CA . TYR B 1 328 ? 35.195 2.594 -0.727 1.00 120.16 705 TYR B CA 1
ATOM 5872 C C . TYR B 1 328 ? 35.946 2.402 0.594 1.00 121.51 705 TYR B C 1
ATOM 5873 O O . TYR B 1 328 ? 36.782 3.219 0.978 1.00 123.43 705 TYR B O 1
ATOM 5882 N N . ARG B 1 329 ? 35.649 1.304 1.277 1.00 121.06 706 ARG B N 1
ATOM 5883 C CA . ARG B 1 329 ? 36.309 0.989 2.538 1.00 122.95 706 ARG B CA 1
ATOM 5884 C C . ARG B 1 329 ? 37.526 0.088 2.323 1.00 125.09 706 ARG B C 1
ATOM 5885 O O . ARG B 1 329 ? 37.410 -1.133 2.257 1.00 124.35 706 ARG B O 1
ATOM 5893 N N . GLY B 1 330 ? 38.697 0.702 2.222 1.00 127.88 707 GLY B N 1
ATOM 5894 C CA . GLY B 1 330 ? 39.917 -0.035 1.969 1.00 130.09 707 GLY B CA 1
ATOM 5895 C C . GLY B 1 330 ? 40.378 0.128 0.536 1.00 131.12 707 GLY B C 1
ATOM 5896 O O . GLY B 1 330 ? 41.535 0.453 0.294 1.00 133.04 707 GLY B O 1
ATOM 5897 N N . TYR B 1 331 ? 39.478 -0.091 -0.417 1.00 130.49 708 TYR B N 1
ATOM 5898 C CA . TYR B 1 331 ? 39.799 0.121 -1.827 1.00 132.52 708 TYR B CA 1
ATOM 5899 C C . TYR B 1 331 ? 39.985 1.591 -2.185 1.00 134.28 708 TYR B C 1
ATOM 5900 O O . TYR B 1 331 ? 39.830 2.476 -1.344 1.00 134.60 708 TYR B O 1
ATOM 5909 N N . GLN B 1 332 ? 40.314 1.835 -3.452 1.00 135.66 709 GLN B N 1
ATOM 5910 C CA . GLN B 1 332 ? 40.311 3.179 -4.025 1.00 137.10 709 GLN B CA 1
ATOM 5911 C C . GLN B 1 332 ? 39.668 3.088 -5.412 1.00 136.30 709 GLN B C 1
ATOM 5912 O O . GLN B 1 332 ? 39.629 2.004 -5.999 1.00 135.83 709 GLN B O 1
ATOM 5918 N N . GLU B 1 333 ? 39.152 4.209 -5.923 1.00 136.03 710 GLU B N 1
ATOM 5919 C CA . GLU B 1 333 ? 38.452 4.210 -7.213 1.00 134.81 710 GLU B CA 1
ATOM 5920 C C . GLU B 1 333 ? 39.306 3.649 -8.343 1.00 135.99 710 GLU B C 1
ATOM 5921 O O . GLU B 1 333 ? 38.863 2.790 -9.100 1.00 135.04 710 GLU B O 1
ATOM 5923 N N . SER B 1 334 ? 40.532 4.149 -8.448 1.00 138.28 711 SER B N 1
ATOM 5924 C CA . SER B 1 334 ? 41.426 3.799 -9.546 1.00 140.13 711 SER B CA 1
ATOM 5925 C C . SER B 1 334 ? 41.974 2.381 -9.430 1.00 140.16 711 SER B C 1
ATOM 5926 O O . SER B 1 334 ? 42.453 1.820 -10.418 1.00 141.84 711 SER B O 1
ATOM 5929 N N . ASP B 1 335 ? 41.907 1.817 -8.224 1.00 138.58 712 ASP B N 1
ATOM 5930 C CA . ASP B 1 335 ? 42.390 0.463 -7.966 1.00 138.50 712 ASP B CA 1
ATOM 5931 C C . ASP B 1 335 ? 41.806 -0.499 -8.986 1.00 137.80 712 ASP B C 1
ATOM 5932 O O . ASP B 1 335 ? 40.596 -0.512 -9.220 1.00 135.58 712 ASP B O 1
ATOM 5937 N N . GLU B 1 336 ? 42.687 -1.305 -9.574 1.00 139.95 713 GLU B N 1
ATOM 5938 C CA . GLU B 1 336 ? 42.363 -2.182 -10.697 1.00 140.11 713 GLU B CA 1
ATOM 5939 C C . GLU B 1 336 ? 41.098 -2.996 -10.459 1.00 137.83 713 GLU B C 1
ATOM 5940 O O . GLU B 1 336 ? 40.309 -3.213 -11.377 1.00 137.36 713 GLU B O 1
ATOM 5942 N N . VAL B 1 337 ? 40.905 -3.421 -9.214 1.00 136.64 714 VAL B N 1
ATOM 5943 C CA . VAL B 1 337 ? 39.724 -4.182 -8.825 1.00 134.56 714 VAL B CA 1
ATOM 5944 C C . VAL B 1 337 ? 38.411 -3.444 -9.121 1.00 132.83 714 VAL B C 1
ATOM 5945 O O . VAL B 1 337 ? 37.559 -3.955 -9.855 1.00 132.61 714 VAL B O 1
ATOM 5949 N N . ILE B 1 338 ? 38.260 -2.249 -8.548 1.00 131.59 715 ILE B N 1
ATOM 5950 C CA . ILE B 1 338 ? 37.077 -1.415 -8.764 1.00 129.52 715 ILE B CA 1
ATOM 5951 C C . ILE B 1 338 ? 36.941 -0.995 -10.223 1.00 130.63 715 ILE B C 1
ATOM 5952 O O . ILE B 1 338 ? 35.834 -0.906 -10.756 1.00 129.39 715 ILE B O 1
ATOM 5957 N N . GLN B 1 339 ? 38.074 -0.741 -10.867 1.00 133.23 716 GLN B N 1
ATOM 5958 C CA . GLN B 1 339 ? 38.093 -0.509 -12.301 1.00 134.94 716 GLN B CA 1
ATOM 5959 C C . GLN B 1 339 ? 37.399 -1.652 -13.045 1.00 134.01 716 GLN B C 1
ATOM 5960 O O . GLN B 1 339 ? 36.709 -1.426 -14.036 1.00 134.41 716 GLN B O 1
ATOM 5966 N N . TRP B 1 340 ? 37.581 -2.875 -12.552 1.00 132.78 717 TRP B N 1
ATOM 5967 C CA . TRP B 1 340 ? 36.982 -4.058 -13.158 1.00 132.02 717 TRP B CA 1
ATOM 5968 C C . TRP B 1 340 ? 35.529 -4.234 -12.747 1.00 128.28 717 TRP B C 1
ATOM 5969 O O . TRP B 1 340 ? 34.740 -4.877 -13.442 1.00 128.07 717 TRP B O 1
ATOM 5980 N N . PHE B 1 341 ? 35.186 -3.662 -11.605 1.00 125.59 718 PHE B N 1
ATOM 5981 C CA . PHE B 1 341 ? 33.829 -3.737 -11.095 1.00 122.71 718 PHE B CA 1
ATOM 5982 C C . PHE B 1 341 ? 32.859 -3.037 -12.043 1.00 121.64 718 PHE B C 1
ATOM 5983 O O . PHE B 1 341 ? 32.033 -3.688 -12.684 1.00 121.08 718 PHE B O 1
ATOM 5991 N N . TRP B 1 342 ? 32.984 -1.712 -12.140 1.00 121.33 719 TRP B N 1
ATOM 5992 C CA . TRP B 1 342 ? 32.053 -0.893 -12.918 1.00 120.38 719 TRP B CA 1
ATOM 5993 C C . TRP B 1 342 ? 32.115 -1.186 -14.408 1.00 121.47 719 TRP B C 1
ATOM 5994 O O . TRP B 1 342 ? 31.095 -1.157 -15.105 1.00 120.65 719 TRP B O 1
ATOM 6005 N N . LYS B 1 343 ? 33.325 -1.437 -14.891 1.00 123.69 720 LYS B N 1
ATOM 6006 C CA . LYS B 1 343 ? 33.514 -1.875 -16.262 1.00 126.44 720 LYS B CA 1
ATOM 6007 C C . LYS B 1 343 ? 32.612 -3.076 -16.515 1.00 126.32 720 LYS B C 1
ATOM 6008 O O . LYS B 1 343 ? 31.868 -3.100 -17.496 1.00 126.84 720 LYS B O 1
ATOM 6010 N N . ALA B 1 344 ? 32.661 -4.048 -15.605 1.00 125.80 721 ALA B N 1
ATOM 6011 C CA . ALA B 1 344 ? 31.758 -5.198 -15.641 1.00 125.67 721 ALA B CA 1
ATOM 6012 C C . ALA B 1 344 ? 30.294 -4.803 -15.502 1.00 124.31 721 ALA B C 1
ATOM 6013 O O . ALA B 1 344 ? 29.427 -5.341 -16.197 1.00 124.98 721 ALA B O 1
ATOM 6015 N N . VAL B 1 345 ? 30.019 -3.875 -14.595 1.00 122.50 722 VAL B N 1
ATOM 6016 C CA . VAL B 1 345 ? 28.652 -3.427 -14.371 1.00 121.10 722 VAL B CA 1
ATOM 6017 C C . VAL B 1 345 ? 28.046 -2.856 -15.655 1.00 121.47 722 VAL B C 1
ATOM 6018 O O . VAL B 1 345 ? 26.859 -3.058 -15.946 1.00 120.58 722 VAL B O 1
ATOM 6022 N N . SER B 1 346 ? 28.881 -2.178 -16.437 1.00 122.96 723 SER B N 1
ATOM 6023 C CA . SER B 1 346 ? 28.444 -1.653 -17.723 1.00 124.17 723 SER B CA 1
ATOM 6024 C C . SER B 1 346 ? 28.021 -2.765 -18.684 1.00 125.49 723 SER B C 1
ATOM 6025 O O . SER B 1 346 ? 27.093 -2.587 -19.473 1.00 126.48 723 SER B O 1
ATOM 6028 N N . GLU B 1 347 ? 28.692 -3.910 -18.609 1.00 125.33 724 GLU B N 1
ATOM 6029 C CA . GLU B 1 347 ? 28.419 -5.003 -19.531 1.00 126.25 724 GLU B CA 1
ATOM 6030 C C . GLU B 1 347 ? 27.047 -5.606 -19.286 1.00 123.61 724 GLU B C 1
ATOM 6031 O O . GLU B 1 347 ? 26.326 -5.929 -20.224 1.00 124.48 724 GLU B O 1
ATOM 6037 N N . TRP B 1 348 ? 26.683 -5.738 -18.018 1.00 120.66 725 TRP B N 1
ATOM 6038 C CA . TRP B 1 348 ? 25.424 -6.374 -17.644 1.00 119.00 725 TRP B CA 1
ATOM 6039 C C . TRP B 1 348 ? 24.190 -5.628 -18.131 1.00 117.45 725 TRP B C 1
ATOM 6040 O O . TRP B 1 348 ? 24.122 -4.395 -18.035 1.00 115.98 725 TRP B O 1
ATOM 6051 N N . ASP B 1 349 ? 23.214 -6.379 -18.642 1.00 117.57 726 ASP B N 1
ATOM 6052 C CA . ASP B 1 349 ? 21.906 -5.805 -18.950 1.00 116.30 726 ASP B CA 1
ATOM 6053 C C . ASP B 1 349 ? 21.181 -5.377 -17.674 1.00 112.65 726 ASP B C 1
ATOM 6054 O O . ASP B 1 349 ? 21.673 -5.619 -16.567 1.00 111.52 726 ASP B O 1
ATOM 6059 N N . ASN B 1 350 ? 20.010 -4.758 -17.823 1.00 110.53 727 ASN B N 1
ATOM 6060 C CA . ASN B 1 350 ? 19.271 -4.284 -16.658 1.00 106.47 727 ASN B CA 1
ATOM 6061 C C . ASN B 1 350 ? 18.902 -5.368 -15.630 1.00 104.59 727 ASN B C 1
ATOM 6062 O O . ASN B 1 350 ? 19.033 -5.139 -14.429 1.00 102.45 727 ASN B O 1
ATOM 6067 N N . GLU B 1 351 ? 18.448 -6.536 -16.098 1.00 105.43 728 GLU B N 1
ATOM 6068 C CA . GLU B 1 351 ? 18.092 -7.650 -15.208 1.00 103.99 728 GLU B CA 1
ATOM 6069 C C . GLU B 1 351 ? 19.260 -8.095 -14.316 1.00 101.71 728 GLU B C 1
ATOM 6070 O O . GLU B 1 351 ? 19.114 -8.199 -13.094 1.00 99.97 728 GLU B O 1
ATOM 6076 N N . GLN B 1 352 ? 20.409 -8.358 -14.931 1.00 101.84 729 GLN B N 1
ATOM 6077 C CA . GLN B 1 352 ? 21.624 -8.685 -14.190 1.00 100.83 729 GLN B CA 1
ATOM 6078 C C . GLN B 1 352 ? 21.921 -7.606 -13.159 1.00 97.75 729 GLN B C 1
ATOM 6079 O O . GLN B 1 352 ? 22.100 -7.903 -11.985 1.00 96.29 729 GLN B O 1
ATOM 6085 N N . ARG B 1 353 ? 21.956 -6.349 -13.601 1.00 97.13 730 ARG B N 1
ATOM 6086 C CA . ARG B 1 353 ? 22.144 -5.213 -12.687 1.00 94.73 730 ARG B CA 1
ATOM 6087 C C . ARG B 1 353 ? 21.120 -5.224 -11.544 1.00 90.64 730 ARG B C 1
ATOM 6088 O O . ARG B 1 353 ? 21.486 -5.309 -10.369 1.00 88.68 730 ARG B O 1
ATOM 6096 N N . ALA B 1 354 ? 19.839 -5.180 -11.906 1.00 89.22 731 ALA B N 1
ATOM 6097 C CA . ALA B 1 354 ? 18.735 -5.258 -10.948 1.00 86.33 731 ALA B CA 1
ATOM 6098 C C . ALA B 1 354 ? 18.855 -6.447 -10.013 1.00 85.35 731 ALA B C 1
ATOM 6099 O O . ALA B 1 354 ? 18.368 -6.415 -8.891 1.00 83.80 731 ALA B O 1
ATOM 6101 N N . ARG B 1 355 ? 19.498 -7.507 -10.485 1.00 86.52 732 ARG B N 1
ATOM 6102 C CA . ARG B 1 355 ? 19.682 -8.716 -9.687 1.00 86.10 732 ARG B CA 1
ATOM 6103 C C . ARG B 1 355 ? 20.815 -8.528 -8.686 1.00 85.36 732 ARG B C 1
ATOM 6104 O O . ARG B 1 355 ? 20.765 -9.046 -7.575 1.00 84.50 732 ARG B O 1
ATOM 6112 N N . LEU B 1 356 ? 21.846 -7.797 -9.108 1.00 86.01 733 LEU B N 1
ATOM 6113 C CA . LEU B 1 356 ? 22.979 -7.465 -8.248 1.00 85.62 733 LEU B CA 1
ATOM 6114 C C . LEU B 1 356 ? 22.526 -6.463 -7.216 1.00 83.56 733 LEU B C 1
ATOM 6115 O O . LEU B 1 356 ? 22.995 -6.451 -6.077 1.00 82.91 733 LEU B O 1
ATOM 6120 N N . LEU B 1 357 ? 21.600 -5.615 -7.632 1.00 82.55 734 LEU B N 1
ATOM 6121 C CA . LEU B 1 357 ? 21.034 -4.611 -6.745 1.00 80.89 734 LEU B CA 1
ATOM 6122 C C . LEU B 1 357 ? 20.170 -5.271 -5.680 1.00 79.86 734 LEU B C 1
ATOM 6123 O O . LEU B 1 357 ? 19.994 -4.736 -4.587 1.00 78.18 734 LEU B O 1
ATOM 6128 N N . GLN B 1 358 ? 19.624 -6.435 -6.020 1.00 81.13 735 GLN B N 1
ATOM 6129 C CA . GLN B 1 358 ? 18.845 -7.214 -5.080 1.00 81.37 735 GLN B CA 1
ATOM 6130 C C . GLN B 1 358 ? 19.754 -8.024 -4.183 1.00 82.43 735 GLN B C 1
ATOM 6131 O O . GLN B 1 358 ? 19.423 -8.285 -3.029 1.00 82.65 735 GLN B O 1
ATOM 6137 N N . PHE B 1 359 ? 20.897 -8.435 -4.723 1.00 83.04 736 PHE B N 1
ATOM 6138 C CA . PHE B 1 359 ? 21.872 -9.207 -3.957 1.00 83.27 736 PHE B CA 1
ATOM 6139 C C . PHE B 1 359 ? 22.398 -8.415 -2.761 1.00 83.30 736 PHE B C 1
ATOM 6140 O O . PHE B 1 359 ? 22.569 -8.966 -1.672 1.00 83.80 736 PHE B O 1
ATOM 6148 N N . THR B 1 360 ? 22.647 -7.120 -2.967 1.00 82.50 737 THR B N 1
ATOM 6149 C CA . THR B 1 360 ? 23.338 -6.310 -1.967 1.00 81.85 737 THR B CA 1
ATOM 6150 C C . THR B 1 360 ? 22.415 -5.531 -1.051 1.00 80.38 737 THR B C 1
ATOM 6151 O O . THR B 1 360 ? 22.824 -5.118 0.024 1.00 81.28 737 THR B O 1
ATOM 6155 N N . THR B 1 361 ? 21.188 -5.276 -1.486 1.00 78.65 738 THR B N 1
ATOM 6156 C CA . THR B 1 361 ? 20.269 -4.481 -0.670 1.00 76.55 738 THR B CA 1
ATOM 6157 C C . THR B 1 361 ? 18.979 -5.232 -0.369 1.00 75.13 738 THR B C 1
ATOM 6158 O O . THR B 1 361 ? 18.325 -4.970 0.634 1.00 75.09 738 THR B O 1
ATOM 6162 N N . GLY B 1 362 ? 18.619 -6.166 -1.240 1.00 74.66 739 GLY B N 1
ATOM 6163 C CA . GLY B 1 362 ? 17.388 -6.910 -1.077 1.00 74.56 739 GLY B CA 1
ATOM 6164 C C . GLY B 1 362 ? 16.283 -6.362 -1.952 1.00 73.52 739 GLY B C 1
ATOM 6165 O O . GLY B 1 362 ? 15.126 -6.751 -1.794 1.00 73.67 739 GLY B O 1
ATOM 6166 N N . THR B 1 363 ? 16.640 -5.466 -2.872 1.00 72.53 740 THR B N 1
ATOM 6167 C CA . THR B 1 363 ? 15.676 -4.906 -3.812 1.00 72.83 740 THR B CA 1
ATOM 6168 C C . THR B 1 363 ? 16.346 -4.210 -4.993 1.00 74.31 740 THR B C 1
ATOM 6169 O O . THR B 1 363 ? 17.451 -3.693 -4.881 1.00 73.64 740 THR B O 1
ATOM 6173 N N . SER B 1 364 ? 15.666 -4.220 -6.136 1.00 76.49 741 SER B N 1
ATOM 6174 C CA . SER B 1 364 ? 16.229 -3.701 -7.372 1.00 78.53 741 SER B CA 1
ATOM 6175 C C . SER B 1 364 ? 15.668 -2.323 -7.660 1.00 79.25 741 SER B C 1
ATOM 6176 O O . SER B 1 364 ? 15.880 -1.766 -8.738 1.00 79.69 741 SER B O 1
ATOM 6179 N N . ARG B 1 365 ? 14.920 -1.795 -6.698 1.00 80.14 742 ARG B N 1
ATOM 6180 C CA . ARG B 1 365 ? 14.365 -0.446 -6.787 1.00 81.22 742 ARG B CA 1
ATOM 6181 C C . ARG B 1 365 ? 15.268 0.612 -6.168 1.00 8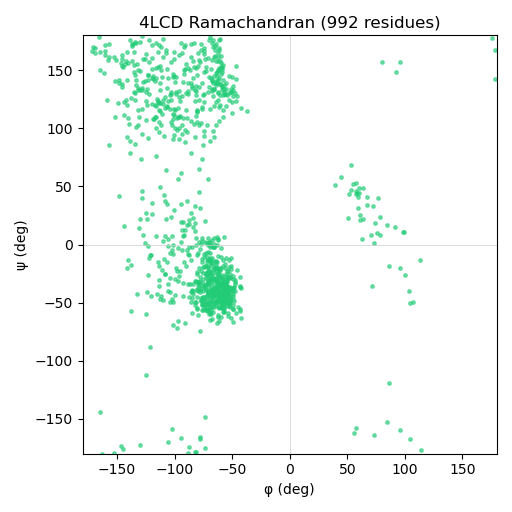2.53 742 ARG B C 1
ATOM 6182 O O . ARG B 1 365 ? 16.000 0.345 -5.207 1.00 83.37 742 ARG B O 1
ATOM 6190 N N . ILE B 1 366 ? 15.176 1.818 -6.727 1.00 82.60 743 ILE B N 1
ATOM 6191 C CA . ILE B 1 366 ? 16.018 2.962 -6.382 1.00 82.18 743 ILE B CA 1
ATOM 6192 C C . ILE B 1 366 ? 15.123 4.198 -6.214 1.00 81.38 743 ILE B C 1
ATOM 6193 O O . ILE B 1 366 ? 14.135 4.348 -6.939 1.00 81.97 743 ILE B O 1
ATOM 6198 N N . PRO B 1 367 ? 15.428 5.065 -5.226 1.00 80.00 744 PRO B N 1
ATOM 6199 C CA . PRO B 1 367 ? 14.706 6.335 -5.030 1.00 78.72 744 PRO B CA 1
ATOM 6200 C C . PRO B 1 367 ? 14.814 7.317 -6.195 1.00 78.60 744 PRO B C 1
ATOM 6201 O O . PRO B 1 367 ? 15.833 7.352 -6.895 1.00 79.13 744 PRO B O 1
ATOM 6205 N N . VAL B 1 368 ? 13.776 8.129 -6.374 1.00 78.16 745 VAL B N 1
ATOM 6206 C CA . VAL B 1 368 ? 13.772 9.171 -7.401 1.00 78.80 745 VAL B CA 1
ATOM 6207 C C . VAL B 1 368 ? 15.051 10.034 -7.383 1.00 80.58 745 VAL B C 1
ATOM 6208 O O . VAL B 1 368 ? 15.725 10.170 -8.411 1.00 81.79 745 VAL B O 1
ATOM 6210 N N . ASN B 1 369 ? 15.392 10.567 -6.202 1.00 80.89 746 ASN B N 1
ATOM 6211 C CA . ASN B 1 369 ? 16.622 11.348 -5.973 1.00 82.73 746 ASN B CA 1
ATOM 6212 C C . ASN B 1 369 ? 17.935 10.661 -6.411 1.00 82.58 746 ASN B C 1
ATOM 6213 O O . ASN B 1 369 ? 18.989 11.288 -6.532 1.00 83.63 746 ASN B O 1
ATOM 6218 N N . GLY B 1 370 ? 17.851 9.366 -6.680 1.00 81.64 747 GLY B N 1
ATOM 6219 C CA . GLY B 1 370 ? 18.948 8.645 -7.286 1.00 81.84 747 GLY B CA 1
ATOM 6220 C C . GLY B 1 370 ? 19.674 7.779 -6.286 1.00 80.96 747 GLY B C 1
ATOM 6221 O O . GLY B 1 370 ? 19.188 7.568 -5.185 1.00 79.68 747 GLY B O 1
ATOM 6222 N N . PHE B 1 371 ? 20.840 7.277 -6.678 1.00 81.89 748 PHE B N 1
ATOM 6223 C CA . PHE B 1 371 ? 21.673 6.443 -5.822 1.00 82.24 748 PHE B CA 1
ATOM 6224 C C . PHE B 1 371 ? 22.265 7.223 -4.656 1.00 84.88 748 PHE B C 1
ATOM 6225 O O . PHE B 1 371 ? 22.832 6.633 -3.724 1.00 85.39 748 PHE B O 1
ATOM 6233 N N . LYS B 1 372 ? 22.177 8.548 -4.729 1.00 86.98 749 LYS B N 1
ATOM 6234 C CA . LYS B 1 372 ? 22.547 9.410 -3.611 1.00 88.81 749 LYS B CA 1
ATOM 6235 C C . LYS B 1 372 ? 21.704 9.080 -2.377 1.00 88.81 749 LYS B C 1
ATOM 6236 O O . LYS B 1 372 ? 22.235 8.798 -1.299 1.00 89.75 749 LYS B O 1
ATOM 6242 N N . ASP B 1 373 ? 20.386 9.094 -2.550 1.00 88.04 750 ASP B N 1
ATOM 6243 C CA . ASP B 1 373 ? 19.460 8.935 -1.434 1.00 88.12 750 ASP B CA 1
ATOM 6244 C C . ASP B 1 373 ? 19.219 7.465 -1.089 1.00 84.85 750 ASP B C 1
ATOM 6245 O O . ASP B 1 373 ? 18.200 7.123 -0.483 1.00 83.93 750 ASP B O 1
ATOM 6250 N N . LEU B 1 374 ? 20.162 6.603 -1.469 1.00 83.18 751 LEU B N 1
ATOM 6251 C CA . LEU B 1 374 ? 20.083 5.170 -1.169 1.00 80.51 751 LEU B CA 1
ATOM 6252 C C . LEU B 1 374 ? 19.962 4.915 0.334 1.00 80.89 751 LEU B C 1
ATOM 6253 O O . LEU B 1 374 ? 20.680 5.506 1.137 1.00 82.36 751 LEU B O 1
ATOM 6258 N N . GLN B 1 375 ? 19.044 4.039 0.718 1.00 80.28 752 GLN B N 1
ATOM 6259 C CA . GLN B 1 375 ? 18.797 3.806 2.134 1.00 81.28 752 GLN B CA 1
ATOM 6260 C C . GLN B 1 375 ? 19.359 2.460 2.609 1.00 81.83 752 GLN B C 1
ATOM 6261 O O . GLN B 1 375 ? 19.201 1.439 1.945 1.00 80.62 752 GLN B O 1
ATOM 6267 N N . GLY B 1 376 ? 20.032 2.463 3.755 1.00 83.81 753 GLY B N 1
ATOM 6268 C CA . GLY B 1 376 ? 20.421 1.226 4.407 1.00 85.20 753 GLY B CA 1
ATOM 6269 C C . GLY B 1 376 ? 19.235 0.519 5.050 1.00 85.66 753 GLY B C 1
ATOM 6270 O O . GLY B 1 376 ? 18.105 0.604 4.572 1.00 84.73 753 GLY B O 1
ATOM 6271 N N . SER B 1 377 ? 19.482 -0.188 6.144 1.00 87.38 754 SER B N 1
ATOM 6272 C CA . SER B 1 377 ? 18.397 -0.884 6.824 1.00 87.70 754 SER B CA 1
ATOM 6273 C C . SER B 1 377 ? 17.587 0.044 7.710 1.00 87.98 754 SER B C 1
ATOM 6274 O O . SER B 1 377 ? 16.362 -0.073 7.774 1.00 87.02 754 SER B O 1
ATOM 6277 N N . ASP B 1 378 ? 18.273 0.967 8.383 1.00 89.21 755 ASP B N 1
ATOM 6278 C CA . ASP B 1 378 ? 17.638 1.784 9.420 1.00 90.63 755 ASP B CA 1
ATOM 6279 C C . ASP B 1 378 ? 17.827 3.286 9.180 1.00 91.44 755 ASP B C 1
ATOM 6280 O O . ASP B 1 378 ? 17.374 4.121 9.964 1.00 92.05 755 ASP B O 1
ATOM 6285 N N . GLY B 1 379 ? 18.487 3.620 8.081 1.00 91.49 756 GLY B N 1
ATOM 6286 C CA . GLY B 1 379 ? 18.821 4.996 7.802 1.00 92.64 756 GLY B CA 1
ATOM 6287 C C . GLY B 1 379 ? 19.667 5.091 6.558 1.00 93.26 756 GLY B C 1
ATOM 6288 O O . GLY B 1 379 ? 19.999 4.083 5.953 1.00 93.91 756 GLY B O 1
ATOM 6289 N N . PRO B 1 380 ? 20.011 6.309 6.158 1.00 93.51 757 PRO B N 1
ATOM 6290 C CA . PRO B 1 380 ? 20.780 6.525 4.931 1.00 92.57 757 PRO B CA 1
ATOM 6291 C C . PRO B 1 380 ? 22.162 5.889 4.985 1.00 93.37 757 PRO B C 1
ATOM 6292 O O . PRO B 1 380 ? 22.897 6.063 5.963 1.00 94.69 757 PRO B O 1
ATOM 6296 N N . ARG B 1 381 ? 22.488 5.146 3.928 1.00 92.70 758 ARG B N 1
ATOM 6297 C CA . ARG B 1 381 ? 23.779 4.476 3.759 1.00 93.27 758 ARG B CA 1
ATOM 6298 C C . ARG B 1 381 ? 24.095 4.406 2.271 1.00 92.03 758 ARG B C 1
ATOM 6299 O O . ARG B 1 381 ? 23.352 3.825 1.475 1.00 89.41 758 ARG B O 1
ATOM 6307 N N . ARG B 1 382 ? 25.224 4.986 1.908 1.00 94.16 759 ARG B N 1
ATOM 6308 C CA . ARG B 1 382 ? 25.715 4.927 0.551 1.00 95.10 759 ARG B CA 1
ATOM 6309 C C . ARG B 1 382 ? 26.018 3.493 0.117 1.00 94.57 759 ARG B C 1
ATOM 6310 O O . ARG B 1 382 ? 26.206 2.611 0.955 1.00 95.01 759 ARG B O 1
ATOM 6318 N N . PHE B 1 383 ? 26.031 3.252 -1.189 1.00 94.40 760 PHE B N 1
ATOM 6319 C CA . PHE B 1 383 ? 26.446 1.957 -1.705 1.00 95.37 760 PHE B CA 1
ATOM 6320 C C . PHE B 1 383 ? 27.920 1.769 -1.401 1.00 98.06 760 PHE B C 1
ATOM 6321 O O . PHE B 1 383 ? 28.722 2.649 -1.712 1.00 99.37 760 PHE B O 1
ATOM 6329 N N . THR B 1 384 ? 28.278 0.645 -0.781 1.00 98.74 761 THR B N 1
ATOM 6330 C CA . THR B 1 384 ? 29.654 0.457 -0.321 1.00 100.66 761 THR B CA 1
ATOM 6331 C C . THR B 1 384 ? 30.289 -0.746 -0.974 1.00 100.80 761 THR B C 1
ATOM 6332 O O . THR B 1 384 ? 29.591 -1.669 -1.360 1.00 100.68 761 THR B O 1
ATOM 6336 N N . ILE B 1 385 ? 31.610 -0.703 -1.140 1.00 101.43 762 ILE B N 1
ATOM 6337 C CA . ILE B 1 385 ? 32.387 -1.809 -1.687 1.00 101.57 762 ILE B CA 1
ATOM 6338 C C . ILE B 1 385 ? 33.685 -1.952 -0.894 1.00 104.32 762 ILE B C 1
ATOM 6339 O O . ILE B 1 385 ? 34.697 -1.346 -1.232 1.00 105.96 762 ILE B O 1
ATOM 6344 N N . GLU B 1 386 ? 33.654 -2.736 0.176 1.00 105.36 763 GLU B N 1
ATOM 6345 C CA . GLU B 1 386 ? 34.825 -2.885 1.044 1.00 108.21 763 GLU B CA 1
ATOM 6346 C C . GLU B 1 386 ? 35.790 -3.969 0.540 1.00 109.90 763 GLU B C 1
ATOM 6347 O O . GLU B 1 386 ? 35.417 -4.804 -0.285 1.00 108.87 763 GLU B O 1
ATOM 6353 N N . LYS B 1 387 ? 37.031 -3.928 1.020 1.00 112.74 764 LYS B N 1
ATOM 6354 C CA . LYS B 1 387 ? 38.004 -4.998 0.812 1.00 115.19 764 LYS B CA 1
ATOM 6355 C C . LYS B 1 387 ? 38.035 -5.986 1.987 1.00 116.31 764 LYS B C 1
ATOM 6356 O O . LYS B 1 387 ? 38.267 -5.583 3.126 1.00 117.39 764 LYS B O 1
ATOM 6362 N N . ALA B 1 388 ? 37.813 -7.272 1.696 1.00 116.14 765 ALA B N 1
ATOM 6363 C CA . ALA B 1 388 ? 37.852 -8.360 2.687 1.00 116.55 765 ALA B CA 1
ATOM 6364 C C . ALA B 1 388 ? 37.759 -9.702 1.987 1.00 117.25 765 ALA B C 1
ATOM 6365 O O . ALA B 1 388 ? 37.406 -9.768 0.822 1.00 116.09 765 ALA B O 1
ATOM 6367 N N . GLY B 1 389 ? 38.057 -10.774 2.709 1.00 119.85 766 GLY B N 1
ATOM 6368 C CA . GLY B 1 389 ? 38.020 -12.111 2.134 1.00 121.69 766 GLY B CA 1
ATOM 6369 C C . GLY B 1 389 ? 39.305 -12.455 1.412 1.00 124.05 766 GLY B C 1
ATOM 6370 O O . GLY B 1 389 ? 40.372 -11.948 1.760 1.00 125.53 766 GLY B O 1
ATOM 6371 N N . GLU B 1 390 ? 39.200 -13.332 0.416 1.00 124.55 767 GLU B N 1
ATOM 6372 C CA . GLU B 1 390 ? 40.353 -13.766 -0.370 1.00 126.55 767 GLU B CA 1
ATOM 6373 C C . GLU B 1 390 ? 39.966 -14.042 -1.811 1.00 126.44 767 GLU B C 1
ATOM 6374 O O . GLU B 1 390 ? 38.813 -14.347 -2.104 1.00 125.35 767 GLU B O 1
ATOM 6380 N N . VAL B 1 391 ? 40.944 -13.954 -2.707 1.00 128.05 768 VAL B N 1
ATOM 6381 C CA . VAL B 1 391 ? 40.695 -14.076 -4.144 1.00 128.95 768 VAL B CA 1
ATOM 6382 C C . VAL B 1 391 ? 39.860 -15.292 -4.524 1.00 130.23 768 VAL B C 1
ATOM 6383 O O . VAL B 1 391 ? 38.956 -15.201 -5.354 1.00 129.28 768 VAL B O 1
ATOM 6387 N N . GLN B 1 392 ? 40.162 -16.431 -3.908 1.00 132.61 769 GLN B N 1
ATOM 6388 C CA . GLN B 1 392 ? 39.430 -17.665 -4.187 1.00 133.56 769 GLN B CA 1
ATOM 6389 C C . GLN B 1 392 ? 38.162 -17.803 -3.347 1.00 131.92 769 GLN B C 1
ATOM 6390 O O . GLN B 1 392 ? 37.715 -18.912 -3.093 1.00 132.74 769 GLN B O 1
ATOM 6396 N N . GLN B 1 393 ? 37.590 -16.673 -2.932 1.00 130.13 770 GLN B N 1
ATOM 6397 C CA . GLN B 1 393 ? 36.361 -16.658 -2.129 1.00 129.07 770 GLN B CA 1
ATOM 6398 C C . GLN B 1 393 ? 35.308 -15.714 -2.697 1.00 125.44 770 GLN B C 1
ATOM 6399 O O . GLN B 1 393 ? 35.603 -14.572 -3.025 1.00 124.46 770 GLN B O 1
ATOM 6405 N N . LEU B 1 394 ? 34.076 -16.193 -2.799 1.00 123.58 771 LEU B N 1
ATOM 6406 C CA . LEU B 1 394 ? 33.010 -15.377 -3.345 1.00 120.58 771 LEU B CA 1
ATOM 6407 C C . LEU B 1 394 ? 32.819 -14.193 -2.415 1.00 118.96 771 LEU B C 1
ATOM 6408 O O . LEU B 1 394 ? 33.003 -14.309 -1.204 1.00 119.64 771 LEU B O 1
ATOM 6413 N N . PRO B 1 395 ? 32.490 -13.033 -2.988 1.00 116.89 772 PRO B N 1
ATOM 6414 C CA . PRO B 1 395 ? 32.193 -11.840 -2.210 1.00 114.43 772 PRO B CA 1
ATOM 6415 C C . PRO B 1 395 ? 30.909 -12.027 -1.424 1.00 112.70 772 PRO B C 1
ATOM 6416 O O . PRO B 1 395 ? 29.902 -12.473 -1.974 1.00 111.79 772 PRO B O 1
ATOM 6420 N N . LYS B 1 396 ? 30.963 -11.694 -0.138 1.00 112.41 773 LYS B N 1
ATOM 6421 C CA . LYS B 1 396 ? 29.797 -11.748 0.741 1.00 110.51 773 LYS B CA 1
ATOM 6422 C C . LYS B 1 396 ? 28.956 -10.474 0.593 1.00 107.65 773 LYS B C 1
ATOM 6423 O O . LYS B 1 396 ? 29.352 -9.523 -0.087 1.00 106.26 773 LYS B O 1
ATOM 6429 N N . SER B 1 397 ? 27.793 -10.461 1.233 1.00 106.65 774 SER B N 1
ATOM 6430 C CA . SER B 1 397 ? 26.907 -9.306 1.167 1.00 103.83 774 SER B CA 1
ATOM 6431 C C . SER B 1 397 ? 26.443 -8.934 2.561 1.00 103.00 774 SER B C 1
ATOM 6432 O O . SER B 1 397 ? 26.065 -9.788 3.363 1.00 103.75 774 SER B O 1
ATOM 6435 N N . HIS B 1 398 ? 26.491 -7.647 2.845 1.00 102.38 775 HIS B N 1
ATOM 6436 C CA . HIS B 1 398 ? 26.016 -7.121 4.115 1.00 102.75 775 HIS B CA 1
ATOM 6437 C C . HIS B 1 398 ? 24.844 -6.200 3.830 1.00 99.79 775 HIS B C 1
ATOM 6438 O O . HIS B 1 398 ? 24.988 -4.985 3.859 1.00 98.82 775 HIS B O 1
ATOM 6445 N N . THR B 1 399 ? 23.688 -6.797 3.542 1.00 98.32 776 THR B N 1
ATOM 6446 C CA . THR B 1 399 ? 22.573 -6.063 2.939 1.00 95.77 776 THR B CA 1
ATOM 6447 C C . THR B 1 399 ? 22.083 -4.909 3.784 1.00 94.13 776 THR B C 1
ATOM 6448 O O . THR B 1 399 ? 21.898 -3.802 3.285 1.00 92.59 776 THR B O 1
ATOM 6452 N N . CYS B 1 400 ? 21.895 -5.175 5.071 1.00 94.90 777 CYS B N 1
ATOM 6453 C CA . CYS B 1 400 ? 21.425 -4.168 6.015 1.00 94.81 777 CYS B CA 1
ATOM 6454 C C . CYS B 1 400 ? 22.413 -3.007 6.163 1.00 95.11 777 CYS B C 1
ATOM 6455 O O . CYS B 1 400 ? 22.161 -2.054 6.893 1.00 95.04 777 CYS B O 1
ATOM 6458 N N . PHE B 1 401 ? 23.526 -3.098 5.442 1.00 95.60 778 PHE B N 1
ATOM 6459 C CA . PHE B 1 401 ? 24.572 -2.080 5.441 1.00 96.01 778 PHE B CA 1
ATOM 6460 C C . PHE B 1 401 ? 24.833 -1.482 4.056 1.00 94.12 778 PHE B C 1
ATOM 6461 O O . PHE B 1 401 ? 25.578 -0.512 3.939 1.00 94.88 778 PHE B O 1
ATOM 6469 N N . ASN B 1 402 ? 24.238 -2.077 3.018 1.00 92.20 779 ASN B N 1
ATOM 6470 C CA . ASN B 1 402 ? 24.468 -1.692 1.617 1.00 90.99 779 ASN B CA 1
ATOM 6471 C C . ASN B 1 402 ? 25.921 -1.799 1.169 1.00 93.32 779 ASN B C 1
ATOM 6472 O O . ASN B 1 402 ? 26.409 -0.948 0.419 1.00 93.43 779 ASN B O 1
ATOM 6477 N N . ARG B 1 403 ? 26.592 -2.863 1.601 1.00 95.67 780 ARG B N 1
ATOM 6478 C CA . ARG B 1 403 ? 28.041 -2.990 1.457 1.00 98.91 780 ARG B CA 1
ATOM 6479 C C . ARG B 1 403 ? 28.429 -4.381 0.969 1.00 100.16 780 ARG B C 1
ATOM 6480 O O . ARG B 1 403 ? 27.947 -5.380 1.490 1.00 100.80 780 ARG B O 1
ATOM 6488 N N . VAL B 1 404 ? 29.281 -4.447 -0.050 1.00 100.86 781 VAL B N 1
ATOM 6489 C CA . VAL B 1 404 ? 29.702 -5.736 -0.578 1.00 101.69 781 VAL B CA 1
ATOM 6490 C C . VAL B 1 404 ? 31.175 -6.042 -0.297 1.00 103.88 781 VAL B C 1
ATOM 6491 O O . VAL B 1 404 ? 32.064 -5.376 -0.824 1.00 104.68 781 VAL B O 1
ATOM 6495 N N . ASP B 1 405 ? 31.434 -7.041 0.542 1.00 105.25 782 ASP B N 1
ATOM 6496 C CA . ASP B 1 405 ? 32.801 -7.482 0.774 1.00 107.61 782 ASP B CA 1
ATOM 6497 C C . ASP B 1 405 ? 33.374 -8.108 -0.485 1.00 107.99 782 ASP B C 1
ATOM 6498 O O . ASP B 1 405 ? 33.126 -9.270 -0.766 1.00 108.23 782 ASP B O 1
ATOM 6503 N N . LEU B 1 406 ? 34.133 -7.324 -1.244 1.00 108.30 783 LEU B N 1
ATOM 6504 C CA . LEU B 1 406 ? 34.740 -7.804 -2.479 1.00 109.14 783 LEU B CA 1
ATOM 6505 C C . LEU B 1 406 ? 36.207 -8.127 -2.233 1.00 111.66 783 LEU B C 1
ATOM 6506 O O . LEU B 1 406 ? 36.997 -7.221 -1.972 1.00 112.66 783 LEU B O 1
ATOM 6511 N N . PRO B 1 407 ? 36.578 -9.419 -2.297 1.00 112.98 784 PRO B N 1
ATOM 6512 C CA . PRO B 1 407 ? 37.991 -9.781 -2.142 1.00 115.11 784 PRO B CA 1
ATOM 6513 C C . PRO B 1 407 ? 38.870 -9.105 -3.192 1.00 116.88 784 PRO B C 1
ATOM 6514 O O . PRO B 1 407 ? 38.379 -8.763 -4.261 1.00 116.03 784 PRO B O 1
ATOM 6518 N N . GLN B 1 408 ? 40.142 -8.878 -2.876 1.00 119.69 785 GLN B N 1
ATOM 6519 C CA . GLN B 1 408 ? 41.030 -8.199 -3.814 1.00 122.15 785 GLN B CA 1
ATOM 6520 C C . GLN B 1 408 ? 41.459 -9.141 -4.932 1.00 125.17 785 GLN B C 1
ATOM 6521 O O . GLN B 1 408 ? 42.596 -9.612 -4.955 1.00 127.38 785 GLN B O 1
ATOM 6527 N N . TYR B 1 409 ? 40.529 -9.420 -5.846 1.00 125.67 786 TYR B N 1
ATOM 6528 C CA . TYR B 1 409 ? 40.771 -10.344 -6.957 1.00 128.26 786 TYR B CA 1
ATOM 6529 C C . TYR B 1 409 ? 41.947 -9.886 -7.812 1.00 130.89 786 TYR B C 1
ATOM 6530 O O . TYR B 1 409 ? 42.193 -8.679 -7.953 1.00 130.60 786 TYR B O 1
ATOM 6539 N N . VAL B 1 410 ? 42.662 -10.854 -8.382 1.00 133.48 787 VAL B N 1
ATOM 6540 C CA . VAL B 1 410 ? 43.900 -10.565 -9.098 1.00 136.22 787 VAL B CA 1
ATOM 6541 C C . VAL B 1 410 ? 43.712 -10.456 -10.607 1.00 137.26 787 VAL B C 1
ATOM 6542 O O . VAL B 1 410 ? 44.667 -10.167 -11.329 1.00 139.57 787 VAL B O 1
ATOM 6546 N N . ASP B 1 411 ? 42.492 -10.700 -11.081 1.00 135.75 788 ASP B N 1
ATOM 6547 C CA . ASP B 1 411 ? 42.165 -10.499 -12.491 1.00 136.51 788 ASP B CA 1
ATOM 6548 C C . ASP B 1 411 ? 40.665 -10.380 -12.721 1.00 134.86 788 ASP B C 1
ATOM 6549 O O . ASP B 1 411 ? 39.857 -10.760 -11.877 1.00 132.88 788 ASP B O 1
ATOM 6554 N N . TYR B 1 412 ? 40.317 -9.857 -13.890 1.00 136.10 789 TYR B N 1
ATOM 6555 C CA . TYR B 1 412 ? 38.934 -9.654 -14.293 1.00 134.94 789 TYR B CA 1
ATOM 6556 C C . TYR B 1 412 ? 38.096 -10.934 -14.194 1.00 134.07 789 TYR B C 1
ATOM 6557 O O . TYR B 1 412 ? 37.131 -10.993 -13.433 1.00 131.74 789 TYR B O 1
ATOM 6566 N N . ASP B 1 413 ? 38.477 -11.955 -14.956 1.00 136.20 790 ASP B N 1
ATOM 6567 C CA . ASP B 1 413 ? 37.679 -13.176 -15.076 1.00 136.44 790 ASP B CA 1
ATOM 6568 C C . ASP B 1 413 ? 37.440 -13.911 -13.758 1.00 135.67 790 ASP B C 1
ATOM 6569 O O . ASP B 1 413 ? 36.292 -14.197 -13.408 1.00 133.97 790 ASP B O 1
ATOM 6574 N N . SER B 1 414 ? 38.525 -14.222 -13.046 1.00 137.25 791 SER B N 1
ATOM 6575 C CA . SER B 1 414 ? 38.445 -14.902 -11.749 1.00 136.80 791 SER B CA 1
ATOM 6576 C C . SER B 1 414 ? 37.456 -14.196 -10.826 1.00 133.58 791 SER B C 1
ATOM 6577 O O . SER B 1 414 ? 36.719 -14.844 -10.084 1.00 133.22 791 SER B O 1
ATOM 6580 N N . MET B 1 415 ? 37.442 -12.867 -10.884 1.00 131.30 792 MET B N 1
ATOM 6581 C CA . MET B 1 415 ? 36.410 -12.077 -10.214 1.00 127.65 792 MET B CA 1
ATOM 6582 C C . MET B 1 415 ? 35.048 -12.238 -10.869 1.00 126.14 792 MET B C 1
ATOM 6583 O O . MET B 1 415 ? 34.074 -12.568 -10.195 1.00 124.98 792 MET B O 1
ATOM 6588 N N . LYS B 1 416 ? 34.997 -12.007 -12.181 1.00 126.14 793 LYS B N 1
ATOM 6589 C CA . LYS B 1 416 ? 33.763 -12.090 -12.957 1.00 124.61 793 LYS B CA 1
ATOM 6590 C C . LYS B 1 416 ? 33.001 -13.388 -12.688 1.00 124.50 793 LYS B C 1
ATOM 6591 O O . LYS B 1 416 ? 31.777 -13.426 -12.779 1.00 123.68 793 LYS B O 1
ATOM 6593 N N . GLN B 1 417 ? 33.728 -14.452 -12.353 1.00 125.36 794 GLN B N 1
ATOM 6594 C CA . GLN B 1 417 ? 33.104 -15.734 -12.028 1.00 124.84 794 GLN B CA 1
ATOM 6595 C C . GLN B 1 417 ? 32.621 -15.783 -10.583 1.00 121.50 794 GLN B C 1
ATOM 6596 O O . GLN B 1 417 ? 31.473 -16.132 -10.315 1.00 120.09 794 GLN B O 1
ATOM 6598 N N . LYS B 1 418 ? 33.504 -15.451 -9.648 1.00 120.46 795 LYS B N 1
ATOM 6599 C CA . LYS B 1 418 ? 33.158 -15.542 -8.239 1.00 118.55 795 LYS B CA 1
ATOM 6600 C C . LYS B 1 418 ? 32.149 -14.471 -7.835 1.00 115.26 795 LYS B C 1
ATOM 6601 O O . LYS B 1 418 ? 31.643 -14.467 -6.716 1.00 113.97 795 LYS B O 1
ATOM 6603 N N . LEU B 1 419 ? 31.853 -13.568 -8.765 1.00 114.02 796 LEU B N 1
ATOM 6604 C CA . LEU B 1 419 ? 30.861 -12.516 -8.549 1.00 110.83 796 LEU B CA 1
ATOM 6605 C C . LEU B 1 419 ? 29.530 -12.818 -9.230 1.00 109.77 796 LEU B C 1
ATOM 6606 O O . LEU B 1 419 ? 28.472 -12.674 -8.620 1.00 108.15 796 LEU B O 1
ATOM 6611 N N . THR B 1 420 ? 29.590 -13.226 -10.496 1.00 110.66 797 THR B N 1
ATOM 6612 C CA . THR B 1 420 ? 28.382 -13.519 -11.254 1.00 109.67 797 THR B CA 1
ATOM 6613 C C . THR B 1 420 ? 27.614 -14.627 -10.556 1.00 109.85 797 THR B C 1
ATOM 6614 O O . THR B 1 420 ? 26.416 -14.498 -10.297 1.00 108.57 797 THR B O 1
ATOM 6618 N N . LEU B 1 421 ? 28.321 -15.703 -10.218 1.00 111.50 798 LEU B N 1
ATOM 6619 C CA . LEU B 1 421 ? 27.697 -16.858 -9.582 1.00 111.53 798 LEU B CA 1
ATOM 6620 C C . LEU B 1 421 ? 27.133 -16.455 -8.229 1.00 109.16 798 LEU B C 1
ATOM 6621 O O . LEU B 1 421 ? 26.061 -16.906 -7.843 1.00 108.58 798 LEU B O 1
ATOM 6626 N N . ALA B 1 422 ? 27.851 -15.582 -7.529 1.00 108.26 799 ALA B N 1
ATOM 6627 C CA . ALA B 1 422 ? 27.406 -15.091 -6.242 1.00 107.00 799 ALA B CA 1
ATOM 6628 C C . ALA B 1 422 ? 25.964 -14.586 -6.439 1.00 105.90 799 ALA B C 1
ATOM 6629 O O . ALA B 1 422 ? 25.051 -14.968 -5.692 1.00 104.98 799 ALA B O 1
ATOM 6631 N N . VAL B 1 423 ? 25.773 -13.789 -7.485 1.00 106.19 800 VAL B N 1
ATOM 6632 C CA . VAL B 1 423 ? 24.515 -13.083 -7.732 1.00 104.85 800 VAL B CA 1
ATOM 6633 C C . VAL B 1 423 ? 23.393 -14.035 -8.177 1.00 105.83 800 VAL B C 1
ATOM 6634 O O . VAL B 1 423 ? 22.212 -13.770 -7.966 1.00 104.70 800 VAL B O 1
ATOM 6638 N N . GLU B 1 424 ? 23.763 -15.166 -8.767 1.00 108.13 801 GLU B N 1
ATOM 6639 C CA . GLU B 1 424 ? 22.754 -16.107 -9.240 1.00 109.68 801 GLU B CA 1
ATOM 6640 C C . GLU B 1 424 ? 22.533 -17.257 -8.276 1.00 109.88 801 GLU B C 1
ATOM 6641 O O . GLU B 1 424 ? 21.433 -17.790 -8.196 1.00 109.85 801 GLU B O 1
ATOM 6647 N N . GLU B 1 425 ? 23.574 -17.617 -7.535 1.00 110.33 802 GLU B N 1
ATOM 6648 C CA . GLU B 1 425 ? 23.468 -18.690 -6.567 1.00 111.58 802 GLU B CA 1
ATOM 6649 C C . GLU B 1 425 ? 22.933 -18.214 -5.223 1.00 109.88 802 GLU B C 1
ATOM 6650 O O . GLU B 1 425 ? 22.748 -19.013 -4.305 1.00 110.09 802 GLU B O 1
ATOM 6652 N N . THR B 1 426 ? 22.695 -16.905 -5.117 1.00 108.50 803 THR B N 1
ATOM 6653 C CA . THR B 1 426 ? 22.133 -16.317 -3.903 1.00 107.42 803 THR B CA 1
ATOM 6654 C C . THR B 1 426 ? 20.871 -15.509 -4.191 1.00 106.73 803 THR B C 1
ATOM 6655 O O . THR B 1 426 ? 19.807 -15.823 -3.657 1.00 106.81 803 THR B O 1
ATOM 6659 N N . ILE B 1 427 ? 20.968 -14.481 -5.032 1.00 106.43 804 ILE B N 1
ATOM 6660 C CA . ILE B 1 427 ? 19.806 -13.609 -5.257 1.00 105.10 804 ILE B CA 1
ATOM 6661 C C . ILE B 1 427 ? 18.689 -14.403 -5.954 1.00 106.07 804 ILE B C 1
ATOM 6662 O O . ILE B 1 427 ? 17.511 -14.057 -5.886 1.00 105.19 804 ILE B O 1
ATOM 6664 N N . GLY B 1 428 ? 19.080 -15.500 -6.584 1.00 108.13 805 GLY B N 1
ATOM 6665 C CA . GLY B 1 428 ? 18.136 -16.409 -7.198 1.00 110.17 805 GLY B CA 1
ATOM 6666 C C . GLY B 1 428 ? 17.764 -16.001 -8.607 1.00 110.44 805 GLY B C 1
ATOM 6667 O O . GLY B 1 428 ? 18.625 -15.932 -9.494 1.00 110.73 805 GLY B O 1
ATOM 6668 N N . PHE B 1 429 ? 16.471 -15.740 -8.801 1.00 110.27 806 PHE B N 1
ATOM 6669 C CA . PHE B 1 429 ? 15.929 -15.308 -10.086 1.00 110.70 806 PHE B CA 1
ATOM 6670 C C . PHE B 1 429 ? 16.248 -16.296 -11.196 1.00 112.93 806 PHE B C 1
ATOM 6671 O O . PHE B 1 429 ? 16.484 -17.464 -10.928 1.00 114.73 806 PHE B O 1
ATOM 6679 N N . GLN C 2 2 ? 37.385 6.970 -36.086 1.00 111.11 105 GLN C N 1
ATOM 6680 C CA . GLN C 2 2 ? 37.955 8.111 -36.792 1.00 104.93 105 GLN C CA 1
ATOM 6681 C C . GLN C 2 2 ? 38.518 7.693 -38.165 1.00 105.62 105 GLN C C 1
ATOM 6682 O O . GLN C 2 2 ? 39.098 6.617 -38.297 1.00 111.27 105 GLN C O 1
ATOM 6684 N N . PRO C 2 3 ? 38.336 8.542 -39.190 1.00 101.89 106 PRO C N 1
ATOM 6685 C CA . PRO C 2 3 ? 38.791 8.374 -40.581 1.00 102.51 106 PRO C CA 1
ATOM 6686 C C . PRO C 2 3 ? 40.305 8.679 -40.745 1.00 124.52 106 PRO C C 1
ATOM 6687 O O . PRO C 2 3 ? 40.971 8.707 -39.715 1.00 125.77 106 PRO C O 1
ATOM 6691 N N . PRO C 2 4 ? 40.843 8.858 -41.985 1.00 126.19 107 PRO C N 1
ATOM 6692 C CA . PRO C 2 4 ? 42.250 9.307 -42.111 1.00 129.31 107 PRO C CA 1
ATOM 6693 C C . PRO C 2 4 ? 42.559 10.703 -41.559 1.00 128.32 107 PRO C C 1
ATOM 6694 O O . PRO C 2 4 ? 42.239 11.682 -42.239 1.00 125.89 107 PRO C O 1
ATOM 6698 N N . ALA C 2 5 ? 43.178 10.785 -40.380 1.00 130.64 108 ALA C N 1
ATOM 6699 C CA . ALA C 2 5 ? 43.523 12.070 -39.784 1.00 129.58 108 ALA C CA 1
ATOM 6700 C C . ALA C 2 5 ? 44.285 12.944 -40.775 1.00 129.70 108 ALA C C 1
ATOM 6701 O O . ALA C 2 5 ? 45.205 12.474 -41.444 1.00 133.87 108 ALA C O 1
ATOM 6703 N N . TYR C 2 6 ? 43.892 14.210 -40.865 1.00 125.29 109 TYR C N 1
ATOM 6704 C CA . TYR C 2 6 ? 44.537 15.149 -41.776 1.00 124.17 109 TYR C CA 1
ATOM 6705 C C . TYR C 2 6 ? 46.055 14.987 -41.752 1.00 128.31 109 TYR C C 1
ATOM 6706 O O . TYR C 2 6 ? 46.694 15.193 -40.721 1.00 131.55 109 TYR C O 1
ATOM 6715 N N . ASP C 2 7 ? 46.621 14.614 -42.899 1.00 128.60 110 ASP C N 1
ATOM 6716 C CA . ASP C 2 7 ? 48.076 14.403 -43.000 1.00 132.36 110 ASP C CA 1
ATOM 6717 C C . ASP C 2 7 ? 48.956 15.178 -43.982 1.00 134.12 110 ASP C C 1
ATOM 6718 O O . ASP C 2 7 ? 49.459 16.249 -43.676 1.00 135.38 110 ASP C O 1
ATOM 6720 N N . GLU C 2 8 ? 49.082 14.655 -45.196 1.00 134.88 111 GLU C N 1
ATOM 6721 C CA . GLU C 2 8 ? 49.805 15.345 -46.253 1.00 135.63 111 GLU C CA 1
ATOM 6722 C C . GLU C 2 8 ? 48.857 16.394 -46.818 1.00 131.79 111 GLU C C 1
ATOM 6723 O O . GLU C 2 8 ? 47.648 16.345 -46.574 1.00 127.73 111 GLU C O 1
ATOM 6725 N N . ASP C 2 9 ? 49.404 17.341 -47.570 1.00 133.45 112 ASP C N 1
ATOM 6726 C CA . ASP C 2 9 ? 48.604 18.402 -48.170 1.00 131.28 112 ASP C CA 1
ATOM 6727 C C . ASP C 2 9 ? 48.900 18.541 -49.659 1.00 134.26 112 ASP C C 1
ATOM 6728 O O . ASP C 2 9 ? 49.698 19.385 -50.067 1.00 136.67 112 ASP C O 1
ATOM 6730 N N . ALA D 2 1 ? 26.942 25.886 0.525 1.00 110.34 104 ALA D N 1
ATOM 6731 C CA . ALA D 2 1 ? 27.481 26.131 1.859 1.00 113.47 104 ALA D CA 1
ATOM 6732 C C . ALA D 2 1 ? 27.976 24.842 2.511 1.00 116.09 104 ALA D C 1
ATOM 6733 O O . ALA D 2 1 ? 27.217 23.890 2.689 1.00 114.95 104 ALA D O 1
ATOM 6735 N N . GLN D 2 2 ? 29.256 24.814 2.862 1.00 118.94 105 GLN D N 1
ATOM 6736 C CA . GLN D 2 2 ? 29.796 23.701 3.630 1.00 121.05 105 GLN D CA 1
ATOM 6737 C C . GLN D 2 2 ? 29.464 23.914 5.104 1.00 120.28 105 GLN D C 1
ATOM 6738 O O . GLN D 2 2 ? 29.656 25.014 5.630 1.00 121.43 105 GLN D O 1
ATOM 6740 N N . PRO D 2 3 ? 28.951 22.870 5.771 1.00 119.05 106 PRO D N 1
ATOM 6741 C CA . PRO D 2 3 ? 28.610 22.908 7.195 1.00 118.71 106 PRO D CA 1
ATOM 6742 C C . PRO D 2 3 ? 29.861 22.687 8.042 1.00 122.10 106 PRO D C 1
ATOM 6743 O O . PRO D 2 3 ? 30.944 22.581 7.471 1.00 124.00 106 PRO D O 1
ATOM 6747 N N . PRO D 2 4 ? 29.728 22.652 9.380 1.00 122.49 107 PRO D N 1
ATOM 6748 C CA . PRO D 2 4 ? 30.894 22.259 10.175 1.00 126.41 107 PRO D CA 1
ATOM 6749 C C . PRO D 2 4 ? 31.404 20.877 9.778 1.00 127.89 107 PRO D C 1
ATOM 6750 O O . PRO D 2 4 ? 30.692 19.890 9.946 1.00 124.45 107 PRO D O 1
ATOM 6754 N N . ALA D 2 5 ? 32.624 20.820 9.253 1.00 129.71 108 ALA D N 1
ATOM 6755 C CA . ALA D 2 5 ? 33.215 19.565 8.812 1.00 131.06 108 ALA D CA 1
ATOM 6756 C C . ALA D 2 5 ? 33.369 18.592 9.978 1.00 134.35 108 ALA D C 1
ATOM 6757 O O . ALA D 2 5 ? 33.276 18.983 11.146 1.00 135.52 108 ALA D O 1
ATOM 6759 N N . TYR D 2 6 ? 33.595 17.322 9.657 1.00 135.92 109 TYR D N 1
ATOM 6760 C CA . TYR D 2 6 ? 33.752 16.300 10.688 1.00 138.77 109 TYR D CA 1
ATOM 6761 C C . TYR D 2 6 ? 35.184 16.102 11.188 1.00 143.35 109 TYR D C 1
ATOM 6762 O O . TYR D 2 6 ? 35.627 14.985 11.465 1.00 145.24 109 TYR D O 1
ATOM 6771 N N . ASP D 2 7 ? 35.917 17.203 11.299 1.00 145.39 110 ASP D N 1
ATOM 6772 C CA . ASP D 2 7 ? 37.130 17.182 12.098 1.00 149.72 110 ASP D CA 1
ATOM 6773 C C . ASP D 2 7 ? 36.609 17.140 13.523 1.00 151.23 110 ASP D C 1
ATOM 6774 O O . ASP D 2 7 ? 37.358 16.962 14.486 1.00 154.20 110 ASP D O 1
ATOM 6776 N N . GLU D 2 8 ? 35.287 17.282 13.631 1.00 149.08 111 GLU D N 1
ATOM 6777 C CA . GLU D 2 8 ? 34.531 16.995 14.840 1.00 149.51 111 GLU D CA 1
ATOM 6778 C C . GLU D 2 8 ? 34.736 15.562 15.315 1.00 151.51 111 GLU D C 1
ATOM 6779 O O . GLU D 2 8 ? 34.086 15.109 16.256 1.00 151.77 111 GLU D O 1
ATOM 6781 N N . ASP D 2 9 ? 35.651 14.858 14.657 1.00 153.09 112 ASP D N 1
ATOM 6782 C CA . ASP D 2 9 ? 36.184 13.610 15.171 1.00 155.74 112 ASP D CA 1
ATOM 6783 C C . ASP D 2 9 ? 36.647 13.810 16.615 1.00 158.56 112 ASP D C 1
ATOM 6784 O O . ASP D 2 9 ? 36.767 12.852 17.379 1.00 160.48 112 ASP D O 1
ATOM 6786 N N . ASP D 2 10 ? 36.902 15.064 16.981 1.00 158.66 113 ASP D N 1
ATOM 6787 C CA . ASP D 2 10 ? 37.346 15.396 18.328 1.00 160.98 113 ASP D CA 1
ATOM 6788 C C . ASP D 2 10 ? 36.223 15.214 19.342 1.00 159.91 113 ASP D C 1
ATOM 6789 O O . ASP D 2 10 ? 36.446 14.719 20.450 1.00 162.35 113 ASP D O 1
ATOM 6791 N N . GLU D 2 11 ? 35.013 15.615 18.959 1.00 155.99 114 GLU D N 1
ATOM 6792 C CA . GLU D 2 11 ? 33.850 15.492 19.831 1.00 153.98 114 GLU D CA 1
ATOM 6793 C C . GLU D 2 11 ? 33.344 14.054 19.838 1.00 153.19 114 GLU D C 1
ATOM 6794 O O . GLU D 2 11 ? 32.141 13.822 19.982 1.00 150.98 114 GLU D O 1
ATOM 6796 N N . ALA D 2 12 ? 34.263 13.103 19.668 1.00 154.76 115 ALA D N 1
ATOM 6797 C CA . ALA D 2 12 ? 33.911 11.707 19.686 1.00 153.95 115 ALA D CA 1
ATOM 6798 C C . ALA D 2 12 ? 32.827 11.617 20.769 1.00 152.44 115 ALA D C 1
ATOM 6799 O O . ALA D 2 12 ? 33.054 11.954 21.930 1.00 154.36 115 ALA D O 1
ATOM 6801 N N . GLY D 2 13 ? 31.616 11.260 20.339 1.00 148.78 116 GLY D N 1
ATOM 6802 C CA . GLY D 2 13 ? 30.521 10.989 21.253 1.00 147.07 116 GLY D CA 1
ATOM 6803 C C . GLY D 2 13 ? 30.349 9.502 21.519 1.00 147.37 116 GLY D C 1
ATOM 6804 O O . GLY D 2 13 ? 30.656 9.019 22.613 1.00 149.35 116 GLY D O 1
ATOM 6805 N N . ALA D 2 14 ? 29.861 8.778 20.515 1.00 144.99 117 ALA D N 1
ATOM 6806 C CA . ALA D 2 14 ? 29.645 7.341 20.640 1.00 144.61 117 ALA D CA 1
ATOM 6807 C C . ALA D 2 14 ? 29.001 6.771 19.383 1.00 141.57 117 ALA D C 1
ATOM 6808 O O . ALA D 2 14 ? 27.867 6.293 19.419 1.00 139.05 117 ALA D O 1
ATOM 6810 N N . MET E 3 9 ? 35.050 75.490 -29.822 1.00 114.34 1 MET E N 1
ATOM 6811 C CA . MET E 3 9 ? 33.700 75.396 -29.276 1.00 114.43 1 MET E CA 1
ATOM 6812 C C . MET E 3 9 ? 33.347 73.963 -28.873 1.00 110.73 1 MET E C 1
ATOM 6813 O O . MET E 3 9 ? 34.229 73.120 -28.706 1.00 107.97 1 MET E O 1
ATOM 6818 N N . GLN E 3 10 ? 32.048 73.703 -28.715 1.00 111.07 2 GLN E N 1
ATOM 6819 C CA . GLN E 3 10 ? 31.537 72.366 -28.385 1.00 107.89 2 GLN E CA 1
ATOM 6820 C C . GLN E 3 10 ? 30.980 71.575 -29.604 1.00 107.55 2 GLN E C 1
ATOM 6821 O O . GLN E 3 10 ? 30.318 72.148 -30.476 1.00 109.16 2 GLN E O 1
ATOM 6827 N N . ILE E 3 11 ? 31.261 70.268 -29.657 1.00 104.71 3 ILE E N 1
ATOM 6828 C CA . ILE E 3 11 ? 30.645 69.374 -30.641 1.00 103.33 3 ILE E CA 1
ATOM 6829 C C . ILE E 3 11 ? 30.080 68.151 -29.925 1.00 102.48 3 ILE E C 1
ATOM 6830 O O . ILE E 3 11 ? 30.586 67.756 -28.878 1.00 101.20 3 ILE E O 1
ATOM 6835 N N . PHE E 3 12 ? 29.009 67.578 -30.467 1.00 103.99 4 PHE E N 1
ATOM 6836 C CA . PHE E 3 12 ? 28.353 66.416 -29.849 1.00 103.32 4 PHE E CA 1
ATOM 6837 C C . PHE E 3 12 ? 28.495 65.176 -30.722 1.00 102.24 4 PHE E C 1
ATOM 6838 O O . PHE E 3 12 ? 28.066 65.165 -31.877 1.00 103.05 4 PHE E O 1
ATOM 6846 N N . VAL E 3 13 ? 29.089 64.128 -30.176 1.00 101.03 5 VAL E N 1
ATOM 6847 C CA . VAL E 3 13 ? 29.184 62.890 -30.925 1.00 100.64 5 VAL E CA 1
ATOM 6848 C C . VAL E 3 13 ? 28.066 61.927 -30.520 1.00 100.49 5 VAL E C 1
ATOM 6849 O O . VAL E 3 13 ? 27.977 61.527 -29.370 1.00 100.11 5 VAL E O 1
ATOM 6853 N N . LYS E 3 14 ? 27.185 61.583 -31.453 1.00 101.36 6 LYS E N 1
ATOM 6854 C CA . LYS E 3 14 ? 26.089 60.678 -31.133 1.00 101.63 6 LYS E CA 1
ATOM 6855 C C . LYS E 3 14 ? 26.372 59.272 -31.649 1.00 101.13 6 LYS E C 1
ATOM 6856 O O . LYS E 3 14 ? 26.239 59.007 -32.850 1.00 101.89 6 LYS E O 1
ATOM 6862 N N . THR E 3 15 ? 26.763 58.376 -30.742 1.00 106.13 7 THR E N 1
ATOM 6863 C CA . THR E 3 15 ? 27.014 56.980 -31.092 1.00 104.62 7 THR E CA 1
ATOM 6864 C C . THR E 3 15 ? 25.753 56.320 -31.619 1.00 103.06 7 THR E C 1
ATOM 6865 O O . THR E 3 15 ? 24.654 56.847 -31.473 1.00 102.86 7 THR E O 1
ATOM 6869 N N . LEU E 3 16 ? 25.911 55.140 -32.201 1.00 101.87 8 LEU E N 1
ATOM 6870 C CA . LEU E 3 16 ? 24.784 54.425 -32.776 1.00 99.10 8 LEU E CA 1
ATOM 6871 C C . LEU E 3 16 ? 23.726 54.029 -31.749 1.00 99.53 8 LEU E C 1
ATOM 6872 O O . LEU E 3 16 ? 22.777 53.333 -32.087 1.00 97.52 8 LEU E O 1
ATOM 6874 N N . THR E 3 17 ? 23.880 54.478 -30.506 1.00 102.40 9 THR E N 1
ATOM 6875 C CA . THR E 3 17 ? 22.949 54.121 -29.434 1.00 103.03 9 THR E CA 1
ATOM 6876 C C . THR E 3 17 ? 22.290 55.338 -28.778 1.00 105.70 9 THR E C 1
ATOM 6877 O O . THR E 3 17 ? 21.363 55.188 -27.980 1.00 105.44 9 THR E O 1
ATOM 6881 N N . GLY E 3 18 ? 22.774 56.537 -29.117 1.00 108.10 10 GLY E N 1
ATOM 6882 C CA . GLY E 3 18 ? 22.244 57.783 -28.580 1.00 110.07 10 GLY E CA 1
ATOM 6883 C C . GLY E 3 18 ? 23.070 58.321 -27.436 1.00 113.59 10 GLY E C 1
ATOM 6884 O O . GLY E 3 18 ? 22.645 59.232 -26.737 1.00 114.88 10 GLY E O 1
ATOM 6885 N N . LYS E 3 19 ? 24.245 57.739 -27.226 1.00 115.62 11 LYS E N 1
ATOM 6886 C CA . LYS E 3 19 ? 25.153 58.211 -26.189 1.00 119.61 11 LYS E CA 1
ATOM 6887 C C . LYS E 3 19 ? 25.818 59.499 -26.651 1.00 122.47 11 LYS E C 1
ATOM 6888 O O . LYS E 3 19 ? 26.905 59.482 -27.233 1.00 123.03 11 LYS E O 1
ATOM 6890 N N . THR E 3 20 ? 25.142 60.618 -26.414 1.00 124.14 12 THR E N 1
ATOM 6891 C CA . THR E 3 20 ? 25.685 61.921 -26.768 1.00 126.26 12 THR E CA 1
ATOM 6892 C C . THR E 3 20 ? 26.925 62.211 -25.933 1.00 127.98 12 THR E C 1
ATOM 6893 O O . THR E 3 20 ? 26.858 62.260 -24.711 1.00 130.19 12 THR E O 1
ATOM 6897 N N . ILE E 3 21 ? 28.060 62.401 -26.588 1.00 126.54 13 ILE E N 1
ATOM 6898 C CA . ILE E 3 21 ? 29.279 62.676 -25.852 1.00 126.85 13 ILE E CA 1
ATOM 6899 C C . ILE E 3 21 ? 29.808 64.071 -26.170 1.00 127.00 13 ILE E C 1
ATOM 6900 O O . ILE E 3 21 ? 30.406 64.310 -27.222 1.00 126.53 13 ILE E O 1
ATOM 6905 N N . THR E 3 22 ? 29.531 64.997 -25.254 1.00 127.16 14 THR E N 1
ATOM 6906 C CA . THR E 3 22 ? 29.961 66.384 -25.388 1.00 127.68 14 THR E CA 1
ATOM 6907 C C . THR E 3 22 ? 31.479 66.474 -25.325 1.00 127.79 14 THR E C 1
ATOM 6908 O O . THR E 3 22 ? 32.106 65.852 -24.465 1.00 128.92 14 THR E O 1
ATOM 6912 N N . LEU E 3 23 ? 32.060 67.235 -26.250 1.00 126.42 15 LEU E N 1
ATOM 6913 C CA . LEU E 3 23 ? 33.512 67.364 -26.358 1.00 126.38 15 LEU E CA 1
ATOM 6914 C C . LEU E 3 23 ? 33.949 68.817 -26.236 1.00 129.04 15 LEU E C 1
ATOM 6915 O O . LEU E 3 23 ? 33.117 69.716 -26.148 1.00 129.77 15 LEU E O 1
ATOM 6920 N N . GLU E 3 24 ? 35.259 69.044 -26.243 1.00 130.52 16 GLU E N 1
ATOM 6921 C CA . GLU E 3 24 ? 35.799 70.404 -26.282 1.00 132.90 16 GLU E CA 1
ATOM 6922 C C . GLU E 3 24 ? 36.884 70.548 -27.357 1.00 133.40 16 GLU E C 1
ATOM 6923 O O . GLU E 3 24 ? 38.020 70.119 -27.166 1.00 134.23 16 GLU E O 1
ATOM 6929 N N . VAL E 3 25 ? 36.534 71.156 -28.487 1.00 132.94 17 VAL E N 1
ATOM 6930 C CA . VAL E 3 25 ? 37.444 71.225 -29.627 1.00 133.11 17 VAL E CA 1
ATOM 6931 C C . VAL E 3 25 ? 37.440 72.612 -30.228 1.00 135.05 17 VAL E C 1
ATOM 6932 O O . VAL E 3 25 ? 36.630 73.452 -29.851 1.00 135.70 17 VAL E O 1
ATOM 6936 N N . GLU E 3 26 ? 38.339 72.851 -31.177 1.00 135.96 18 GLU E N 1
ATOM 6937 C CA . GLU E 3 26 ? 38.318 74.096 -31.945 1.00 137.24 18 GLU E CA 1
ATOM 6938 C C . GLU E 3 26 ? 38.193 73.779 -33.436 1.00 135.70 18 GLU E C 1
ATOM 6939 O O . GLU E 3 26 ? 38.515 72.663 -33.855 1.00 134.27 18 GLU E O 1
ATOM 6945 N N . PRO E 3 27 ? 37.700 74.742 -34.239 1.00 136.31 19 PRO E N 1
ATOM 6946 C CA . PRO E 3 27 ? 37.600 74.525 -35.690 1.00 134.73 19 PRO E CA 1
ATOM 6947 C C . PRO E 3 27 ? 38.928 74.102 -36.329 1.00 135.77 19 PRO E C 1
ATOM 6948 O O . PRO E 3 27 ? 38.929 73.417 -37.353 1.00 134.28 19 PRO E O 1
ATOM 6952 N N . SER E 3 28 ? 40.046 74.504 -35.733 1.00 137.96 20 SER E N 1
ATOM 6953 C CA . SER E 3 28 ? 41.358 74.131 -36.257 1.00 137.64 20 SER E CA 1
ATOM 6954 C C . SER E 3 28 ? 41.683 72.641 -36.061 1.00 135.09 20 SER E C 1
ATOM 6955 O O . SER E 3 28 ? 42.376 72.047 -36.889 1.00 134.12 20 SER E O 1
ATOM 6958 N N . ASP E 3 29 ? 41.168 72.053 -34.977 1.00 133.93 21 ASP E N 1
ATOM 6959 C CA . ASP E 3 29 ? 41.459 70.664 -34.588 1.00 131.54 21 ASP E CA 1
ATOM 6960 C C . ASP E 3 29 ? 41.292 69.686 -35.743 1.00 127.96 21 ASP E C 1
ATOM 6961 O O . ASP E 3 29 ? 40.328 69.765 -36.497 1.00 125.92 21 ASP E O 1
ATOM 6966 N N . THR E 3 30 ? 42.237 68.763 -35.884 1.00 127.03 22 THR E N 1
ATOM 6967 C CA . THR E 3 30 ? 42.173 67.792 -36.969 1.00 123.49 22 THR E CA 1
ATOM 6968 C C . THR E 3 30 ? 41.203 66.664 -36.610 1.00 119.87 22 THR E C 1
ATOM 6969 O O . THR E 3 30 ? 40.977 66.396 -35.432 1.00 120.44 22 THR E O 1
ATOM 6973 N N . ILE E 3 31 ? 40.621 66.025 -37.625 1.00 117.91 23 ILE E N 1
ATOM 6974 C CA . ILE E 3 31 ? 39.685 64.931 -37.408 1.00 114.42 23 ILE E CA 1
ATOM 6975 C C . ILE E 3 31 ? 40.367 63.861 -36.583 1.00 114.37 23 ILE E C 1
ATOM 6976 O O . ILE E 3 31 ? 39.782 63.295 -35.653 1.00 113.10 23 ILE E O 1
ATOM 6981 N N . GLU E 3 32 ? 41.629 63.619 -36.917 1.00 116.37 24 GLU E N 1
ATOM 6982 C CA . GLU E 3 32 ? 42.484 62.741 -36.138 1.00 116.83 24 GLU E CA 1
ATOM 6983 C C . GLU E 3 32 ? 42.502 63.181 -34.676 1.00 119.53 24 GLU E C 1
ATOM 6984 O O . GLU E 3 32 ? 42.498 62.352 -33.763 1.00 118.07 24 GLU E O 1
ATOM 6990 N N . ASN E 3 33 ? 42.513 64.493 -34.457 1.00 123.91 25 ASN E N 1
ATOM 6991 C CA . ASN E 3 33 ? 42.545 65.034 -33.103 1.00 127.27 25 ASN E CA 1
ATOM 6992 C C . ASN E 3 33 ? 41.201 64.952 -32.377 1.00 127.99 25 ASN E C 1
ATOM 6993 O O . ASN E 3 33 ? 41.124 65.160 -31.169 1.00 128.23 25 ASN E O 1
ATOM 6998 N N . VAL E 3 34 ? 40.138 64.661 -33.117 1.00 129.05 26 VAL E N 1
ATOM 6999 C CA . VAL E 3 34 ? 38.818 64.546 -32.510 1.00 130.37 26 VAL E CA 1
ATOM 7000 C C . VAL E 3 34 ? 38.610 63.186 -31.874 1.00 129.34 26 VAL E C 1
ATOM 7001 O O . VAL E 3 34 ? 38.176 63.087 -30.729 1.00 129.76 26 VAL E O 1
ATOM 7005 N N . LYS E 3 35 ? 38.912 62.141 -32.638 1.00 128.03 27 LYS E N 1
ATOM 7006 C CA . LYS E 3 35 ? 38.757 60.774 -32.170 1.00 125.62 27 LYS E CA 1
ATOM 7007 C C . LYS E 3 35 ? 39.624 60.565 -30.934 1.00 125.60 27 LYS E C 1
ATOM 7008 O O . LYS E 3 35 ? 39.231 59.868 -29.994 1.00 124.78 27 LYS E O 1
ATOM 7014 N N . ALA E 3 36 ? 40.802 61.183 -30.954 1.00 126.56 28 ALA E N 1
ATOM 7015 C CA . ALA E 3 36 ? 41.734 61.141 -29.834 1.00 127.70 28 ALA E CA 1
ATOM 7016 C C . ALA E 3 36 ? 41.167 61.839 -28.595 1.00 129.89 28 ALA E C 1
ATOM 7017 O O . ALA E 3 36 ? 41.507 61.490 -27.465 1.00 131.51 28 ALA E O 1
ATOM 7019 N N . LYS E 3 37 ? 40.304 62.826 -28.811 1.00 132.13 29 LYS E N 1
ATOM 7020 C CA . LYS E 3 37 ? 39.575 63.446 -27.710 1.00 135.00 29 LYS E CA 1
ATOM 7021 C C . LYS E 3 37 ? 38.485 62.514 -27.180 1.00 132.37 29 LYS E C 1
ATOM 7022 O O . LYS E 3 37 ? 38.089 62.600 -26.016 1.00 130.23 29 LYS E O 1
ATOM 7024 N N . ILE E 3 38 ? 38.003 61.623 -28.045 1.00 134.07 30 ILE E N 1
ATOM 7025 C CA . ILE E 3 38 ? 36.959 60.667 -27.675 1.00 135.86 30 ILE E CA 1
ATOM 7026 C C . ILE E 3 38 ? 37.538 59.437 -26.993 1.00 136.02 30 ILE E C 1
ATOM 7027 O O . ILE E 3 38 ? 36.993 58.947 -25.999 1.00 136.23 30 ILE E O 1
ATOM 7032 N N . GLN E 3 39 ? 38.649 58.946 -27.532 1.00 136.38 31 GLN E N 1
ATOM 7033 C CA . GLN E 3 39 ? 39.358 57.841 -26.909 1.00 135.95 31 GLN E CA 1
ATOM 7034 C C . GLN E 3 39 ? 39.619 58.116 -25.442 1.00 137.66 31 GLN E C 1
ATOM 7035 O O . GLN E 3 39 ? 39.089 57.422 -24.580 1.00 136.98 31 GLN E O 1
ATOM 7041 N N . ASP E 3 40 ? 40.408 59.158 -25.177 1.00 140.14 32 ASP E N 1
ATOM 7042 C CA . ASP E 3 40 ? 40.838 59.538 -23.820 1.00 143.34 32 ASP E CA 1
ATOM 7043 C C . ASP E 3 40 ? 39.744 59.491 -22.746 1.00 140.91 32 ASP E C 1
ATOM 7044 O O . ASP E 3 40 ? 40.035 59.271 -21.570 1.00 138.70 32 ASP E O 1
ATOM 7049 N N . LYS E 3 41 ? 38.494 59.690 -23.153 1.00 142.49 33 LYS E N 1
ATOM 7050 C CA . LYS E 3 41 ? 37.369 59.597 -22.234 1.00 144.51 33 LYS E CA 1
ATOM 7051 C C . LYS E 3 41 ? 36.457 58.371 -22.389 1.00 140.24 33 LYS E C 1
ATOM 7052 O O . LYS E 3 41 ? 35.797 57.995 -21.427 1.00 138.75 33 LYS E O 1
ATOM 7054 N N . GLU E 3 42 ? 36.383 57.753 -23.569 1.00 136.18 34 GLU E N 1
ATOM 7055 C CA . GLU E 3 42 ? 35.474 56.599 -23.730 1.00 133.73 34 GLU E CA 1
ATOM 7056 C C . GLU E 3 42 ? 36.169 55.263 -23.994 1.00 128.31 34 GLU E C 1
ATOM 7057 O O . GLU E 3 42 ? 35.550 54.204 -23.895 1.00 126.85 34 GLU E O 1
ATOM 7063 N N . GLY E 3 43 ? 37.447 55.315 -24.350 1.00 137.62 35 GLY E N 1
ATOM 7064 C CA . GLY E 3 43 ? 38.235 54.109 -24.534 1.00 137.18 35 GLY E CA 1
ATOM 7065 C C . GLY E 3 43 ? 38.487 53.723 -25.979 1.00 134.38 35 GLY E C 1
ATOM 7066 O O . GLY E 3 43 ? 39.591 53.296 -26.333 1.00 137.18 35 GLY E O 1
ATOM 7067 N N . ILE E 3 44 ? 37.459 53.881 -26.809 1.00 128.76 36 ILE E N 1
ATOM 7068 C CA . ILE E 3 44 ? 37.507 53.502 -28.219 1.00 125.84 36 ILE E CA 1
ATOM 7069 C C . ILE E 3 44 ? 38.677 54.177 -28.929 1.00 127.62 36 ILE E C 1
ATOM 7070 O O . ILE E 3 44 ? 38.739 55.397 -28.963 1.00 129.18 36 ILE E O 1
ATOM 7075 N N . PRO E 3 45 ? 39.615 53.389 -29.488 1.00 127.57 37 PRO E N 1
ATOM 7076 C CA . PRO E 3 45 ? 40.758 53.915 -30.246 1.00 129.54 37 PRO E CA 1
ATOM 7077 C C . PRO E 3 45 ? 40.365 54.648 -31.516 1.00 126.21 37 PRO E C 1
ATOM 7078 O O . PRO E 3 45 ? 39.503 54.172 -32.239 1.00 122.54 37 PRO E O 1
ATOM 7082 N N . PRO E 3 46 ? 41.026 55.780 -31.802 1.00 127.81 38 PRO E N 1
ATOM 7083 C CA . PRO E 3 46 ? 40.763 56.619 -32.973 1.00 126.24 38 PRO E CA 1
ATOM 7084 C C . PRO E 3 46 ? 40.867 55.841 -34.278 1.00 125.01 38 PRO E C 1
ATOM 7085 O O . PRO E 3 46 ? 40.261 56.212 -35.286 1.00 122.24 38 PRO E O 1
ATOM 7089 N N . ASP E 3 47 ? 41.638 54.763 -34.255 1.00 127.22 39 ASP E N 1
ATOM 7090 C CA . ASP E 3 47 ? 41.798 53.937 -35.435 1.00 127.55 39 ASP E CA 1
ATOM 7091 C C . ASP E 3 47 ? 40.451 53.353 -35.830 1.00 123.31 39 ASP E C 1
ATOM 7092 O O . ASP E 3 47 ? 39.933 53.623 -36.921 1.00 122.51 39 ASP E O 1
ATOM 7097 N N . GLN E 3 48 ? 39.888 52.548 -34.934 1.00 120.56 40 GLN E N 1
ATOM 7098 C CA . GLN E 3 48 ? 38.563 51.979 -35.148 1.00 114.97 40 GLN E CA 1
ATOM 7099 C C . GLN E 3 48 ? 37.500 53.056 -35.395 1.00 113.12 40 GLN E C 1
ATOM 7100 O O . GLN E 3 48 ? 36.678 52.902 -36.271 1.00 109.58 40 GLN E O 1
ATOM 7106 N N . GLN E 3 49 ? 37.545 54.168 -34.665 1.00 116.16 41 GLN E N 1
ATOM 7107 C CA . GLN E 3 49 ? 36.557 55.234 -34.853 1.00 115.03 41 GLN E CA 1
ATOM 7108 C C . GLN E 3 49 ? 36.297 55.620 -36.311 1.00 116.67 41 GLN E C 1
ATOM 7109 O O . GLN E 3 49 ? 37.192 55.589 -37.155 1.00 118.94 41 GLN E O 1
ATOM 7115 N N . ARG E 3 50 ? 35.030 55.917 -36.584 1.00 116.02 42 ARG E N 1
ATOM 7116 C CA . ARG E 3 50 ? 34.582 56.467 -37.859 1.00 117.71 42 ARG E CA 1
ATOM 7117 C C . ARG E 3 50 ? 33.505 57.504 -37.574 1.00 115.67 42 ARG E C 1
ATOM 7118 O O . ARG E 3 50 ? 32.471 57.176 -36.999 1.00 112.70 42 ARG E O 1
ATOM 7126 N N . LEU E 3 51 ? 33.735 58.751 -37.975 1.00 117.66 43 LEU E N 1
ATOM 7127 C CA . LEU E 3 51 ? 32.792 59.818 -37.653 1.00 117.32 43 LEU E CA 1
ATOM 7128 C C . LEU E 3 51 ? 32.103 60.346 -38.907 1.00 115.12 43 LEU E C 1
ATOM 7129 O O . LEU E 3 51 ? 32.732 60.530 -39.948 1.00 113.98 43 LEU E O 1
ATOM 7134 N N . ILE E 3 52 ? 30.803 60.593 -38.793 1.00 115.31 44 ILE E N 1
ATOM 7135 C CA . ILE E 3 52 ? 30.000 61.042 -39.921 1.00 116.53 44 ILE E CA 1
ATOM 7136 C C . ILE E 3 52 ? 29.286 62.349 -39.561 1.00 113.62 44 ILE E C 1
ATOM 7137 O O . ILE E 3 52 ? 28.574 62.417 -38.558 1.00 110.00 44 ILE E O 1
ATOM 7139 N N . PHE E 3 53 ? 29.501 63.387 -40.364 1.00 116.59 45 PHE E N 1
ATOM 7140 C CA . PHE E 3 53 ? 28.798 64.654 -40.203 1.00 119.37 45 PHE E CA 1
ATOM 7141 C C . PHE E 3 53 ? 27.970 64.928 -41.440 1.00 118.03 45 PHE E C 1
ATOM 7142 O O . PHE E 3 53 ? 28.529 65.240 -42.484 1.00 120.67 45 PHE E O 1
ATOM 7150 N N . ALA E 3 54 ? 26.650 64.805 -41.328 1.00 114.75 46 ALA E N 1
ATOM 7151 C CA . ALA E 3 54 ? 25.744 65.046 -42.456 1.00 112.91 46 ALA E CA 1
ATOM 7152 C C . ALA E 3 54 ? 26.111 64.240 -43.702 1.00 115.28 46 ALA E C 1
ATOM 7153 O O . ALA E 3 54 ? 26.546 64.803 -44.703 1.00 117.31 46 ALA E O 1
ATOM 7155 N N . GLY E 3 55 ? 25.955 62.926 -43.637 1.00 115.37 47 GLY E N 1
ATOM 7156 C CA . GLY E 3 55 ? 26.269 62.071 -44.768 1.00 117.56 47 GLY E CA 1
ATOM 7157 C C . GLY E 3 55 ? 27.752 61.914 -45.067 1.00 123.10 47 GLY E C 1
ATOM 7158 O O . GLY E 3 55 ? 28.181 60.835 -45.472 1.00 124.01 47 GLY E O 1
ATOM 7159 N N . LYS E 3 56 ? 28.529 62.982 -44.870 1.00 126.74 48 LYS E N 1
ATOM 7160 C CA . LYS E 3 56 ? 29.973 62.979 -45.126 1.00 132.19 48 LYS E CA 1
ATOM 7161 C C . LYS E 3 56 ? 30.705 62.006 -44.204 1.00 135.05 48 LYS E C 1
ATOM 7162 O O . LYS E 3 56 ? 30.118 61.464 -43.273 1.00 132.62 48 LYS E O 1
ATOM 7168 N N . GLN E 3 57 ? 31.995 61.800 -44.451 1.00 141.39 49 GLN E N 1
ATOM 7169 C CA . GLN E 3 57 ? 32.791 60.926 -43.595 1.00 145.73 49 GLN E CA 1
ATOM 7170 C C . GLN E 3 57 ? 34.112 61.593 -43.285 1.00 154.01 49 GLN E C 1
ATOM 7171 O O . GLN E 3 57 ? 35.108 61.371 -43.969 1.00 156.66 49 GLN E O 1
ATOM 7177 N N . LEU E 3 58 ? 34.099 62.401 -42.235 1.00 180.92 50 LEU E N 1
ATOM 7178 C CA . LEU E 3 58 ? 35.221 63.253 -41.883 1.00 183.78 50 LEU E CA 1
ATOM 7179 C C . LEU E 3 58 ? 36.563 62.519 -41.945 1.00 185.36 50 LEU E C 1
ATOM 7180 O O . LEU E 3 58 ? 36.714 61.437 -41.387 1.00 186.90 50 LEU E O 1
ATOM 7185 N N . GLU E 3 59 ? 37.516 63.103 -42.666 1.00 184.66 51 GLU E N 1
ATOM 7186 C CA . GLU E 3 59 ? 38.812 62.475 -42.901 1.00 186.05 51 GLU E CA 1
ATOM 7187 C C . GLU E 3 59 ? 39.919 63.143 -42.087 1.00 193.14 51 GLU E C 1
ATOM 7188 O O . GLU E 3 59 ? 39.854 64.333 -41.798 1.00 199.87 51 GLU E O 1
ATOM 7190 N N . ASP E 3 60 ? 40.943 62.368 -41.744 1.00 190.46 52 ASP E N 1
ATOM 7191 C CA . ASP E 3 60 ? 42.045 62.815 -40.888 1.00 187.70 52 ASP E CA 1
ATOM 7192 C C . ASP E 3 60 ? 42.817 64.061 -41.351 1.00 196.26 52 ASP E C 1
ATOM 7193 O O . ASP E 3 60 ? 42.973 65.017 -40.587 1.00 198.31 52 ASP E O 1
ATOM 7195 N N . GLY E 3 61 ? 43.302 64.035 -42.592 1.00 201.60 53 GLY E N 1
ATOM 7196 C CA . GLY E 3 61 ? 44.199 65.057 -43.110 1.00 204.58 53 GLY E CA 1
ATOM 7197 C C . GLY E 3 61 ? 43.585 66.442 -43.147 1.00 204.48 53 GLY E C 1
ATOM 7198 O O . GLY E 3 61 ? 44.271 67.441 -43.403 1.00 205.62 53 GLY E O 1
ATOM 7199 N N . ARG E 3 62 ? 42.279 66.488 -42.904 1.00 202.12 54 ARG E N 1
ATOM 7200 C CA . ARG E 3 62 ? 41.528 67.734 -42.846 1.00 199.85 54 ARG E CA 1
ATOM 7201 C C . ARG E 3 62 ? 41.527 68.384 -41.460 1.00 195.17 54 ARG E C 1
ATOM 7202 O O . ARG E 3 62 ? 42.217 67.944 -40.536 1.00 194.94 54 ARG E O 1
ATOM 7204 N N . THR E 3 63 ? 40.747 69.452 -41.347 1.00 190.68 55 THR E N 1
ATOM 7205 C CA . THR E 3 63 ? 40.573 70.164 -40.093 1.00 185.04 55 THR E CA 1
ATOM 7206 C C . THR E 3 63 ? 39.114 70.052 -39.647 1.00 179.16 55 THR E C 1
ATOM 7207 O O . THR E 3 63 ? 38.277 69.516 -40.374 1.00 179.20 55 THR E O 1
ATOM 7211 N N . LEU E 3 64 ? 38.815 70.543 -38.448 1.00 172.63 56 LEU E N 1
ATOM 7212 C CA . LEU E 3 64 ? 37.442 70.581 -37.951 1.00 164.43 56 LEU E CA 1
ATOM 7213 C C . LEU E 3 64 ? 36.672 71.776 -38.507 1.00 160.69 56 LEU E C 1
ATOM 7214 O O . LEU E 3 64 ? 35.543 72.040 -38.103 1.00 158.23 56 LEU E O 1
ATOM 7216 N N . SER E 3 65 ? 37.292 72.512 -39.420 1.00 159.75 57 SER E N 1
ATOM 7217 C CA . SER E 3 65 ? 36.638 73.666 -40.021 1.00 158.79 57 SER E CA 1
ATOM 7218 C C . SER E 3 65 ? 36.383 73.439 -41.506 1.00 160.11 57 SER E C 1
ATOM 7219 O O . SER E 3 65 ? 35.554 74.121 -42.110 1.00 161.40 57 SER E O 1
ATOM 7222 N N . ASP E 3 66 ? 37.093 72.469 -42.078 1.00 160.33 58 ASP E N 1
ATOM 7223 C CA . ASP E 3 66 ? 36.979 72.132 -43.496 1.00 160.72 58 ASP E CA 1
ATOM 7224 C C . ASP E 3 66 ? 35.546 71.775 -43.863 1.00 157.29 58 ASP E C 1
ATOM 7225 O O . ASP E 3 66 ? 34.963 72.347 -44.777 1.00 158.40 58 ASP E O 1
ATOM 7230 N N . TYR E 3 67 ? 34.979 70.828 -43.126 1.00 152.28 59 TYR E N 1
ATOM 7231 C CA . TYR E 3 67 ? 33.627 70.348 -43.386 1.00 148.72 59 TYR E CA 1
ATOM 7232 C C . TYR E 3 67 ? 32.557 71.250 -42.778 1.00 145.39 59 TYR E C 1
ATOM 7233 O O . TYR E 3 67 ? 31.504 70.760 -42.354 1.00 145.15 59 TYR E O 1
ATOM 7242 N N . ASN E 3 68 ? 32.845 72.554 -42.735 1.00 142.05 60 ASN E N 1
ATOM 7243 C CA . ASN E 3 68 ? 31.943 73.562 -42.186 1.00 137.92 60 ASN E CA 1
ATOM 7244 C C . ASN E 3 68 ? 31.238 73.066 -40.946 1.00 133.61 60 ASN E C 1
ATOM 7245 O O . ASN E 3 68 ? 30.010 73.088 -40.856 1.00 133.49 60 ASN E O 1
ATOM 7250 N N . ILE E 3 69 ? 32.032 72.565 -40.011 1.00 130.19 61 ILE E N 1
ATOM 7251 C CA . ILE E 3 69 ? 31.502 72.057 -38.763 1.00 126.80 61 ILE E CA 1
ATOM 7252 C C . ILE E 3 69 ? 31.478 73.174 -37.736 1.00 124.30 61 ILE E C 1
ATOM 7253 O O . ILE E 3 69 ? 32.436 73.374 -36.992 1.00 122.65 61 ILE E O 1
ATOM 7258 N N . GLN E 3 70 ? 30.379 73.918 -37.723 1.00 124.61 62 GLN E N 1
ATOM 7259 C CA . GLN E 3 70 ? 30.199 75.005 -36.765 1.00 123.88 62 GLN E CA 1
ATOM 7260 C C . GLN E 3 70 ? 29.907 74.479 -35.356 1.00 122.35 62 GLN E C 1
ATOM 7261 O O . GLN E 3 70 ? 29.937 73.274 -35.112 1.00 121.73 62 GLN E O 1
ATOM 7267 N N . LYS E 3 71 ? 29.629 75.396 -34.434 1.00 121.86 63 LYS E N 1
ATOM 7268 C CA . LYS E 3 71 ? 29.416 75.039 -33.037 1.00 120.43 63 LYS E CA 1
ATOM 7269 C C . LYS E 3 71 ? 28.198 74.158 -32.868 1.00 121.05 63 LYS E C 1
ATOM 7270 O O . LYS E 3 71 ? 27.322 74.127 -33.736 1.00 122.07 63 LYS E O 1
ATOM 7276 N N . GLU E 3 72 ? 28.170 73.421 -31.761 1.00 120.42 64 GLU E N 1
ATOM 7277 C CA . GLU E 3 72 ? 27.034 72.576 -31.408 1.00 120.82 64 GLU E CA 1
ATOM 7278 C C . GLU E 3 72 ? 26.604 71.655 -32.542 1.00 122.01 64 GLU E C 1
ATOM 7279 O O . GLU E 3 72 ? 25.456 71.199 -32.598 1.00 122.73 64 GLU E O 1
ATOM 7285 N N . SER E 3 73 ? 27.533 71.394 -33.451 1.00 110.47 65 SER E N 1
ATOM 7286 C CA . SER E 3 73 ? 27.335 70.387 -34.479 1.00 108.36 65 SER E CA 1
ATOM 7287 C C . SER E 3 73 ? 27.114 69.022 -33.862 1.00 103.80 65 SER E C 1
ATOM 7288 O O . SER E 3 73 ? 27.180 68.839 -32.646 1.00 102.08 65 SER E O 1
ATOM 7291 N N . THR E 3 74 ? 26.864 68.051 -34.721 1.00 102.33 66 THR E N 1
ATOM 7292 C CA . THR E 3 74 ? 26.616 66.711 -34.242 1.00 99.16 66 THR E CA 1
ATOM 7293 C C . THR E 3 74 ? 27.190 65.671 -35.178 1.00 99.53 66 THR E C 1
ATOM 7294 O O . THR E 3 74 ? 26.714 65.504 -36.303 1.00 100.00 66 THR E O 1
ATOM 7298 N N . LEU E 3 75 ? 28.226 64.980 -34.712 1.00 99.56 67 LEU E N 1
ATOM 7299 C CA . LEU E 3 75 ? 28.810 63.887 -35.483 1.00 99.22 67 LEU E CA 1
ATOM 7300 C C . LEU E 3 75 ? 28.320 62.535 -34.973 1.00 95.62 67 LEU E C 1
ATOM 7301 O O . LEU E 3 75 ? 28.096 62.345 -33.781 1.00 93.67 67 LEU E O 1
ATOM 7306 N N . HIS E 3 76 ? 28.149 61.590 -35.882 1.00 95.06 68 HIS E N 1
ATOM 7307 C CA . HIS E 3 76 ? 27.708 60.274 -35.458 1.00 92.74 68 HIS E CA 1
ATOM 7308 C C . HIS E 3 76 ? 28.878 59.314 -35.463 1.00 92.47 68 HIS E C 1
ATOM 7309 O O . HIS E 3 76 ? 29.629 59.236 -36.443 1.00 95.34 68 HIS E O 1
ATOM 7316 N N . LEU E 3 77 ? 29.030 58.588 -34.358 1.00 88.34 69 LEU E N 1
ATOM 7317 C CA . LEU E 3 77 ? 30.146 57.680 -34.201 1.00 86.14 69 LEU E CA 1
ATOM 7318 C C . LEU E 3 77 ? 29.814 56.334 -34.838 1.00 84.09 69 LEU E C 1
ATOM 7319 O O . LEU E 3 77 ? 28.713 55.806 -34.674 1.00 81.28 69 LEU E O 1
ATOM 7324 N N . VAL E 3 78 ? 30.765 55.801 -35.596 1.00 86.05 70 VAL E N 1
ATOM 7325 C CA . VAL E 3 78 ? 30.607 54.503 -36.235 1.00 85.40 70 VAL E CA 1
ATOM 7326 C C . VAL E 3 78 ? 31.819 53.669 -35.849 1.00 86.84 70 VAL E C 1
ATOM 7327 O O . VAL E 3 78 ? 32.927 54.182 -35.783 1.00 89.33 70 VAL E O 1
ATOM 7331 N N . LEU E 3 79 ? 31.621 52.390 -35.566 1.00 85.48 71 LEU E N 1
ATOM 7332 C CA . LEU E 3 79 ? 32.725 51.566 -35.099 1.00 86.69 71 LEU E CA 1
ATOM 7333 C C . LEU E 3 79 ? 33.005 50.440 -36.094 1.00 87.52 71 LEU E C 1
ATOM 7334 O O . LEU E 3 79 ? 32.199 49.540 -36.227 1.00 86.31 71 LEU E O 1
ATOM 7339 N N . ARG E 3 80 ? 34.121 50.491 -36.810 1.00 90.24 72 ARG E N 1
ATOM 7340 C CA . ARG E 3 80 ? 34.480 49.406 -37.721 1.00 92.34 72 ARG E CA 1
ATOM 7341 C C . ARG E 3 80 ? 34.981 48.192 -36.916 1.00 91.60 72 ARG E C 1
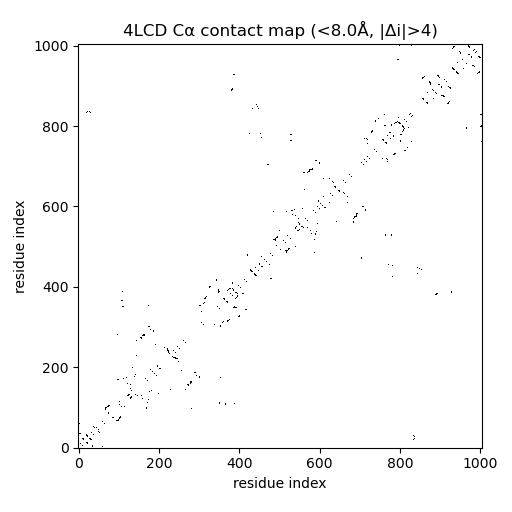ATOM 7342 O O . ARG E 3 80 ? 36.156 48.095 -36.535 1.00 93.60 72 ARG E O 1
ATOM 7350 N N . LEU E 3 81 ? 34.057 47.284 -36.627 1.00 88.63 73 LEU E N 1
ATOM 7351 C CA . LEU E 3 81 ? 34.386 46.103 -35.873 1.00 88.98 73 LEU E CA 1
ATOM 7352 C C . LEU E 3 81 ? 33.909 44.880 -36.641 1.00 89.43 73 LEU E C 1
ATOM 7353 O O . LEU E 3 81 ? 33.953 43.761 -36.136 1.00 90.48 73 LEU E O 1
ATOM 7358 N N . ARG E 3 82 ? 33.461 45.090 -37.874 1.00 88.79 74 ARG E N 1
ATOM 7359 C CA . ARG E 3 82 ? 32.857 44.011 -38.637 1.00 88.38 74 ARG E CA 1
ATOM 7360 C C . ARG E 3 82 ? 33.340 43.949 -40.071 1.00 91.66 74 ARG E C 1
ATOM 7361 O O . ARG E 3 82 ? 33.650 44.972 -40.677 1.00 92.27 74 ARG E O 1
ATOM 7369 N N . CYS E 3 83 ? 33.383 42.733 -40.610 1.00 94.21 75 CYS E N 1
ATOM 7370 C CA . CYS E 3 83 ? 33.728 42.512 -42.007 1.00 97.64 75 CYS E CA 1
ATOM 7371 C C . CYS E 3 83 ? 32.495 42.169 -42.851 1.00 96.64 75 CYS E C 1
ATOM 7372 O O . CYS E 3 83 ? 31.417 42.749 -42.667 1.00 93.78 75 CYS E O 1
ATOM 7375 N N . MET F 3 9 ? 30.433 -44.446 -5.735 1.00 140.30 1 MET F N 1
ATOM 7376 C CA . MET F 3 9 ? 29.090 -43.947 -6.043 1.00 140.03 1 MET F CA 1
ATOM 7377 C C . MET F 3 9 ? 29.048 -42.433 -6.292 1.00 138.00 1 MET F C 1
ATOM 7378 O O . MET F 3 9 ? 29.943 -41.695 -5.880 1.00 135.76 1 MET F O 1
ATOM 7383 N N . GLN F 3 10 ? 27.984 -41.985 -6.953 1.00 138.87 2 GLN F N 1
ATOM 7384 C CA . GLN F 3 10 ? 27.786 -40.572 -7.259 1.00 136.75 2 GLN F CA 1
ATOM 7385 C C . GLN F 3 10 ? 26.613 -39.948 -6.508 1.00 136.48 2 GLN F C 1
ATOM 7386 O O . GLN F 3 10 ? 25.665 -40.643 -6.138 1.00 138.75 2 GLN F O 1
ATOM 7392 N N . ILE F 3 11 ? 26.690 -38.632 -6.300 1.00 134.02 3 ILE F N 1
ATOM 7393 C CA . ILE F 3 11 ? 25.627 -37.862 -5.666 1.00 132.38 3 ILE F CA 1
ATOM 7394 C C . ILE F 3 11 ? 25.511 -36.505 -6.351 1.00 133.04 3 ILE F C 1
ATOM 7395 O O . ILE F 3 11 ? 26.489 -35.777 -6.476 1.00 131.36 3 ILE F O 1
ATOM 7400 N N . PHE F 3 12 ? 24.320 -36.176 -6.831 1.00 135.91 4 PHE F N 1
ATOM 7401 C CA . PHE F 3 12 ? 24.143 -34.939 -7.584 1.00 136.79 4 PHE F CA 1
ATOM 7402 C C . PHE F 3 12 ? 23.964 -33.766 -6.623 1.00 134.63 4 PHE F C 1
ATOM 7403 O O . PHE F 3 12 ? 23.084 -33.791 -5.765 1.00 135.16 4 PHE F O 1
ATOM 7411 N N . VAL F 3 13 ? 24.805 -32.747 -6.740 1.00 132.56 5 VAL F N 1
ATOM 7412 C CA . VAL F 3 13 ? 24.598 -31.555 -5.929 1.00 130.88 5 VAL F CA 1
ATOM 7413 C C . VAL F 3 13 ? 23.870 -30.465 -6.713 1.00 130.44 5 VAL F C 1
ATOM 7414 O O . VAL F 3 13 ? 24.426 -29.865 -7.628 1.00 129.87 5 VAL F O 1
ATOM 7418 N N . LYS F 3 14 ? 22.613 -30.226 -6.355 1.00 130.58 6 LYS F N 1
ATOM 7419 C CA . LYS F 3 14 ? 21.796 -29.217 -7.022 1.00 129.41 6 LYS F CA 1
ATOM 7420 C C . LYS F 3 14 ? 21.948 -27.850 -6.349 1.00 124.78 6 LYS F C 1
ATOM 7421 O O . LYS F 3 14 ? 21.464 -27.649 -5.239 1.00 124.70 6 LYS F O 1
ATOM 7423 N N . THR F 3 15 ? 22.622 -26.911 -7.012 1.00 123.02 7 THR F N 1
ATOM 7424 C CA . THR F 3 15 ? 22.738 -25.554 -6.482 1.00 120.74 7 THR F CA 1
ATOM 7425 C C . THR F 3 15 ? 21.431 -24.795 -6.650 1.00 121.03 7 THR F C 1
ATOM 7426 O O . THR F 3 15 ? 20.543 -25.214 -7.384 1.00 123.46 7 THR F O 1
ATOM 7430 N N . LEU F 3 16 ? 21.326 -23.661 -5.973 1.00 135.98 8 LEU F N 1
ATOM 7431 C CA . LEU F 3 16 ? 20.120 -22.859 -6.053 1.00 138.33 8 LEU F CA 1
ATOM 7432 C C . LEU F 3 16 ? 19.929 -22.215 -7.421 1.00 138.99 8 LEU F C 1
ATOM 7433 O O . LEU F 3 16 ? 18.891 -21.621 -7.682 1.00 141.30 8 LEU F O 1
ATOM 7438 N N . THR F 3 17 ? 20.926 -22.327 -8.293 1.00 136.74 9 THR F N 1
ATOM 7439 C CA . THR F 3 17 ? 20.831 -21.759 -9.636 1.00 137.35 9 THR F CA 1
ATOM 7440 C C . THR F 3 17 ? 20.330 -22.775 -10.657 1.00 133.21 9 THR F C 1
ATOM 7441 O O . THR F 3 17 ? 20.122 -22.436 -11.824 1.00 135.07 9 THR F O 1
ATOM 7445 N N . GLY F 3 18 ? 20.154 -24.019 -10.214 1.00 127.48 10 GLY F N 1
ATOM 7446 C CA . GLY F 3 18 ? 19.739 -25.099 -11.089 1.00 123.81 10 GLY F CA 1
ATOM 7447 C C . GLY F 3 18 ? 20.871 -25.995 -11.560 1.00 120.94 10 GLY F C 1
ATOM 7448 O O . GLY F 3 18 ? 20.639 -27.157 -11.871 1.00 117.61 10 GLY F O 1
ATOM 7449 N N . LYS F 3 19 ? 22.087 -25.459 -11.617 1.00 122.81 11 LYS F N 1
ATOM 7450 C CA . LYS F 3 19 ? 23.240 -26.230 -12.070 1.00 122.10 11 LYS F CA 1
ATOM 7451 C C . LYS F 3 19 ? 23.452 -27.477 -11.212 1.00 118.68 11 LYS F C 1
ATOM 7452 O O . LYS F 3 19 ? 23.839 -27.383 -10.049 1.00 117.45 11 LYS F O 1
ATOM 7458 N N . THR F 3 20 ? 23.194 -28.645 -11.796 1.00 117.39 12 THR F N 1
ATOM 7459 C CA . THR F 3 20 ? 23.375 -29.911 -11.081 1.00 114.44 12 THR F CA 1
ATOM 7460 C C . THR F 3 20 ? 24.791 -30.453 -11.263 1.00 114.44 12 THR F C 1
ATOM 7461 O O . THR F 3 20 ? 25.095 -31.090 -12.268 1.00 114.66 12 THR F O 1
ATOM 7465 N N . ILE F 3 21 ? 25.665 -30.193 -10.300 1.00 114.84 13 ILE F N 1
ATOM 7466 C CA . ILE F 3 21 ? 27.023 -30.704 -10.385 1.00 115.45 13 ILE F CA 1
ATOM 7467 C C . ILE F 3 21 ? 27.053 -32.183 -10.025 1.00 113.31 13 ILE F C 1
ATOM 7468 O O . ILE F 3 21 ? 26.047 -32.746 -9.597 1.00 111.74 13 ILE F O 1
ATOM 7473 N N . THR F 3 22 ? 28.205 -32.813 -10.207 1.00 113.57 14 THR F N 1
ATOM 7474 C CA . THR F 3 22 ? 28.328 -34.241 -9.974 1.00 111.63 14 THR F CA 1
ATOM 7475 C C . THR F 3 22 ? 29.551 -34.533 -9.129 1.00 112.31 14 THR F C 1
ATOM 7476 O O . THR F 3 22 ? 30.641 -34.029 -9.400 1.00 114.58 14 THR F O 1
ATOM 7480 N N . LEU F 3 23 ? 29.362 -35.362 -8.111 1.00 110.81 15 LEU F N 1
ATOM 7481 C CA . LEU F 3 23 ? 30.410 -35.649 -7.144 1.00 111.93 15 LEU F CA 1
ATOM 7482 C C . LEU F 3 23 ? 30.508 -37.150 -6.873 1.00 111.06 15 LEU F C 1
ATOM 7483 O O . LEU F 3 23 ? 29.524 -37.775 -6.498 1.00 109.12 15 LEU F O 1
ATOM 7488 N N . GLU F 3 24 ? 31.693 -37.725 -7.059 1.00 113.11 16 GLU F N 1
ATOM 7489 C CA . GLU F 3 24 ? 31.931 -39.118 -6.696 1.00 113.25 16 GLU F CA 1
ATOM 7490 C C . GLU F 3 24 ? 32.424 -39.229 -5.261 1.00 114.77 16 GLU F C 1
ATOM 7491 O O . GLU F 3 24 ? 33.507 -38.752 -4.934 1.00 116.22 16 GLU F O 1
ATOM 7497 N N . VAL F 3 25 ? 31.633 -39.873 -4.408 1.00 114.55 17 VAL F N 1
ATOM 7498 C CA . VAL F 3 25 ? 31.960 -39.959 -2.992 1.00 116.10 17 VAL F CA 1
ATOM 7499 C C . VAL F 3 25 ? 31.772 -41.368 -2.453 1.00 115.34 17 VAL F C 1
ATOM 7500 O O . VAL F 3 25 ? 31.270 -42.248 -3.150 1.00 114.28 17 VAL F O 1
ATOM 7504 N N . GLU F 3 26 ? 32.156 -41.565 -1.194 1.00 116.28 18 GLU F N 1
ATOM 7505 C CA . GLU F 3 26 ? 31.904 -42.817 -0.479 1.00 116.12 18 GLU F CA 1
ATOM 7506 C C . GLU F 3 26 ? 31.216 -42.514 0.847 1.00 114.82 18 GLU F C 1
ATOM 7507 O O . GLU F 3 26 ? 31.293 -41.382 1.323 1.00 116.25 18 GLU F O 1
ATOM 7513 N N . PRO F 3 27 ? 30.532 -43.510 1.442 1.00 112.45 19 PRO F N 1
ATOM 7514 C CA . PRO F 3 27 ? 29.772 -43.238 2.669 1.00 110.67 19 PRO F CA 1
ATOM 7515 C C . PRO F 3 27 ? 30.644 -42.658 3.779 1.00 111.94 19 PRO F C 1
ATOM 7516 O O . PRO F 3 27 ? 30.170 -41.840 4.572 1.00 112.65 19 PRO F O 1
ATOM 7520 N N . SER F 3 28 ? 31.909 -43.066 3.814 1.00 112.04 20 SER F N 1
ATOM 7521 C CA . SER F 3 28 ? 32.853 -42.563 4.802 1.00 112.01 20 SER F CA 1
ATOM 7522 C C . SER F 3 28 ? 33.166 -41.073 4.637 1.00 113.01 20 SER F C 1
ATOM 7523 O O . SER F 3 28 ? 33.463 -40.405 5.630 1.00 113.76 20 SER F O 1
ATOM 7526 N N . ASP F 3 29 ? 33.094 -40.561 3.402 1.00 113.35 21 ASP F N 1
ATOM 7527 C CA . ASP F 3 29 ? 33.468 -39.171 3.099 1.00 114.62 21 ASP F CA 1
ATOM 7528 C C . ASP F 3 29 ? 32.750 -38.207 4.011 1.00 114.03 21 ASP F C 1
ATOM 7529 O O . ASP F 3 29 ? 31.527 -38.224 4.100 1.00 112.92 21 ASP F O 1
ATOM 7534 N N . THR F 3 30 ? 33.511 -37.373 4.706 1.00 115.16 22 THR F N 1
ATOM 7535 C CA . THR F 3 30 ? 32.903 -36.421 5.622 1.00 115.40 22 THR F CA 1
ATOM 7536 C C . THR F 3 30 ? 32.357 -35.231 4.838 1.00 113.12 22 THR F C 1
ATOM 7537 O O . THR F 3 30 ? 32.774 -34.979 3.709 1.00 114.73 22 THR F O 1
ATOM 7541 N N . ILE F 3 31 ? 31.415 -34.509 5.434 1.00 107.66 23 ILE F N 1
ATOM 7542 C CA . ILE F 3 31 ? 30.825 -33.361 4.772 1.00 102.20 23 ILE F CA 1
ATOM 7543 C C . ILE F 3 31 ? 31.912 -32.356 4.407 1.00 103.40 23 ILE F C 1
ATOM 7544 O O . ILE F 3 31 ? 31.887 -31.757 3.329 1.00 101.09 23 ILE F O 1
ATOM 7549 N N . GLU F 3 32 ? 32.876 -32.188 5.307 1.00 106.86 24 GLU F N 1
ATOM 7550 C CA . GLU F 3 32 ? 34.060 -31.393 5.018 1.00 109.42 24 GLU F CA 1
ATOM 7551 C C . GLU F 3 32 ? 34.768 -31.894 3.749 1.00 109.51 24 GLU F C 1
ATOM 7552 O O . GLU F 3 32 ? 35.250 -31.098 2.945 1.00 109.17 24 GLU F O 1
ATOM 7558 N N . ASN F 3 33 ? 34.825 -33.215 3.577 1.00 110.51 25 ASN F N 1
ATOM 7559 C CA . ASN F 3 33 ? 35.427 -33.822 2.387 1.00 110.93 25 ASN F CA 1
ATOM 7560 C C . ASN F 3 33 ? 34.581 -33.622 1.135 1.00 109.39 25 ASN F C 1
ATOM 7561 O O . ASN F 3 33 ? 35.033 -33.872 0.017 1.00 107.99 25 ASN F O 1
ATOM 7566 N N . VAL F 3 34 ? 33.342 -33.196 1.324 1.00 110.45 26 VAL F N 1
ATOM 7567 C CA . VAL F 3 34 ? 32.467 -32.959 0.194 1.00 110.94 26 VAL F CA 1
ATOM 7568 C C . VAL F 3 34 ? 32.529 -31.509 -0.260 1.00 114.51 26 VAL F C 1
ATOM 7569 O O . VAL F 3 34 ? 32.599 -31.226 -1.459 1.00 114.35 26 VAL F O 1
ATOM 7573 N N . LYS F 3 35 ? 32.501 -30.594 0.703 1.00 118.24 27 LYS F N 1
ATOM 7574 C CA . LYS F 3 35 ? 32.565 -29.170 0.402 1.00 120.56 27 LYS F CA 1
ATOM 7575 C C . LYS F 3 35 ? 33.831 -28.862 -0.389 1.00 123.61 27 LYS F C 1
ATOM 7576 O O . LYS F 3 35 ? 33.809 -28.060 -1.329 1.00 123.67 27 LYS F O 1
ATOM 7582 N N . ALA F 3 36 ? 34.928 -29.517 -0.011 1.00 125.95 28 ALA F N 1
ATOM 7583 C CA . ALA F 3 36 ? 36.198 -29.358 -0.703 1.00 128.74 28 ALA F CA 1
ATOM 7584 C C . ALA F 3 36 ? 36.162 -29.964 -2.103 1.00 129.23 28 ALA F C 1
ATOM 7585 O O . ALA F 3 36 ? 36.865 -29.501 -3.001 1.00 128.65 28 ALA F O 1
ATOM 7587 N N . LYS F 3 37 ? 35.347 -31.000 -2.283 1.00 131.62 29 LYS F N 1
ATOM 7588 C CA . LYS F 3 37 ? 35.133 -31.575 -3.606 1.00 132.10 29 LYS F CA 1
ATOM 7589 C C . LYS F 3 37 ? 34.467 -30.566 -4.533 1.00 134.35 29 LYS F C 1
ATOM 7590 O O . LYS F 3 37 ? 34.912 -30.358 -5.667 1.00 132.74 29 LYS F O 1
ATOM 7592 N N . ILE F 3 38 ? 33.402 -29.933 -4.046 1.00 138.58 30 ILE F N 1
ATOM 7593 C CA . ILE F 3 38 ? 32.670 -28.967 -4.855 1.00 142.73 30 ILE F CA 1
ATOM 7594 C C . ILE F 3 38 ? 33.547 -27.783 -5.220 1.00 145.55 30 ILE F C 1
ATOM 7595 O O . ILE F 3 38 ? 33.604 -27.386 -6.391 1.00 145.59 30 ILE F O 1
ATOM 7600 N N . GLN F 3 39 ? 34.238 -27.243 -4.217 1.00 148.52 31 GLN F N 1
ATOM 7601 C CA . GLN F 3 39 ? 35.120 -26.099 -4.417 1.00 151.44 31 GLN F CA 1
ATOM 7602 C C . GLN F 3 39 ? 36.046 -26.342 -5.582 1.00 149.18 31 GLN F C 1
ATOM 7603 O O . GLN F 3 39 ? 36.094 -25.558 -6.534 1.00 150.55 31 GLN F O 1
ATOM 7609 N N . ASP F 3 40 ? 36.761 -27.457 -5.490 1.00 145.21 32 ASP F N 1
ATOM 7610 C CA . ASP F 3 40 ? 37.732 -27.865 -6.493 1.00 142.00 32 ASP F CA 1
ATOM 7611 C C . ASP F 3 40 ? 37.135 -27.862 -7.896 1.00 141.64 32 ASP F C 1
ATOM 7612 O O . ASP F 3 40 ? 37.784 -27.440 -8.856 1.00 147.68 32 ASP F O 1
ATOM 7614 N N . LYS F 3 41 ? 35.889 -28.303 -8.018 1.00 137.66 33 LYS F N 1
ATOM 7615 C CA . LYS F 3 41 ? 35.251 -28.367 -9.329 1.00 132.63 33 LYS F CA 1
ATOM 7616 C C . LYS F 3 41 ? 34.182 -27.302 -9.627 1.00 131.44 33 LYS F C 1
ATOM 7617 O O . LYS F 3 41 ? 33.545 -27.363 -10.680 1.00 130.74 33 LYS F O 1
ATOM 7619 N N . GLU F 3 42 ? 33.975 -26.344 -8.722 1.00 131.94 34 GLU F N 1
ATOM 7620 C CA . GLU F 3 42 ? 33.061 -25.221 -9.003 1.00 131.54 34 GLU F CA 1
ATOM 7621 C C . GLU F 3 42 ? 33.563 -23.852 -8.545 1.00 127.80 34 GLU F C 1
ATOM 7622 O O . GLU F 3 42 ? 33.054 -22.826 -8.988 1.00 127.84 34 GLU F O 1
ATOM 7628 N N . GLY F 3 43 ? 34.550 -23.839 -7.661 1.00 140.24 35 GLY F N 1
ATOM 7629 C CA . GLY F 3 43 ? 35.165 -22.598 -7.229 1.00 137.16 35 GLY F CA 1
ATOM 7630 C C . GLY F 3 43 ? 34.778 -22.205 -5.820 1.00 132.04 35 GLY F C 1
ATOM 7631 O O . GLY F 3 43 ? 35.642 -21.903 -4.990 1.00 132.64 35 GLY F O 1
ATOM 7632 N N . ILE F 3 44 ? 33.472 -22.224 -5.562 1.00 126.74 36 ILE F N 1
ATOM 7633 C CA . ILE F 3 44 ? 32.898 -21.833 -4.283 1.00 124.22 36 ILE F CA 1
ATOM 7634 C C . ILE F 3 44 ? 33.579 -22.531 -3.121 1.00 122.98 36 ILE F C 1
ATOM 7635 O O . ILE F 3 44 ? 33.462 -23.740 -2.982 1.00 122.55 36 ILE F O 1
ATOM 7640 N N . PRO F 3 45 ? 34.289 -21.763 -2.279 1.00 123.14 37 PRO F N 1
ATOM 7641 C CA . PRO F 3 45 ? 35.030 -22.267 -1.119 1.00 123.43 37 PRO F CA 1
ATOM 7642 C C . PRO F 3 45 ? 34.120 -22.984 -0.154 1.00 122.92 37 PRO F C 1
ATOM 7643 O O . PRO F 3 45 ? 32.957 -22.610 -0.054 1.00 121.99 37 PRO F O 1
ATOM 7647 N N . PRO F 3 46 ? 34.656 -23.967 0.588 1.00 123.18 38 PRO F N 1
ATOM 7648 C CA . PRO F 3 46 ? 33.903 -24.698 1.610 1.00 122.73 38 PRO F CA 1
ATOM 7649 C C . PRO F 3 46 ? 33.257 -23.788 2.662 1.00 124.75 38 PRO F C 1
ATOM 7650 O O . PRO F 3 46 ? 32.129 -24.064 3.075 1.00 123.28 38 PRO F O 1
ATOM 7654 N N . ASP F 3 47 ? 33.951 -22.724 3.074 1.00 128.74 39 ASP F N 1
ATOM 7655 C CA . ASP F 3 47 ? 33.438 -21.806 4.096 1.00 130.63 39 ASP F CA 1
ATOM 7656 C C . ASP F 3 47 ? 32.098 -21.241 3.674 1.00 129.46 39 ASP F C 1
ATOM 7657 O O . ASP F 3 47 ? 31.093 -21.384 4.371 1.00 128.46 39 ASP F O 1
ATOM 7662 N N . GLN F 3 48 ? 32.089 -20.603 2.513 1.00 129.97 40 GLN F N 1
ATOM 7663 C CA . GLN F 3 48 ? 30.886 -19.958 2.021 1.00 129.30 40 GLN F CA 1
ATOM 7664 C C . GLN F 3 48 ? 29.873 -20.950 1.472 1.00 126.42 40 GLN F C 1
ATOM 7665 O O . GLN F 3 48 ? 28.842 -20.569 0.925 1.00 124.09 40 GLN F O 1
ATOM 7671 N N . GLN F 3 49 ? 30.180 -22.231 1.628 1.00 137.41 41 GLN F N 1
ATOM 7672 C CA . GLN F 3 49 ? 29.302 -23.293 1.176 1.00 137.66 41 GLN F CA 1
ATOM 7673 C C . GLN F 3 49 ? 28.406 -23.847 2.272 1.00 133.97 41 GLN F C 1
ATOM 7674 O O . GLN F 3 49 ? 28.879 -24.251 3.331 1.00 132.49 41 GLN F O 1
ATOM 7680 N N . ARG F 3 50 ? 27.106 -23.875 1.996 1.00 134.30 42 ARG F N 1
ATOM 7681 C CA . ARG F 3 50 ? 26.128 -24.473 2.896 1.00 134.03 42 ARG F CA 1
ATOM 7682 C C . ARG F 3 50 ? 25.417 -25.612 2.175 1.00 130.19 42 ARG F C 1
ATOM 7683 O O . ARG F 3 50 ? 24.796 -25.405 1.133 1.00 127.31 42 ARG F O 1
ATOM 7685 N N . LEU F 3 51 ? 25.518 -26.816 2.730 1.00 127.74 43 LEU F N 1
ATOM 7686 C CA . LEU F 3 51 ? 24.970 -27.999 2.083 1.00 127.89 43 LEU F CA 1
ATOM 7687 C C . LEU F 3 51 ? 23.712 -28.486 2.781 1.00 124.81 43 LEU F C 1
ATOM 7688 O O . LEU F 3 51 ? 23.735 -28.821 3.960 1.00 125.13 43 LEU F O 1
ATOM 7693 N N . ILE F 3 52 ? 22.610 -28.502 2.042 1.00 122.78 44 ILE F N 1
ATOM 7694 C CA . ILE F 3 52 ? 21.318 -28.885 2.592 1.00 120.40 44 ILE F CA 1
ATOM 7695 C C . ILE F 3 52 ? 20.956 -30.276 2.104 1.00 119.66 44 ILE F C 1
ATOM 7696 O O . ILE F 3 52 ? 21.264 -30.637 0.979 1.00 120.40 44 ILE F O 1
ATOM 7701 N N . PHE F 3 53 ? 20.322 -31.061 2.965 1.00 118.32 45 PHE F N 1
ATOM 7702 C CA . PHE F 3 53 ? 19.841 -32.382 2.594 1.00 117.64 45 PHE F CA 1
ATOM 7703 C C . PHE F 3 53 ? 18.477 -32.648 3.219 1.00 115.60 45 PHE F C 1
ATOM 7704 O O . PHE F 3 53 ? 18.381 -32.819 4.432 1.00 116.61 45 PHE F O 1
ATOM 7712 N N . ALA F 3 54 ? 17.427 -32.663 2.400 1.00 113.03 46 ALA F N 1
ATOM 7713 C CA . ALA F 3 54 ? 16.073 -32.980 2.868 1.00 111.16 46 ALA F CA 1
ATOM 7714 C C . ALA F 3 54 ? 15.601 -32.091 4.030 1.00 109.98 46 ALA F C 1
ATOM 7715 O O . ALA F 3 54 ? 15.167 -32.583 5.077 1.00 110.31 46 ALA F O 1
ATOM 7717 N N . GLY F 3 55 ? 15.709 -30.781 3.838 1.00 108.88 47 GLY F N 1
ATOM 7718 C CA . GLY F 3 55 ? 15.384 -29.804 4.867 1.00 108.36 47 GLY F CA 1
ATOM 7719 C C . GLY F 3 55 ? 16.306 -29.802 6.079 1.00 108.73 47 GLY F C 1
ATOM 7720 O O . GLY F 3 55 ? 15.852 -29.544 7.200 1.00 109.12 47 GLY F O 1
ATOM 7721 N N . LYS F 3 56 ? 17.594 -30.082 5.862 1.00 109.09 48 LYS F N 1
ATOM 7722 C CA . LYS F 3 56 ? 18.581 -30.138 6.946 1.00 110.39 48 LYS F CA 1
ATOM 7723 C C . LYS F 3 56 ? 19.939 -29.623 6.484 1.00 110.54 48 LYS F C 1
ATOM 7724 O O . LYS F 3 56 ? 20.272 -29.717 5.309 1.00 110.24 48 LYS F O 1
ATOM 7730 N N . GLN F 3 57 ? 20.726 -29.100 7.419 1.00 111.24 49 GLN F N 1
ATOM 7731 C CA . GLN F 3 57 ? 22.089 -28.675 7.120 1.00 111.82 49 GLN F CA 1
ATOM 7732 C C . GLN F 3 57 ? 23.053 -29.843 7.304 1.00 113.07 49 GLN F C 1
ATOM 7733 O O . GLN F 3 57 ? 22.796 -30.747 8.096 1.00 113.45 49 GLN F O 1
ATOM 7739 N N . LEU F 3 58 ? 24.159 -29.825 6.571 1.00 110.46 50 LEU F N 1
ATOM 7740 C CA . LEU F 3 58 ? 25.131 -30.903 6.644 1.00 110.21 50 LEU F CA 1
ATOM 7741 C C . LEU F 3 58 ? 26.329 -30.520 7.506 1.00 112.32 50 LEU F C 1
ATOM 7742 O O . LEU F 3 58 ? 27.305 -29.956 7.014 1.00 112.32 50 LEU F O 1
ATOM 7747 N N . GLU F 3 59 ? 26.222 -30.828 8.796 1.00 114.67 51 GLU F N 1
ATOM 7748 C CA . GLU F 3 59 ? 27.287 -30.619 9.774 1.00 117.71 51 GLU F CA 1
ATOM 7749 C C . GLU F 3 59 ? 28.632 -31.118 9.259 1.00 118.00 51 GLU F C 1
ATOM 7750 O O . GLU F 3 59 ? 28.757 -32.280 8.910 1.00 117.69 51 GLU F O 1
ATOM 7756 N N . ASP F 3 60 ? 29.637 -30.246 9.227 1.00 119.24 52 ASP F N 1
ATOM 7757 C CA . ASP F 3 60 ? 30.935 -30.574 8.624 1.00 119.76 52 ASP F CA 1
ATOM 7758 C C . ASP F 3 60 ? 31.641 -31.768 9.246 1.00 120.35 52 ASP F C 1
ATOM 7759 O O . ASP F 3 60 ? 32.411 -32.461 8.580 1.00 119.77 52 ASP F O 1
ATOM 7764 N N . GLY F 3 61 ? 31.369 -31.998 10.525 1.00 121.62 53 GLY F N 1
ATOM 7765 C CA . GLY F 3 61 ? 32.007 -33.065 11.262 1.00 123.14 53 GLY F CA 1
ATOM 7766 C C . GLY F 3 61 ? 31.546 -34.441 10.841 1.00 122.19 53 GLY F C 1
ATOM 7767 O O . GLY F 3 61 ? 32.355 -35.357 10.710 1.00 122.61 53 GLY F O 1
ATOM 7768 N N . ARG F 3 62 ? 30.242 -34.580 10.623 1.00 121.41 54 ARG F N 1
ATOM 7769 C CA . ARG F 3 62 ? 29.634 -35.865 10.284 1.00 121.40 54 ARG F CA 1
ATOM 7770 C C . ARG F 3 62 ? 30.159 -36.459 8.983 1.00 118.96 54 ARG F C 1
ATOM 7771 O O . ARG F 3 62 ? 30.956 -35.848 8.271 1.00 118.04 54 ARG F O 1
ATOM 7779 N N . THR F 3 63 ? 29.687 -37.662 8.682 1.00 117.93 55 THR F N 1
ATOM 7780 C CA . THR F 3 63 ? 30.051 -38.337 7.452 1.00 115.87 55 THR F CA 1
ATOM 7781 C C . THR F 3 63 ? 28.868 -38.293 6.496 1.00 113.23 55 THR F C 1
ATOM 7782 O O . THR F 3 63 ? 27.895 -37.580 6.738 1.00 112.03 55 THR F O 1
ATOM 7786 N N . LEU F 3 64 ? 28.966 -39.046 5.405 1.00 112.73 56 LEU F N 1
ATOM 7787 C CA . LEU F 3 64 ? 27.870 -39.154 4.444 1.00 111.43 56 LEU F CA 1
ATOM 7788 C C . LEU F 3 64 ? 26.849 -40.219 4.832 1.00 112.33 56 LEU F C 1
ATOM 7789 O O . LEU F 3 64 ? 25.652 -40.031 4.640 1.00 111.62 56 LEU F O 1
ATOM 7794 N N . SER F 3 65 ? 27.314 -41.343 5.361 1.00 114.48 57 SER F N 1
ATOM 7795 C CA . SER F 3 65 ? 26.394 -42.396 5.790 1.00 116.26 57 SER F CA 1
ATOM 7796 C C . SER F 3 65 ? 25.656 -41.988 7.067 1.00 119.32 57 SER F C 1
ATOM 7797 O O . SER F 3 65 ? 24.564 -42.485 7.351 1.00 120.16 57 SER F O 1
ATOM 7800 N N . ASP F 3 66 ? 26.267 -41.086 7.833 1.00 121.10 58 ASP F N 1
ATOM 7801 C CA . ASP F 3 66 ? 25.672 -40.572 9.064 1.00 123.56 58 ASP F CA 1
ATOM 7802 C C . ASP F 3 66 ? 24.294 -39.997 8.782 1.00 124.45 58 ASP F C 1
ATOM 7803 O O . ASP F 3 66 ? 23.317 -40.298 9.477 1.00 125.79 58 ASP F O 1
ATOM 7808 N N . TYR F 3 67 ? 24.225 -39.177 7.740 1.00 124.48 59 TYR F N 1
ATOM 7809 C CA . TYR F 3 67 ? 22.976 -38.555 7.335 1.00 125.72 59 TYR F CA 1
ATOM 7810 C C . TYR F 3 67 ? 22.155 -39.409 6.371 1.00 128.07 59 TYR F C 1
ATOM 7811 O O . TYR F 3 67 ? 21.310 -38.879 5.655 1.00 127.14 59 TYR F O 1
ATOM 7820 N N . ASN F 3 68 ? 22.410 -40.716 6.347 1.00 131.89 60 ASN F N 1
ATOM 7821 C CA . ASN F 3 68 ? 21.622 -41.650 5.537 1.00 134.67 60 ASN F CA 1
ATOM 7822 C C . ASN F 3 68 ? 21.536 -41.225 4.074 1.00 134.68 60 ASN F C 1
ATOM 7823 O O . ASN F 3 68 ? 20.461 -41.174 3.468 1.00 134.71 60 ASN F O 1
ATOM 7828 N N . ILE F 3 69 ? 22.687 -40.877 3.524 1.00 135.08 61 ILE F N 1
ATOM 7829 C CA . ILE F 3 69 ? 22.759 -40.418 2.153 1.00 135.40 61 ILE F CA 1
ATOM 7830 C C . ILE F 3 69 ? 23.177 -41.584 1.271 1.00 135.28 61 ILE F C 1
ATOM 7831 O O . ILE F 3 69 ? 24.352 -41.934 1.207 1.00 136.11 61 ILE F O 1
ATOM 7836 N N . GLN F 3 70 ? 22.199 -42.212 0.625 1.00 134.61 62 GLN F N 1
ATOM 7837 C CA . GLN F 3 70 ? 22.472 -43.342 -0.255 1.00 134.39 62 GLN F CA 1
ATOM 7838 C C . GLN F 3 70 ? 22.914 -42.886 -1.642 1.00 136.55 62 GLN F C 1
ATOM 7839 O O . GLN F 3 70 ? 23.040 -41.693 -1.888 1.00 140.02 62 GLN F O 1
ATOM 7841 N N . LYS F 3 71 ? 23.162 -43.844 -2.535 1.00 134.25 63 LYS F N 1
ATOM 7842 C CA . LYS F 3 71 ? 23.669 -43.550 -3.876 1.00 131.46 63 LYS F CA 1
ATOM 7843 C C . LYS F 3 71 ? 22.694 -42.691 -4.673 1.00 133.64 63 LYS F C 1
ATOM 7844 O O . LYS F 3 71 ? 21.482 -42.855 -4.560 1.00 135.79 63 LYS F O 1
ATOM 7846 N N . GLU F 3 72 ? 23.243 -41.777 -5.470 1.00 134.06 64 GLU F N 1
ATOM 7847 C CA . GLU F 3 72 ? 22.478 -40.774 -6.223 1.00 134.57 64 GLU F CA 1
ATOM 7848 C C . GLU F 3 72 ? 21.682 -39.768 -5.402 1.00 131.92 64 GLU F C 1
ATOM 7849 O O . GLU F 3 72 ? 20.940 -38.973 -5.983 1.00 132.21 64 GLU F O 1
ATOM 7855 N N . SER F 3 73 ? 21.817 -39.800 -4.076 1.00 136.64 65 SER F N 1
ATOM 7856 C CA . SER F 3 73 ? 21.091 -38.860 -3.225 1.00 130.97 65 SER F CA 1
ATOM 7857 C C . SER F 3 73 ? 21.400 -37.445 -3.675 1.00 124.59 65 SER F C 1
ATOM 7858 O O . SER F 3 73 ? 22.534 -37.132 -4.039 1.00 124.52 65 SER F O 1
ATOM 7861 N N . THR F 3 74 ? 20.376 -36.602 -3.687 1.00 119.02 66 THR F N 1
ATOM 7862 C CA . THR F 3 74 ? 20.545 -35.214 -4.076 1.00 112.76 66 THR F CA 1
ATOM 7863 C C . THR F 3 74 ? 20.533 -34.295 -2.861 1.00 108.73 66 THR F C 1
ATOM 7864 O O . THR F 3 74 ? 19.643 -34.352 -2.002 1.00 108.28 66 THR F O 1
ATOM 7868 N N . LEU F 3 75 ? 21.559 -33.461 -2.799 1.00 106.16 67 LEU F N 1
ATOM 7869 C CA . LEU F 3 75 ? 21.687 -32.452 -1.767 1.00 103.07 67 LEU F CA 1
ATOM 7870 C C . LEU F 3 75 ? 21.659 -31.064 -2.404 1.00 99.59 67 LEU F C 1
ATOM 7871 O O . LEU F 3 75 ? 22.218 -30.856 -3.482 1.00 99.44 67 LEU F O 1
ATOM 7876 N N . HIS F 3 76 ? 20.988 -30.122 -1.754 1.00 97.43 68 HIS F N 1
ATOM 7877 C CA . HIS F 3 76 ? 20.973 -28.759 -2.256 1.00 95.32 68 HIS F CA 1
ATOM 7878 C C . HIS F 3 76 ? 22.122 -27.937 -1.684 1.00 95.67 68 HIS F C 1
ATOM 7879 O O . HIS F 3 76 ? 22.374 -27.962 -0.480 1.00 96.42 68 HIS F O 1
ATOM 7886 N N . LEU F 3 77 ? 22.846 -27.253 -2.569 1.00 95.69 69 LEU F N 1
ATOM 7887 C CA . LEU F 3 77 ? 23.944 -26.370 -2.172 1.00 96.16 69 LEU F CA 1
ATOM 7888 C C . LEU F 3 77 ? 23.503 -24.908 -2.161 1.00 94.70 69 LEU F C 1
ATOM 7889 O O . LEU F 3 77 ? 23.422 -24.260 -3.202 1.00 94.28 69 LEU F O 1
ATOM 7894 N N . VAL F 3 78 ? 23.213 -24.397 -0.973 1.00 94.50 70 VAL F N 1
ATOM 7895 C CA . VAL F 3 78 ? 22.936 -22.983 -0.796 1.00 93.80 70 VAL F CA 1
ATOM 7896 C C . VAL F 3 78 ? 24.225 -22.262 -0.445 1.00 96.81 70 VAL F C 1
ATOM 7897 O O . VAL F 3 78 ? 25.088 -22.818 0.216 1.00 98.26 70 VAL F O 1
ATOM 7901 N N . LEU F 3 79 ? 24.351 -21.019 -0.888 1.00 98.63 71 LEU F N 1
ATOM 7902 C CA . LEU F 3 79 ? 25.567 -20.243 -0.664 1.00 102.75 71 LEU F CA 1
ATOM 7903 C C . LEU F 3 79 ? 25.338 -19.135 0.356 1.00 105.32 71 LEU F C 1
ATOM 7904 O O . LEU F 3 79 ? 24.529 -18.227 0.134 1.00 105.02 71 LEU F O 1
ATOM 7909 N N . ARG F 3 80 ? 26.057 -19.209 1.472 1.00 108.39 72 ARG F N 1
ATOM 7910 C CA . ARG F 3 80 ? 25.967 -18.185 2.510 1.00 110.63 72 ARG F CA 1
ATOM 7911 C C . ARG F 3 80 ? 26.753 -16.943 2.093 1.00 112.31 72 ARG F C 1
ATOM 7912 O O . ARG F 3 80 ? 27.983 -16.923 2.125 1.00 114.77 72 ARG F O 1
ATOM 7920 N N . LEU F 3 81 ? 26.034 -15.902 1.691 1.00 111.33 73 LEU F N 1
ATOM 7921 C CA . LEU F 3 81 ? 26.671 -14.684 1.208 1.00 113.40 73 LEU F CA 1
ATOM 7922 C C . LEU F 3 81 ? 25.994 -13.401 1.662 1.00 113.71 73 LEU F C 1
ATOM 7923 O O . LEU F 3 81 ? 26.558 -12.324 1.527 1.00 115.69 73 LEU F O 1
ATOM 7928 N N . ARG F 3 82 ? 24.786 -13.513 2.195 1.00 111.90 74 ARG F N 1
ATOM 7929 C CA . ARG F 3 82 ? 24.099 -12.334 2.694 1.00 112.10 74 ARG F CA 1
ATOM 7930 C C . ARG F 3 82 ? 23.936 -12.332 4.221 1.00 113.80 74 ARG F C 1
ATOM 7931 O O . ARG F 3 82 ? 23.818 -13.398 4.838 1.00 112.80 74 ARG F O 1
ATOM 7939 N N . CYS F 3 83 ? 23.917 -11.117 4.784 1.00 116.69 75 CYS F N 1
ATOM 7940 C CA . CYS F 3 83 ? 24.081 -10.802 6.221 1.00 120.34 75 CYS F CA 1
ATOM 7941 C C . CYS F 3 83 ? 25.530 -10.735 6.726 1.00 124.35 75 CYS F C 1
ATOM 7942 O O . CYS F 3 83 ? 26.471 -11.171 6.061 1.00 124.62 75 CYS F O 1
#

CATH classification: 3.90.1750.10 (+2 more: 3.30.2160.10, 3.30.2410.10)

Radius of gyration: 37.57 Å; Cα contacts (8 Å, |Δi|>4): 1791; chains: 6; bounding box: 82×119×83 Å

Organism: Saccharomyces cerevisiae (strain ATCC 204508 / S288c) (NCBI:txid559292)

InterPro domains:
  IPR000008 C2 domain [PF00168] (5-94)
  IPR000008 C2 domain [PS50004] (1-105)
  IPR000008 C2 domain [SM00239] (4-103)
  IPR000569 HECT domain [PF00632] (506-807)
  IPR000569 HECT domain [PS50237] (476-809)
  IPR000569 HECT domain [SM00119] (474-809)
  IPR000569 HECT domain [cd00078] (455-807)
  IPR001202 WW domain [PF00397] (231-260)
  IPR001202 WW domain [PF00397] (333-362)
  IPR001202 WW domain [PF00397] (389-418)
  IPR001202 WW domain [PS01159] (235-260)
  IPR001202 WW domain [PS01159] (337-362)
  IPR001202 WW domain [PS01159] (393-418)
  IPR001202 WW domain [PS50020] (229-262)
  IPR001202 WW domain [PS50020] (331-364)
  IPR001202 WW domain [PS50020] (387-420)
  IPR001202 WW domain [SM00456] (230-262)
  IPR001202 WW domain [SM00456] (332-364)
  IPR001202 WW domain [SM00456] (388-420)
  IPR001202 WW domain [cd00201] (232-262)

Nearest PDB structures (foldseek):
  4lcd-assembly2_D  TM=1.077E+00  e=2.283E+00  Saccharomyces cerevisiae S288C
  6kbe-assembly1_G  TM=9.850E-01  e=1.877E-13  Homo sapiens
  5gvi-assembly1_B  TM=9.564E-01  e=1.757E-13  Mus musculus
  6oq1-assembly2_B  TM=9.655E-01  e=3.406E-13  Homo sapiens
  5e6j-assembly2_E  TM=9.675E-01  e=3.889E-13  synthetic construct

GO terms:
  GO:0022626 cytosolic ribosome (C, IDA)
  GO:0070651 nonfunctional rRNA decay (P, IDA)
  GO:0061630 ubiquitin protein ligase activity (F, IMP)
  GO:0061630 ubiquitin protein ligase activity (F, IDA)
  GO:0000151 ubiquitin ligase complex (C, IDA)
  GO:0006511 ubiquitin-dependent protein catabolic process (P, IDA)
  GO:0004842 ubiquitin-protein transferase activity (F, IDA)
  GO:0005634 nucleus (C, IDA)
  GO:0005737 cytoplasm (C, IDA)
  GO:0005794 Golgi apparatus (C, IDA)
  GO:0005934 cellular bud tip (C, IDA)
  GO:0010008 endosome membrane (C, IDA)
  GO:0034450 ubiquitin-ubiquitin ligase activity (F, IDA)
  GO:0035091 phosphatidylinositol binding (F, IDA)
  GO:0010994 free ubiquitin chain polymerization (P, IDA)
  GO:0043130 ubiquitin binding (F, IDA)
  GO:0016567 protein ubiquitination (P, IDA)
  GO:0006515 protein quality control for misfolded or incompletely synthesized proteins (P, IDA)
  GO:0034517 ribophagy (P, IGI)
  GO:0010794 regulation of dolichyl monophosphate biosynthetic process (P, IGI)

Solvent-accessible surface area: 48323 Å² total; per-residue (Å²): 92,73,121,46,18,111,52,18,79,30,33,26,72,148,116,26,167,119,72,124,71,18,4,16,10,97,64,72,57,62,24,40,89,33,19,14,32,29,12,5,43,39,78,90,112,26,69,123,91,56,124,36,16,80,140,31,7,42,109,4,50,31,43,99,36,7,72,72,60,123,52,98,9,114,1,55,1,114,108,190,57,8,10,90,21,0,48,131,29,0,41,129,29,63,33,97,41,0,32,50,110,7,50,3,60,43,99,128,53,7,0,28,3,15,10,0,1,3,24,0,0,61,52,0,13,56,33,161,96,19,7,2,52,84,26,30,210,123,86,137,25,5,24,12,21,16,39,5,37,123,61,113,103,22,56,52,43,0,53,0,0,0,12,1,0,0,0,1,10,0,16,92,37,52,1,20,6,93,8,7,44,3,5,1,18,17,0,7,146,85,139,2,69,16,104,19,0,95,42,18,30,60,122,30,27,94,53,4,53,118,42,44,132,59,75,12,95,96,69,68,106,48,33,11,21,8,99,12,67,80,119,83,136,89,94,56,44,59,20,36,127,62,0,111,115,97,64,19,28,59,78,46,22,112,112,32,4,62,58,23,0,31,24,65,8,43,66,32,10,106,103,8,12,136,16,4,2,78,0,0,50,40,1,0,31,40,119,22,0,60,40,4,48,60,112,5,0,71,37,20,1,1,10,48,27,68,12,79,57,87,34,0,90,159,34,12,48,35,124,53,13,106,127,88,43,102,1,0,112,46,2,18,102,0,1,68,100,13,69,51,98,69,32,15,65,0,0,1,0,0,2,0,12,7,10,4,15,8,29,13,2,80,20,7,65,4,23,49,8,29,54,90,0,12,0,45,96,30,45,111,65,71,40,5,0,28,3,46,3,38,89,0,32,2,30,1,0,97,7,119,63,37,115,40,0,64,81,22,1,54,44,0,9,37,6,39,15,42,104,133,66,36,16,116,55,19,60,32,33,92,75,100,118,25,121,112,78,119,61,5,5,8,8,60,62,63,121,75,23,41,58,41,25,12,40,36,13,9,36,27,66,108,93,40,65,72,90,64,101,49,14,65,142,31,7,52,103,2,36,37,43,96,39,11,74,75,69,116,46,93,8,120,2,120,0,113,97,173,61,7,10,90,26,0,52,128,30,1,43,136,36,60,43,48,42,0,32,54,108,16,30,20,41,38,73,120,83,10,43,15,16,9,0,2,1,29,0,0,59,52,0,13,56,32,169,84,18,8,3,48,113,28,47,124,95,55,172,20,5,25,10,17,41,34,3,41,119,58,127,102,24,57,69,36,0,56,0,0,0,12,1,0,0,0,1,5,4,16,94,42,49,0,19,2,71,8,8,42,1,7,1,22,17,0,12,142,88,78,5,81,42,104,25,0,84,26,17,34,56,126,30,36,83,68,10,41,147,22,94,135,68,93,61,133,173,34,16,30,5,104,14,72,37,115,88,65,74,121,32,71,58,25,39,122,64,0,124,81,78,121,18,46,72,80,54,28,64,99,45,6,82,50,23,2,49,23,80,8,39,76,63,11,50,108,11,14,145,12,8,0,74,0,0,53,49,2,0,33,41,120,19,0,66,42,5,41,60,132,4,0,65,32,14,0,2,12,52,26,68,10,78,44,132,29,0,37,69,46,17,52,60,113,57,7,118,67,90,52,49,9,2,111,66,0,42,46,12,4,68,128,30,69,69,112,60,37,12,45,1,0,2,0,0,4,0,10,8,10,4,17,12,46,10,0,75,22,9,56,1,24,66,7,28,40,72,0,8,0,40,84,36,52,104,50,113,34,6,0,63,0,54,9,43,76,0,37,1,20,0,2,96,3,116,57,65,106,48,1,31,65,17,5,40,31,0,4,57,1,18,11,17,139,136,26,69,86,62,92,96,131,106,100,30,53,76,26,88,28,50,96,66,88,59,138,57,78,4,48,0,82,16,73,84,52,60,63,22,81,13,165,6,97,55,83,31,52,0,112,68,1,30,41,39,0,47,137,73,70,21,3,8,31,93,19,1,96,4,26,34,70,86,88,98,9,49,50,88,17,43,4,56,88,58,107,7,113,135,118,14,44,1,90,4,67,12,108,3,56,108,71,71,0,70,0,19,12,82,54,55,102,74,13,80,9,142,5,90,62,85,36,39,0,102,73,1,13,49,37,0,51,93,70,57,42,4,7,40,89,2,0,12,1,45,40,87,75,114,99,3,94,61,65,115,36,2,65,90,25,123,6,67,57,102,22,63,1,96,0,56,8,111,5,55,121

Foldseek 3Di:
DCLLPDAFPQKDWDADVVRQIKIQRNPVRDIGSDGLSADDDDDPPDDPLLNVLSVLRSVLSNDNLLHADPDEAEQEEALVGLAVSLLVSPVPDALNSLRHAYQYDHVCHLLVLQLSQARNLCVLQDCVQVQWDQLDPPDRAIDGRLQNCVPVCSLSSLLSVLLSLLSCLSNVYAHPHRHQLVVLCVLLVHDDDLVSCCSRPVVVSVVLVDLQPHAWPVPDKAWQWDWDDHDNDIDIDGLDVPTRPHMDGNVCSVPSSSSVRCVVHPVSCPSSVVSNSVNNCSRRPSVSLNSDDSVSSVCSSHADQAADLVLLLVFEAEAADDCDDPLNVLVSVLVVPDDRVLVQLLQCQAQVGSHAHPSHQNSGAASRTGAHQYEYADDAQQDAWHHDNRRNYINQHPHPDRVSSSVSPRCSSCVPPVD/DQLDDAFPQKDWDADVVGQIWMDRNVVRDIGRDRLSAFDQDDDCDDVQLNVLSVLLSVQSRDNLLDQAADEQEAEAALVGLAVRVLVSPVPDALNSLSHHYHYHHVCLQCDLQSQASHQCVLAPCVQVQWDALDPPHPAIDGRLQLVVPVCSLSSLLSVLQSLLSCLSNVHAHPHRHQLQLLCVLLVHDDDLVSCCSNHVPVSCVLVVVVVDQPQFWQWDWDDHPNDTDIDGLDVVTRVGHAHNNRSPVRSVSVCCVSRDVSCPSSSVSNSNNSCSHRPSVSLNSDDSVSSNCSRHNDQQADLVLLLVWEEEAADDCVQVQVVLVSVVVVVDDSVLQLLVVCQAANGSHDHSSHQQSDAARGTGAHQYEYEDDALQAAWHYDRSRNYIHQHSHPDNVSNVVSDSCSSCVPSPD/DPPDDDDD/DDDPDVVVVVVPDD/DWEWEQEPVRPTDIFDDDQFAFLLRVVVRVCVPPPDDSVQKWKDFPNRTGDGVDGSPVVVQDPHGYIYIDGPPDD/DKEWEQEPVRDTDIDDDDQQAFVLNVQVRCCVVPVQHSVQKWKAAPNHTRDRGGGNVRVVQDPHGYIYIYGRDDD

Sequence (1004 aa):
VSQLGPLPSGWEMRLTNTARVYFVDHNTKTTTWDDPRLPSSLDQNVPQYKRDFRRKVIYFRSQPALRILPGQLHIKVRRKNIFEDAYQEIMRQTPEDLKKRLMIKFDGYGGVSREFFFLLSHEMFNPFYGLFEYSAYDNYTIQINPNSGINPEHLNYFKFIGRVVGLGVFHRRFLDAFFVGALYKMMLRKKVVLQDMEGVDAEVYNSLNWMLENSIDGVLDLTFSADDERFGEVVTVDLKPDGRNIEVTDGNKKEYVELYTQWRIVDRVQEQFKAFMDGFNELIPEDLVTVFDERELELLIGGIAEIDIEDWKKHTDYRGYQESDEVIQWFWKAVSEWDNEQRARLLQFTTGTSRIPVNGFKDLQGSDGPRRFTIEKAGEVQQLPKSHTCFNRVDLPQYVDYDSMKQKLTLAVEETIGFSQLGPLPSGWEMRLTNTARVYFVDHNTKTTTWDDPRLPSSLDQNVPQYKRDFRRKVIYFRSQPALRILPGQLHIKVRRKNIFEDAYQEIMRQTPEDLKKRLMIKFDGGGVSREFFFLLSHEMFNPFYGLFEYSAYDNYTIQINPNSGINPEHLNYFKFIGRVVGLGVFHRRFLDAFFVGALYKMMLRKKVVLQDMEGVDAEVYNSLNWMLENSIDLTFSADDERFGEVVTVDLKPDGRNIEVTDGNKKEYVELYTQWRIVDRVQEQFKAFMDGFNELIPEDLVTVFDERELELLIGGIAEIDIEDWKKHTDYRGYQESDEVIQWFWKAVSEWDNEQRARLLQFTTGTSRIPVNGFKDLQGSDGPRRFTIEKAGEVQQLPKSHTCFNRVDLPQYVDYDSMKQKLTLAVEETIGFQPPAYDEDAQPPAYDEDDEAGAMQIFVKTLTGKTITLEVEPSDTIENVKAKIQDKEGIPPDQQRLIFAGKQLEDGRTLSDYNIQKESTLHLVLRLRCMQIFVKTLTGKTITLEVEPSDTIENVKAKIQDKEGIPPDQQRLIFAGKQLEDGRTLSDYNIQKESTLHLVLRLRC